Protein 3WCA (pdb70)

Solvent-accessible surface area: 59032 Å² total; per-residue (Å²): 126,126,15,46,161,18,0,41,84,0,0,105,44,14,20,179,80,40,11,75,4,0,91,63,1,80,126,118,3,59,21,0,0,0,0,2,38,0,0,16,54,0,0,40,2,0,11,46,24,86,104,26,72,68,106,47,3,73,123,29,0,47,73,0,28,105,19,1,132,55,68,108,39,57,14,78,47,4,16,116,51,101,37,98,44,0,0,70,109,0,29,27,0,0,114,4,1,64,150,25,42,151,53,16,26,78,22,0,18,30,3,0,66,121,4,0,66,2,2,15,50,19,38,91,94,155,20,64,55,84,72,21,2,56,68,22,0,36,46,26,10,0,1,39,9,20,0,23,0,54,0,2,24,49,32,44,53,4,70,99,154,25,27,88,97,37,73,43,2,28,27,15,8,5,2,53,45,2,0,60,6,0,38,23,9,70,88,22,3,63,71,145,75,68,54,62,42,3,0,98,61,10,19,96,131,45,23,142,75,8,66,18,3,84,70,137,133,73,55,72,93,1,23,64,0,0,3,25,0,0,8,20,0,1,63,6,1,28,61,3,0,71,14,1,28,61,19,150,24,95,24,0,9,4,6,8,0,0,30,3,0,41,9,1,0,15,0,0,33,0,0,22,13,53,37,0,10,106,64,94,17,124,30,19,93,5,3,37,46,27,0,42,121,100,0,72,79,41,73,15,0,1,98,24,2,36,73,11,0,88,51,0,26,73,64,22,74,81,148,28,91,12,74,120,131,0,77,74,10,8,59,61,0,23,96,13,0,72,35,35,98,81,117,6,53,68,16,0,49,66,0,3,114,39,19,8,221,80,45,14,85,3,0,88,22,0,14,32,56,6,51,13,0,2,0,0,4,46,0,0,16,53,0,0,60,7,4,37,76,33,137,99,18,79,56,120,64,1,68,69,30,0,34,56,6,23,57,20,1,113,54,55,113,50,61,32,77,53,17,19,124,49,99,29,87,41,0,0,67,101,0,38,13,0,0,70,6,1,62,146,12,32,117,49,14,19,84,20,0,19,31,4,0,67,117,6,0,69,1,13,15,49,28,41,93,96,132,18,65,57,66,72,24,1,60,62,39,0,35,41,32,10,0,0,39,11,22,0,22,0,52,0,3,32,47,34,50,42,4,63,105,152,29,23,100,102,34,76,38,2,29,27,13,6,5,1,47,39,3,2,67,5,0,34,32,2,74,102,12,2,52,77,144,98,72,101,42,35,5,0,100,69,3,25,96,115,32,23,132,56,10,78,16,3,99,69,131,140,73,43,83,101,0,26,64,0,0,5,10,1,0,0,13,0,1,64,7,1,30,62,1,0,82,15,0,28,61,18,144,7,35,0,0,8,3,2,9,0,0,17,3,0,41,6,0,1,12,0,0,52,0,0,37,29,77,56,0,7,72,75,112,22,146,11,95,222,37,13,36,60,124,0,40,113,120,0,51,81,40,74,25,0,0,116,24,1,48,81,32,0,96,137,0,25,78,63,17,83,68,159,37,83,14,56,97,102,0,72,119,23,8,66,68,0,25,149,18,0,97,78,53,103,138,130,13,50,153,11,0,25,60,0,0,94,45,25,8,228,80,57,9,82,1,4,56,112,8,75,121,98,0,51,23,0,3,1,0,3,40,0,0,16,75,0,0,49,12,5,35,58,20,125,101,20,84,61,94,59,2,56,142,46,2,30,102,5,28,82,26,2,119,57,52,106,62,55,27,61,61,9,8,119,65,103,38,102,36,0,0,68,105,0,34,33,0,2,92,1,0,69,136,22,43,131,54,11,17,75,20,0,22,28,2,0,65,82,5,0,59,2,15,13,45,28,34,97,103,127,24,48,54,87,73,24,0,53,60,40,0,33,42,34,12,0,1,42,11,14,0,28,0,52,0,3,29,43,27,47,48,5,64,111,170,26,22,48,70,24,80,43,2,29,35,15,6,5,2,38,40,2,1,67,6,0,36,29,8,70,86,24,2,66,78,141,93,39,87,48,47,3,0,54,66,8,15,92,138,50,18,126,64,8,46,18,2,82,69,142,158,72,61,77,97,0,27,57,0,0,5,23,0,0,5,18,0,0,60,5,1,29,64,1,0,73,14,1,29,64,19,147,25,100,29,0,10,18,8,7,0,2,14,3,0,40,8,0,0,10,0,3,64,0,0,41,29,94,52,0,9,98,58,92,22,133,19,93,217,41,12,33,59,118,0,53,126,116,0,66,82,42,79,24,0,0,112,21,2,40,54,22,0,89,131,0,25,85,85,21,74,75,154,35,80,17,70,108,116,0,73,97,12,2,55,53,0,20,127,14,0,91,81,55,108,120,155,15,43,152,22,2,38,88,0,1,113,47,21,11,197,71,41,7,81,6,0,106,61,4,77,122,99,1,51,35,0,0,1,5,3,47,0,0,16,55,0,0,54,7,3,33,51,18,112,65,47,91,78,113,58,0,70,106,38,1,27,89,5,30,106,38,2,141,48,78,118,44,60,31,74,62,5,6,104,8,65,45,78,59,0,0,71,105,0,38,33,2,1,97,5,2,65,156,18,35,145,51,13,28,65,20,0,27,29,3,0,62,115,7,0,63,2,6,14,64,15,31,92,114,109,12,66,57,85,70,20,3,53,61,29,0,39,46,25,9,0,1,41,8,20,0,25,1,53,0,4,22,50,21,63,70,8,91,112,175,34,18,103,100,31,77,41,3,27,27,16,5,6,1,57,46,2,4,70,7,0,33,29,9,69,84,28,3,55,58,124,67,63,80,37,48,4,0,91,63,9,15,109,151,36,28,87,65,5,75,31,6,87,75,122,104,29,61,80,76,1,24,75,0,0,4,22,2,0,2,16,0,3,58,6,2,27,64,3,0,79,13,1,13,40,12,174,23,101,24,0,10,4,5,7,0,0,26,4,0,37,8,2,1,16,0,3,60,0,0,38,24,88,46,0,8,96,59,95,20,129,22,96,219,43,27,34,59,120,0,48,130,100,0,67,82,37,69,22,0,0,105,17,2,51,62,11,3,88,125,0,28,88,93,28,72,80,165,37,77,21,68,110,116,1,91,101,11,8,59,51,1,25,127,16,0,94,83,45,110

B-factor: mean 53.93, std 21.8, range [16.5, 126.61]

Sequence (1364 aa):
DEDLRFCYDILQAVSRSFAVVIMELDEEMRDAVCIFYLVLRALDTVEDDMSIPVEFKLRELPKFHEHLHDTTWCMSGVGVGRERELLERYTHVTRAYSRLGKAYQDVISGICERMANGMCDFLTRKVETKADYDLYCHYVAGLVGHGLTLLYVSSGLEDVRLADDLTNANHMGLFLQKTNIIRDFYEDICEVPPRVFWPREIWEKYTDDLHAFKDELHEAKAVECLNAMVADALVHVPHVVEYLASLRDPSVFAFSAIPQVMAMATLSLVFNNKDVFHTKVKTTRGATARIFHYSTELQATLQMLKTYTLRLAARMNAQDACYDRIEHLVNDAIRAMESHQDEDLRFCYDILQAVSRSFAVVIMELDEEMRDAVCIFYLVLRALDTVEDDMSIPVEFKLRELPKFHEHLHDTTWCMSGVGVGRERELLERYTHVTRAYSRLGKAYQDVISGICERMANGMCDFLTRKVETKADYDLYCHYVAGLVGHGLTLLYVSSGLEDVRLADDLTNANHMGLFLQKTNIIRDFYEDICEVPPRVFWPREIWEKYTDDLHAFKDELHEAKAVECLNAMVADALVHVPHVVEYLASLRDPSVFAFSAIPQVMAMATLSLVFNNKDVFHTKVKTTRGATARIFHYSTELQATLQMLKTYTLRLAARMNAQDACYDRIEHLVNDAIRAMESHQDEDLRFCYDILQAVSRSFAVVIMELDEEMRDAVCIFYLVLRALDTVEDDMSIPVEFKLRELPKFHEHLHDTTWCMSGVGVGRERELLERYTHVTRAYSRLGKAYQDVISGICERMANGMCDFLTRKVETKADYDLYCHYVAGLVGHGLTLLYVSSGLEDVRLADDLTNANHMGLFLQKTNIIRDFYEDICEVPPRVFWPREIWEKYTDDLHAFKDELHEAKAVECLNAMVADALVHVPHVVEYLASLRDPSVFAFSAIPQVMAMATLSLVFNNKDVFHTKVKTTRGATARIFHYSTELQATLQMLKTYTLRLAARMNAQDACYDRIEHLVNDAIRAMESHQDEDLRFCYDILQAVSRSFAVVIMELDEEMRDAVCIFYLVLRALDTVEDDMSIPVEFKLRELPKFHEHLHDTTWCMSGVGVGRERELLERYTHVTRAYSRLGKAYQDVISGICERMANGMCDFLTRKVETKADYDLYCHYVAGLVGHGLTLLYVSSGLEDVRLADDLTNANHMGLFLQKTNIIRDFYEDICEVPPRVFWPREIWEKYTDDLHAFKDELHEAKAVECLNAMVADALVHVPHVVEYLASLRDPSVFAFSAIPQVMAMATLSLVFNNKDVFHTKVKTTRGATARIFHYSTELQATLQMLKTYTLRLAARMNAQDACYDRIEHLVNDAIRAMESHQ

Nearest PDB structures (foldseek):
  3wcc-assembly1_C  TM=9.990E-01  e=2.526E-45  Trypanosoma cruzi strain CL Brener
  3wcb-assembly1_A  TM=9.954E-01  e=3.844E-43  Trypanosoma cruzi strain CL Brener
  3wej-assembly1_A  TM=9.765E-01  e=3.242E-25  Homo sapiens
  3wek-assembly1_A  TM=9.719E-01  e=4.855E-25  Homo sapiens
  3q30-assembly1_A  TM=9.780E-01  e=1.630E-24  Homo sapiens

InterPro domains:
  IPR002060 Squalene/phytoene synthase [PF00494] (39-312)
  IPR002060 Squalene/phytoene synthase [SFLDG01018] (27-320)
  IPR006449 Squalene synthase-like [TIGR01559] (30-358)
  IPR008949 Isoprenoid synthase domain superfamily [G3DSA:1.10.600.10] (28-368)
  IPR008949 Isoprenoid synthase domain superfamily [SSF48576] (30-358)
  IPR019845 Squalene/phytoene synthase, conserved site [PS01044] (163-178)
  IPR019845 Squalene/phytoene synthase, conserved site [PS01045] (199-226)
  IPR033904 Trans-isoprenyl diphosphate synthases, head-to-head [cd00683] (32-317)
  IPR044844 Trans-isoprenyl diphosphate synthases, eukaryotic-type [PTHR11626] (3-373)

Organism: Trypanosoma cruzi (strain CL Brener) (NCBI:txid353153)

CATH classification: 1.10.600.10

Structure (mmCIF, N/CA/C/O backbone):
data_3WCA
#
_entry.id   3WCA
#
_cell.length_a   79.129
_cell.length_b   132.869
_cell.length_c   141.915
_cell.angle_alpha   90.00
_cell.angle_beta   90.00
_cell.angle_gamma   90.00
#
_symmetry.space_group_name_H-M   'P 21 21 21'
#
loop_
_entity.id
_entity.type
_entity.pdbx_description
1 polymer 'Farnesyltransferase, putative'
2 non-polymer 'S-[(2E,6E)-3,7,11-TRIMETHYLDODECA-2,6,10-TRIENYL] TRIHYDROGEN THIODIPHOSPHATE'
3 non-polymer 'MAGNESIUM ION'
4 water water
#
loop_
_atom_site.group_PDB
_atom_site.id
_atom_site.type_symbol
_atom_site.label_atom_id
_atom_site.label_alt_id
_atom_site.label_comp_id
_atom_site.label_asym_id
_atom_site.label_entity_id
_atom_site.label_seq_id
_atom_site.pdbx_PDB_ins_code
_atom_site.Cartn_x
_atom_site.Cartn_y
_atom_site.Cartn_z
_atom_site.occupancy
_atom_site.B_iso_or_equiv
_atom_site.auth_seq_id
_atom_site.auth_comp_id
_atom_site.auth_asym_id
_atom_site.auth_atom_id
_atom_site.pdbx_PDB_model_num
ATOM 1 N N . ASP A 1 25 ? 77.579 -22.237 39.903 1.00 79.77 28 ASP A N 1
ATOM 2 C CA . ASP A 1 25 ? 77.459 -20.751 39.941 1.00 79.31 28 ASP A CA 1
ATOM 3 C C . ASP A 1 25 ? 77.391 -20.237 41.376 1.00 78.27 28 ASP A C 1
ATOM 4 O O . ASP A 1 25 ? 76.944 -19.114 41.621 1.00 78.42 28 ASP A O 1
ATOM 9 N N . GLU A 1 26 ? 77.831 -21.064 42.322 1.00 76.04 29 GLU A N 1
ATOM 10 C CA . GLU A 1 26 ? 77.827 -20.689 43.733 1.00 73.16 29 GLU A CA 1
ATOM 11 C C . GLU A 1 26 ? 78.705 -19.464 43.968 1.00 70.01 29 GLU A C 1
ATOM 12 O O . GLU A 1 26 ? 78.450 -18.673 44.879 1.00 69.74 29 GLU A O 1
ATOM 18 N N . ASP A 1 27 ? 79.738 -19.313 43.143 1.00 65.40 30 ASP A N 1
ATOM 19 C CA . ASP A 1 27 ? 80.646 -18.181 43.270 1.00 62.06 30 ASP A CA 1
ATOM 20 C C . ASP A 1 27 ? 79.902 -16.880 42.989 1.00 59.11 30 ASP A C 1
ATOM 21 O O . ASP A 1 27 ? 80.004 -15.925 43.758 1.00 58.45 30 ASP A O 1
ATOM 26 N N . LEU A 1 28 ? 79.157 -16.843 41.888 1.00 56.17 31 LEU A N 1
ATOM 27 C CA . LEU A 1 28 ? 78.389 -15.654 41.548 1.00 53.24 31 LEU A CA 1
ATOM 28 C C . LEU A 1 28 ? 77.372 -15.362 42.641 1.00 51.57 31 LEU A C 1
ATOM 29 O O . LEU A 1 28 ? 77.186 -14.212 43.030 1.00 52.07 31 LEU A O 1
ATOM 34 N N . ARG A 1 29 ? 76.722 -16.403 43.149 1.00 50.54 32 ARG A N 1
ATOM 35 C CA . ARG A 1 29 ? 75.727 -16.212 44.198 1.00 49.98 32 ARG A CA 1
ATOM 36 C C . ARG A 1 29 ? 76.325 -15.561 45.439 1.00 48.86 32 ARG A C 1
ATOM 37 O O . ARG A 1 29 ? 75.707 -14.684 46.045 1.00 48.97 32 ARG A O 1
ATOM 45 N N . PHE A 1 30 ? 77.526 -15.988 45.819 1.00 46.32 33 PHE A N 1
ATOM 46 C CA . PHE A 1 30 ? 78.185 -15.412 46.977 1.00 43.01 33 PHE A CA 1
ATOM 47 C C . PHE A 1 30 ? 78.431 -13.941 46.674 1.00 42.64 33 PHE A C 1
ATOM 48 O O . PHE A 1 30 ? 78.177 -13.065 47.505 1.00 43.78 33 PHE A O 1
ATOM 56 N N . CYS A 1 31 ? 78.944 -13.679 45.477 1.00 41.39 34 CYS A N 1
ATOM 57 C CA . CYS A 1 31 ? 79.227 -12.316 45.049 1.00 40.69 34 CYS A CA 1
ATOM 58 C C . CYS A 1 31 ? 78.014 -11.412 45.244 1.00 39.70 34 CYS A C 1
ATOM 59 O O . CYS A 1 31 ? 78.108 -10.356 45.868 1.00 39.50 34 CYS A O 1
ATOM 62 N N . TYR A 1 32 ? 76.875 -11.833 44.707 1.00 39.74 35 TYR A N 1
ATOM 63 C CA . TYR A 1 32 ? 75.654 -11.054 44.827 1.00 39.94 35 TYR A CA 1
ATOM 64 C C . TYR A 1 32 ? 75.186 -10.999 46.271 1.00 41.83 35 TYR A C 1
ATOM 65 O O . TYR A 1 32 ? 74.548 -10.033 46.684 1.00 42.77 35 TYR A O 1
ATOM 74 N N . ASP A 1 33 ? 75.510 -12.033 47.041 1.00 44.01 36 ASP A N 1
ATOM 75 C CA . ASP A 1 33 ? 75.131 -12.077 48.448 1.00 46.35 36 ASP A CA 1
ATOM 76 C C . ASP A 1 33 ? 75.998 -11.141 49.273 1.00 45.91 36 ASP A C 1
ATOM 77 O O . ASP A 1 33 ? 75.510 -10.460 50.174 1.00 46.92 36 ASP A O 1
ATOM 82 N N . ILE A 1 34 ? 77.290 -11.101 48.973 1.00 43.89 37 ILE A N 1
ATOM 83 C CA . ILE A 1 34 ? 78.167 -10.233 49.732 1.00 41.61 37 ILE A CA 1
ATOM 84 C C . ILE A 1 34 ? 77.865 -8.799 49.315 1.00 41.10 37 ILE A C 1
ATOM 85 O O . ILE A 1 34 ? 77.893 -7.887 50.131 1.00 40.53 37 ILE A O 1
ATOM 90 N N . LEU A 1 35 ? 77.544 -8.613 48.039 1.00 40.32 38 LEU A N 1
ATOM 91 C CA . LEU A 1 35 ? 77.212 -7.296 47.514 1.00 41.18 38 LEU A CA 1
ATOM 92 C C . LEU A 1 35 ? 76.046 -6.700 48.296 1.00 43.69 38 LEU A C 1
ATOM 93 O O . LEU A 1 35 ? 76.067 -5.536 48.687 1.00 44.47 38 LEU A O 1
ATOM 98 N N . GLN A 1 36 ? 75.023 -7.514 48.514 1.00 44.40 39 GLN A N 1
ATOM 99 C CA . GLN A 1 36 ? 73.838 -7.083 49.239 1.00 47.70 39 GLN A CA 1
ATOM 100 C C . GLN A 1 36 ? 74.122 -6.695 50.688 1.00 47.48 39 GLN A C 1
ATOM 101 O O . GLN A 1 36 ? 73.472 -5.807 51.239 1.00 46.68 39 GLN A O 1
ATOM 107 N N . ALA A 1 37 ? 75.096 -7.361 51.299 1.00 47.02 40 ALA A N 1
ATOM 108 C CA . ALA A 1 37 ? 75.450 -7.091 52.683 1.00 47.73 40 ALA A CA 1
ATOM 109 C C . ALA A 1 37 ? 76.406 -5.912 52.787 1.00 48.14 40 ALA A C 1
ATOM 110 O O . ALA A 1 37 ? 76.276 -5.065 53.667 1.00 47.76 40 ALA A O 1
ATOM 112 N N . VAL A 1 38 ? 77.360 -5.867 51.869 1.00 49.50 41 VAL A N 1
ATOM 113 C CA . VAL A 1 38 ? 78.373 -4.820 51.839 1.00 51.66 41 VAL A CA 1
ATOM 114 C C . VAL A 1 38 ? 77.890 -3.476 51.282 1.00 53.60 41 VAL A C 1
ATOM 115 O O . VAL A 1 38 ? 78.534 -2.446 51.498 1.00 52.75 41 VAL A O 1
ATOM 119 N N . SER A 1 39 ? 76.753 -3.484 50.587 1.00 54.34 42 SER A N 1
ATOM 120 C CA . SER A 1 39 ? 76.210 -2.263 50.002 1.00 55.28 42 SER A CA 1
ATOM 121 C C . SER A 1 39 ? 74.787 -2.414 49.500 1.00 56.47 42 SER A C 1
ATOM 122 O O . SER A 1 39 ? 74.563 -2.706 48.329 1.00 56.65 42 SER A O 1
ATOM 125 N N . ARG A 1 40 ? 73.823 -2.189 50.378 1.00 57.15 43 ARG A N 1
ATOM 126 C CA . ARG A 1 40 ? 72.426 -2.321 50.004 1.00 58.89 43 ARG A CA 1
ATOM 127 C C . ARG A 1 40 ? 72.006 -1.351 48.892 1.00 57.19 43 ARG A C 1
ATOM 128 O O . ARG A 1 40 ? 71.147 -1.678 48.071 1.00 57.84 43 ARG A O 1
ATOM 136 N N . SER A 1 41 ? 72.617 -0.170 48.864 1.00 53.40 44 SER A N 1
ATOM 137 C CA . SER A 1 41 ? 72.293 0.838 47.860 1.00 50.41 44 SER A CA 1
ATOM 138 C C . SER A 1 41 ? 72.563 0.352 46.435 1.00 47.95 44 SER A C 1
ATOM 139 O O . SER A 1 41 ? 71.646 0.220 45.623 1.00 47.48 44 SER A O 1
ATOM 142 N N . PHE A 1 42 ? 73.832 0.092 46.145 1.00 43.37 45 PHE A N 1
ATOM 143 C CA . PHE A 1 42 ? 74.262 -0.375 44.837 1.00 41.31 45 PHE A CA 1
ATOM 144 C C . PHE A 1 42 ? 73.597 -1.694 44.451 1.00 38.88 45 PHE A C 1
ATOM 145 O O . PHE A 1 42 ? 73.235 -1.897 43.297 1.00 36.34 45 PHE A O 1
ATOM 153 N N . ALA A 1 43 ? 73.452 -2.583 45.429 1.00 35.38 46 ALA A N 1
ATOM 154 C CA . ALA A 1 43 ? 72.866 -3.903 45.215 1.00 36.89 46 ALA A CA 1
ATOM 155 C C . ALA A 1 43 ? 71.427 -3.873 44.710 1.00 37.62 46 ALA A C 1
ATOM 156 O O . ALA A 1 43 ? 70.916 -4.881 44.240 1.00 39.96 46 ALA A O 1
ATOM 158 N N . VAL A 1 44 ? 70.766 -2.728 44.816 1.00 38.96 47 VAL A N 1
ATOM 159 C CA . VAL A 1 44 ? 69.406 -2.629 44.329 1.00 37.99 47 VAL A CA 1
ATOM 160 C C . VAL A 1 44 ? 69.481 -2.125 42.903 1.00 37.00 47 VAL A C 1
ATOM 161 O O . VAL A 1 44 ? 68.889 -2.697 41.989 1.00 37.68 47 VAL A O 1
ATOM 165 N N . VAL A 1 45 ? 70.227 -1.047 42.722 1.00 33.86 48 VAL A N 1
ATOM 166 C CA . VAL A 1 45 ? 70.364 -0.434 41.416 1.00 32.95 48 VAL A CA 1
ATOM 167 C C . VAL A 1 45 ? 70.981 -1.369 40.390 1.00 31.56 48 VAL A C 1
ATOM 168 O O . VAL A 1 45 ? 70.585 -1.366 39.228 1.00 30.00 48 VAL A O 1
ATOM 172 N N . ILE A 1 46 ? 71.954 -2.167 40.819 1.00 28.62 49 ILE A N 1
ATOM 173 C CA . ILE A 1 46 ? 72.617 -3.077 39.913 1.00 29.56 49 ILE A CA 1
ATOM 174 C C . ILE A 1 46 ? 71.633 -4.069 39.279 1.00 30.63 49 ILE A C 1
ATOM 175 O O . ILE A 1 46 ? 71.886 -4.591 38.199 1.00 32.09 49 ILE A O 1
ATOM 180 N N . MET A 1 47 ? 70.503 -4.307 39.934 1.00 30.64 50 MET A N 1
ATOM 181 C CA . MET A 1 47 ? 69.521 -5.249 39.410 1.00 33.09 50 MET A CA 1
ATOM 182 C C . MET A 1 47 ? 68.840 -4.765 38.135 1.00 32.01 50 MET A C 1
ATOM 183 O O . MET A 1 47 ? 68.165 -5.537 37.460 1.00 34.42 50 MET A O 1
ATOM 188 N N . GLU A 1 48 ? 69.014 -3.486 37.819 1.00 32.20 51 GLU A N 1
ATOM 189 C CA . GLU A 1 48 ? 68.457 -2.881 36.607 1.00 30.51 51 GLU A CA 1
ATOM 190 C C . GLU A 1 48 ? 69.180 -3.433 35.373 1.00 31.67 51 GLU A C 1
ATOM 191 O O . GLU A 1 48 ? 68.637 -3.440 34.265 1.00 34.11 51 GLU A O 1
ATOM 197 N N . LEU A 1 49 ? 70.413 -3.883 35.572 1.00 30.46 52 LEU A N 1
ATOM 198 C CA . LEU A 1 49 ? 71.235 -4.411 34.490 1.00 32.14 52 LEU A CA 1
ATOM 199 C C . LEU A 1 49 ? 70.897 -5.841 34.114 1.00 33.30 52 LEU A C 1
ATOM 200 O O . LEU A 1 49 ? 70.485 -6.645 34.963 1.00 31.07 52 LEU A O 1
ATOM 205 N N . ASP A 1 50 ? 71.065 -6.149 32.829 1.00 36.98 53 ASP A N 1
ATOM 206 C CA . ASP A 1 50 ? 70.806 -7.495 32.329 1.00 43.04 53 ASP A CA 1
ATOM 207 C C . ASP A 1 50 ? 71.884 -8.411 32.906 1.00 44.86 53 ASP A C 1
ATOM 208 O O . ASP A 1 50 ? 73.015 -7.984 33.144 1.00 43.28 53 ASP A O 1
ATOM 213 N N . GLU A 1 51 ? 71.521 -9.668 33.120 1.00 46.83 54 GLU A N 1
ATOM 214 C CA . GLU A 1 51 ? 72.414 -10.663 33.694 1.00 50.30 54 GLU A CA 1
ATOM 215 C C . GLU A 1 51 ? 73.902 -10.618 33.301 1.00 50.15 54 GLU A C 1
ATOM 216 O O . GLU A 1 51 ? 74.765 -10.579 34.177 1.00 51.70 54 GLU A O 1
ATOM 222 N N . GLU A 1 52 ? 74.219 -10.611 32.012 1.00 50.27 55 GLU A N 1
ATOM 223 C CA . GLU A 1 52 ? 75.628 -10.605 31.604 1.00 51.12 55 GLU A CA 1
ATOM 224 C C . GLU A 1 52 ? 76.422 -9.379 32.059 1.00 48.22 55 GLU A C 1
ATOM 225 O O . GLU A 1 52 ? 77.541 -9.491 32.570 1.00 47.28 55 GLU A O 1
ATOM 231 N N . MET A 1 53 ? 75.845 -8.208 31.843 1.00 45.18 56 MET A N 1
ATOM 232 C CA . MET A 1 53 ? 76.466 -6.950 32.228 1.00 43.11 56 MET A CA 1
ATOM 233 C C . MET A 1 53 ? 76.492 -6.893 33.748 1.00 40.88 56 MET A C 1
ATOM 234 O O . MET A 1 53 ? 77.461 -6.441 34.354 1.00 40.98 56 MET A O 1
ATOM 239 N N . ARG A 1 54 ? 75.417 -7.381 34.353 1.00 37.40 57 ARG A N 1
ATOM 240 C CA . ARG A 1 54 ? 75.260 -7.361 35.792 1.00 35.37 57 ARG A CA 1
ATOM 241 C C . ARG A 1 54 ? 76.328 -8.144 36.529 1.00 35.62 57 ARG A C 1
ATOM 242 O O . ARG A 1 54 ? 76.807 -7.709 37.582 1.00 33.13 57 ARG A O 1
ATOM 250 N N . ASP A 1 55 ? 76.693 -9.303 35.986 1.00 36.65 58 ASP A N 1
ATOM 251 C CA . ASP A 1 55 ? 77.719 -10.131 36.609 1.00 36.45 58 ASP A CA 1
ATOM 252 C C . ASP A 1 55 ? 79.043 -9.389 36.568 1.00 36.21 58 ASP A C 1
ATOM 253 O O . ASP A 1 55 ? 79.760 -9.339 37.558 1.00 36.25 58 ASP A O 1
ATOM 258 N N . ALA A 1 56 ? 79.361 -8.816 35.411 1.00 36.64 59 ALA A N 1
ATOM 259 C CA . ALA A 1 56 ? 80.610 -8.088 35.245 1.00 35.87 59 ALA A CA 1
ATOM 260 C C . ALA A 1 56 ? 80.674 -6.885 36.194 1.00 35.69 59 ALA A C 1
ATOM 261 O O . ALA A 1 56 ? 81.691 -6.653 36.855 1.00 35.35 59 ALA A O 1
ATOM 263 N N . VAL A 1 57 ? 79.588 -6.120 36.255 1.00 32.87 60 VAL A N 1
ATOM 264 C CA . VAL A 1 57 ? 79.537 -4.954 37.127 1.00 29.16 60 VAL A CA 1
ATOM 265 C C . VAL A 1 57 ? 79.560 -5.368 38.601 1.00 29.19 60 VAL A C 1
ATOM 266 O O . VAL A 1 57 ? 80.200 -4.710 39.425 1.00 28.43 60 VAL A O 1
ATOM 270 N N . CYS A 1 58 ? 78.887 -6.463 38.940 1.00 28.57 61 CYS A N 1
ATOM 271 C CA . CYS A 1 58 ? 78.891 -6.917 40.327 1.00 30.19 61 CYS A CA 1
ATOM 272 C C . CYS A 1 58 ? 80.290 -7.316 40.807 1.00 31.14 61 CYS A C 1
ATOM 273 O O . CYS A 1 58 ? 80.682 -7.017 41.939 1.00 31.10 61 CYS A O 1
ATOM 276 N N . ILE A 1 59 ? 81.031 -8.007 39.946 1.00 32.10 62 ILE A N 1
ATOM 277 C CA . ILE A 1 59 ? 82.384 -8.441 40.279 1.00 33.64 62 ILE A CA 1
ATOM 278 C C . ILE A 1 59 ? 83.321 -7.237 40.333 1.00 32.58 62 ILE A C 1
ATOM 279 O O . ILE A 1 59 ? 84.219 -7.171 41.174 1.00 33.99 62 ILE A O 1
ATOM 284 N N . PHE A 1 60 ? 83.107 -6.308 39.406 1.00 30.99 63 PHE A N 1
ATOM 285 C CA . PHE A 1 60 ? 83.874 -5.076 39.316 1.00 31.50 63 PHE A CA 1
ATOM 286 C C . PHE A 1 60 ? 83.759 -4.315 40.636 1.00 34.78 63 PHE A C 1
ATOM 287 O O . PHE A 1 60 ? 84.758 -3.855 41.203 1.00 36.44 63 PHE A O 1
ATOM 295 N N . TYR A 1 61 ? 82.524 -4.195 41.116 1.00 34.07 64 TYR A N 1
ATOM 296 C CA . TYR A 1 61 ? 82.235 -3.505 42.361 1.00 33.72 64 TYR A CA 1
ATOM 297 C C . TYR A 1 61 ? 82.875 -4.177 43.567 1.00 31.98 64 TYR A C 1
ATOM 298 O O . TYR A 1 61 ? 83.372 -3.500 44.461 1.00 31.90 64 TYR A O 1
ATOM 307 N N . LEU A 1 62 ? 82.860 -5.501 43.613 1.00 30.60 65 LEU A N 1
ATOM 308 C CA . LEU A 1 62 ? 83.438 -6.186 44.761 1.00 31.68 65 LEU A CA 1
ATOM 309 C C . LEU A 1 62 ? 84.961 -6.061 44.794 1.00 32.90 65 LEU A C 1
ATOM 310 O O . LEU A 1 62 ? 85.563 -5.947 45.863 1.00 34.33 65 LEU A O 1
ATOM 315 N N . VAL A 1 63 ? 85.587 -6.071 43.624 1.00 32.88 66 VAL A N 1
ATOM 316 C CA . VAL A 1 63 ? 87.031 -5.915 43.563 1.00 33.39 66 VAL A CA 1
ATOM 317 C C . VAL A 1 63 ? 87.400 -4.563 44.190 1.00 34.30 66 VAL A C 1
ATOM 318 O O . VAL A 1 63 ? 88.240 -4.500 45.088 1.00 33.14 66 VAL A O 1
ATOM 322 N N . LEU A 1 64 ? 86.748 -3.495 43.730 1.00 33.01 67 LEU A N 1
ATOM 323 C CA . LEU A 1 64 ? 87.016 -2.151 44.233 1.00 33.49 67 LEU A CA 1
ATOM 324 C C . LEU A 1 64 ? 86.633 -2.039 45.700 1.00 35.22 67 LEU A C 1
ATOM 325 O O . LEU A 1 64 ? 87.264 -1.308 46.474 1.00 34.02 67 LEU A O 1
ATOM 330 N N . ARG A 1 65 ? 85.594 -2.771 46.078 1.00 35.82 68 ARG A N 1
ATOM 331 C CA . ARG A 1 65 ? 85.124 -2.757 47.448 1.00 36.47 68 ARG A CA 1
ATOM 332 C C . ARG A 1 65 ? 86.190 -3.373 48.344 1.00 36.77 68 ARG A C 1
ATOM 333 O O . ARG A 1 65 ? 86.362 -2.969 49.496 1.00 37.67 68 ARG A O 1
ATOM 341 N N . ALA A 1 66 ? 86.888 -4.372 47.821 1.00 33.95 69 ALA A N 1
ATOM 342 C CA . ALA A 1 66 ? 87.963 -5.005 48.572 1.00 35.63 69 ALA A CA 1
ATOM 343 C C . ALA A 1 66 ? 89.056 -3.947 48.788 1.00 35.40 69 ALA A C 1
ATOM 344 O O . ALA A 1 66 ? 89.526 -3.762 49.912 1.00 36.57 69 ALA A O 1
ATOM 346 N N . LEU A 1 67 ? 89.447 -3.247 47.719 1.00 34.92 70 LEU A N 1
ATOM 347 C CA . LEU A 1 67 ? 90.470 -2.201 47.833 1.00 36.23 70 LEU A CA 1
ATOM 348 C C . LEU A 1 67 ? 90.081 -1.205 48.910 1.00 38.77 70 LEU A C 1
ATOM 349 O O . LEU A 1 67 ? 90.894 -0.840 49.774 1.00 37.89 70 LEU A O 1
ATOM 354 N N . ASP A 1 68 ? 88.837 -0.744 48.830 1.00 39.07 71 ASP A N 1
ATOM 355 C CA . ASP A 1 68 ? 88.333 0.232 49.775 1.00 40.77 71 ASP A CA 1
ATOM 356 C C . ASP A 1 68 ? 88.474 -0.263 51.205 1.00 39.58 71 ASP A C 1
ATOM 357 O O . ASP A 1 68 ? 88.812 0.502 52.106 1.00 38.92 71 ASP A O 1
ATOM 362 N N . THR A 1 69 ? 88.211 -1.548 51.406 1.00 38.44 72 THR A N 1
ATOM 363 C CA . THR A 1 69 ? 88.298 -2.146 52.727 1.00 40.14 72 THR A CA 1
ATOM 364 C C . THR A 1 69 ? 89.726 -2.073 53.284 1.00 40.56 72 THR A C 1
ATOM 365 O O . THR A 1 69 ? 89.922 -1.882 54.486 1.00 36.88 72 THR A O 1
ATOM 369 N N . VAL A 1 70 ? 90.724 -2.219 52.416 1.00 41.02 73 VAL A N 1
ATOM 370 C CA . VAL A 1 70 ? 92.109 -2.130 52.870 1.00 41.83 73 VAL A CA 1
ATOM 371 C C . VAL A 1 70 ? 92.449 -0.661 53.171 1.00 42.74 73 VAL A C 1
ATOM 372 O O . VAL A 1 70 ? 93.020 -0.342 54.215 1.00 43.41 73 VAL A O 1
ATOM 376 N N . GLU A 1 71 ? 92.077 0.231 52.262 1.00 43.27 74 GLU A N 1
ATOM 377 C CA . GLU A 1 71 ? 92.348 1.649 52.436 1.00 46.83 74 GLU A CA 1
ATOM 378 C C . GLU A 1 71 ? 91.715 2.236 53.697 1.00 49.79 74 GLU A C 1
ATOM 379 O O . GLU A 1 71 ? 92.319 3.086 54.361 1.00 51.15 74 GLU A O 1
ATOM 385 N N . ASP A 1 72 ? 90.508 1.782 54.031 1.00 50.00 75 ASP A N 1
ATOM 386 C CA . ASP A 1 72 ? 89.794 2.309 55.192 1.00 51.18 75 ASP A CA 1
ATOM 387 C C . ASP A 1 72 ? 90.076 1.688 56.553 1.00 49.59 75 ASP A C 1
ATOM 388 O O . ASP A 1 72 ? 89.681 2.250 57.573 1.00 49.23 75 ASP A O 1
ATOM 393 N N . ASP A 1 73 ? 90.742 0.541 56.595 1.00 49.70 76 ASP A N 1
ATOM 394 C CA . ASP A 1 73 ? 91.028 -0.063 57.887 1.00 50.00 76 ASP A CA 1
ATOM 395 C C . ASP A 1 73 ? 92.142 0.744 58.544 1.00 51.87 76 ASP A C 1
ATOM 396 O O . ASP A 1 73 ? 93.300 0.642 58.151 1.00 52.75 76 ASP A O 1
ATOM 401 N N . MET A 1 74 ? 91.790 1.545 59.545 1.00 53.17 77 MET A N 1
ATOM 402 C CA . MET A 1 74 ? 92.772 2.378 60.227 1.00 55.21 77 MET A CA 1
ATOM 403 C C . MET A 1 74 ? 93.525 1.673 61.352 1.00 56.80 77 MET A C 1
ATOM 404 O O . MET A 1 74 ? 94.419 2.258 61.965 1.00 58.52 77 MET A O 1
ATOM 409 N N . SER A 1 75 ? 93.174 0.422 61.631 1.00 57.35 78 SER A N 1
ATOM 410 C CA . SER A 1 75 ? 93.861 -0.308 62.687 1.00 57.57 78 SER A CA 1
ATOM 411 C C . SER A 1 75 ? 95.096 -1.025 62.140 1.00 57.39 78 SER A C 1
ATOM 412 O O . SER A 1 75 ? 95.923 -1.518 62.910 1.00 58.80 78 SER A O 1
ATOM 415 N N . ILE A 1 76 ? 95.224 -1.080 60.815 1.00 55.91 79 ILE A N 1
ATOM 416 C CA . ILE A 1 76 ? 96.378 -1.731 60.196 1.00 54.60 79 ILE A CA 1
ATOM 417 C C . ILE A 1 76 ? 97.346 -0.694 59.635 1.00 54.28 79 ILE A C 1
ATOM 418 O O . ILE A 1 76 ? 96.928 0.329 59.081 1.00 52.72 79 ILE A O 1
ATOM 423 N N . PRO A 1 77 ? 98.660 -0.960 59.761 1.00 53.15 80 PRO A N 1
ATOM 424 C CA . PRO A 1 77 ? 99.770 -0.113 59.312 1.00 51.36 80 PRO A CA 1
ATOM 425 C C . PRO A 1 77 ? 99.689 0.348 57.862 1.00 48.99 80 PRO A C 1
ATOM 426 O O . PRO A 1 77 ? 99.293 -0.414 56.981 1.00 48.29 80 PRO A O 1
ATOM 430 N N . VAL A 1 78 ? 100.092 1.594 57.625 1.00 45.82 81 VAL A N 1
ATOM 431 C CA . VAL A 1 78 ? 100.084 2.161 56.287 1.00 45.31 81 VAL A CA 1
ATOM 432 C C . VAL A 1 78 ? 101.066 1.449 55.356 1.00 44.84 81 VAL A C 1
ATOM 433 O O . VAL A 1 78 ? 100.753 1.216 54.185 1.00 45.84 81 VAL A O 1
ATOM 437 N N . GLU A 1 79 ? 102.249 1.096 55.857 1.00 43.55 82 GLU A N 1
ATOM 438 C CA . GLU A 1 79 ? 103.210 0.409 55.002 1.00 41.48 82 GLU A CA 1
ATOM 439 C C . GLU A 1 79 ? 102.583 -0.908 54.531 1.00 40.93 82 GLU A C 1
ATOM 440 O O . GLU A 1 79 ? 102.910 -1.421 53.462 1.00 39.72 82 GLU A O 1
ATOM 446 N N . PHE A 1 80 ? 101.661 -1.446 55.322 1.00 41.84 83 PHE A N 1
ATOM 447 C CA . PHE A 1 80 ? 100.981 -2.676 54.931 1.00 43.06 83 PHE A CA 1
ATOM 448 C C . PHE A 1 80 ? 100.099 -2.383 53.707 1.00 42.88 83 PHE A C 1
ATOM 449 O O . PHE A 1 80 ? 99.991 -3.200 52.798 1.00 42.19 83 PHE A O 1
ATOM 457 N N . LYS A 1 81 ? 99.473 -1.208 53.694 1.00 42.63 84 LYS A N 1
ATOM 458 C CA . LYS A 1 81 ? 98.595 -0.822 52.596 1.00 42.91 84 LYS A CA 1
ATOM 459 C C . LYS A 1 81 ? 99.372 -0.427 51.345 1.00 44.40 84 LYS A C 1
ATOM 460 O O . LYS A 1 81 ? 98.972 -0.764 50.230 1.00 45.39 84 LYS A O 1
ATOM 466 N N . LEU A 1 82 ? 100.479 0.286 51.524 1.00 44.23 85 LEU A N 1
ATOM 467 C CA . LEU A 1 82 ? 101.297 0.702 50.390 1.00 45.39 85 LEU A CA 1
ATOM 468 C C . LEU A 1 82 ? 101.951 -0.520 49.753 1.00 45.95 85 LEU A C 1
ATOM 469 O O . LEU A 1 82 ? 102.352 -0.504 48.588 1.00 47.73 85 LEU A O 1
ATOM 474 N N . ARG A 1 83 ? 102.045 -1.586 50.532 1.00 46.53 86 ARG A N 1
ATOM 475 C CA . ARG A 1 83 ? 102.648 -2.827 50.074 1.00 47.81 86 ARG A CA 1
ATOM 476 C C . ARG A 1 83 ? 101.643 -3.694 49.303 1.00 47.00 86 ARG A C 1
ATOM 477 O O . ARG A 1 83 ? 101.886 -4.084 48.163 1.00 46.69 86 ARG A O 1
ATOM 485 N N . GLU A 1 84 ? 100.508 -3.974 49.935 1.00 45.67 87 GLU A N 1
ATOM 486 C CA . GLU A 1 84 ? 99.476 -4.828 49.351 1.00 44.76 87 GLU A CA 1
ATOM 487 C C . GLU A 1 84 ? 98.636 -4.249 48.201 1.00 43.00 87 GLU A C 1
ATOM 488 O O . GLU A 1 84 ? 98.386 -4.933 47.207 1.00 42.04 87 GLU A O 1
ATOM 494 N N . LEU A 1 85 ? 98.204 -2.998 48.333 1.00 42.52 88 LEU A N 1
ATOM 495 C CA . LEU A 1 85 ? 97.365 -2.366 47.317 1.00 39.31 88 LEU A CA 1
ATOM 496 C C . LEU A 1 85 ? 97.830 -2.412 45.858 1.00 40.30 88 LEU A C 1
ATOM 497 O O . LEU A 1 85 ? 97.120 -2.941 45.001 1.00 40.87 88 LEU A O 1
ATOM 502 N N . PRO A 1 86 ? 99.025 -1.872 45.553 1.00 40.02 89 PRO A N 1
ATOM 503 C CA . PRO A 1 86 ? 99.554 -1.856 44.181 1.00 38.96 89 PRO A CA 1
ATOM 504 C C . PRO A 1 86 ? 99.505 -3.167 43.412 1.00 38.89 89 PRO A C 1
ATOM 505 O O . PRO A 1 86 ? 99.447 -3.166 42.183 1.00 41.17 89 PRO A O 1
ATOM 509 N N . LYS A 1 87 ? 99.538 -4.286 44.116 1.00 39.22 90 LYS A N 1
ATOM 510 C CA . LYS A 1 87 ? 99.484 -5.565 43.427 1.00 42.16 90 LYS A CA 1
ATOM 511 C C . LYS A 1 87 ? 98.152 -6.268 43.651 1.00 42.12 90 LYS A C 1
ATOM 512 O O . LYS A 1 87 ? 98.027 -7.474 43.446 1.00 40.96 90 LYS A O 1
ATOM 518 N N . PHE A 1 88 ? 97.145 -5.503 44.053 1.00 42.92 91 PHE A N 1
ATOM 519 C CA . PHE A 1 88 ? 95.844 -6.085 44.293 1.00 41.52 91 PHE A CA 1
ATOM 520 C C . PHE A 1 88 ? 95.284 -6.640 43.003 1.00 41.30 91 PHE A C 1
ATOM 521 O O . PHE A 1 88 ? 94.720 -7.725 42.990 1.00 42.60 91 PHE A O 1
ATOM 529 N N . HIS A 1 89 ? 95.449 -5.896 41.917 1.00 43.49 92 HIS A N 1
ATOM 530 C CA . HIS A 1 89 ? 94.946 -6.330 40.619 1.00 46.89 92 HIS A CA 1
ATOM 531 C C . HIS A 1 89 ? 95.573 -7.646 40.155 1.00 48.69 92 HIS A C 1
ATOM 532 O O . HIS A 1 89 ? 94.952 -8.402 39.409 1.00 51.02 92 HIS A O 1
ATOM 539 N N . GLU A 1 90 ? 96.798 -7.925 40.593 1.00 49.51 93 GLU A N 1
ATOM 540 C CA . GLU A 1 90 ? 97.464 -9.162 40.195 1.00 51.43 93 GLU A CA 1
ATOM 541 C C . GLU A 1 90 ? 96.763 -10.390 40.762 1.00 51.04 93 GLU A C 1
ATOM 542 O O . GLU A 1 90 ? 96.770 -11.451 40.142 1.00 52.65 93 GLU A O 1
ATOM 548 N N . HIS A 1 91 ? 96.140 -10.242 41.927 1.00 50.14 94 HIS A N 1
ATOM 549 C CA . HIS A 1 91 ? 95.444 -11.355 42.561 1.00 50.14 94 HIS A CA 1
ATOM 550 C C . HIS A 1 91 ? 94.194 -11.811 41.805 1.00 49.29 94 HIS A C 1
ATOM 551 O O . HIS A 1 91 ? 93.670 -12.897 42.056 1.00 48.32 94 HIS A O 1
ATOM 558 N N . LEU A 1 92 ? 93.714 -10.982 40.887 1.00 48.71 95 LEU A N 1
ATOM 559 C CA . LEU A 1 92 ? 92.531 -11.322 40.101 1.00 50.33 95 LEU A CA 1
ATOM 560 C C . LEU A 1 92 ? 92.694 -12.648 39.356 1.00 51.90 95 LEU A C 1
ATOM 561 O O . LEU A 1 92 ? 91.709 -13.324 39.051 1.00 50.81 95 LEU A O 1
ATOM 566 N N . HIS A 1 93 ? 93.939 -13.016 39.071 1.00 53.53 96 HIS A N 1
ATOM 567 C CA . HIS A 1 93 ? 94.233 -14.249 38.352 1.00 56.42 96 HIS A CA 1
ATOM 568 C C . HIS A 1 93 ? 94.762 -15.351 39.270 1.00 58.25 96 HIS A C 1
ATOM 569 O O . HIS A 1 93 ? 95.292 -16.354 38.800 1.00 60.17 96 HIS A O 1
ATOM 576 N N . ASP A 1 94 ? 94.616 -15.166 40.577 1.00 59.28 97 ASP A N 1
ATOM 577 C CA . ASP A 1 94 ? 95.092 -16.150 41.545 1.00 59.54 97 ASP A CA 1
ATOM 578 C C . ASP A 1 94 ? 93.928 -16.622 42.413 1.00 59.67 97 ASP A C 1
ATOM 579 O O . ASP A 1 94 ? 93.709 -16.110 43.510 1.00 60.24 97 ASP A O 1
ATOM 584 N N . THR A 1 95 ? 93.199 -17.614 41.916 1.00 60.39 98 THR A N 1
ATOM 585 C CA . THR A 1 95 ? 92.030 -18.155 42.605 1.00 60.87 98 THR A CA 1
ATOM 586 C C . THR A 1 95 ? 92.251 -18.703 44.013 1.00 60.76 98 THR A C 1
ATOM 587 O O . THR A 1 95 ? 91.318 -19.222 44.628 1.00 60.12 98 THR A O 1
ATOM 591 N N . THR A 1 96 ? 93.467 -18.595 44.533 1.00 61.03 99 THR A N 1
ATOM 592 C CA . THR A 1 96 ? 93.734 -19.100 45.873 1.00 60.89 99 THR A CA 1
ATOM 593 C C . THR A 1 96 ? 94.072 -17.973 46.839 1.00 60.12 99 THR A C 1
ATOM 594 O O . THR A 1 96 ? 94.197 -18.187 48.045 1.00 59.85 99 THR A O 1
ATOM 598 N N . TRP A 1 97 ? 94.196 -16.764 46.309 1.00 60.08 100 TRP A N 1
ATOM 599 C CA . TRP A 1 97 ? 94.528 -15.617 47.139 1.00 60.30 100 TRP A CA 1
ATOM 600 C C . TRP A 1 97 ? 93.362 -15.127 48.005 1.00 60.84 100 TRP A C 1
ATOM 601 O O . TRP A 1 97 ? 92.198 -15.217 47.610 1.00 61.88 100 TRP A O 1
ATOM 612 N N . CYS A 1 98 ? 93.695 -14.614 49.189 1.00 61.04 101 CYS A N 1
ATOM 613 C CA . CYS A 1 98 ? 92.717 -14.066 50.128 1.00 61.18 101 CYS A CA 1
ATOM 614 C C . CYS A 1 98 ? 93.450 -13.367 51.279 1.00 61.07 101 CYS A C 1
ATOM 615 O O . CYS A 1 98 ? 94.642 -13.596 51.493 1.00 61.17 101 CYS A O 1
ATOM 618 N N . MET A 1 99 ? 92.738 -12.509 52.007 1.00 60.32 102 MET A N 1
ATOM 619 C CA . MET A 1 99 ? 93.320 -11.753 53.118 1.00 59.78 102 MET A CA 1
ATOM 620 C C . MET A 1 99 ? 92.538 -12.020 54.406 1.00 60.61 102 MET A C 1
ATOM 621 O O . MET A 1 99 ? 91.309 -11.903 54.429 1.00 60.12 102 MET A O 1
ATOM 626 N N . SER A 1 100 ? 93.251 -12.340 55.485 1.00 59.98 103 SER A N 1
ATOM 627 C CA . SER A 1 100 ? 92.605 -12.688 56.748 1.00 60.61 103 SER A CA 1
ATOM 628 C C . SER A 1 100 ? 92.356 -11.668 57.855 1.00 60.60 103 SER A C 1
ATOM 629 O O . SER A 1 100 ? 91.327 -11.748 58.525 1.00 62.41 103 SER A O 1
ATOM 632 N N . GLY A 1 101 ? 93.262 -10.721 58.075 1.00 59.72 104 GLY A N 1
ATOM 633 C CA . GLY A 1 101 ? 93.033 -9.780 59.166 1.00 59.51 104 GLY A CA 1
ATOM 634 C C . GLY A 1 101 ? 92.729 -8.335 58.814 1.00 58.97 104 GLY A C 1
ATOM 635 O O . GLY A 1 101 ? 93.311 -7.411 59.385 1.00 59.74 104 GLY A O 1
ATOM 636 N N . VAL A 1 102 ? 91.796 -8.123 57.897 1.00 57.34 105 VAL A N 1
ATOM 637 C CA . VAL A 1 102 ? 91.476 -6.767 57.493 1.00 55.02 105 VAL A CA 1
ATOM 638 C C . VAL A 1 102 ? 89.980 -6.526 57.332 1.00 53.65 105 VAL A C 1
ATOM 639 O O . VAL A 1 102 ? 89.256 -7.372 56.812 1.00 52.08 105 VAL A O 1
ATOM 643 N N . GLY A 1 103 ? 89.530 -5.366 57.799 1.00 53.57 106 GLY A N 1
ATOM 644 C CA . GLY A 1 103 ? 88.131 -5.000 57.685 1.00 54.08 106 GLY A CA 1
ATOM 645 C C . GLY A 1 103 ? 87.211 -5.412 58.820 1.00 53.30 106 GLY A C 1
ATOM 646 O O . GLY A 1 103 ? 87.574 -6.206 59.688 1.00 53.43 106 GLY A O 1
ATOM 647 N N . VAL A 1 104 ? 86.004 -4.859 58.796 1.00 52.85 107 VAL A N 1
ATOM 648 C CA . VAL A 1 104 ? 84.986 -5.149 59.797 1.00 54.27 107 VAL A CA 1
ATOM 649 C C . VAL A 1 104 ? 83.752 -5.770 59.135 1.00 54.30 107 VAL A C 1
ATOM 650 O O . VAL A 1 104 ? 83.456 -5.493 57.974 1.00 53.96 107 VAL A O 1
ATOM 654 N N . GLY A 1 105 ? 83.045 -6.619 59.876 1.00 54.34 108 GLY A N 1
ATOM 655 C CA . GLY A 1 105 ? 81.844 -7.243 59.352 1.00 52.91 108 GLY A CA 1
ATOM 656 C C . GLY A 1 105 ? 82.006 -7.990 58.044 1.00 53.15 108 GLY A C 1
ATOM 657 O O . GLY A 1 105 ? 83.021 -8.639 57.814 1.00 53.83 108 GLY A O 1
ATOM 658 N N . ARG A 1 106 ? 80.997 -7.893 57.183 1.00 52.92 109 ARG A N 1
ATOM 659 C CA . ARG A 1 106 ? 81.004 -8.578 55.893 1.00 53.10 109 ARG A CA 1
ATOM 660 C C . ARG A 1 106 ? 82.198 -8.243 54.997 1.00 52.39 109 ARG A C 1
ATOM 661 O O . ARG A 1 106 ? 82.656 -9.089 54.231 1.00 53.06 109 ARG A O 1
ATOM 669 N N . GLU A 1 107 ? 82.692 -7.013 55.077 1.00 51.67 110 GLU A N 1
ATOM 670 C CA . GLU A 1 107 ? 83.842 -6.613 54.277 1.00 52.74 110 GLU A CA 1
ATOM 671 C C . GLU A 1 107 ? 84.981 -7.577 54.584 1.00 53.48 110 GLU A C 1
ATOM 672 O O . GLU A 1 107 ? 85.667 -8.065 53.687 1.00 53.42 110 GLU A O 1
ATOM 678 N N . ARG A 1 108 ? 85.163 -7.851 55.870 1.00 53.71 111 ARG A N 1
ATOM 679 C CA . ARG A 1 108 ? 86.196 -8.761 56.340 1.00 53.29 111 ARG A CA 1
ATOM 680 C C . ARG A 1 108 ? 85.998 -10.098 55.621 1.00 52.26 111 ARG A C 1
ATOM 681 O O . ARG A 1 108 ? 86.944 -10.689 55.094 1.00 52.37 111 ARG A O 1
ATOM 689 N N . GLU A 1 109 ? 84.751 -10.553 55.587 1.00 49.99 112 GLU A N 1
ATOM 690 C CA . GLU A 1 109 ? 84.397 -11.812 54.939 1.00 48.61 112 GLU A CA 1
ATOM 691 C C . GLU A 1 109 ? 84.692 -11.778 53.437 1.00 46.69 112 GLU A C 1
ATOM 692 O O . GLU A 1 109 ? 85.084 -12.788 52.852 1.00 43.91 112 GLU A O 1
ATOM 698 N N . LEU A 1 110 ? 84.493 -10.616 52.818 1.00 44.63 113 LEU A N 1
ATOM 699 C CA . LEU A 1 110 ? 84.743 -10.462 51.386 1.00 43.89 113 LEU A CA 1
ATOM 700 C C . LEU A 1 110 ? 86.196 -10.807 51.073 1.00 43.48 113 LEU A C 1
ATOM 701 O O . LEU A 1 110 ? 86.491 -11.527 50.117 1.00 42.52 113 LEU A O 1
ATOM 706 N N . LEU A 1 111 ? 87.103 -10.296 51.891 1.00 43.45 114 LEU A N 1
ATOM 707 C CA . LEU A 1 111 ? 88.511 -10.563 51.681 1.00 45.33 114 LEU A CA 1
ATOM 708 C C . LEU A 1 111 ? 88.919 -11.991 52.045 1.00 45.20 114 LEU A C 1
ATOM 709 O O . LEU A 1 111 ? 89.690 -12.604 51.319 1.00 44.75 114 LEU A O 1
ATOM 714 N N . GLU A 1 112 ? 88.396 -12.524 53.150 1.00 46.69 115 GLU A N 1
ATOM 715 C CA . GLU A 1 112 ? 88.744 -13.884 53.572 1.00 48.97 115 GLU A CA 1
ATOM 716 C C . GLU A 1 112 ? 88.266 -14.938 52.584 1.00 51.01 115 GLU A C 1
ATOM 717 O O . GLU A 1 112 ? 88.960 -15.923 52.332 1.00 53.84 115 GLU A O 1
ATOM 723 N N . ARG A 1 113 ? 87.079 -14.734 52.025 1.00 50.63 116 ARG A N 1
ATOM 724 C CA . ARG A 1 113 ? 86.533 -15.670 51.053 1.00 49.36 116 ARG A CA 1
ATOM 725 C C . ARG A 1 113 ? 86.596 -15.028 49.674 1.00 48.39 116 ARG A C 1
ATOM 726 O O . ARG A 1 113 ? 85.733 -15.256 48.828 1.00 48.88 116 ARG A O 1
ATOM 734 N N . TYR A 1 114 ? 87.640 -14.236 49.457 1.00 46.97 117 TYR A N 1
ATOM 735 C CA . TYR A 1 114 ? 87.842 -13.532 48.195 1.00 45.66 117 TYR A CA 1
ATOM 736 C C . TYR A 1 114 ? 87.978 -14.479 47.003 1.00 46.17 117 TYR A C 1
ATOM 737 O O . TYR A 1 114 ? 87.996 -14.045 45.850 1.00 45.57 117 TYR A O 1
ATOM 746 N N . THR A 1 115 ? 88.067 -15.774 47.280 1.00 46.46 118 THR A N 1
ATOM 747 C CA . THR A 1 115 ? 88.200 -16.758 46.215 1.00 48.31 118 THR A CA 1
ATOM 748 C C . THR A 1 115 ? 87.002 -16.748 45.270 1.00 46.49 118 THR A C 1
ATOM 749 O O . THR A 1 115 ? 87.156 -16.869 44.053 1.00 46.82 118 THR A O 1
ATOM 753 N N . HIS A 1 116 ? 85.805 -16.607 45.828 1.00 45.60 119 HIS A N 1
ATOM 754 C CA . HIS A 1 116 ? 84.601 -16.612 45.003 1.00 44.37 119 HIS A CA 1
ATOM 755 C C . HIS A 1 116 ? 84.603 -15.526 43.948 1.00 42.78 119 HIS A C 1
ATOM 756 O O . HIS A 1 116 ? 84.097 -15.723 42.850 1.00 44.48 119 HIS A O 1
ATOM 763 N N . VAL A 1 117 ? 85.179 -14.380 44.288 1.00 42.61 120 VAL A N 1
ATOM 764 C CA . VAL A 1 117 ? 85.240 -13.254 43.368 1.00 42.49 120 VAL A CA 1
ATOM 765 C C . VAL A 1 117 ? 86.210 -13.520 42.223 1.00 42.29 120 VAL A C 1
ATOM 766 O O . VAL A 1 117 ? 85.898 -13.263 41.063 1.00 41.56 120 VAL A O 1
ATOM 770 N N . THR A 1 118 ? 87.396 -14.023 42.548 1.00 43.76 121 THR A N 1
ATOM 771 C CA . THR A 1 118 ? 88.383 -14.300 41.509 1.00 44.20 121 THR A CA 1
ATOM 772 C C . THR A 1 118 ? 87.910 -15.423 40.596 1.00 44.57 121 THR A C 1
ATOM 773 O O . THR A 1 118 ? 88.164 -15.393 39.391 1.00 45.69 121 THR A O 1
ATOM 777 N N . ARG A 1 119 ? 87.218 -16.411 41.155 1.00 46.00 122 ARG A N 1
ATOM 778 C CA . ARG A 1 119 ? 86.713 -17.507 40.325 1.00 48.54 122 ARG A CA 1
ATOM 779 C C . ARG A 1 119 ? 85.713 -16.935 39.334 1.00 47.08 122 ARG A C 1
ATOM 780 O O . ARG A 1 119 ? 85.832 -17.135 38.129 1.00 47.81 122 ARG A O 1
ATOM 788 N N . ALA A 1 120 ? 84.718 -16.230 39.863 1.00 45.91 123 ALA A N 1
ATOM 789 C CA . ALA A 1 120 ? 83.692 -15.610 39.037 1.00 44.10 123 ALA A CA 1
ATOM 790 C C . ALA A 1 120 ? 84.373 -14.735 37.995 1.00 43.74 123 ALA A C 1
ATOM 791 O O . ALA A 1 120 ? 83.950 -14.668 36.840 1.00 41.02 123 ALA A O 1
ATOM 793 N N . TYR A 1 121 ? 85.439 -14.068 38.418 1.00 43.05 124 TYR A N 1
ATOM 794 C CA . TYR A 1 121 ? 86.198 -13.191 37.538 1.00 44.67 124 TYR A CA 1
ATOM 795 C C . TYR A 1 121 ? 86.767 -13.965 36.350 1.00 46.28 124 TYR A C 1
ATOM 796 O O . TYR A 1 121 ? 86.670 -13.518 35.206 1.00 44.10 124 TYR A O 1
ATOM 805 N N . SER A 1 122 ? 87.355 -15.127 36.630 1.00 47.45 125 SER A N 1
ATOM 806 C CA . SER A 1 122 ? 87.963 -15.950 35.587 1.00 51.10 125 SER A CA 1
ATOM 807 C C . SER A 1 122 ? 86.967 -16.445 34.545 1.00 51.97 125 SER A C 1
ATOM 808 O O . SER A 1 122 ? 87.363 -16.860 33.456 1.00 52.04 125 SER A O 1
ATOM 811 N N . ARG A 1 123 ? 85.679 -16.406 34.873 1.00 52.77 126 ARG A N 1
ATOM 812 C CA . ARG A 1 123 ? 84.658 -16.849 33.933 1.00 52.76 126 ARG A CA 1
ATOM 813 C C . ARG A 1 123 ? 84.037 -15.694 33.154 1.00 53.24 126 ARG A C 1
ATOM 814 O O . ARG A 1 123 ? 83.031 -15.870 32.468 1.00 53.26 126 ARG A O 1
ATOM 822 N N . LEU A 1 124 ? 84.638 -14.511 33.254 1.00 53.52 127 LEU A N 1
ATOM 823 C CA . LEU A 1 124 ? 84.131 -13.346 32.532 1.00 53.13 127 LEU A CA 1
ATOM 824 C C . LEU A 1 124 ? 84.818 -13.215 31.186 1.00 52.74 127 LEU A C 1
ATOM 825 O O . LEU A 1 124 ? 85.889 -13.769 30.966 1.00 54.09 127 LEU A O 1
ATOM 830 N N . GLY A 1 125 ? 84.198 -12.470 30.284 1.00 53.07 128 GLY A N 1
ATOM 831 C CA . GLY A 1 125 ? 84.799 -12.275 28.983 1.00 53.96 128 GLY A CA 1
ATOM 832 C C . GLY A 1 125 ? 86.172 -11.647 29.155 1.00 53.89 128 GLY A C 1
ATOM 833 O O . GLY A 1 125 ? 86.456 -11.021 30.174 1.00 51.22 128 GLY A O 1
ATOM 834 N N . LYS A 1 126 ? 87.022 -11.821 28.152 1.00 53.67 129 LYS A N 1
ATOM 835 C CA . LYS A 1 126 ? 88.372 -11.277 28.177 1.00 53.33 129 LYS A CA 1
ATOM 836 C C . LYS A 1 126 ? 88.351 -9.761 28.340 1.00 50.92 129 LYS A C 1
ATOM 837 O O . LYS A 1 126 ? 89.077 -9.212 29.169 1.00 50.81 129 LYS A O 1
ATOM 843 N N . ALA A 1 127 ? 87.516 -9.093 27.547 1.00 48.57 130 ALA A N 1
ATOM 844 C CA . ALA A 1 127 ? 87.406 -7.638 27.590 1.00 46.36 130 ALA A CA 1
ATOM 845 C C . ALA A 1 127 ? 86.907 -7.084 28.939 1.00 45.55 130 ALA A C 1
ATOM 846 O O . ALA A 1 127 ? 87.335 -6.009 29.356 1.00 44.72 130 ALA A O 1
ATOM 848 N N . TYR A 1 128 ? 86.012 -7.804 29.617 1.00 44.51 131 TYR A N 1
ATOM 849 C CA . TYR A 1 128 ? 85.510 -7.345 30.913 1.00 43.34 131 TYR A CA 1
ATOM 850 C C . TYR A 1 128 ? 86.602 -7.459 31.968 1.00 43.40 131 TYR A C 1
ATOM 851 O O . TYR A 1 128 ? 86.727 -6.591 32.835 1.00 43.39 131 TYR A O 1
ATOM 860 N N . GLN A 1 129 ? 87.375 -8.543 31.900 1.00 43.03 132 GLN A N 1
ATOM 861 C CA . GLN A 1 129 ? 88.457 -8.780 32.847 1.00 43.36 132 GLN A CA 1
ATOM 862 C C . GLN A 1 129 ? 89.489 -7.670 32.785 1.00 41.43 132 GLN A C 1
ATOM 863 O O . GLN A 1 129 ? 89.955 -7.207 33.814 1.00 43.41 132 GLN A O 1
ATOM 869 N N . ASP A 1 130 ? 89.834 -7.242 31.574 1.00 41.52 133 ASP A N 1
ATOM 870 C CA . ASP A 1 130 ? 90.848 -6.203 31.380 1.00 41.76 133 ASP A CA 1
ATOM 871 C C . ASP A 1 130 ? 90.438 -4.820 31.885 1.00 39.87 133 ASP A C 1
ATOM 872 O O . ASP A 1 130 ? 91.266 -4.076 32.425 1.00 37.85 133 ASP A O 1
ATOM 877 N N . VAL A 1 131 ? 89.172 -4.468 31.694 1.00 37.47 134 VAL A N 1
ATOM 878 C CA . VAL A 1 131 ? 88.683 -3.178 32.154 1.00 35.34 134 VAL A CA 1
ATOM 879 C C . VAL A 1 131 ? 88.805 -3.157 33.677 1.00 36.61 134 VAL A C 1
ATOM 880 O O . VAL A 1 131 ? 89.369 -2.225 34.264 1.00 37.21 134 VAL A O 1
ATOM 884 N N . ILE A 1 132 ? 88.304 -4.220 34.297 1.00 36.11 135 ILE A N 1
ATOM 885 C CA . ILE A 1 132 ? 88.311 -4.380 35.744 1.00 35.60 135 ILE A CA 1
ATOM 886 C C . ILE A 1 132 ? 89.722 -4.385 36.327 1.00 38.13 135 ILE A C 1
ATOM 887 O O . ILE A 1 132 ? 90.006 -3.698 37.312 1.00 36.50 135 ILE A O 1
ATOM 892 N N . SER A 1 133 ? 90.609 -5.160 35.716 1.00 38.68 136 SER A N 1
ATOM 893 C CA . SER A 1 133 ? 91.983 -5.243 36.194 1.00 38.28 136 SER A CA 1
ATOM 894 C C . SER A 1 133 ? 92.653 -3.887 36.032 1.00 35.92 136 SER A C 1
ATOM 895 O O . SER A 1 133 ? 93.417 -3.447 36.898 1.00 36.44 136 SER A O 1
ATOM 898 N N . GLY A 1 134 ? 92.339 -3.220 34.925 1.00 34.33 137 GLY A N 1
ATOM 899 C CA . GLY A 1 134 ? 92.928 -1.922 34.638 1.00 34.57 137 GLY A CA 1
ATOM 900 C C . GLY A 1 134 ? 92.503 -0.816 35.585 1.00 35.85 137 GLY A C 1
ATOM 901 O O . GLY A 1 134 ? 93.324 0.019 35.989 1.00 34.55 137 GLY A O 1
ATOM 902 N N . ILE A 1 135 ? 91.215 -0.792 35.927 1.00 34.26 138 ILE A N 1
ATOM 903 C CA . ILE A 1 135 ? 90.693 0.224 36.831 1.00 32.04 138 ILE A CA 1
ATOM 904 C C . ILE A 1 135 ? 91.154 -0.079 38.248 1.00 31.30 138 ILE A C 1
ATOM 905 O O . ILE A 1 135 ? 91.493 0.826 38.999 1.00 33.44 138 ILE A O 1
ATOM 910 N N . CYS A 1 136 ? 91.168 -1.359 38.604 1.00 32.38 139 CYS A N 1
ATOM 911 C CA . CYS A 1 136 ? 91.594 -1.794 39.939 1.00 33.99 139 CYS A CA 1
ATOM 912 C C . CYS A 1 136 ? 92.990 -1.282 40.301 1.00 34.45 139 CYS A C 1
ATOM 913 O O . CYS A 1 136 ? 93.211 -0.754 41.390 1.00 35.12 139 CYS A O 1
ATOM 916 N N . GLU A 1 137 ? 93.923 -1.452 39.371 1.00 36.62 140 GLU A N 1
ATOM 917 C CA . GLU A 1 137 ? 95.300 -1.013 39.554 1.00 37.78 140 GLU A CA 1
ATOM 918 C C . GLU A 1 137 ? 95.403 0.512 39.691 1.00 37.14 140 GLU A C 1
ATOM 919 O O . GLU A 1 137 ? 96.036 1.019 40.619 1.00 36.74 140 GLU A O 1
ATOM 925 N N . ARG A 1 138 ? 94.794 1.242 38.763 1.00 34.56 141 ARG A N 1
ATOM 926 C CA . ARG A 1 138 ? 94.840 2.692 38.820 1.00 32.72 141 ARG A CA 1
ATOM 927 C C . ARG A 1 138 ? 94.195 3.264 40.094 1.00 33.87 141 ARG A C 1
ATOM 928 O O . ARG A 1 138 ? 94.700 4.231 40.661 1.00 32.95 141 ARG A O 1
ATOM 936 N N . MET A 1 139 ? 93.093 2.674 40.557 1.00 32.05 142 MET A N 1
ATOM 937 C CA . MET A 1 139 ? 92.454 3.173 41.779 1.00 32.05 142 MET A CA 1
ATOM 938 C C . MET A 1 139 ? 93.333 2.884 42.988 1.00 30.16 142 MET A C 1
ATOM 939 O O . MET A 1 139 ? 93.474 3.713 43.889 1.00 28.96 142 MET A O 1
ATOM 944 N N . ALA A 1 140 ? 93.904 1.687 43.016 1.00 32.01 143 ALA A N 1
ATOM 945 C CA . ALA A 1 140 ? 94.770 1.290 44.118 1.00 34.07 143 ALA A CA 1
ATOM 946 C C . ALA A 1 140 ? 95.955 2.251 44.267 1.00 34.96 143 ALA A C 1
ATOM 947 O O . ALA A 1 140 ? 96.244 2.730 45.362 1.00 35.56 143 ALA A O 1
ATOM 949 N N . ASN A 1 141 ? 96.633 2.550 43.166 1.00 34.68 144 ASN A N 1
ATOM 950 C CA . ASN A 1 141 ? 97.784 3.448 43.242 1.00 36.18 144 ASN A CA 1
ATOM 951 C C . ASN A 1 141 ? 97.354 4.856 43.651 1.00 36.83 144 ASN A C 1
ATOM 952 O O . ASN A 1 141 ? 98.074 5.547 44.369 1.00 33.12 144 ASN A O 1
ATOM 957 N N . GLY A 1 142 ? 96.164 5.261 43.213 1.00 36.77 145 GLY A N 1
ATOM 958 C CA . GLY A 1 142 ? 95.656 6.569 43.576 1.00 36.93 145 GLY A CA 1
ATOM 959 C C . GLY A 1 142 ? 95.398 6.603 45.073 1.00 38.39 145 GLY A C 1
ATOM 960 O O . GLY A 1 142 ? 95.715 7.575 45.756 1.00 38.09 145 GLY A O 1
ATOM 961 N N . MET A 1 143 ? 94.820 5.531 45.598 1.00 39.39 146 MET A N 1
ATOM 962 C CA . MET A 1 143 ? 94.550 5.471 47.024 1.00 40.31 146 MET A CA 1
ATOM 963 C C . MET A 1 143 ? 95.875 5.561 47.779 1.00 42.85 146 MET A C 1
ATOM 964 O O . MET A 1 143 ? 95.962 6.236 48.808 1.00 45.33 146 MET A O 1
ATOM 969 N N . CYS A 1 144 ? 96.898 4.871 47.276 1.00 41.72 147 CYS A N 1
ATOM 970 C CA . CYS A 1 144 ? 98.208 4.888 47.918 1.00 43.21 147 CYS A CA 1
ATOM 971 C C . CYS A 1 144 ? 98.725 6.312 48.018 1.00 43.38 147 CYS A C 1
ATOM 972 O O . CYS A 1 144 ? 99.254 6.712 49.053 1.00 43.85 147 CYS A O 1
ATOM 975 N N . ASP A 1 145 ? 98.556 7.075 46.945 1.00 43.82 148 ASP A N 1
ATOM 976 C CA . ASP A 1 145 ? 99.003 8.461 46.924 1.00 44.52 148 ASP A CA 1
ATOM 977 C C . ASP A 1 145 ? 98.372 9.270 48.051 1.00 45.51 148 ASP A C 1
ATOM 978 O O . ASP A 1 145 ? 99.063 10.027 48.736 1.00 46.10 148 ASP A O 1
ATOM 983 N N . PHE A 1 146 ? 97.065 9.109 48.255 1.00 43.66 149 PHE A N 1
ATOM 984 C CA . PHE A 1 146 ? 96.371 9.858 49.301 1.00 43.00 149 PHE A CA 1
ATOM 985 C C . PHE A 1 146 ? 96.369 9.198 50.670 1.00 43.12 149 PHE A C 1
ATOM 986 O O . PHE A 1 146 ? 95.753 9.705 51.600 1.00 41.80 149 PHE A O 1
ATOM 994 N N . LEU A 1 147 ? 97.039 8.060 50.798 1.00 45.39 150 LEU A N 1
ATOM 995 C CA . LEU A 1 147 ? 97.121 7.411 52.099 1.00 48.12 150 LEU A CA 1
ATOM 996 C C . LEU A 1 147 ? 98.296 8.064 52.822 1.00 51.17 150 LEU A C 1
ATOM 997 O O . LEU A 1 147 ? 98.380 8.043 54.049 1.00 50.75 150 LEU A O 1
ATOM 1002 N N . THR A 1 148 ? 99.187 8.666 52.036 1.00 53.91 151 THR A N 1
ATOM 1003 C CA . THR A 1 148 ? 100.369 9.325 52.569 1.00 58.01 151 THR A CA 1
ATOM 1004 C C . THR A 1 148 ? 100.281 10.860 52.557 1.00 58.69 151 THR A C 1
ATOM 1005 O O . THR A 1 148 ? 101.297 11.549 52.680 1.00 59.68 151 THR A O 1
ATOM 1009 N N . ARG A 1 149 ? 99.071 11.396 52.407 1.00 58.20 152 ARG A N 1
ATOM 1010 C CA . ARG A 1 149 ? 98.884 12.847 52.418 1.00 58.25 152 ARG A CA 1
ATOM 1011 C C . ARG A 1 149 ? 97.422 13.269 52.528 1.00 58.86 152 ARG A C 1
ATOM 1012 O O . ARG A 1 149 ? 96.511 12.466 52.320 1.00 59.57 152 ARG A O 1
ATOM 1020 N N . LYS A 1 150 ? 97.216 14.540 52.857 1.00 57.32 153 LYS A N 1
ATOM 1021 C CA . LYS A 1 150 ? 95.881 15.101 53.014 1.00 56.05 153 LYS A CA 1
ATOM 1022 C C . LYS A 1 150 ? 95.315 15.686 51.728 1.00 54.33 153 LYS A C 1
ATOM 1023 O O . LYS A 1 150 ? 95.995 15.770 50.703 1.00 55.27 153 LYS A O 1
ATOM 1029 N N . VAL A 1 151 ? 94.053 16.093 51.799 1.00 51.55 154 VAL A N 1
ATOM 1030 C CA . VAL A 1 151 ? 93.387 16.718 50.669 1.00 48.06 154 VAL A CA 1
ATOM 1031 C C . VAL A 1 151 ? 93.402 18.197 51.011 1.00 45.62 154 VAL A C 1
ATOM 1032 O O . VAL A 1 151 ? 92.529 18.696 51.721 1.00 44.61 154 VAL A O 1
ATOM 1036 N N . GLU A 1 152 ? 94.410 18.900 50.518 1.00 43.41 155 GLU A N 1
ATOM 1037 C CA . GLU A 1 152 ? 94.528 20.317 50.817 1.00 41.60 155 GLU A CA 1
ATOM 1038 C C . GLU A 1 152 ? 93.823 21.219 49.809 1.00 38.09 155 GLU A C 1
ATOM 1039 O O . GLU A 1 152 ? 93.067 22.116 50.185 1.00 37.21 155 GLU A O 1
ATOM 1045 N N . THR A 1 153 ? 94.069 20.972 48.529 1.00 35.29 156 THR A N 1
ATOM 1046 C CA . THR A 1 153 ? 93.501 21.790 47.465 1.00 34.71 156 THR A CA 1
ATOM 1047 C C . THR A 1 153 ? 92.253 21.215 46.798 1.00 34.51 156 THR A C 1
ATOM 1048 O O . THR A 1 153 ? 91.906 20.052 46.999 1.00 34.66 156 THR A O 1
ATOM 1052 N N . LYS A 1 154 ? 91.605 22.050 45.991 1.00 33.12 157 LYS A N 1
ATOM 1053 C CA . LYS A 1 154 ? 90.420 21.662 45.249 1.00 35.83 157 LYS A CA 1
ATOM 1054 C C . LYS A 1 154 ? 90.883 20.664 44.204 1.00 37.00 157 LYS A C 1
ATOM 1055 O O . LYS A 1 154 ? 90.148 19.749 43.833 1.00 36.93 157 LYS A O 1
ATOM 1061 N N . ALA A 1 155 ? 92.112 20.857 43.735 1.00 37.23 158 ALA A N 1
ATOM 1062 C CA . ALA A 1 155 ? 92.726 19.969 42.755 1.00 36.57 158 ALA A CA 1
ATOM 1063 C C . ALA A 1 155 ? 92.882 18.607 43.417 1.00 36.50 158 ALA A C 1
ATOM 1064 O O . ALA A 1 155 ? 92.610 17.577 42.802 1.00 36.44 158 ALA A O 1
ATOM 1066 N N . ASP A 1 156 ? 93.337 18.613 44.669 1.00 36.10 159 ASP A N 1
ATOM 1067 C CA . ASP A 1 156 ? 93.499 17.381 45.436 1.00 37.98 159 ASP A CA 1
ATOM 1068 C C . ASP A 1 156 ? 92.122 16.712 45.568 1.00 37.80 159 ASP A C 1
ATOM 1069 O O . ASP A 1 156 ? 91.981 15.518 45.327 1.00 37.89 159 ASP A O 1
ATOM 1074 N N . TYR A 1 157 ? 91.123 17.497 45.970 1.00 34.87 160 TYR A N 1
ATOM 1075 C CA . TYR A 1 157 ? 89.750 17.016 46.155 1.00 33.52 160 TYR A CA 1
ATOM 1076 C C . TYR A 1 157 ? 89.284 16.311 44.877 1.00 33.44 160 TYR A C 1
ATOM 1077 O O . TYR A 1 157 ? 88.894 15.149 44.911 1.00 31.80 160 TYR A O 1
ATOM 1086 N N . ASP A 1 158 ? 89.351 17.021 43.753 1.00 33.82 161 ASP A N 1
ATOM 1087 C CA . ASP A 1 158 ? 88.969 16.475 42.456 1.00 33.74 161 ASP A CA 1
ATOM 1088 C C . ASP A 1 158 ? 89.742 15.225 42.058 1.00 34.48 161 ASP A C 1
ATOM 1089 O O . ASP A 1 158 ? 89.156 14.259 41.565 1.00 35.74 161 ASP A O 1
ATOM 1094 N N . LEU A 1 159 ? 91.056 15.230 42.262 1.00 34.50 162 LEU A N 1
ATOM 1095 C CA . LEU A 1 159 ? 91.854 14.072 41.881 1.00 33.74 162 LEU A CA 1
ATOM 1096 C C . LEU A 1 159 ? 91.523 12.859 42.739 1.00 32.72 162 LEU A C 1
ATOM 1097 O O . LEU A 1 159 ? 91.427 11.742 42.227 1.00 34.15 162 LEU A O 1
ATOM 1102 N N . TYR A 1 160 ? 91.344 13.068 44.039 1.00 30.51 163 TYR A N 1
ATOM 1103 C CA . TYR A 1 160 ? 91.007 11.953 44.919 1.00 30.58 163 TYR A CA 1
ATOM 1104 C C . TYR A 1 160 ? 89.640 11.365 44.525 1.00 29.98 163 TYR A C 1
ATOM 1105 O O . TYR A 1 160 ? 89.452 10.147 44.562 1.00 30.15 163 TYR A O 1
ATOM 1114 N N . CYS A 1 161 ? 88.696 12.233 44.164 1.00 26.92 164 CYS A N 1
ATOM 1115 C CA . CYS A 1 161 ? 87.375 11.785 43.751 1.00 28.01 164 CYS A CA 1
ATOM 1116 C C . CYS A 1 161 ? 87.515 10.975 42.472 1.00 27.96 164 CYS A C 1
ATOM 1117 O O . CYS A 1 161 ? 86.802 9.989 42.268 1.00 24.88 164 CYS A O 1
ATOM 1120 N N . HIS A 1 162 ? 88.443 11.397 41.617 1.00 29.18 165 HIS A N 1
ATOM 1121 C CA . HIS A 1 162 ? 88.699 10.705 40.359 1.00 28.65 165 HIS A CA 1
ATOM 1122 C C . HIS A 1 162 ? 89.132 9.266 40.629 1.00 29.97 165 HIS A C 1
ATOM 1123 O O . HIS A 1 162 ? 88.586 8.327 40.049 1.00 32.46 165 HIS A O 1
ATOM 1130 N N . TYR A 1 163 ? 90.097 9.099 41.526 1.00 28.72 166 TYR A N 1
ATOM 1131 C CA . TYR A 1 163 ? 90.616 7.779 41.863 1.00 31.32 166 TYR A CA 1
ATOM 1132 C C . TYR A 1 163 ? 89.621 6.823 42.506 1.00 31.19 166 TYR A C 1
ATOM 1133 O O . TYR A 1 163 ? 89.679 5.618 42.257 1.00 33.24 166 TYR A O 1
ATOM 1142 N N . VAL A 1 164 ? 88.722 7.332 43.346 1.00 27.84 167 VAL A N 1
ATOM 1143 C CA . VAL A 1 164 ? 87.810 6.429 44.019 1.00 25.86 167 VAL A CA 1
ATOM 1144 C C . VAL A 1 164 ? 86.393 6.370 43.480 1.00 25.54 167 VAL A C 1
ATOM 1145 O O . VAL A 1 164 ? 85.620 5.523 43.921 1.00 24.95 167 VAL A O 1
ATOM 1149 N N . ALA A 1 165 ? 86.067 7.245 42.532 1.00 23.73 168 ALA A N 1
ATOM 1150 C CA . ALA A 1 165 ? 84.728 7.299 41.960 1.00 25.83 168 ALA A CA 1
ATOM 1151 C C . ALA A 1 165 ? 84.729 7.625 40.466 1.00 25.98 168 ALA A C 1
ATOM 1152 O O . ALA A 1 165 ? 84.016 6.997 39.685 1.00 26.76 168 ALA A O 1
ATOM 1154 N N . GLY A 1 166 ? 85.514 8.618 40.075 1.00 24.96 169 GLY A N 1
ATOM 1155 C CA . GLY A 1 166 ? 85.577 8.982 38.673 1.00 27.63 169 GLY A CA 1
ATOM 1156 C C . GLY A 1 166 ? 86.005 7.801 37.808 1.00 27.49 169 GLY A C 1
ATOM 1157 O O . GLY A 1 166 ? 85.524 7.638 36.680 1.00 26.52 169 GLY A O 1
ATOM 1158 N N . LEU A 1 167 ? 86.902 6.972 38.340 1.00 25.93 170 LEU A N 1
ATOM 1159 C CA . LEU A 1 167 ? 87.386 5.808 37.608 1.00 28.26 170 LEU A CA 1
ATOM 1160 C C . LEU A 1 167 ? 86.311 4.721 37.499 1.00 30.23 170 LEU A C 1
ATOM 1161 O O . LEU A 1 167 ? 86.315 3.924 36.556 1.00 29.22 170 LEU A O 1
ATOM 1166 N N . VAL A 1 168 ? 85.409 4.674 38.476 1.00 29.87 171 VAL A N 1
ATOM 1167 C CA . VAL A 1 168 ? 84.328 3.697 38.428 1.00 29.24 171 VAL A CA 1
ATOM 1168 C C . VAL A 1 168 ? 83.525 4.127 37.209 1.00 28.32 171 VAL A C 1
ATOM 1169 O O . VAL A 1 168 ? 83.052 3.302 36.436 1.00 28.32 171 VAL A O 1
ATOM 1173 N N . GLY A 1 169 ? 83.408 5.439 37.030 1.00 28.44 172 GLY A N 1
ATOM 1174 C CA . GLY A 1 169 ? 82.684 5.974 35.892 1.00 27.50 172 GLY A CA 1
ATOM 1175 C C . GLY A 1 169 ? 83.349 5.557 34.589 1.00 31.37 172 GLY A C 1
ATOM 1176 O O . GLY A 1 169 ? 82.664 5.220 33.614 1.00 30.38 172 GLY A O 1
ATOM 1177 N N . HIS A 1 170 ? 84.683 5.599 34.563 1.00 30.31 173 HIS A N 1
ATOM 1178 C CA . HIS A 1 170 ? 85.436 5.196 33.376 1.00 30.85 173 HIS A CA 1
ATOM 1179 C C . HIS A 1 170 ? 85.172 3.711 33.138 1.00 30.93 173 HIS A C 1
ATOM 1180 O O . HIS A 1 170 ? 84.734 3.315 32.061 1.00 29.89 173 HIS A O 1
ATOM 1187 N N . GLY A 1 171 ? 85.443 2.910 34.165 1.00 31.00 174 GLY A N 1
ATOM 1188 C CA . GLY A 1 171 ? 85.244 1.472 34.097 1.00 32.55 174 GLY A CA 1
ATOM 1189 C C . GLY A 1 171 ? 83.875 1.072 33.577 1.00 32.83 174 GLY A C 1
ATOM 1190 O O . GLY A 1 171 ? 83.781 0.306 32.617 1.00 32.02 174 GLY A O 1
ATOM 1191 N N . LEU A 1 172 ? 82.817 1.583 34.208 1.00 31.65 175 LEU A N 1
ATOM 1192 C CA . LEU A 1 172 ? 81.456 1.275 33.780 1.00 31.76 175 LEU A CA 1
ATOM 1193 C C . LEU A 1 172 ? 81.278 1.639 32.314 1.00 30.57 175 LEU A C 1
ATOM 1194 O O . LEU A 1 172 ? 80.768 0.847 31.539 1.00 30.52 175 LEU A O 1
ATOM 1199 N N . THR A 1 173 ? 81.694 2.844 31.941 1.00 32.41 176 THR A N 1
ATOM 1200 C CA . THR A 1 173 ? 81.570 3.289 30.562 1.00 32.86 176 THR A CA 1
ATOM 1201 C C . THR A 1 173 ? 82.275 2.301 29.615 1.00 35.63 176 THR A C 1
ATOM 1202 O O . THR A 1 173 ? 81.769 2.007 28.530 1.00 36.99 176 THR A O 1
ATOM 1206 N N . LEU A 1 174 ? 83.428 1.773 30.029 1.00 34.95 177 LEU A N 1
ATOM 1207 C CA . LEU A 1 174 ? 84.152 0.815 29.195 1.00 35.96 177 LEU A CA 1
ATOM 1208 C C . LEU A 1 174 ? 83.456 -0.550 29.203 1.00 35.02 177 LEU A C 1
ATOM 1209 O O . LEU A 1 174 ? 83.566 -1.310 28.245 1.00 36.08 177 LEU A O 1
ATOM 1214 N N . LEU A 1 175 ? 82.753 -0.872 30.283 1.00 32.88 178 LEU A N 1
ATOM 1215 C CA . LEU A 1 175 ? 82.030 -2.132 30.322 1.00 34.77 178 LEU A CA 1
ATOM 1216 C C . LEU A 1 175 ? 80.793 -2.022 29.427 1.00 35.42 178 LEU A C 1
ATOM 1217 O O . LEU A 1 175 ? 80.392 -3.003 28.817 1.00 36.21 178 LEU A O 1
ATOM 1222 N N . TYR A 1 176 ? 80.193 -0.834 29.350 1.00 36.21 179 TYR A N 1
ATOM 1223 C CA . TYR A 1 176 ? 79.006 -0.636 28.512 1.00 37.58 179 TYR A CA 1
ATOM 1224 C C . TYR A 1 176 ? 79.354 -0.823 27.035 1.00 39.10 179 TYR A C 1
ATOM 1225 O O . TYR A 1 176 ? 78.609 -1.455 26.280 1.00 38.27 179 TYR A O 1
ATOM 1234 N N . VAL A 1 177 ? 80.472 -0.240 26.620 1.00 41.42 180 VAL A N 1
ATOM 1235 C CA . VAL A 1 177 ? 80.913 -0.341 25.233 1.00 42.83 180 VAL A CA 1
ATOM 1236 C C . VAL A 1 177 ? 81.301 -1.779 24.899 1.00 44.33 180 VAL A C 1
ATOM 1237 O O . VAL A 1 177 ? 80.839 -2.355 23.917 1.00 43.83 180 VAL A O 1
ATOM 1241 N N . SER A 1 178 ? 82.148 -2.354 25.738 1.00 44.72 181 SER A N 1
ATOM 1242 C CA . SER A 1 178 ? 82.609 -3.714 25.546 1.00 45.85 181 SER A CA 1
ATOM 1243 C C . SER A 1 178 ? 81.454 -4.705 25.408 1.00 45.86 181 SER A C 1
ATOM 1244 O O . SER A 1 178 ? 81.574 -5.716 24.715 1.00 45.90 181 SER A O 1
ATOM 1247 N N . SER A 1 179 ? 80.338 -4.412 26.068 1.00 43.81 182 SER A N 1
ATOM 1248 C CA . SER A 1 179 ? 79.172 -5.284 26.040 1.00 42.04 182 SER A CA 1
ATOM 1249 C C . SER A 1 179 ? 78.397 -5.184 24.735 1.00 42.83 182 SER A C 1
ATOM 1250 O O . SER A 1 179 ? 77.661 -6.104 24.372 1.00 44.56 182 SER A O 1
ATOM 1253 N N . GLY A 1 180 ? 78.540 -4.055 24.051 1.00 40.54 183 GLY A N 1
ATOM 1254 C CA . GLY A 1 180 ? 77.817 -3.847 22.813 1.00 41.85 183 GLY A CA 1
ATOM 1255 C C . GLY A 1 180 ? 76.536 -3.056 23.039 1.00 43.92 183 GLY A C 1
ATOM 1256 O O . GLY A 1 180 ? 75.996 -2.456 22.100 1.00 42.62 183 GLY A O 1
ATOM 1257 N N . LEU A 1 181 ? 76.055 -3.042 24.287 1.00 44.23 184 LEU A N 1
ATOM 1258 C CA . LEU A 1 181 ? 74.827 -2.330 24.646 1.00 42.92 184 LEU A CA 1
ATOM 1259 C C . LEU A 1 181 ? 74.858 -0.850 24.281 1.00 41.61 184 LEU A C 1
ATOM 1260 O O . LEU A 1 181 ? 73.831 -0.286 23.916 1.00 42.98 184 LEU A O 1
ATOM 1265 N N . GLU A 1 182 ? 76.020 -0.213 24.393 1.00 40.95 185 GLU A N 1
ATOM 1266 C CA . GLU A 1 182 ? 76.132 1.202 24.031 1.00 42.48 185 GLU A CA 1
ATOM 1267 C C . GLU A 1 182 ? 77.116 1.318 22.868 1.00 44.85 185 GLU A C 1
ATOM 1268 O O . GLU A 1 182 ? 77.917 0.415 22.629 1.00 44.88 185 GLU A O 1
ATOM 1274 N N . ASP A 1 183 ? 77.065 2.436 22.153 1.00 47.06 186 ASP A N 1
ATOM 1275 C CA . ASP A 1 183 ? 77.946 2.644 21.010 1.00 49.59 186 ASP A CA 1
ATOM 1276 C C . ASP A 1 183 ? 79.400 2.925 21.404 1.00 50.26 186 ASP A C 1
ATOM 1277 O O . ASP A 1 183 ? 79.666 3.607 22.393 1.00 49.29 186 ASP A O 1
ATOM 1282 N N . VAL A 1 184 ? 80.334 2.404 20.610 1.00 50.15 187 VAL A N 1
ATOM 1283 C CA . VAL A 1 184 ? 81.767 2.576 20.860 1.00 49.57 187 VAL A CA 1
ATOM 1284 C C . VAL A 1 184 ? 82.176 4.037 21.026 1.00 48.13 187 VAL A C 1
ATOM 1285 O O . VAL A 1 184 ? 83.215 4.343 21.609 1.00 48.66 187 VAL A O 1
ATOM 1289 N N . ARG A 1 185 ? 81.361 4.943 20.510 1.00 48.09 188 ARG A N 1
ATOM 1290 C CA . ARG A 1 185 ? 81.669 6.365 20.607 1.00 48.66 188 ARG A CA 1
ATOM 1291 C C . ARG A 1 185 ? 81.652 6.844 22.067 1.00 46.80 188 ARG A C 1
ATOM 1292 O O . ARG A 1 185 ? 82.300 7.829 22.418 1.00 45.26 188 ARG A O 1
ATOM 1300 N N . LEU A 1 186 ? 80.919 6.129 22.913 1.00 44.37 189 LEU A N 1
ATOM 1301 C CA . LEU A 1 186 ? 80.786 6.500 24.314 1.00 42.78 189 LEU A CA 1
ATOM 1302 C C . LEU A 1 186 ? 82.139 6.641 25.003 1.00 43.11 189 LEU A C 1
ATOM 1303 O O . LEU A 1 186 ? 82.353 7.575 25.774 1.00 43.24 189 LEU A O 1
ATOM 1308 N N . ALA A 1 187 ? 83.055 5.727 24.707 1.00 43.25 190 ALA A N 1
ATOM 1309 C CA . ALA A 1 187 ? 84.384 5.746 25.314 1.00 43.48 190 ALA A CA 1
ATOM 1310 C C . ALA A 1 187 ? 85.380 6.706 24.666 1.00 43.72 190 ALA A C 1
ATOM 1311 O O . ALA A 1 187 ? 86.555 6.714 25.037 1.00 44.43 190 ALA A O 1
ATOM 1313 N N . ASP A 1 188 ? 84.932 7.514 23.708 1.00 44.00 191 ASP A N 1
ATOM 1314 C CA . ASP A 1 188 ? 85.839 8.455 23.057 1.00 45.04 191 ASP A CA 1
ATOM 1315 C C . ASP A 1 188 ? 86.465 9.400 24.068 1.00 45.38 191 ASP A C 1
ATOM 1316 O O . ASP A 1 188 ? 87.689 9.444 24.209 1.00 46.38 191 ASP A O 1
ATOM 1321 N N . ASP A 1 189 ? 85.621 10.157 24.763 1.00 43.99 192 ASP A N 1
ATOM 1322 C CA . ASP A 1 189 ? 86.074 11.095 25.783 1.00 42.15 192 ASP A CA 1
ATOM 1323 C C . ASP A 1 189 ? 85.394 10.730 27.099 1.00 41.09 192 ASP A C 1
ATOM 1324 O O . ASP A 1 189 ? 84.174 10.885 27.242 1.00 38.17 192 ASP A O 1
ATOM 1329 N N . LEU A 1 190 ? 86.195 10.265 28.055 1.00 39.66 193 LEU A N 1
ATOM 1330 C CA . LEU A 1 190 ? 85.705 9.844 29.361 1.00 39.49 193 LEU A CA 1
ATOM 1331 C C . LEU A 1 190 ? 85.540 10.943 30.410 1.00 40.06 193 LEU A C 1
ATOM 1332 O O . LEU A 1 190 ? 85.311 10.656 31.587 1.00 39.94 193 LEU A O 1
ATOM 1337 N N . THR A 1 191 ? 85.646 12.196 29.986 1.00 40.26 194 THR A N 1
ATOM 1338 C CA . THR A 1 191 ? 85.506 13.323 30.901 1.00 39.12 194 THR A CA 1
ATOM 1339 C C . THR A 1 191 ? 84.148 13.298 31.601 1.00 37.82 194 THR A C 1
ATOM 1340 O O . THR A 1 191 ? 84.071 13.337 32.828 1.00 37.59 194 THR A O 1
ATOM 1344 N N . ASN A 1 192 ? 83.078 13.220 30.820 1.00 35.19 195 ASN A N 1
ATOM 1345 C CA . ASN A 1 192 ? 81.745 13.192 31.396 1.00 35.65 195 ASN A CA 1
ATOM 1346 C C . ASN A 1 192 ? 81.503 11.973 32.269 1.00 32.68 195 ASN A C 1
ATOM 1347 O O . ASN A 1 192 ? 80.710 12.032 33.197 1.00 33.96 195 ASN A O 1
ATOM 1352 N N . ALA A 1 193 ? 82.193 10.876 31.993 1.00 31.04 196 ALA A N 1
ATOM 1353 C CA . ALA A 1 193 ? 82.024 9.680 32.814 1.00 31.39 196 ALA A CA 1
ATOM 1354 C C . ALA A 1 193 ? 82.634 9.982 34.181 1.00 30.84 196 ALA A C 1
ATOM 1355 O O . ALA A 1 193 ? 82.117 9.556 35.213 1.00 32.81 196 ALA A O 1
ATOM 1357 N N . ASN A 1 194 ? 83.734 10.727 34.169 1.00 27.78 197 ASN A N 1
ATOM 1358 C CA . ASN A 1 194 ? 84.425 11.108 35.390 1.00 28.38 197 ASN A CA 1
ATOM 1359 C C . ASN A 1 194 ? 83.551 12.083 36.180 1.00 26.39 197 ASN A C 1
ATOM 1360 O O . ASN A 1 194 ? 83.499 12.025 37.408 1.00 28.43 197 ASN A O 1
ATOM 1365 N N . HIS A 1 195 ? 82.897 12.997 35.471 1.00 25.20 198 HIS A N 1
ATOM 1366 C CA . HIS A 1 195 ? 82.002 13.947 36.108 1.00 25.95 198 HIS A CA 1
ATOM 1367 C C . HIS A 1 195 ? 80.895 13.166 36.839 1.00 26.58 198 HIS A C 1
ATOM 1368 O O . HIS A 1 195 ? 80.543 13.486 37.970 1.00 26.12 198 HIS A O 1
ATOM 1375 N N . MET A 1 196 ? 80.356 12.141 36.181 1.00 24.74 199 MET A N 1
ATOM 1376 C CA . MET A 1 196 ? 79.295 11.315 36.757 1.00 24.44 199 MET A CA 1
ATOM 1377 C C . MET A 1 196 ? 79.756 10.748 38.096 1.00 24.77 199 MET A C 1
ATOM 1378 O O . MET A 1 196 ? 79.027 10.805 39.078 1.00 24.14 199 MET A O 1
ATOM 1383 N N . GLY A 1 197 ? 80.976 10.215 38.131 1.00 23.01 200 GLY A N 1
ATOM 1384 C CA . GLY A 1 197 ? 81.496 9.668 39.366 1.00 22.91 200 GLY A CA 1
ATOM 1385 C C . GLY A 1 197 ? 81.712 10.743 40.425 1.00 25.10 200 GLY A C 1
ATOM 1386 O O . GLY A 1 197 ? 81.424 10.526 41.604 1.00 23.04 200 GLY A O 1
ATOM 1387 N N . LEU A 1 198 ? 82.203 11.910 40.008 1.00 23.96 201 LEU A N 1
ATOM 1388 C CA . LEU A 1 198 ? 82.459 12.983 40.956 1.00 25.87 201 LEU A CA 1
ATOM 1389 C C . LEU A 1 198 ? 81.200 13.530 41.587 1.00 24.81 201 LEU A C 1
ATOM 1390 O O . LEU A 1 198 ? 81.194 13.831 42.776 1.00 28.80 201 LEU A O 1
ATOM 1395 N N . PHE A 1 199 ? 80.129 13.650 40.810 1.00 24.79 202 PHE A N 1
ATOM 1396 C CA . PHE A 1 199 ? 78.888 14.161 41.361 1.00 23.81 202 PHE A CA 1
ATOM 1397 C C . PHE A 1 199 ? 78.399 13.271 42.488 1.00 24.76 202 PHE A C 1
ATOM 1398 O O . PHE A 1 199 ? 77.944 13.766 43.518 1.00 25.61 202 PHE A O 1
ATOM 1406 N N . LEU A 1 200 ? 78.491 11.958 42.299 1.00 23.22 203 LEU A N 1
ATOM 1407 C CA . LEU A 1 200 ? 78.047 11.036 43.332 1.00 25.85 203 LEU A CA 1
ATOM 1408 C C . LEU A 1 200 ? 78.958 11.076 44.554 1.00 25.21 203 LEU A C 1
ATOM 1409 O O . LEU A 1 200 ? 78.485 11.181 45.683 1.00 23.66 203 LEU A O 1
ATOM 1414 N N . GLN A 1 201 ? 80.266 10.993 44.325 1.00 25.56 204 GLN A N 1
ATOM 1415 C CA . GLN A 1 201 ? 81.201 10.972 45.427 1.00 25.66 204 GLN A CA 1
ATOM 1416 C C . GLN A 1 201 ? 81.112 12.259 46.240 1.00 24.81 204 GLN A C 1
ATOM 1417 O O . GLN A 1 201 ? 81.066 12.211 47.455 1.00 26.55 204 GLN A O 1
ATOM 1423 N N . LYS A 1 202 ? 81.060 13.399 45.567 1.00 24.74 205 LYS A N 1
ATOM 1424 C CA . LYS A 1 202 ? 81.005 14.674 46.269 1.00 27.62 205 LYS A CA 1
ATOM 1425 C C . LYS A 1 202 ? 79.729 14.859 47.088 1.00 27.77 205 LYS A C 1
ATOM 1426 O O . LYS A 1 202 ? 79.781 15.384 48.202 1.00 28.11 205 LYS A O 1
ATOM 1432 N N . THR A 1 203 ? 78.588 14.428 46.554 1.00 27.23 206 THR A N 1
ATOM 1433 C CA . THR A 1 203 ? 77.342 14.564 47.296 1.00 24.76 206 THR A CA 1
ATOM 1434 C C . THR A 1 203 ? 77.436 13.710 48.553 1.00 25.09 206 THR A C 1
ATOM 1435 O O . THR A 1 203 ? 76.973 14.113 49.614 1.00 25.36 206 THR A O 1
ATOM 1439 N N . ASN A 1 204 ? 78.068 12.545 48.457 1.00 24.69 207 ASN A N 1
ATOM 1440 C CA . ASN A 1 204 ? 78.183 11.720 49.645 1.00 26.05 207 ASN A CA 1
ATOM 1441 C C . ASN A 1 204 ? 79.159 12.343 50.634 1.00 25.30 207 ASN A C 1
ATOM 1442 O O . ASN A 1 204 ? 78.897 12.358 51.824 1.00 25.60 207 ASN A O 1
ATOM 1447 N N . ILE A 1 205 ? 80.285 12.856 50.145 1.00 23.52 208 ILE A N 1
ATOM 1448 C CA . ILE A 1 205 ? 81.271 13.477 51.031 1.00 24.94 208 ILE A CA 1
ATOM 1449 C C . ILE A 1 205 ? 80.636 14.652 51.787 1.00 25.61 208 ILE A C 1
ATOM 1450 O O . ILE A 1 205 ? 80.900 14.864 52.983 1.00 24.83 208 ILE A O 1
ATOM 1455 N N . ILE A 1 206 ? 79.785 15.402 51.091 1.00 24.38 209 ILE A N 1
ATOM 1456 C CA . ILE A 1 206 ? 79.098 16.528 51.696 1.00 24.22 209 ILE A CA 1
ATOM 1457 C C . ILE A 1 206 ? 78.099 16.044 52.750 1.00 27.32 209 ILE A C 1
ATOM 1458 O O . ILE A 1 206 ? 78.085 16.552 53.878 1.00 23.56 209 ILE A O 1
ATOM 1463 N N . ARG A 1 207 ? 77.273 15.066 52.380 1.00 27.75 210 ARG A N 1
ATOM 1464 C CA . ARG A 1 207 ? 76.257 14.522 53.284 1.00 29.28 210 ARG A CA 1
ATOM 1465 C C . ARG A 1 207 ? 76.841 13.852 54.520 1.00 29.53 210 ARG A C 1
ATOM 1466 O O . ARG A 1 207 ? 76.275 13.968 55.609 1.00 31.34 210 ARG A O 1
ATOM 1474 N N . ASP A 1 208 ? 77.960 13.150 54.352 1.00 27.69 211 ASP A N 1
ATOM 1475 C CA . ASP A 1 208 ? 78.574 12.417 55.459 1.00 29.40 211 ASP A CA 1
ATOM 1476 C C . ASP A 1 208 ? 79.608 13.164 56.298 1.00 29.28 211 ASP A C 1
ATOM 1477 O O . ASP A 1 208 ? 80.337 12.545 57.068 1.00 27.01 211 ASP A O 1
ATOM 1482 N N . PHE A 1 209 ? 79.671 14.486 56.164 1.00 31.36 212 PHE A N 1
ATOM 1483 C CA . PHE A 1 209 ? 80.636 15.267 56.935 1.00 31.35 212 PHE A CA 1
ATOM 1484 C C . PHE A 1 209 ? 80.698 14.930 58.425 1.00 32.56 212 PHE A C 1
ATOM 1485 O O . PHE A 1 209 ? 81.758 14.583 58.939 1.00 30.74 212 PHE A O 1
ATOM 1493 N N . TYR A 1 210 ? 79.571 15.052 59.123 1.00 34.80 213 TYR A N 1
ATOM 1494 C CA . TYR A 1 210 ? 79.545 14.795 60.561 1.00 38.20 213 TYR A CA 1
ATOM 1495 C C . TYR A 1 210 ? 79.983 13.387 60.927 1.00 39.94 213 TYR A C 1
ATOM 1496 O O . TYR A 1 210 ? 80.830 13.193 61.798 1.00 40.03 213 TYR A O 1
ATOM 1505 N N . GLU A 1 211 ? 79.379 12.408 60.271 1.00 40.66 214 GLU A N 1
ATOM 1506 C CA . GLU A 1 211 ? 79.700 11.010 60.507 1.00 42.79 214 GLU A CA 1
ATOM 1507 C C . GLU A 1 211 ? 81.187 10.760 60.278 1.00 41.11 214 GLU A C 1
ATOM 1508 O O . GLU A 1 211 ? 81.823 10.027 61.027 1.00 43.43 214 GLU A O 1
ATOM 1514 N N . ASP A 1 212 ? 81.742 11.375 59.243 1.00 40.11 215 ASP A N 1
ATOM 1515 C CA . ASP A 1 212 ? 83.155 11.185 58.945 1.00 40.77 215 ASP A CA 1
ATOM 1516 C C . ASP A 1 212 ? 84.094 11.840 59.954 1.00 42.35 215 ASP A C 1
ATOM 1517 O O . ASP A 1 212 ? 85.087 11.231 60.375 1.00 41.76 215 ASP A O 1
ATOM 1522 N N . ILE A 1 213 ? 83.779 13.074 60.349 1.00 41.80 216 ILE A N 1
ATOM 1523 C CA . ILE A 1 213 ? 84.627 13.810 61.283 1.00 41.72 216 ILE A CA 1
ATOM 1524 C C . ILE A 1 213 ? 84.521 13.273 62.712 1.00 43.82 216 ILE A C 1
ATOM 1525 O O . ILE A 1 213 ? 85.389 13.538 63.547 1.00 43.03 216 ILE A O 1
ATOM 1530 N N . CYS A 1 214 ? 83.459 12.513 62.973 1.00 45.62 217 CYS A N 1
ATOM 1531 C CA . CYS A 1 214 ? 83.214 11.933 64.290 1.00 49.87 217 CYS A CA 1
ATOM 1532 C C . CYS A 1 214 ? 83.853 10.566 64.488 1.00 53.33 217 CYS A C 1
ATOM 1533 O O . CYS A 1 214 ? 83.629 9.925 65.514 1.00 54.62 217 CYS A O 1
ATOM 1536 N N . GLU A 1 215 ? 84.637 10.105 63.522 1.00 55.73 218 GLU A N 1
ATOM 1537 C CA . GLU A 1 215 ? 85.268 8.803 63.670 1.00 57.20 218 GLU A CA 1
ATOM 1538 C C . GLU A 1 215 ? 86.665 8.894 64.255 1.00 58.20 218 GLU A C 1
ATOM 1539 O O . GLU A 1 215 ? 87.240 9.983 64.358 1.00 57.97 218 GLU A O 1
ATOM 1545 N N . VAL A 1 216 ? 87.198 7.743 64.654 1.00 59.79 219 VAL A N 1
ATOM 1546 C CA . VAL A 1 216 ? 88.522 7.669 65.263 1.00 60.73 219 VAL A CA 1
ATOM 1547 C C . VAL A 1 216 ? 89.471 6.807 64.441 1.00 60.58 219 VAL A C 1
ATOM 1548 O O . VAL A 1 216 ? 89.311 5.589 64.378 1.00 61.24 219 VAL A O 1
ATOM 1552 N N . PRO A 1 217 ? 90.456 7.431 63.777 1.00 60.57 220 PRO A N 1
ATOM 1553 C CA . PRO A 1 217 ? 90.718 8.874 63.772 1.00 60.61 220 PRO A CA 1
ATOM 1554 C C . PRO A 1 217 ? 89.647 9.579 62.940 1.00 60.65 220 PRO A C 1
ATOM 1555 O O . PRO A 1 217 ? 88.847 8.928 62.270 1.00 61.29 220 PRO A O 1
ATOM 1559 N N . PRO A 1 218 ? 89.615 10.918 62.979 1.00 60.75 221 PRO A N 1
ATOM 1560 C CA . PRO A 1 218 ? 88.613 11.651 62.199 1.00 59.38 221 PRO A CA 1
ATOM 1561 C C . PRO A 1 218 ? 88.925 11.600 60.706 1.00 57.38 221 PRO A C 1
ATOM 1562 O O . PRO A 1 218 ? 90.069 11.804 60.304 1.00 57.04 221 PRO A O 1
ATOM 1566 N N . ARG A 1 219 ? 87.913 11.316 59.891 1.00 55.30 222 ARG A N 1
ATOM 1567 C CA . ARG A 1 219 ? 88.093 11.284 58.441 1.00 53.21 222 ARG A CA 1
ATOM 1568 C C . ARG A 1 219 ? 87.655 12.622 57.876 1.00 49.68 222 ARG A C 1
ATOM 1569 O O . ARG A 1 219 ? 86.557 13.091 58.172 1.00 47.64 222 ARG A O 1
ATOM 1577 N N . VAL A 1 220 ? 88.515 13.227 57.062 1.00 47.04 223 VAL A N 1
ATOM 1578 C CA . VAL A 1 220 ? 88.220 14.521 56.459 1.00 45.44 223 VAL A CA 1
ATOM 1579 C C . VAL A 1 220 ? 88.482 14.521 54.963 1.00 43.23 223 VAL A C 1
ATOM 1580 O O . VAL A 1 220 ? 89.558 14.116 54.508 1.00 44.48 223 VAL A O 1
ATOM 1584 N N . PHE A 1 221 ? 87.498 14.995 54.204 1.00 39.92 224 PHE A N 1
ATOM 1585 C CA . PHE A 1 221 ? 87.603 15.046 52.755 1.00 36.78 224 PHE A CA 1
ATOM 1586 C C . PHE A 1 221 ? 87.419 16.452 52.210 1.00 34.99 224 PHE A C 1
ATOM 1587 O O . PHE A 1 221 ? 87.977 16.792 51.174 1.00 35.94 224 PHE A O 1
ATOM 1595 N N . TRP A 1 222 ? 86.631 17.271 52.895 1.00 34.11 225 TRP A N 1
ATOM 1596 C CA . TRP A 1 222 ? 86.426 18.637 52.435 1.00 33.76 225 TRP A CA 1
ATOM 1597 C C . TRP A 1 222 ? 87.828 19.251 52.285 1.00 34.83 225 TRP A C 1
ATOM 1598 O O . TRP A 1 222 ? 88.660 19.150 53.192 1.00 33.78 225 TRP A O 1
ATOM 1609 N N . PRO A 1 223 ? 88.112 19.879 51.132 1.00 34.22 226 PRO A N 1
ATOM 1610 C CA . PRO A 1 223 ? 89.423 20.492 50.885 1.00 34.70 226 PRO A CA 1
ATOM 1611 C C . PRO A 1 223 ? 89.700 21.769 51.679 1.00 35.26 226 PRO A C 1
ATOM 1612 O O . PRO A 1 223 ? 88.854 22.665 51.760 1.00 34.33 226 PRO A O 1
ATOM 1616 N N . ARG A 1 224 ? 90.891 21.845 52.263 1.00 36.47 227 ARG A N 1
ATOM 1617 C CA . ARG A 1 224 ? 91.282 23.022 53.030 1.00 39.05 227 ARG A CA 1
ATOM 1618 C C . ARG A 1 224 ? 91.078 24.277 52.179 1.00 38.11 227 ARG A C 1
ATOM 1619 O O . ARG A 1 224 ? 90.572 25.288 52.656 1.00 38.86 227 ARG A O 1
ATOM 1627 N N . GLU A 1 225 ? 91.462 24.204 50.910 1.00 37.80 228 GLU A N 1
ATOM 1628 C CA . GLU A 1 225 ? 91.314 25.347 50.027 1.00 37.27 228 GLU A CA 1
ATOM 1629 C C . GLU A 1 225 ? 89.916 25.944 50.127 1.00 37.34 228 GLU A C 1
ATOM 1630 O O . GLU A 1 225 ? 89.742 27.147 49.958 1.00 37.89 228 GLU A O 1
ATOM 1636 N N . ILE A 1 226 ? 88.918 25.115 50.410 1.00 35.97 229 ILE A N 1
ATOM 1637 C CA . ILE A 1 226 ? 87.558 25.623 50.520 1.00 34.22 229 ILE A CA 1
ATOM 1638 C C . ILE A 1 226 ? 87.164 25.981 51.955 1.00 34.88 229 ILE A C 1
ATOM 1639 O O . ILE A 1 226 ? 86.619 27.064 52.199 1.00 36.17 229 ILE A O 1
ATOM 1644 N N . TRP A 1 227 ? 87.443 25.108 52.916 1.00 32.93 230 TRP A N 1
ATOM 1645 C CA . TRP A 1 227 ? 87.043 25.429 54.275 1.00 36.26 230 TRP A CA 1
ATOM 1646 C C . TRP A 1 227 ? 87.865 26.479 55.031 1.00 38.67 230 TRP A C 1
ATOM 1647 O O . TRP A 1 227 ? 87.355 27.092 55.975 1.00 34.95 230 TRP A O 1
ATOM 1658 N N . GLU A 1 228 ? 89.110 26.715 54.623 1.00 40.76 231 GLU A N 1
ATOM 1659 C CA . GLU A 1 228 ? 89.933 27.695 55.338 1.00 44.75 231 GLU A CA 1
ATOM 1660 C C . GLU A 1 228 ? 89.444 29.136 55.178 1.00 44.27 231 GLU A C 1
ATOM 1661 O O . GLU A 1 228 ? 89.970 30.058 55.807 1.00 46.28 231 GLU A O 1
ATOM 1667 N N . LYS A 1 229 ? 88.419 29.312 54.352 1.00 44.49 232 LYS A N 1
ATOM 1668 C CA . LYS A 1 229 ? 87.825 30.618 54.102 1.00 43.35 232 LYS A CA 1
ATOM 1669 C C . LYS A 1 229 ? 86.731 30.906 55.128 1.00 44.42 232 LYS A C 1
ATOM 1670 O O . LYS A 1 229 ? 86.201 32.022 55.188 1.00 41.74 232 LYS A O 1
ATOM 1676 N N . TYR A 1 230 ? 86.393 29.897 55.930 1.00 42.25 233 TYR A N 1
ATOM 1677 C CA . TYR A 1 230 ? 85.337 30.037 56.927 1.00 41.88 233 TYR A CA 1
ATOM 1678 C C . TYR A 1 230 ? 85.789 29.628 58.323 1.00 40.55 233 TYR A C 1
ATOM 1679 O O . TYR A 1 230 ? 85.142 29.954 59.310 1.00 42.83 233 TYR A O 1
ATOM 1688 N N . THR A 1 231 ? 86.898 28.913 58.414 1.00 40.53 234 THR A N 1
ATOM 1689 C CA . THR A 1 231 ? 87.369 28.481 59.717 1.00 40.07 234 THR A CA 1
ATOM 1690 C C . THR A 1 231 ? 88.821 28.046 59.653 1.00 42.53 234 THR A C 1
ATOM 1691 O O . THR A 1 231 ? 89.364 27.845 58.568 1.00 40.74 234 THR A O 1
ATOM 1695 N N . ASP A 1 232 ? 89.438 27.919 60.825 1.00 45.05 235 ASP A N 1
ATOM 1696 C CA . ASP A 1 232 ? 90.825 27.487 60.941 1.00 48.97 235 ASP A CA 1
ATOM 1697 C C . ASP A 1 232 ? 90.806 26.053 61.450 1.00 48.28 235 ASP A C 1
ATOM 1698 O O . ASP A 1 232 ? 91.786 25.325 61.332 1.00 49.06 235 ASP A O 1
ATOM 1703 N N . ASP A 1 233 ? 89.675 25.662 62.027 1.00 48.69 236 ASP A N 1
ATOM 1704 C CA . ASP A 1 233 ? 89.494 24.312 62.548 1.00 48.68 236 ASP A CA 1
ATOM 1705 C C . ASP A 1 233 ? 88.169 23.741 62.058 1.00 47.33 236 ASP A C 1
ATOM 1706 O O . ASP A 1 233 ? 87.099 24.168 62.482 1.00 48.06 236 ASP A O 1
ATOM 1711 N N . LEU A 1 234 ? 88.261 22.771 61.160 1.00 46.08 237 LEU A N 1
ATOM 1712 C CA . LEU A 1 234 ? 87.102 22.114 60.576 1.00 43.77 237 LEU A CA 1
ATOM 1713 C C . LEU A 1 234 ? 86.176 21.589 61.669 1.00 44.94 237 LEU A C 1
ATOM 1714 O O . LEU A 1 234 ? 84.947 21.693 61.562 1.00 45.33 237 LEU A O 1
ATOM 1719 N N . HIS A 1 235 ? 86.768 21.033 62.723 1.00 43.21 238 HIS A N 1
ATOM 1720 C CA . HIS A 1 235 ? 86.001 20.502 63.843 1.00 43.04 238 HIS A CA 1
ATOM 1721 C C . HIS A 1 235 ? 85.099 21.549 64.509 1.00 43.44 238 HIS A C 1
ATOM 1722 O O . HIS A 1 235 ? 84.235 21.208 65.319 1.00 43.07 238 HIS A O 1
ATOM 1729 N N . ALA A 1 236 ? 85.294 22.821 64.173 1.00 43.25 239 ALA A N 1
ATOM 1730 C CA . ALA A 1 236 ? 84.485 23.886 64.764 1.00 41.64 239 ALA A CA 1
ATOM 1731 C C . ALA A 1 236 ? 83.043 23.845 64.266 1.00 39.75 239 ALA A C 1
ATOM 1732 O O . ALA A 1 236 ? 82.131 24.319 64.943 1.00 37.78 239 ALA A O 1
ATOM 1734 N N . PHE A 1 237 ? 82.845 23.278 63.081 1.00 39.02 240 PHE A N 1
ATOM 1735 C CA . PHE A 1 237 ? 81.513 23.179 62.485 1.00 39.23 240 PHE A CA 1
ATOM 1736 C C . PHE A 1 237 ? 80.573 22.285 63.283 1.00 41.07 240 PHE A C 1
ATOM 1737 O O . PHE A 1 237 ? 79.372 22.236 63.017 1.00 42.38 240 PHE A O 1
ATOM 1745 N N . LYS A 1 238 ? 81.109 21.583 64.271 1.00 41.82 241 LYS A N 1
ATOM 1746 C CA . LYS A 1 238 ? 80.272 20.707 65.075 1.00 45.22 241 LYS A CA 1
ATOM 1747 C C . LYS A 1 238 ? 79.533 21.479 66.171 1.00 44.96 241 LYS A C 1
ATOM 1748 O O . LYS A 1 238 ? 78.561 20.980 66.751 1.00 42.59 241 LYS A O 1
ATOM 1754 N N . ASP A 1 239 ? 79.991 22.707 66.419 1.00 46.31 242 ASP A N 1
ATOM 1755 C CA . ASP A 1 239 ? 79.450 23.586 67.467 1.00 46.05 242 ASP A CA 1
ATOM 1756 C C . ASP A 1 239 ? 78.408 24.565 66.933 1.00 43.77 242 ASP A C 1
ATOM 1757 O O . ASP A 1 239 ? 78.637 25.223 65.923 1.00 43.42 242 ASP A O 1
ATOM 1762 N N . GLU A 1 240 ? 77.264 24.669 67.604 1.00 41.79 243 GLU A N 1
ATOM 1763 C CA . GLU A 1 240 ? 76.240 25.620 67.170 1.00 40.73 243 GLU A CA 1
ATOM 1764 C C . GLU A 1 240 ? 76.843 27.031 67.107 1.00 39.19 243 GLU A C 1
ATOM 1765 O O . GLU A 1 240 ? 76.398 27.880 66.336 1.00 39.86 243 GLU A O 1
ATOM 1771 N N . LEU A 1 241 ? 77.863 27.266 67.924 1.00 36.88 244 LEU A N 1
ATOM 1772 C CA . LEU A 1 241 ? 78.548 28.556 67.984 1.00 38.37 244 LEU A CA 1
ATOM 1773 C C . LEU A 1 241 ? 78.959 29.069 66.602 1.00 36.00 244 LEU A C 1
ATOM 1774 O O . LEU A 1 241 ? 78.780 30.241 66.292 1.00 35.07 244 LEU A O 1
ATOM 1779 N N . HIS A 1 242 ? 79.491 28.179 65.771 1.00 35.74 245 HIS A N 1
ATOM 1780 C CA . HIS A 1 242 ? 79.949 28.551 64.432 1.00 35.47 245 HIS A CA 1
ATOM 1781 C C . HIS A 1 242 ? 79.013 28.086 63.333 1.00 34.19 245 HIS A C 1
ATOM 1782 O O . HIS A 1 242 ? 79.422 27.907 62.189 1.00 32.99 245 HIS A O 1
ATOM 1789 N N . GLU A 1 243 ? 77.753 27.908 63.695 1.00 33.96 246 GLU A N 1
ATOM 1790 C CA . GLU A 1 243 ? 76.725 27.457 62.782 1.00 37.50 246 GLU A CA 1
ATOM 1791 C C . GLU A 1 243 ? 76.671 28.239 61.473 1.00 38.50 246 GLU A C 1
ATOM 1792 O O . GLU A 1 243 ? 76.445 27.655 60.412 1.00 38.41 246 GLU A O 1
ATOM 1798 N N . ALA A 1 244 ? 76.878 29.553 61.540 1.00 38.91 247 ALA A N 1
ATOM 1799 C CA . ALA A 1 244 ? 76.818 30.383 60.334 1.00 38.12 247 ALA A CA 1
ATOM 1800 C C . ALA A 1 244 ? 77.935 30.072 59.355 1.00 36.65 247 ALA A C 1
ATOM 1801 O O . ALA A 1 244 ? 77.696 29.959 58.158 1.00 37.14 247 ALA A O 1
ATOM 1803 N N . LYS A 1 245 ? 79.157 29.946 59.861 1.00 37.28 248 LYS A N 1
ATOM 1804 C CA . LYS A 1 245 ? 80.298 29.643 59.007 1.00 35.68 248 LYS A CA 1
ATOM 1805 C C . LYS A 1 245 ? 80.222 28.219 58.476 1.00 33.18 248 LYS A C 1
ATOM 1806 O O . LYS A 1 245 ? 80.633 27.953 57.356 1.00 31.95 248 LYS A O 1
ATOM 1812 N N . ALA A 1 246 ? 79.701 27.299 59.277 1.00 31.30 249 ALA A N 1
ATOM 1813 C CA . ALA A 1 246 ? 79.602 25.912 58.823 1.00 32.64 249 ALA A CA 1
ATOM 1814 C C . ALA A 1 246 ? 78.670 25.866 57.605 1.00 31.16 249 ALA A C 1
ATOM 1815 O O . ALA A 1 246 ? 79.011 25.289 56.568 1.00 30.37 249 ALA A O 1
ATOM 1817 N N . VAL A 1 247 ? 77.513 26.510 57.732 1.00 30.06 250 VAL A N 1
ATOM 1818 C CA . VAL A 1 247 ? 76.538 26.546 56.652 1.00 32.29 250 VAL A CA 1
ATOM 1819 C C . VAL A 1 247 ? 77.068 27.222 55.392 1.00 33.84 250 VAL A C 1
ATOM 1820 O O . VAL A 1 247 ? 76.800 26.747 54.292 1.00 34.08 250 VAL A O 1
ATOM 1824 N N . GLU A 1 248 ? 77.823 28.312 55.540 1.00 34.05 251 GLU A N 1
ATOM 1825 C CA . GLU A 1 248 ? 78.377 29.004 54.377 1.00 33.84 251 GLU A CA 1
ATOM 1826 C C . GLU A 1 248 ? 79.395 28.116 53.668 1.00 32.92 251 GLU A C 1
ATOM 1827 O O . GLU A 1 248 ? 79.519 28.145 52.444 1.00 32.54 251 GLU A O 1
ATOM 1833 N N . CYS A 1 249 ? 80.139 27.341 54.443 1.00 31.04 252 CYS A N 1
ATOM 1834 C CA . CYS A 1 249 ? 81.132 26.451 53.864 1.00 31.26 252 CYS A CA 1
ATOM 1835 C C . CYS A 1 249 ? 80.389 25.267 53.218 1.00 29.48 252 CYS A C 1
ATOM 1836 O O . CYS A 1 249 ? 80.736 24.832 52.125 1.00 31.07 252 CYS A O 1
ATOM 1839 N N . LEU A 1 250 ? 79.369 24.756 53.906 1.00 29.41 253 LEU A N 1
ATOM 1840 C CA . LEU A 1 250 ? 78.547 23.671 53.378 1.00 27.85 253 LEU A CA 1
ATOM 1841 C C . LEU A 1 250 ? 78.000 24.124 52.030 1.00 30.94 253 LEU A C 1
ATOM 1842 O O . LEU A 1 250 ? 78.021 23.367 51.052 1.00 31.89 253 LEU A O 1
ATOM 1847 N N . ASN A 1 251 ? 77.530 25.369 51.966 1.00 29.60 254 ASN A N 1
ATOM 1848 C CA . ASN A 1 251 ? 76.983 25.880 50.712 1.00 31.44 254 ASN A CA 1
ATOM 1849 C C . ASN A 1 251 ? 78.028 26.006 49.614 1.00 28.94 254 ASN A C 1
ATOM 1850 O O . ASN A 1 251 ? 77.717 25.842 48.437 1.00 29.13 254 ASN A O 1
ATOM 1855 N N . ALA A 1 252 ? 79.266 26.289 49.999 1.00 28.88 255 ALA A N 1
ATOM 1856 C CA . ALA A 1 252 ? 80.349 26.411 49.024 1.00 28.60 255 ALA A CA 1
ATOM 1857 C C . ALA A 1 252 ? 80.687 25.021 48.503 1.00 27.53 255 ALA A C 1
ATOM 1858 O O . ALA A 1 252 ? 81.127 24.863 47.367 1.00 27.60 255 ALA A O 1
ATOM 1860 N N . MET A 1 253 ? 80.485 24.008 49.333 1.00 27.12 256 MET A N 1
ATOM 1861 C CA . MET A 1 253 ? 80.772 22.652 48.890 1.00 27.87 256 MET A CA 1
ATOM 1862 C C . MET A 1 253 ? 79.732 22.265 47.843 1.00 27.65 256 MET A C 1
ATOM 1863 O O . MET A 1 253 ? 80.067 21.714 46.792 1.00 26.17 256 MET A O 1
ATOM 1868 N N . VAL A 1 254 ? 78.473 22.582 48.133 1.00 28.94 257 VAL A N 1
ATOM 1869 C CA . VAL A 1 254 ? 77.375 22.292 47.223 1.00 26.67 257 VAL A CA 1
ATOM 1870 C C . VAL A 1 254 ? 77.662 22.955 45.870 1.00 28.21 257 VAL A C 1
ATOM 1871 O O . VAL A 1 254 ? 77.577 22.308 44.820 1.00 25.06 257 VAL A O 1
ATOM 1875 N N . ALA A 1 255 ? 78.016 24.241 45.902 1.00 28.10 258 ALA A N 1
ATOM 1876 C CA . ALA A 1 255 ? 78.331 24.979 44.678 1.00 28.02 258 ALA A CA 1
ATOM 1877 C C . ALA A 1 255 ? 79.401 24.237 43.894 1.00 26.63 258 ALA A C 1
ATOM 1878 O O . ALA A 1 255 ? 79.358 24.158 42.671 1.00 26.43 258 ALA A O 1
ATOM 1880 N N . ASP A 1 256 ? 80.369 23.684 44.605 1.00 27.63 259 ASP A N 1
ATOM 1881 C CA . ASP A 1 256 ? 81.430 22.961 43.931 1.00 29.41 259 ASP A CA 1
ATOM 1882 C C . ASP A 1 256 ? 80.897 21.696 43.237 1.00 28.29 259 ASP A C 1
ATOM 1883 O O . ASP A 1 256 ? 81.312 21.362 42.126 1.00 27.90 259 ASP A O 1
ATOM 1888 N N . ALA A 1 257 ? 79.960 21.003 43.875 1.00 28.05 260 ALA A N 1
ATOM 1889 C CA . ALA A 1 257 ? 79.407 19.781 43.280 1.00 26.25 260 ALA A CA 1
ATOM 1890 C C . ALA A 1 257 ? 78.507 20.071 42.086 1.00 25.27 260 ALA A C 1
ATOM 1891 O O . ALA A 1 257 ? 78.441 19.287 41.151 1.00 27.34 260 ALA A O 1
ATOM 1893 N N . LEU A 1 258 ? 77.819 21.205 42.118 1.00 26.95 261 LEU A N 1
ATOM 1894 C CA . LEU A 1 258 ? 76.911 21.571 41.045 1.00 28.42 261 LEU A CA 1
ATOM 1895 C C . LEU A 1 258 ? 77.603 21.733 39.704 1.00 28.98 261 LEU A C 1
ATOM 1896 O O . LEU A 1 258 ? 76.957 21.659 38.661 1.00 28.41 261 LEU A O 1
ATOM 1901 N N . VAL A 1 259 ? 78.910 21.966 39.740 1.00 29.67 262 VAL A N 1
ATOM 1902 C CA . VAL A 1 259 ? 79.714 22.125 38.525 1.00 31.72 262 VAL A CA 1
ATOM 1903 C C . VAL A 1 259 ? 79.549 20.906 37.613 1.00 32.57 262 VAL A C 1
ATOM 1904 O O . VAL A 1 259 ? 79.556 21.024 36.390 1.00 33.64 262 VAL A O 1
ATOM 1908 N N . HIS A 1 260 ? 79.374 19.738 38.219 1.00 30.99 263 HIS A N 1
ATOM 1909 C CA . HIS A 1 260 ? 79.265 18.495 37.469 1.00 31.32 263 HIS A CA 1
ATOM 1910 C C . HIS A 1 260 ? 77.939 18.152 36.815 1.00 30.73 263 HIS A C 1
ATOM 1911 O O . HIS A 1 260 ? 77.904 17.323 35.913 1.00 30.86 263 HIS A O 1
ATOM 1918 N N . VAL A 1 261 ? 76.864 18.800 37.247 1.00 32.12 264 VAL A N 1
ATOM 1919 C CA . VAL A 1 261 ? 75.529 18.491 36.748 1.00 31.77 264 VAL A CA 1
ATOM 1920 C C . VAL A 1 261 ? 75.297 18.633 35.249 1.00 33.13 264 VAL A C 1
ATOM 1921 O O . VAL A 1 261 ? 74.693 17.754 34.632 1.00 34.29 264 VAL A O 1
ATOM 1925 N N . PRO A 1 262 ? 75.779 19.720 34.631 1.00 32.69 265 PRO A N 1
ATOM 1926 C CA . PRO A 1 262 ? 75.543 19.826 33.188 1.00 32.64 265 PRO A CA 1
ATOM 1927 C C . PRO A 1 262 ? 76.132 18.636 32.433 1.00 32.89 265 PRO A C 1
ATOM 1928 O O . PRO A 1 262 ? 75.577 18.195 31.429 1.00 31.87 265 PRO A O 1
ATOM 1932 N N . HIS A 1 263 ? 77.253 18.123 32.944 1.00 34.47 266 HIS A N 1
ATOM 1933 C CA . HIS A 1 263 ? 77.980 17.001 32.350 1.00 33.24 266 HIS A CA 1
ATOM 1934 C C . HIS A 1 263 ? 77.294 15.670 32.622 1.00 33.98 266 HIS A C 1
ATOM 1935 O O . HIS A 1 263 ? 77.394 14.731 31.838 1.00 34.81 266 HIS A O 1
ATOM 1942 N N . VAL A 1 264 ? 76.615 15.586 33.758 1.00 35.10 267 VAL A N 1
ATOM 1943 C CA . VAL A 1 264 ? 75.872 14.392 34.100 1.00 31.20 267 VAL A CA 1
ATOM 1944 C C . VAL A 1 264 ? 74.694 14.332 33.118 1.00 32.50 267 VAL A C 1
ATOM 1945 O O . VAL A 1 264 ? 74.338 13.265 32.626 1.00 29.35 267 VAL A O 1
ATOM 1949 N N . VAL A 1 265 ? 74.104 15.487 32.824 1.00 32.34 268 VAL A N 1
ATOM 1950 C CA . VAL A 1 265 ? 72.984 15.538 31.895 1.00 34.91 268 VAL A CA 1
ATOM 1951 C C . VAL A 1 265 ? 73.427 15.058 30.508 1.00 36.63 268 VAL A C 1
ATOM 1952 O O . VAL A 1 265 ? 72.736 14.269 29.870 1.00 37.34 268 VAL A O 1
ATOM 1956 N N . GLU A 1 266 ? 74.595 15.507 30.057 1.00 39.31 269 GLU A N 1
ATOM 1957 C CA . GLU A 1 266 ? 75.107 15.103 28.753 1.00 41.11 269 GLU A CA 1
ATOM 1958 C C . GLU A 1 266 ? 75.375 13.604 28.688 1.00 39.79 269 GLU A C 1
ATOM 1959 O O . GLU A 1 266 ? 74.991 12.939 27.727 1.00 40.74 269 GLU A O 1
ATOM 1965 N N . TYR A 1 267 ? 76.053 13.073 29.698 1.00 36.37 270 TYR A N 1
ATOM 1966 C CA . TYR A 1 267 ? 76.338 11.646 29.722 1.00 33.40 270 TYR A CA 1
ATOM 1967 C C . TYR A 1 267 ? 75.040 10.828 29.723 1.00 33.18 270 TYR A C 1
ATOM 1968 O O . TYR A 1 267 ? 74.894 9.891 28.942 1.00 33.57 270 TYR A O 1
ATOM 1977 N N . LEU A 1 268 ? 74.094 11.167 30.593 1.00 31.28 271 LEU A N 1
ATOM 1978 C CA . LEU A 1 268 ? 72.842 10.405 30.629 1.00 32.49 271 LEU A CA 1
ATOM 1979 C C . LEU A 1 268 ? 72.096 10.474 29.288 1.00 32.46 271 LEU A C 1
ATOM 1980 O O . LEU A 1 268 ? 71.497 9.496 28.850 1.00 29.49 271 LEU A O 1
ATOM 1985 N N . ALA A 1 269 ? 72.150 11.629 28.637 1.00 33.19 272 ALA A N 1
ATOM 1986 C CA . ALA A 1 269 ? 71.473 11.810 27.364 1.00 35.72 272 ALA A CA 1
ATOM 1987 C C . ALA A 1 269 ? 72.176 11.115 26.204 1.00 36.03 272 ALA A C 1
ATOM 1988 O O . ALA A 1 269 ? 71.619 11.012 25.116 1.00 39.39 272 ALA A O 1
ATOM 1990 N N . SER A 1 270 ? 73.386 10.620 26.424 1.00 36.13 273 SER A N 1
ATOM 1991 C CA . SER A 1 270 ? 74.105 9.943 25.350 1.00 36.48 273 SER A CA 1
ATOM 1992 C C . SER A 1 270 ? 73.868 8.443 25.388 1.00 36.70 273 SER A C 1
ATOM 1993 O O . SER A 1 270 ? 74.296 7.728 24.485 1.00 37.88 273 SER A O 1
ATOM 1996 N N . LEU A 1 271 ? 73.193 7.968 26.435 1.00 36.93 274 LEU A N 1
ATOM 1997 C CA . LEU A 1 271 ? 72.902 6.540 26.592 1.00 34.91 274 LEU A CA 1
ATOM 1998 C C . LEU A 1 271 ? 71.696 6.111 25.745 1.00 35.93 274 LEU A C 1
ATOM 1999 O O . LEU A 1 271 ? 70.698 6.827 25.675 1.00 36.00 274 LEU A O 1
ATOM 2004 N N . ARG A 1 272 ? 71.780 4.937 25.117 1.00 37.31 275 ARG A N 1
ATOM 2005 C CA . ARG A 1 272 ? 70.686 4.462 24.268 1.00 39.03 275 ARG A CA 1
ATOM 2006 C C . ARG A 1 272 ? 69.980 3.229 24.819 1.00 37.40 275 ARG A C 1
ATOM 2007 O O . ARG A 1 272 ? 68.808 3.007 24.535 1.00 41.43 275 ARG A O 1
ATOM 2015 N N . ASP A 1 273 ? 70.692 2.430 25.604 1.00 35.02 276 ASP A N 1
ATOM 2016 C CA . ASP A 1 273 ? 70.111 1.219 26.160 1.00 32.77 276 ASP A CA 1
ATOM 2017 C C . ASP A 1 273 ? 69.356 1.500 27.455 1.00 31.96 276 ASP A C 1
ATOM 2018 O O . ASP A 1 273 ? 69.887 2.133 28.365 1.00 33.59 276 ASP A O 1
ATOM 2023 N N . PRO A 1 274 ? 68.102 1.034 27.548 1.00 30.58 277 PRO A N 1
ATOM 2024 C CA . PRO A 1 274 ? 67.265 1.242 28.736 1.00 29.62 277 PRO A CA 1
ATOM 2025 C C . PRO A 1 274 ? 67.770 0.665 30.052 1.00 28.82 277 PRO A C 1
ATOM 2026 O O . PRO A 1 274 ? 67.553 1.262 31.096 1.00 28.11 277 PRO A O 1
ATOM 2030 N N . SER A 1 275 ? 68.424 -0.491 30.019 1.00 29.40 278 SER A N 1
ATOM 2031 C CA . SER A 1 275 ? 68.958 -1.067 31.251 1.00 29.97 278 SER A CA 1
ATOM 2032 C C . SER A 1 275 ? 70.130 -0.218 31.728 1.00 27.95 278 SER A C 1
ATOM 2033 O O . SER A 1 275 ? 70.207 0.141 32.901 1.00 27.01 278 SER A O 1
ATOM 2036 N N . VAL A 1 276 ? 71.039 0.086 30.803 1.00 27.40 279 VAL A N 1
ATOM 2037 C CA . VAL A 1 276 ? 72.215 0.884 31.104 1.00 27.25 279 VAL A CA 1
ATOM 2038 C C . VAL A 1 276 ? 71.754 2.251 31.579 1.00 28.71 279 VAL A C 1
ATOM 2039 O O . VAL A 1 276 ? 72.281 2.789 32.547 1.00 28.29 279 VAL A O 1
ATOM 2043 N N . PHE A 1 277 ? 70.756 2.807 30.909 1.00 28.82 280 PHE A N 1
ATOM 2044 C CA . PHE A 1 277 ? 70.261 4.108 31.308 1.00 29.49 280 PHE A CA 1
ATOM 2045 C C . PHE A 1 277 ? 69.698 4.141 32.734 1.00 31.39 280 PHE A C 1
ATOM 2046 O O . PHE A 1 277 ? 70.072 5.009 33.525 1.00 30.25 280 PHE A O 1
ATOM 2054 N N . ALA A 1 278 ? 68.809 3.212 33.073 1.00 29.82 281 ALA A N 1
ATOM 2055 C CA . ALA A 1 278 ? 68.233 3.224 34.419 1.00 29.71 281 ALA A CA 1
ATOM 2056 C C . ALA A 1 278 ? 69.303 3.014 35.494 1.00 27.63 281 ALA A C 1
ATOM 2057 O O . ALA A 1 278 ? 69.293 3.686 36.527 1.00 28.41 281 ALA A O 1
ATOM 2059 N N . PHE A 1 279 ? 70.222 2.081 35.250 1.00 25.95 282 PHE A N 1
ATOM 2060 C CA . PHE A 1 279 ? 71.303 1.793 36.191 1.00 23.26 282 PHE A CA 1
ATOM 2061 C C . PHE A 1 279 ? 72.180 3.033 36.414 1.00 25.55 282 PHE A C 1
ATOM 2062 O O . PHE A 1 279 ? 72.635 3.283 37.530 1.00 23.71 282 PHE A O 1
ATOM 2070 N N . SER A 1 280 ? 72.402 3.798 35.345 1.00 24.88 283 SER A N 1
ATOM 2071 C CA . SER A 1 280 ? 73.229 5.010 35.383 1.00 25.80 283 SER A CA 1
ATOM 2072 C C . SER A 1 280 ? 72.532 6.260 35.930 1.00 26.02 283 SER A C 1
ATOM 2073 O O . SER A 1 280 ? 73.145 7.081 36.621 1.00 25.81 283 SER A O 1
ATOM 2076 N N . ALA A 1 281 ? 71.244 6.380 35.633 1.00 24.79 284 ALA A N 1
ATOM 2077 C CA . ALA A 1 281 ? 70.445 7.533 36.031 1.00 25.16 284 ALA A CA 1
ATOM 2078 C C . ALA A 1 281 ? 70.004 7.594 37.482 1.00 25.29 284 ALA A C 1
ATOM 2079 O O . ALA A 1 281 ? 70.078 8.647 38.108 1.00 28.34 284 ALA A O 1
ATOM 2081 N N . ILE A 1 282 ? 69.533 6.471 38.005 1.00 22.31 285 ILE A N 1
ATOM 2082 C CA . ILE A 1 282 ? 69.025 6.425 39.365 1.00 22.87 285 ILE A CA 1
ATOM 2083 C C . ILE A 1 282 ? 69.948 7.000 40.428 1.00 23.33 285 ILE A C 1
ATOM 2084 O O . ILE A 1 282 ? 69.520 7.815 41.231 1.00 23.93 285 ILE A O 1
ATOM 2089 N N . PRO A 1 283 ? 71.222 6.589 40.449 1.00 23.24 286 PRO A N 1
ATOM 2090 C CA . PRO A 1 283 ? 72.114 7.144 41.467 1.00 22.42 286 PRO A CA 1
ATOM 2091 C C . PRO A 1 283 ? 72.299 8.657 41.287 1.00 23.68 286 PRO A C 1
ATOM 2092 O O . PRO A 1 283 ? 72.409 9.395 42.269 1.00 26.13 286 PRO A O 1
ATOM 2096 N N . GLN A 1 284 ? 72.325 9.120 40.041 1.00 22.13 287 GLN A N 1
ATOM 2097 C CA . GLN A 1 284 ? 72.484 10.542 39.788 1.00 23.42 287 GLN A CA 1
ATOM 2098 C C . GLN A 1 284 ? 71.264 11.313 40.297 1.00 22.84 287 GLN A C 1
ATOM 2099 O O . GLN A 1 284 ? 71.407 12.342 40.952 1.00 22.83 287 GLN A O 1
ATOM 2105 N N . VAL A 1 285 ? 70.064 10.828 39.998 1.00 21.72 288 VAL A N 1
ATOM 2106 C CA . VAL A 1 285 ? 68.868 11.522 40.466 1.00 22.75 288 VAL A CA 1
ATOM 2107 C C . VAL A 1 285 ? 68.821 11.527 42.007 1.00 24.55 288 VAL A C 1
ATOM 2108 O O . VAL A 1 285 ? 68.419 12.514 42.620 1.00 26.93 288 VAL A O 1
ATOM 2112 N N . MET A 1 286 ? 69.245 10.431 42.626 1.00 25.16 289 MET A N 1
ATOM 2113 C CA . MET A 1 286 ? 69.278 10.329 44.086 1.00 28.20 289 MET A CA 1
ATOM 2114 C C . MET A 1 286 ? 70.277 11.331 44.680 1.00 28.24 289 MET A C 1
ATOM 2115 O O . MET A 1 286 ? 70.042 11.907 45.737 1.00 28.95 289 MET A O 1
ATOM 2120 N N . ALA A 1 287 ? 71.404 11.502 44.000 1.00 26.70 290 ALA A N 1
ATOM 2121 C CA . ALA A 1 287 ? 72.434 12.423 44.453 1.00 27.76 290 ALA A CA 1
ATOM 2122 C C . ALA A 1 287 ? 71.908 13.851 44.413 1.00 26.48 290 ALA A C 1
ATOM 2123 O O . ALA A 1 287 ? 72.131 14.624 45.345 1.00 27.95 290 ALA A O 1
ATOM 2125 N N . MET A 1 288 ? 71.201 14.201 43.342 1.00 26.07 291 MET A N 1
ATOM 2126 C CA . MET A 1 288 ? 70.656 15.545 43.233 1.00 26.21 291 MET A CA 1
ATOM 2127 C C . MET A 1 288 ? 69.580 15.784 44.294 1.00 27.18 291 MET A C 1
ATOM 2128 O O . MET A 1 288 ? 69.447 16.903 44.794 1.00 26.84 291 MET A O 1
ATOM 2133 N N . ALA A 1 289 ? 68.826 14.739 44.651 1.00 23.46 292 ALA A N 1
ATOM 2134 C CA . ALA A 1 289 ? 67.794 14.883 45.680 1.00 24.19 292 ALA A CA 1
ATOM 2135 C C . ALA A 1 289 ? 68.484 15.114 47.027 1.00 25.00 292 ALA A C 1
ATOM 2136 O O . ALA A 1 289 ? 68.070 15.981 47.808 1.00 25.26 292 ALA A O 1
ATOM 2138 N N . THR A 1 290 ? 69.533 14.344 47.299 1.00 22.52 293 THR A N 1
ATOM 2139 C CA . THR A 1 290 ? 70.275 14.505 48.542 1.00 23.46 293 THR A CA 1
ATOM 2140 C C . THR A 1 290 ? 70.899 15.909 48.592 1.00 26.38 293 THR A C 1
ATOM 2141 O O . THR A 1 290 ? 70.805 16.612 49.600 1.00 28.23 293 THR A O 1
ATOM 2145 N N . LEU A 1 291 ? 71.525 16.304 47.488 1.00 23.75 294 LEU A N 1
ATOM 2146 C CA . LEU A 1 291 ? 72.168 17.596 47.386 1.00 26.04 294 LEU A CA 1
ATOM 2147 C C . LEU A 1 291 ? 71.183 18.743 47.630 1.00 27.45 294 LEU A C 1
ATOM 2148 O O . LEU A 1 291 ? 71.532 19.738 48.268 1.00 24.24 294 LEU A O 1
ATOM 2153 N N . SER A 1 292 ? 69.961 18.610 47.123 1.00 29.16 295 SER A N 1
ATOM 2154 C CA . SER A 1 292 ? 68.960 19.659 47.318 1.00 30.70 295 SER A CA 1
ATOM 2155 C C . SER A 1 292 ? 68.548 19.722 48.785 1.00 30.26 295 SER A C 1
ATOM 2156 O O . SER A 1 292 ? 68.165 20.774 49.285 1.00 33.53 295 SER A O 1
ATOM 2159 N N . LEU A 1 293 ? 68.639 18.590 49.473 1.00 31.16 296 LEU A N 1
ATOM 2160 C CA . LEU A 1 293 ? 68.279 18.510 50.882 1.00 29.81 296 LEU A CA 1
ATOM 2161 C C . LEU A 1 293 ? 69.386 19.001 51.815 1.00 30.63 296 LEU A C 1
ATOM 2162 O O . LEU A 1 293 ? 69.098 19.609 52.843 1.00 31.80 296 LEU A O 1
ATOM 2167 N N . VAL A 1 294 ? 70.647 18.739 51.477 1.00 27.99 297 VAL A N 1
ATOM 2168 C CA . VAL A 1 294 ? 71.729 19.169 52.348 1.00 28.01 297 VAL A CA 1
ATOM 2169 C C . VAL A 1 294 ? 72.070 20.634 52.178 1.00 27.97 297 VAL A C 1
ATOM 2170 O O . VAL A 1 294 ? 72.643 21.243 53.074 1.00 30.76 297 VAL A O 1
ATOM 2174 N N . PHE A 1 295 ? 71.732 21.196 51.029 1.00 28.65 298 PHE A N 1
ATOM 2175 C CA . PHE A 1 295 ? 72.040 22.586 50.774 1.00 28.69 298 PHE A CA 1
ATOM 2176 C C . PHE A 1 295 ? 71.418 23.528 51.807 1.00 29.51 298 PHE A C 1
ATOM 2177 O O . PHE A 1 295 ? 70.236 23.437 52.098 1.00 25.69 298 PHE A O 1
ATOM 2185 N N . ASN A 1 296 ? 72.234 24.431 52.346 1.00 31.62 299 ASN A N 1
ATOM 2186 C CA . ASN A 1 296 ? 71.776 25.420 53.311 1.00 30.93 299 ASN A CA 1
ATOM 2187 C C . ASN A 1 296 ? 71.052 24.762 54.482 1.00 30.93 299 ASN A C 1
ATOM 2188 O O . ASN A 1 296 ? 70.174 25.367 55.083 1.00 29.98 299 ASN A O 1
ATOM 2193 N N . ASN A 1 297 ? 71.438 23.530 54.811 1.00 30.57 300 ASN A N 1
ATOM 2194 C CA . ASN A 1 297 ? 70.804 22.782 55.900 1.00 30.96 300 ASN A CA 1
ATOM 2195 C C . ASN A 1 297 ? 71.782 22.564 57.038 1.00 31.35 300 ASN A C 1
ATOM 2196 O O . ASN A 1 297 ? 72.691 21.749 56.922 1.00 30.75 300 ASN A O 1
ATOM 2201 N N . LYS A 1 298 ? 71.591 23.263 58.152 1.00 30.83 301 LYS A N 1
ATOM 2202 C CA . LYS A 1 298 ? 72.527 23.117 59.257 1.00 33.18 301 LYS A CA 1
ATOM 2203 C C . LYS A 1 298 ? 72.458 21.774 59.989 1.00 31.28 301 LYS A C 1
ATOM 2204 O O . LYS A 1 298 ? 73.323 21.459 60.807 1.00 31.71 301 LYS A O 1
ATOM 2210 N N . ASP A 1 299 ? 71.448 20.973 59.675 1.00 31.42 302 ASP A N 1
ATOM 2211 C CA . ASP A 1 299 ? 71.296 19.662 60.298 1.00 31.54 302 ASP A CA 1
ATOM 2212 C C . ASP A 1 299 ? 72.425 18.754 59.847 1.00 31.56 302 ASP A C 1
ATOM 2213 O O . ASP A 1 299 ? 72.754 17.775 60.507 1.00 33.26 302 ASP A O 1
ATOM 2218 N N . VAL A 1 300 ? 73.009 19.086 58.706 1.00 30.44 303 VAL A N 1
ATOM 2219 C CA . VAL A 1 300 ? 74.115 18.320 58.149 1.00 30.55 303 VAL A CA 1
ATOM 2220 C C . VAL A 1 300 ? 75.270 18.189 59.147 1.00 32.21 303 VAL A C 1
ATOM 2221 O O . VAL A 1 300 ? 76.041 17.229 59.100 1.00 31.88 303 VAL A O 1
ATOM 2225 N N . PHE A 1 301 ? 75.378 19.138 60.071 1.00 33.14 304 PHE A N 1
ATOM 2226 C CA . PHE A 1 301 ? 76.482 19.105 61.013 1.00 33.93 304 PHE A CA 1
ATOM 2227 C C . PHE A 1 301 ? 76.265 18.346 62.311 1.00 34.89 304 PHE A C 1
ATOM 2228 O O . PHE A 1 301 ? 77.095 18.417 63.215 1.00 36.29 304 PHE A O 1
ATOM 2236 N N . HIS A 1 302 ? 75.169 17.600 62.396 1.00 35.70 305 HIS A N 1
ATOM 2237 C CA . HIS A 1 302 ? 74.908 16.795 63.581 1.00 39.69 305 HIS A CA 1
ATOM 2238 C C . HIS A 1 302 ? 74.124 15.505 63.281 1.00 39.29 305 HIS A C 1
ATOM 2239 O O . HIS A 1 302 ? 73.769 14.764 64.193 1.00 40.62 305 HIS A O 1
ATOM 2246 N N . THR A 1 303 ? 73.869 15.230 62.005 1.00 38.70 306 THR A N 1
ATOM 2247 C CA . THR A 1 303 ? 73.157 14.014 61.630 1.00 37.19 306 THR A CA 1
ATOM 2248 C C . THR A 1 303 ? 73.186 13.779 60.126 1.00 38.53 306 THR A C 1
ATOM 2249 O O . THR A 1 303 ? 73.579 14.664 59.363 1.00 38.91 306 THR A O 1
ATOM 2253 N N . LYS A 1 304 ? 72.757 12.591 59.697 1.00 38.77 307 LYS A N 1
ATOM 2254 C CA . LYS A 1 304 ? 72.724 12.282 58.273 1.00 38.73 307 LYS A CA 1
ATOM 2255 C C . LYS A 1 304 ? 71.392 12.683 57.672 1.00 39.16 307 LYS A C 1
ATOM 2256 O O . LYS A 1 304 ? 70.345 12.200 58.091 1.00 41.60 307 LYS A O 1
ATOM 2262 N N . VAL A 1 305 ? 71.435 13.561 56.682 1.00 38.60 308 VAL A N 1
ATOM 2263 C CA . VAL A 1 305 ? 70.226 14.010 56.013 1.00 37.29 308 VAL A CA 1
ATOM 2264 C C . VAL A 1 305 ? 69.932 13.030 54.868 1.00 40.10 308 VAL A C 1
ATOM 2265 O O . VAL A 1 305 ? 70.790 12.771 54.018 1.00 37.13 308 VAL A O 1
ATOM 2269 N N . LYS A 1 306 ? 68.722 12.472 54.873 1.00 41.77 309 LYS A N 1
ATOM 2270 C CA . LYS A 1 306 ? 68.301 11.492 53.873 1.00 42.03 309 LYS A CA 1
ATOM 2271 C C . LYS A 1 306 ? 66.930 11.766 53.277 1.00 40.63 309 LYS A C 1
ATOM 2272 O O . LYS A 1 306 ? 66.070 12.355 53.923 1.00 38.13 309 LYS A O 1
ATOM 2278 N N . THR A 1 307 ? 66.730 11.319 52.041 1.00 38.46 310 THR A N 1
ATOM 2279 C CA . THR A 1 307 ? 65.450 11.490 51.374 1.00 36.98 310 THR A CA 1
ATOM 2280 C C . THR A 1 307 ? 64.489 10.487 51.997 1.00 34.83 310 THR A C 1
ATOM 2281 O O . THR A 1 307 ? 64.894 9.582 52.719 1.00 34.78 310 THR A O 1
ATOM 2285 N N . THR A 1 308 ? 63.209 10.649 51.732 1.00 34.39 311 THR A N 1
ATOM 2286 C CA . THR A 1 308 ? 62.246 9.707 52.275 1.00 33.74 311 THR A CA 1
ATOM 2287 C C . THR A 1 308 ? 62.314 8.426 51.456 1.00 32.09 311 THR A C 1
ATOM 2288 O O . THR A 1 308 ? 62.859 8.404 50.349 1.00 32.70 311 THR A O 1
ATOM 2292 N N . ARG A 1 309 ? 61.778 7.352 52.013 1.00 32.92 312 ARG A N 1
ATOM 2293 C CA . ARG A 1 309 ? 61.772 6.075 51.330 1.00 31.59 312 ARG A CA 1
ATOM 2294 C C . ARG A 1 309 ? 60.784 6.153 50.175 1.00 29.31 312 ARG A C 1
ATOM 2295 O O . ARG A 1 309 ? 60.920 5.440 49.195 1.00 29.69 312 ARG A O 1
ATOM 2303 N N . GLY A 1 310 ? 59.803 7.043 50.292 1.00 29.02 313 GLY A N 1
ATOM 2304 C CA . GLY A 1 310 ? 58.819 7.217 49.233 1.00 27.36 313 GLY A CA 1
ATOM 2305 C C . GLY A 1 310 ? 59.405 7.947 48.035 1.00 26.95 313 GLY A C 1
ATOM 2306 O O . GLY A 1 310 ? 59.135 7.597 46.877 1.00 26.04 313 GLY A O 1
ATOM 2307 N N . ALA A 1 311 ? 60.200 8.975 48.303 1.00 23.19 314 ALA A N 1
ATOM 2308 C CA . ALA A 1 311 ? 60.857 9.713 47.224 1.00 26.05 314 ALA A CA 1
ATOM 2309 C C . ALA A 1 311 ? 61.808 8.751 46.498 1.00 22.60 314 ALA A C 1
ATOM 2310 O O . ALA A 1 311 ? 61.942 8.784 45.279 1.00 25.60 314 ALA A O 1
ATOM 2312 N N . THR A 1 312 ? 62.468 7.894 47.258 1.00 22.89 315 THR A N 1
ATOM 2313 C CA . THR A 1 312 ? 63.395 6.933 46.665 1.00 27.00 315 THR A CA 1
ATOM 2314 C C . THR A 1 312 ? 62.653 6.001 45.712 1.00 27.60 315 THR A C 1
ATOM 2315 O O . THR A 1 312 ? 63.076 5.796 44.558 1.00 29.29 315 THR A O 1
ATOM 2319 N N . ALA A 1 313 ? 61.535 5.449 46.181 1.00 27.95 316 ALA A N 1
ATOM 2320 C CA . ALA A 1 313 ? 60.739 4.546 45.352 1.00 27.26 316 ALA A CA 1
ATOM 2321 C C . ALA A 1 313 ? 60.312 5.262 44.082 1.00 28.29 316 ALA A C 1
ATOM 2322 O O . ALA A 1 313 ? 60.371 4.693 42.992 1.00 30.58 316 ALA A O 1
ATOM 2324 N N . ARG A 1 314 ? 59.911 6.522 44.214 1.00 27.74 317 ARG A N 1
ATOM 2325 C CA . ARG A 1 314 ? 59.469 7.290 43.061 1.00 26.36 317 ARG A CA 1
ATOM 2326 C C . ARG A 1 314 ? 60.608 7.474 42.072 1.00 27.79 317 ARG A C 1
ATOM 2327 O O . ARG A 1 314 ? 60.410 7.364 40.859 1.00 25.21 317 ARG A O 1
ATOM 2335 N N . ILE A 1 315 ? 61.798 7.770 42.587 1.00 26.87 318 ILE A N 1
ATOM 2336 C CA . ILE A 1 315 ? 62.960 7.965 41.722 1.00 25.46 318 ILE A CA 1
ATOM 2337 C C . ILE A 1 315 ? 63.277 6.657 40.979 1.00 27.03 318 ILE A C 1
ATOM 2338 O O . ILE A 1 315 ? 63.520 6.657 39.776 1.00 27.99 318 ILE A O 1
ATOM 2343 N N . PHE A 1 316 ? 63.265 5.546 41.698 1.00 28.14 319 PHE A N 1
ATOM 2344 C CA . PHE A 1 316 ? 63.521 4.267 41.068 1.00 33.13 319 PHE A CA 1
ATOM 2345 C C . PHE A 1 316 ? 62.479 3.956 39.994 1.00 35.13 319 PHE A C 1
ATOM 2346 O O . PHE A 1 316 ? 62.796 3.375 38.946 1.00 34.72 319 PHE A O 1
ATOM 2354 N N . HIS A 1 317 ? 61.245 4.369 40.241 1.00 35.17 320 HIS A N 1
ATOM 2355 C CA . HIS A 1 317 ? 60.174 4.095 39.307 1.00 37.22 320 HIS A CA 1
ATOM 2356 C C . HIS A 1 317 ? 60.217 4.831 37.983 1.00 37.29 320 HIS A C 1
ATOM 2357 O O . HIS A 1 317 ? 60.010 4.221 36.934 1.00 38.44 320 HIS A O 1
ATOM 2364 N N . TYR A 1 318 ? 60.475 6.132 38.024 1.00 35.77 321 TYR A N 1
ATOM 2365 C CA . TYR A 1 318 ? 60.477 6.939 36.811 1.00 38.42 321 TYR A CA 1
ATOM 2366 C C . TYR A 1 318 ? 61.776 7.142 36.048 1.00 38.27 321 TYR A C 1
ATOM 2367 O O . TYR A 1 318 ? 61.735 7.542 34.887 1.00 39.42 321 TYR A O 1
ATOM 2376 N N . SER A 1 319 ? 62.920 6.883 36.672 1.00 37.43 322 SER A N 1
ATOM 2377 C CA . SER A 1 319 ? 64.200 7.071 35.989 1.00 36.91 322 SER A CA 1
ATOM 2378 C C . SER A 1 319 ? 64.517 5.939 35.014 1.00 38.16 322 SER A C 1
ATOM 2379 O O . SER A 1 319 ? 65.602 5.359 35.072 1.00 38.10 322 SER A O 1
ATOM 2382 N N . THR A 1 320 ? 63.581 5.637 34.115 1.00 37.35 323 THR A N 1
ATOM 2383 C CA . THR A 1 320 ? 63.768 4.573 33.131 1.00 37.86 323 THR A CA 1
ATOM 2384 C C . THR A 1 320 ? 64.070 5.138 31.756 1.00 37.53 323 THR A C 1
ATOM 2385 O O . THR A 1 320 ? 64.594 4.436 30.894 1.00 38.32 323 THR A O 1
ATOM 2389 N N . GLU A 1 321 ? 63.723 6.401 31.550 1.00 38.34 324 GLU A N 1
ATOM 2390 C CA . GLU A 1 321 ? 63.972 7.061 30.276 1.00 39.99 324 GLU A CA 1
ATOM 2391 C C . GLU A 1 321 ? 64.353 8.521 30.530 1.00 39.06 324 GLU A C 1
ATOM 2392 O O . GLU A 1 321 ? 64.007 9.088 31.560 1.00 36.72 324 GLU A O 1
ATOM 2398 N N . LEU A 1 322 ? 65.063 9.108 29.571 1.00 38.26 325 LEU A N 1
ATOM 2399 C CA . LEU A 1 322 ? 65.560 10.469 29.639 1.00 39.56 325 LEU A CA 1
ATOM 2400 C C . LEU A 1 322 ? 64.612 11.576 30.086 1.00 40.39 325 LEU A C 1
ATOM 2401 O O . LEU A 1 322 ? 64.886 12.270 31.069 1.00 40.67 325 LEU A O 1
ATOM 2406 N N . GLN A 1 323 ? 63.514 11.758 29.362 1.00 40.37 326 GLN A N 1
ATOM 2407 C CA . GLN A 1 323 ? 62.569 12.821 29.684 1.00 40.69 326 GLN A CA 1
ATOM 2408 C C . GLN A 1 323 ? 62.140 12.890 31.139 1.00 38.91 326 GLN A C 1
ATOM 2409 O O . GLN A 1 323 ? 62.243 13.942 31.762 1.00 40.54 326 GLN A O 1
ATOM 2415 N N . ALA A 1 324 ? 61.662 11.781 31.685 1.00 36.39 327 ALA A N 1
ATOM 2416 C CA . ALA A 1 324 ? 61.228 11.763 33.076 1.00 35.88 327 ALA A CA 1
ATOM 2417 C C . ALA A 1 324 ? 62.398 12.070 34.027 1.00 35.25 327 ALA A C 1
ATOM 2418 O O . ALA A 1 324 ? 62.238 12.759 35.036 1.00 36.07 327 ALA A O 1
ATOM 2420 N N . THR A 1 325 ? 63.572 11.558 33.689 1.00 34.35 328 THR A N 1
ATOM 2421 C CA . THR A 1 325 ? 64.764 11.764 34.492 1.00 33.61 328 THR A CA 1
ATOM 2422 C C . THR A 1 325 ? 65.156 13.225 34.501 1.00 34.52 328 THR A C 1
ATOM 2423 O O . THR A 1 325 ? 65.531 13.766 35.537 1.00 35.95 328 THR A O 1
ATOM 2427 N N . LEU A 1 326 ? 65.073 13.861 33.339 1.00 35.88 329 LEU A N 1
ATOM 2428 C CA . LEU A 1 326 ? 65.401 15.271 33.225 1.00 37.72 329 LEU A CA 1
ATOM 2429 C C . LEU A 1 326 ? 64.440 16.093 34.059 1.00 39.06 329 LEU A C 1
ATOM 2430 O O . LEU A 1 326 ? 64.861 17.027 34.751 1.00 38.66 329 LEU A O 1
ATOM 2435 N N . GLN A 1 327 ? 63.151 15.764 34.002 1.00 37.63 330 GLN A N 1
ATOM 2436 C CA . GLN A 1 327 ? 62.213 16.534 34.793 1.00 39.09 330 GLN A CA 1
ATOM 2437 C C . GLN A 1 327 ? 62.412 16.342 36.299 1.00 38.08 330 GLN A C 1
ATOM 2438 O O . GLN A 1 327 ? 62.284 17.304 37.061 1.00 39.09 330 GLN A O 1
ATOM 2444 N N . MET A 1 328 ? 62.745 15.132 36.748 1.00 36.00 331 MET A N 1
ATOM 2445 C CA . MET A 1 328 ? 62.982 14.948 38.180 1.00 34.44 331 MET A CA 1
ATOM 2446 C C . MET A 1 328 ? 64.236 15.717 38.619 1.00 32.06 331 MET A C 1
ATOM 2447 O O . MET A 1 328 ? 64.276 16.260 39.717 1.00 29.79 331 MET A O 1
ATOM 2452 N N . LEU A 1 329 ? 65.252 15.767 37.761 1.00 30.32 332 LEU A N 1
ATOM 2453 C CA . LEU A 1 329 ? 66.479 16.497 38.083 1.00 33.19 332 LEU A CA 1
ATOM 2454 C C . LEU A 1 329 ? 66.176 17.995 38.098 1.00 34.64 332 LEU A C 1
ATOM 2455 O O . LEU A 1 329 ? 66.702 18.742 38.926 1.00 31.68 332 LEU A O 1
ATOM 2460 N N . LYS A 1 330 ? 65.329 18.431 37.172 1.00 35.22 333 LYS A N 1
ATOM 2461 C CA . LYS A 1 330 ? 64.955 19.835 37.117 1.00 35.94 333 LYS A CA 1
ATOM 2462 C C . LYS A 1 330 ? 64.208 20.167 38.408 1.00 35.06 333 LYS A C 1
ATOM 2463 O O . LYS A 1 330 ? 64.494 21.168 39.075 1.00 34.05 333 LYS A O 1
ATOM 2469 N N . THR A 1 331 ? 63.256 19.309 38.761 1.00 33.57 334 THR A N 1
ATOM 2470 C CA . THR A 1 331 ? 62.474 19.494 39.978 1.00 34.04 334 THR A CA 1
ATOM 2471 C C . THR A 1 331 ? 63.350 19.641 41.220 1.00 32.90 334 THR A C 1
ATOM 2472 O O . THR A 1 331 ? 63.146 20.551 42.022 1.00 33.74 334 THR A O 1
ATOM 2476 N N . TYR A 1 332 ? 64.304 18.732 41.392 1.00 29.88 335 TYR A N 1
ATOM 2477 C CA . TYR A 1 332 ? 65.187 18.797 42.544 1.00 29.55 335 TYR A CA 1
ATOM 2478 C C . TYR A 1 332 ? 66.127 19.991 42.455 1.00 30.48 335 TYR A C 1
ATOM 2479 O O . TYR A 1 332 ? 66.415 20.636 43.456 1.00 30.79 335 TYR A O 1
ATOM 2488 N N . THR A 1 333 ? 66.603 20.290 41.255 1.00 30.93 336 THR A N 1
ATOM 2489 C CA . THR A 1 333 ? 67.488 21.427 41.072 1.00 32.42 336 THR A CA 1
ATOM 2490 C C . THR A 1 333 ? 66.740 22.691 41.479 1.00 33.90 336 THR A C 1
ATOM 2491 O O . THR A 1 333 ? 67.311 23.582 42.108 1.00 35.03 336 THR A O 1
ATOM 2495 N N . LEU A 1 334 ? 65.465 22.770 41.111 1.00 34.89 337 LEU A N 1
ATOM 2496 C CA . LEU A 1 334 ? 64.656 23.937 41.451 1.00 37.68 337 LEU A CA 1
ATOM 2497 C C . LEU A 1 334 ? 64.370 24.006 42.951 1.00 38.29 337 LEU A C 1
ATOM 2498 O O . LEU A 1 334 ? 64.167 25.092 43.494 1.00 40.50 337 LEU A O 1
ATOM 2503 N N . ARG A 1 335 ? 64.342 22.853 43.619 1.00 38.26 338 ARG A N 1
ATOM 2504 C CA . ARG A 1 335 ? 64.100 22.827 45.060 1.00 39.18 338 ARG A CA 1
ATOM 2505 C C . ARG A 1 335 ? 65.334 23.341 45.791 1.00 38.12 338 ARG A C 1
ATOM 2506 O O . ARG A 1 335 ? 65.225 23.985 46.838 1.00 36.95 338 ARG A O 1
ATOM 2514 N N . LEU A 1 336 ? 66.503 23.029 45.244 1.00 34.59 339 LEU A N 1
ATOM 2515 C CA . LEU A 1 336 ? 67.755 23.448 45.837 1.00 35.34 339 LEU A CA 1
ATOM 2516 C C . LEU A 1 336 ? 67.792 24.977 45.812 1.00 37.40 339 LEU A C 1
ATOM 2517 O O . LEU A 1 336 ? 67.973 25.618 46.845 1.00 39.56 339 LEU A O 1
ATOM 2522 N N . ALA A 1 337 ? 67.585 25.550 44.631 1.00 41.37 340 ALA A N 1
ATOM 2523 C CA . ALA A 1 337 ? 67.598 26.997 44.447 1.00 45.21 340 ALA A CA 1
ATOM 2524 C C . ALA A 1 337 ? 66.577 27.709 45.324 1.00 48.59 340 ALA A C 1
ATOM 2525 O O . ALA A 1 337 ? 66.859 28.771 45.874 1.00 50.31 340 ALA A O 1
ATOM 2527 N N . ALA A 1 338 ? 65.391 27.126 45.452 1.00 52.01 341 ALA A N 1
ATOM 2528 C CA . ALA A 1 338 ? 64.336 27.732 46.253 1.00 55.59 341 ALA A CA 1
ATOM 2529 C C . ALA A 1 338 ? 64.713 27.859 47.725 1.00 58.30 341 ALA A C 1
ATOM 2530 O O . ALA A 1 338 ? 64.194 28.725 48.432 1.00 59.27 341 ALA A O 1
ATOM 2532 N N . ARG A 1 339 ? 65.628 27.011 48.180 1.00 61.46 342 ARG A N 1
ATOM 2533 C CA . ARG A 1 339 ? 66.046 27.019 49.575 1.00 65.89 342 ARG A CA 1
ATOM 2534 C C . ARG A 1 339 ? 67.051 28.091 49.996 1.00 68.90 342 ARG A C 1
ATOM 2535 O O . ARG A 1 339 ? 67.569 28.031 51.111 1.00 69.73 342 ARG A O 1
ATOM 2543 N N . MET A 1 340 ? 67.334 29.070 49.139 1.00 72.49 343 MET A N 1
ATOM 2544 C CA . MET A 1 340 ? 68.289 30.114 49.520 1.00 76.21 343 MET A CA 1
ATOM 2545 C C . MET A 1 340 ? 67.722 31.531 49.448 1.00 77.93 343 MET A C 1
ATOM 2546 O O . MET A 1 340 ? 66.610 31.745 48.962 1.00 77.33 343 MET A O 1
ATOM 2551 N N . ASN A 1 341 ? 68.506 32.489 49.941 1.00 80.73 344 ASN A N 1
ATOM 2552 C CA . ASN A 1 341 ? 68.130 33.906 49.957 1.00 83.34 344 ASN A CA 1
ATOM 2553 C C . ASN A 1 341 ? 69.213 34.799 49.349 1.00 84.04 344 ASN A C 1
ATOM 2554 O O . ASN A 1 341 ? 70.356 34.375 49.169 1.00 84.54 344 ASN A O 1
ATOM 2559 N N . ALA A 1 342 ? 68.846 36.041 49.046 1.00 85.03 345 ALA A N 1
ATOM 2560 C CA . ALA A 1 342 ? 69.782 37.001 48.474 1.00 85.94 345 ALA A CA 1
ATOM 2561 C C . ALA A 1 342 ? 70.804 37.408 49.535 1.00 87.07 345 ALA A C 1
ATOM 2562 O O . ALA A 1 342 ? 71.834 38.012 49.226 1.00 86.29 345 ALA A O 1
ATOM 2564 N N . GLN A 1 343 ? 70.503 37.064 50.787 1.00 88.65 346 GLN A N 1
ATOM 2565 C CA . GLN A 1 343 ? 71.366 37.367 51.931 1.00 89.30 346 GLN A CA 1
ATOM 2566 C C . GLN A 1 343 ? 72.612 36.490 51.936 1.00 88.94 346 GLN A C 1
ATOM 2567 O O . GLN A 1 343 ? 73.718 36.967 52.188 1.00 89.38 346 GLN A O 1
ATOM 2573 N N . ASP A 1 344 ? 72.415 35.204 51.662 1.00 88.42 347 ASP A N 1
ATOM 2574 C CA . ASP A 1 344 ? 73.499 34.229 51.645 1.00 87.61 347 ASP A CA 1
ATOM 2575 C C . ASP A 1 344 ? 74.664 34.634 50.741 1.00 86.83 347 ASP A C 1
ATOM 2576 O O . ASP A 1 344 ? 74.465 35.163 49.644 1.00 86.00 347 ASP A O 1
ATOM 2581 N N . ALA A 1 345 ? 75.881 34.381 51.216 1.00 86.14 348 ALA A N 1
ATOM 2582 C CA . ALA A 1 345 ? 77.094 34.716 50.473 1.00 85.81 348 ALA A CA 1
ATOM 2583 C C . ALA A 1 345 ? 77.326 33.762 49.306 1.00 85.27 348 ALA A C 1
ATOM 2584 O O . ALA A 1 345 ? 78.430 33.691 48.762 1.00 85.05 348 ALA A O 1
ATOM 2586 N N . CYS A 1 346 ? 76.279 33.034 48.926 1.00 84.66 349 CYS A N 1
ATOM 2587 C CA . CYS A 1 346 ? 76.364 32.081 47.825 1.00 83.68 349 CYS A CA 1
ATOM 2588 C C . CYS A 1 346 ? 75.343 32.386 46.728 1.00 83.40 349 CYS A C 1
ATOM 2589 O O . CYS A 1 346 ? 75.593 32.120 45.552 1.00 83.07 349 CYS A O 1
ATOM 2592 N N . TYR A 1 347 ? 74.200 32.946 47.125 1.00 82.85 350 TYR A N 1
ATOM 2593 C CA . TYR A 1 347 ? 73.119 33.280 46.198 1.00 82.47 350 TYR A CA 1
ATOM 2594 C C . TYR A 1 347 ? 73.605 33.603 44.790 1.00 80.50 350 TYR A C 1
ATOM 2595 O O . TYR A 1 347 ? 72.981 33.213 43.803 1.00 80.95 350 TYR A O 1
ATOM 2604 N N . ASP A 1 348 ? 74.718 34.321 44.707 1.00 78.31 351 ASP A N 1
ATOM 2605 C CA . ASP A 1 348 ? 75.304 34.697 43.427 1.00 75.91 351 ASP A CA 1
ATOM 2606 C C . ASP A 1 348 ? 75.909 33.488 42.723 1.00 72.76 351 ASP A C 1
ATOM 2607 O O . ASP A 1 348 ? 75.561 33.177 41.583 1.00 71.14 351 ASP A O 1
ATOM 2612 N N . ARG A 1 349 ? 76.820 32.814 43.419 1.00 69.99 352 ARG A N 1
ATOM 2613 C CA . ARG A 1 349 ? 77.503 31.650 42.876 1.00 67.00 352 ARG A CA 1
ATOM 2614 C C . ARG A 1 349 ? 76.563 30.475 42.616 1.00 63.90 352 ARG A C 1
ATOM 2615 O O . ARG A 1 349 ? 76.752 29.720 41.664 1.00 64.57 352 ARG A O 1
ATOM 2623 N N . ILE A 1 350 ? 75.546 30.315 43.451 1.00 59.25 353 ILE A N 1
ATOM 2624 C CA . ILE A 1 350 ? 74.625 29.204 43.263 1.00 55.13 353 ILE A CA 1
ATOM 2625 C C . ILE A 1 350 ? 73.678 29.440 42.100 1.00 53.74 353 ILE A C 1
ATOM 2626 O O . ILE A 1 350 ? 73.375 28.518 41.345 1.00 52.89 353 ILE A O 1
ATOM 2631 N N . GLU A 1 351 ? 73.230 30.681 41.943 1.00 51.38 354 GLU A N 1
ATOM 2632 C CA . GLU A 1 351 ? 72.290 31.010 40.885 1.00 50.66 354 GLU A CA 1
ATOM 2633 C C . GLU A 1 351 ? 72.739 30.670 39.468 1.00 48.08 354 GLU A C 1
ATOM 2634 O O . GLU A 1 351 ? 71.982 30.055 38.721 1.00 45.42 354 GLU A O 1
ATOM 2640 N N . HIS A 1 352 ? 73.949 31.062 39.081 1.00 46.89 355 HIS A N 1
ATOM 2641 C CA . HIS A 1 352 ? 74.398 30.754 37.726 1.00 46.10 355 HIS A CA 1
ATOM 2642 C C . HIS A 1 352 ? 74.654 29.262 37.577 1.00 44.26 355 HIS A C 1
ATOM 2643 O O . HIS A 1 352 ? 74.553 28.720 36.481 1.00 48.23 355 HIS A O 1
ATOM 2650 N N . LEU A 1 353 ? 74.987 28.596 38.674 1.00 40.03 356 LEU A N 1
ATOM 2651 C CA . LEU A 1 353 ? 75.225 27.161 38.620 1.00 37.69 356 LEU A CA 1
ATOM 2652 C C . LEU A 1 353 ? 73.904 26.429 38.418 1.00 37.53 356 LEU A C 1
ATOM 2653 O O . LEU A 1 353 ? 73.850 25.421 37.716 1.00 35.88 356 LEU A O 1
ATOM 2658 N N . VAL A 1 354 ? 72.842 26.944 39.035 1.00 37.39 357 VAL A N 1
ATOM 2659 C CA . VAL A 1 354 ? 71.524 26.347 38.893 1.00 39.32 357 VAL A CA 1
ATOM 2660 C C . VAL A 1 354 ? 71.057 26.567 37.461 1.00 40.72 357 VAL A C 1
ATOM 2661 O O . VAL A 1 354 ? 70.541 25.647 36.819 1.00 40.60 357 VAL A O 1
ATOM 2665 N N . ASN A 1 355 ? 71.261 27.783 36.953 1.00 42.10 358 ASN A N 1
ATOM 2666 C CA . ASN A 1 355 ? 70.856 28.112 35.588 1.00 42.81 358 ASN A CA 1
ATOM 2667 C C . ASN A 1 355 ? 71.596 27.271 34.560 1.00 41.76 358 ASN A C 1
ATOM 2668 O O . ASN A 1 355 ? 71.012 26.882 33.552 1.00 41.66 358 ASN A O 1
ATOM 2673 N N . ASP A 1 356 ? 72.878 26.998 34.801 1.00 41.16 359 ASP A N 1
ATOM 2674 C CA . ASP A 1 356 ? 73.642 26.156 33.883 1.00 41.81 359 ASP A CA 1
ATOM 2675 C C . ASP A 1 356 ? 73.051 24.751 33.859 1.00 42.33 359 ASP A C 1
ATOM 2676 O O . ASP A 1 356 ? 72.922 24.146 32.798 1.00 41.25 359 ASP A O 1
ATOM 2681 N N . ALA A 1 357 ? 72.706 24.240 35.041 1.00 39.99 360 ALA A N 1
ATOM 2682 C CA . ALA A 1 357 ? 72.135 22.906 35.172 1.00 42.03 360 ALA A CA 1
ATOM 2683 C C . ALA A 1 357 ? 70.774 22.813 34.484 1.00 40.87 360 ALA A C 1
ATOM 2684 O O . ALA A 1 357 ? 70.548 21.941 33.656 1.00 40.07 360 ALA A O 1
ATOM 2686 N N . ILE A 1 358 ? 69.871 23.717 34.840 1.00 43.49 361 ILE A N 1
ATOM 2687 C CA . ILE A 1 358 ? 68.536 23.738 34.260 1.00 45.02 361 ILE A CA 1
ATOM 2688 C C . ILE A 1 358 ? 68.615 23.975 32.760 1.00 46.29 361 ILE A C 1
ATOM 2689 O O . ILE A 1 358 ? 67.847 23.413 31.984 1.00 47.63 361 ILE A O 1
ATOM 2694 N N . ARG A 1 359 ? 69.560 24.805 32.355 1.00 47.88 362 ARG A N 1
ATOM 2695 C CA . ARG A 1 359 ? 69.727 25.107 30.948 1.00 49.68 362 ARG A CA 1
ATOM 2696 C C . ARG A 1 359 ? 70.126 23.836 30.218 1.00 48.36 362 ARG A C 1
ATOM 2697 O O . ARG A 1 359 ? 69.588 23.520 29.159 1.00 49.61 362 ARG A O 1
ATOM 2705 N N . ALA A 1 360 ? 71.062 23.099 30.805 1.00 46.93 363 ALA A N 1
ATOM 2706 C CA . ALA A 1 360 ? 71.546 21.859 30.223 1.00 44.05 363 ALA A CA 1
ATOM 2707 C C . ALA A 1 360 ? 70.414 20.845 30.108 1.00 43.62 363 ALA A C 1
ATOM 2708 O O . ALA A 1 360 ? 70.382 20.039 29.185 1.00 41.55 363 ALA A O 1
ATOM 2710 N N . MET A 1 361 ? 69.488 20.890 31.058 1.00 44.93 364 MET A N 1
ATOM 2711 C CA . MET A 1 361 ? 68.342 19.986 31.066 1.00 45.44 364 MET A CA 1
ATOM 2712 C C . MET A 1 361 ? 67.358 20.353 29.956 1.00 48.02 364 MET A C 1
ATOM 2713 O O . MET A 1 361 ? 66.991 19.504 29.138 1.00 47.29 364 MET A O 1
ATOM 2718 N N . GLU A 1 362 ? 66.930 21.615 29.933 1.00 49.79 365 GLU A N 1
ATOM 2719 C CA . GLU A 1 362 ? 65.989 22.084 28.921 1.00 52.67 365 GLU A CA 1
ATOM 2720 C C . GLU A 1 362 ? 66.615 21.887 27.545 1.00 53.64 365 GLU A C 1
ATOM 2721 O O . GLU A 1 362 ? 65.920 21.780 26.538 1.00 54.14 365 GLU A O 1
ATOM 2727 N N . SER A 1 363 ? 67.941 21.817 27.520 1.00 55.24 366 SER A N 1
ATOM 2728 C CA . SER A 1 363 ? 68.685 21.621 26.283 1.00 55.81 366 SER A CA 1
ATOM 2729 C C . SER A 1 363 ? 68.374 20.262 25.653 1.00 56.57 366 SER A C 1
ATOM 2730 O O . SER A 1 363 ? 68.745 20.002 24.510 1.00 58.61 366 SER A O 1
ATOM 2733 N N . HIS A 1 364 ? 67.695 19.393 26.396 1.00 56.60 367 HIS A N 1
ATOM 2734 C CA . HIS A 1 364 ? 67.348 18.064 25.892 1.00 55.40 367 HIS A CA 1
ATOM 2735 C C . HIS A 1 364 ? 65.849 17.782 25.986 1.00 55.87 367 HIS A C 1
ATOM 2736 O O . HIS A 1 364 ? 65.415 16.653 25.756 1.00 56.03 367 HIS A O 1
ATOM 2743 N N . GLN A 1 365 ? 65.062 18.807 26.314 1.00 57.58 368 GLN A N 1
ATOM 2744 C CA . GLN A 1 365 ? 63.608 18.658 26.435 1.00 59.96 368 GLN A CA 1
ATOM 2745 C C . GLN A 1 365 ? 62.826 19.166 25.219 1.00 60.14 368 GLN A C 1
ATOM 2746 O O . GLN A 1 365 ? 63.405 19.618 24.227 1.00 60.94 368 GLN A O 1
ATOM 2752 N N . ASP B 1 25 ? 64.204 29.632 56.322 1.00 54.63 28 ASP B N 1
ATOM 2753 C CA . ASP B 1 25 ? 64.548 28.377 56.975 1.00 54.78 28 ASP B CA 1
ATOM 2754 C C . ASP B 1 25 ? 64.033 28.414 58.409 1.00 53.68 28 ASP B C 1
ATOM 2755 O O . ASP B 1 25 ? 63.519 27.423 58.933 1.00 54.40 28 ASP B O 1
ATOM 2760 N N . GLU B 1 26 ? 64.185 29.576 59.028 1.00 52.26 29 GLU B N 1
ATOM 2761 C CA . GLU B 1 26 ? 63.753 29.817 60.395 1.00 50.76 29 GLU B CA 1
ATOM 2762 C C . GLU B 1 26 ? 62.253 29.546 60.548 1.00 48.77 29 GLU B C 1
ATOM 2763 O O . GLU B 1 26 ? 61.829 28.801 61.437 1.00 46.10 29 GLU B O 1
ATOM 2769 N N . ASP B 1 27 ? 61.455 30.147 59.672 1.00 47.47 30 ASP B N 1
ATOM 2770 C CA . ASP B 1 27 ? 60.003 29.974 59.715 1.00 47.35 30 ASP B CA 1
ATOM 2771 C C . ASP B 1 27 ? 59.578 28.505 59.633 1.00 47.05 30 ASP B C 1
ATOM 2772 O O . ASP B 1 27 ? 58.860 28.000 60.499 1.00 47.69 30 ASP B O 1
ATOM 2777 N N . LEU B 1 28 ? 60.038 27.814 58.598 1.00 45.88 31 LEU B N 1
ATOM 2778 C CA . LEU B 1 28 ? 59.685 26.415 58.406 1.00 45.20 31 LEU B CA 1
ATOM 2779 C C . LEU B 1 28 ? 60.136 25.537 59.573 1.00 44.76 31 LEU B C 1
ATOM 2780 O O . LEU B 1 28 ? 59.407 24.644 60.004 1.00 45.25 31 LEU B O 1
ATOM 2785 N N . ARG B 1 29 ? 61.329 25.795 60.099 1.00 44.80 32 ARG B N 1
ATOM 2786 C CA . ARG B 1 29 ? 61.835 25.017 61.224 1.00 44.02 32 ARG B CA 1
ATOM 2787 C C . ARG B 1 29 ? 60.960 25.176 62.455 1.00 43.41 32 ARG B C 1
ATOM 2788 O O . ARG B 1 29 ? 60.806 24.239 63.246 1.00 44.12 32 ARG B O 1
ATOM 2796 N N . PHE B 1 30 ? 60.390 26.364 62.634 1.00 42.64 33 PHE B N 1
ATOM 2797 C CA . PHE B 1 30 ? 59.505 26.577 63.774 1.00 39.46 33 PHE B CA 1
ATOM 2798 C C . PHE B 1 30 ? 58.281 25.689 63.580 1.00 35.86 33 PHE B C 1
ATOM 2799 O O . PHE B 1 30 ? 57.807 25.040 64.510 1.00 36.16 33 PHE B O 1
ATOM 2807 N N . CYS B 1 31 ? 57.775 25.670 62.356 1.00 34.96 34 CYS B N 1
ATOM 2808 C CA . CYS B 1 31 ? 56.604 24.870 62.037 1.00 35.68 34 CYS B CA 1
ATOM 2809 C C . CYS B 1 31 ? 56.793 23.396 62.403 1.00 35.06 34 CYS B C 1
ATOM 2810 O O . CYS B 1 31 ? 55.981 22.831 63.133 1.00 37.16 34 CYS B O 1
ATOM 2813 N N . TYR B 1 32 ? 57.869 22.781 61.921 1.00 34.38 35 TYR B N 1
ATOM 2814 C CA . TYR B 1 32 ? 58.135 21.378 62.229 1.00 34.61 35 TYR B CA 1
ATOM 2815 C C . TYR B 1 32 ? 58.365 21.133 63.718 1.00 36.05 35 TYR B C 1
ATOM 2816 O O . TYR B 1 32 ? 57.993 20.095 64.255 1.00 38.86 35 TYR B O 1
ATOM 2825 N N . ASP B 1 33 ? 58.963 22.101 64.393 1.00 39.46 36 ASP B N 1
ATOM 2826 C CA . ASP B 1 33 ? 59.222 21.995 65.826 1.00 39.92 36 ASP B CA 1
ATOM 2827 C C . ASP B 1 33 ? 57.899 21.994 66.604 1.00 38.89 36 ASP B C 1
ATOM 2828 O O . ASP B 1 33 ? 57.682 21.176 67.505 1.00 34.02 36 ASP B O 1
ATOM 2833 N N . ILE B 1 34 ? 57.012 22.919 66.248 1.00 37.13 37 ILE B N 1
ATOM 2834 C CA . ILE B 1 34 ? 55.713 23.009 66.905 1.00 37.70 37 ILE B CA 1
ATOM 2835 C C . ILE B 1 34 ? 54.912 21.756 66.585 1.00 36.88 37 ILE B C 1
ATOM 2836 O O . ILE B 1 34 ? 54.289 21.161 67.468 1.00 37.37 37 ILE B O 1
ATOM 2841 N N . LEU B 1 35 ? 54.928 21.362 65.316 1.00 35.05 38 LEU B N 1
ATOM 2842 C CA . LEU B 1 35 ? 54.206 20.170 64.887 1.00 36.33 38 LEU B CA 1
ATOM 2843 C C . LEU B 1 35 ? 54.610 18.973 65.748 1.00 36.86 38 LEU B C 1
ATOM 2844 O O . LEU B 1 35 ? 53.757 18.294 66.329 1.00 36.66 38 LEU B O 1
ATOM 2849 N N . GLN B 1 36 ? 55.913 18.719 65.824 1.00 38.37 39 GLN B N 1
ATOM 2850 C CA . GLN B 1 36 ? 56.427 17.600 66.611 1.00 41.22 39 GLN B CA 1
ATOM 2851 C C . GLN B 1 36 ? 56.045 17.747 68.075 1.00 40.43 39 GLN B C 1
ATOM 2852 O O . GLN B 1 36 ? 55.775 16.759 68.757 1.00 41.55 39 GLN B O 1
ATOM 2858 N N . ALA B 1 37 ? 55.994 18.988 68.544 1.00 40.60 40 ALA B N 1
ATOM 2859 C CA . ALA B 1 37 ? 55.658 19.274 69.931 1.00 42.97 40 ALA B CA 1
ATOM 2860 C C . ALA B 1 37 ? 54.188 19.078 70.281 1.00 45.09 40 ALA B C 1
ATOM 2861 O O . ALA B 1 37 ? 53.863 18.471 71.302 1.00 46.35 40 ALA B O 1
ATOM 2863 N N . VAL B 1 38 ? 53.297 19.590 69.438 1.00 45.78 41 VAL B N 1
ATOM 2864 C CA . VAL B 1 38 ? 51.868 19.492 69.715 1.00 45.71 41 VAL B CA 1
ATOM 2865 C C . VAL B 1 38 ? 51.173 18.259 69.159 1.00 45.80 41 VAL B C 1
ATOM 2866 O O . VAL B 1 38 ? 50.104 17.884 69.633 1.00 43.94 41 VAL B O 1
ATOM 2870 N N . SER B 1 39 ? 51.768 17.634 68.152 1.00 47.23 42 SER B N 1
ATOM 2871 C CA . SER B 1 39 ? 51.166 16.454 67.552 1.00 50.18 42 SER B CA 1
ATOM 2872 C C . SER B 1 39 ? 51.934 15.197 67.925 1.00 53.07 42 SER B C 1
ATOM 2873 O O . SER B 1 39 ? 53.165 15.185 67.951 1.00 54.38 42 SER B O 1
ATOM 2876 N N . ARG B 1 40 ? 51.209 14.132 68.211 1.00 54.65 43 ARG B N 1
ATOM 2877 C CA . ARG B 1 40 ? 51.863 12.899 68.589 1.00 58.84 43 ARG B CA 1
ATOM 2878 C C . ARG B 1 40 ? 51.955 11.912 67.427 1.00 59.07 43 ARG B C 1
ATOM 2879 O O . ARG B 1 40 ? 53.051 11.607 66.951 1.00 59.70 43 ARG B O 1
ATOM 2887 N N . SER B 1 41 ? 50.811 11.432 66.954 1.00 57.52 44 SER B N 1
ATOM 2888 C CA . SER B 1 41 ? 50.798 10.473 65.856 1.00 56.83 44 SER B CA 1
ATOM 2889 C C . SER B 1 41 ? 51.207 11.081 64.521 1.00 55.19 44 SER B C 1
ATOM 2890 O O . SER B 1 41 ? 52.125 10.593 63.853 1.00 56.23 44 SER B O 1
ATOM 2893 N N . PHE B 1 42 ? 50.537 12.163 64.146 1.00 51.83 45 PHE B N 1
ATOM 2894 C CA . PHE B 1 42 ? 50.795 12.810 62.872 1.00 48.47 45 PHE B CA 1
ATOM 2895 C C . PHE B 1 42 ? 52.182 13.347 62.560 1.00 45.18 45 PHE B C 1
ATOM 2896 O O . PHE B 1 42 ? 52.597 13.324 61.402 1.00 42.72 45 PHE B O 1
ATOM 2904 N N . ALA B 1 43 ? 52.897 13.840 63.562 1.00 42.10 46 ALA B N 1
ATOM 2905 C CA . ALA B 1 43 ? 54.231 14.373 63.311 1.00 41.29 46 ALA B CA 1
ATOM 2906 C C . ALA B 1 43 ? 55.115 13.292 62.685 1.00 41.69 46 ALA B C 1
ATOM 2907 O O . ALA B 1 43 ? 55.987 13.585 61.864 1.00 43.11 46 ALA B O 1
ATOM 2909 N N . VAL B 1 44 ? 54.894 12.038 63.065 1.00 37.98 47 VAL B N 1
ATOM 2910 C CA . VAL B 1 44 ? 55.685 10.964 62.483 1.00 35.80 47 VAL B CA 1
ATOM 2911 C C . VAL B 1 44 ? 55.186 10.649 61.071 1.00 33.63 47 VAL B C 1
ATOM 2912 O O . VAL B 1 44 ? 55.962 10.648 60.113 1.00 30.69 47 VAL B O 1
ATOM 2916 N N . VAL B 1 45 ? 53.886 10.413 60.937 1.00 29.27 48 VAL B N 1
ATOM 2917 C CA . VAL B 1 45 ? 53.320 10.080 59.636 1.00 31.17 48 VAL B CA 1
ATOM 2918 C C . VAL B 1 45 ? 53.687 11.076 58.547 1.00 28.61 48 VAL B C 1
ATOM 2919 O O . VAL B 1 45 ? 54.003 10.693 57.425 1.00 30.89 48 VAL B O 1
ATOM 2923 N N . ILE B 1 46 ? 53.628 12.358 58.882 1.00 25.13 49 ILE B N 1
ATOM 2924 C CA . ILE B 1 46 ? 53.919 13.428 57.934 1.00 25.53 49 ILE B CA 1
ATOM 2925 C C . ILE B 1 46 ? 55.325 13.358 57.318 1.00 26.50 49 ILE B C 1
ATOM 2926 O O . ILE B 1 46 ? 55.551 13.864 56.211 1.00 25.19 49 ILE B O 1
ATOM 2931 N N . MET B 1 47 ? 56.270 12.755 58.035 1.00 27.18 50 MET B N 1
ATOM 2932 C CA . MET B 1 47 ? 57.629 12.650 57.525 1.00 30.27 50 MET B CA 1
ATOM 2933 C C . MET B 1 47 ? 57.703 11.672 56.353 1.00 32.46 50 MET B C 1
ATOM 2934 O O . MET B 1 47 ? 58.767 11.470 55.764 1.00 32.42 50 MET B O 1
ATOM 2939 N N . GLU B 1 48 ? 56.573 11.066 56.006 1.00 32.01 51 GLU B N 1
ATOM 2940 C CA . GLU B 1 48 ? 56.554 10.151 54.870 1.00 33.83 51 GLU B CA 1
ATOM 2941 C C . GLU B 1 48 ? 56.548 10.970 53.588 1.00 33.06 51 GLU B C 1
ATOM 2942 O O . GLU B 1 48 ? 57.056 10.539 52.556 1.00 34.53 51 GLU B O 1
ATOM 2948 N N . LEU B 1 49 ? 55.964 12.161 53.666 1.00 33.58 52 LEU B N 1
ATOM 2949 C CA . LEU B 1 49 ? 55.871 13.052 52.520 1.00 34.06 52 LEU B CA 1
ATOM 2950 C C . LEU B 1 49 ? 57.212 13.741 52.359 1.00 36.74 52 LEU B C 1
ATOM 2951 O O . LEU B 1 49 ? 58.026 13.723 53.274 1.00 35.92 52 LEU B O 1
ATOM 2956 N N . ASP B 1 50 ? 57.453 14.349 51.203 1.00 39.41 53 ASP B N 1
ATOM 2957 C CA . ASP B 1 50 ? 58.722 15.033 50.996 1.00 43.10 53 ASP B CA 1
ATOM 2958 C C . ASP B 1 50 ? 58.543 16.362 50.305 1.00 44.45 53 ASP B C 1
ATOM 2959 O O . ASP B 1 50 ? 57.468 16.670 49.798 1.00 46.70 53 ASP B O 1
ATOM 2964 N N . GLU B 1 51 ? 59.609 17.153 50.312 1.00 47.18 54 GLU B N 1
ATOM 2965 C CA . GLU B 1 51 ? 59.629 18.457 49.659 1.00 48.39 54 GLU B CA 1
ATOM 2966 C C . GLU B 1 51 ? 58.482 19.409 49.982 1.00 48.05 54 GLU B C 1
ATOM 2967 O O . GLU B 1 51 ? 58.060 19.535 51.132 1.00 46.26 54 GLU B O 1
ATOM 2973 N N . GLU B 1 52 ? 57.990 20.088 48.949 1.00 48.39 55 GLU B N 1
ATOM 2974 C CA . GLU B 1 52 ? 56.925 21.060 49.122 1.00 50.36 55 GLU B CA 1
ATOM 2975 C C . GLU B 1 52 ? 55.622 20.452 49.617 1.00 47.98 55 GLU B C 1
ATOM 2976 O O . GLU B 1 52 ? 54.853 21.117 50.305 1.00 48.96 55 GLU B O 1
ATOM 2982 N N . MET B 1 53 ? 55.381 19.192 49.275 1.00 46.64 56 MET B N 1
ATOM 2983 C CA . MET B 1 53 ? 54.164 18.501 49.700 1.00 45.24 56 MET B CA 1
ATOM 2984 C C . MET B 1 53 ? 54.088 18.437 51.224 1.00 42.72 56 MET B C 1
ATOM 2985 O O . MET B 1 53 ? 53.055 18.736 51.818 1.00 41.03 56 MET B O 1
ATOM 2990 N N . ARG B 1 54 ? 55.198 18.052 51.847 1.00 40.71 57 ARG B N 1
ATOM 2991 C CA . ARG B 1 54 ? 55.262 17.925 53.295 1.00 38.97 57 ARG B CA 1
ATOM 2992 C C . ARG B 1 54 ? 55.132 19.261 54.016 1.00 37.74 57 ARG B C 1
ATOM 2993 O O . ARG B 1 54 ? 54.528 19.327 55.089 1.00 37.20 57 ARG B O 1
ATOM 3001 N N . ASP B 1 55 ? 55.705 20.313 53.431 1.00 34.97 58 ASP B N 1
ATOM 3002 C CA . ASP B 1 55 ? 55.640 21.648 54.019 1.00 34.91 58 ASP B CA 1
ATOM 3003 C C . ASP B 1 55 ? 54.198 22.153 54.020 1.00 36.00 58 ASP B C 1
ATOM 3004 O O . ASP B 1 55 ? 53.721 22.685 55.021 1.00 35.43 58 ASP B O 1
ATOM 3009 N N . ALA B 1 56 ? 53.515 21.974 52.890 1.00 35.14 59 ALA B N 1
ATOM 3010 C CA . ALA B 1 56 ? 52.131 22.414 52.738 1.00 33.59 59 ALA B CA 1
ATOM 3011 C C . ALA B 1 56 ? 51.244 21.711 53.746 1.00 31.01 59 ALA B C 1
ATOM 3012 O O . ALA B 1 56 ? 50.405 22.344 54.383 1.00 32.98 59 ALA B O 1
ATOM 3014 N N . VAL B 1 57 ? 51.432 20.401 53.882 1.00 28.17 60 VAL B N 1
ATOM 3015 C CA . VAL B 1 57 ? 50.663 19.609 54.834 1.00 25.43 60 VAL B CA 1
ATOM 3016 C C . VAL B 1 57 ? 51.027 20.002 56.271 1.00 26.24 60 VAL B C 1
ATOM 3017 O O . VAL B 1 57 ? 50.163 20.031 57.146 1.00 26.57 60 VAL B O 1
ATOM 3021 N N . CYS B 1 58 ? 52.298 20.312 56.520 1.00 27.43 61 CYS B N 1
ATOM 3022 C CA . CYS B 1 58 ? 52.705 20.714 57.867 1.00 27.69 61 CYS B CA 1
ATOM 3023 C C . CYS B 1 58 ? 52.028 22.034 58.237 1.00 27.71 61 CYS B C 1
ATOM 3024 O O . CYS B 1 58 ? 51.525 22.195 59.341 1.00 25.58 61 CYS B O 1
ATOM 3027 N N . ILE B 1 59 ? 52.023 22.977 57.303 1.00 30.07 62 ILE B N 1
ATOM 3028 C CA . ILE B 1 59 ? 51.398 24.278 57.533 1.00 31.57 62 ILE B CA 1
ATOM 3029 C C . ILE B 1 59 ? 49.875 24.134 57.650 1.00 30.62 62 ILE B C 1
ATOM 3030 O O . ILE B 1 59 ? 49.234 24.782 58.483 1.00 31.28 62 ILE B O 1
ATOM 3035 N N . PHE B 1 60 ? 49.312 23.270 56.812 1.00 29.75 63 PHE B N 1
ATOM 3036 C CA . PHE B 1 60 ? 47.880 23.006 56.796 1.00 27.93 63 PHE B CA 1
ATOM 3037 C C . PHE B 1 60 ? 47.451 22.484 58.171 1.00 27.87 63 PHE B C 1
ATOM 3038 O O . PHE B 1 60 ? 46.424 22.891 58.714 1.00 28.22 63 PHE B O 1
ATOM 3046 N N . TYR B 1 61 ? 48.259 21.594 58.739 1.00 26.39 64 TYR B N 1
ATOM 3047 C CA . TYR B 1 61 ? 47.967 21.017 60.044 1.00 25.65 64 TYR B CA 1
ATOM 3048 C C . TYR B 1 61 ? 47.968 22.058 61.155 1.00 24.66 64 TYR B C 1
ATOM 3049 O O . TYR B 1 61 ? 47.066 22.100 61.985 1.00 25.44 64 TYR B O 1
ATOM 3058 N N . LEU B 1 62 ? 49.013 22.872 61.179 1.00 24.51 65 LEU B N 1
ATOM 3059 C CA . LEU B 1 62 ? 49.168 23.892 62.198 1.00 22.70 65 LEU B CA 1
ATOM 3060 C C . LEU B 1 62 ? 48.051 24.943 62.109 1.00 24.75 65 LEU B C 1
ATOM 3061 O O . LEU B 1 62 ? 47.515 25.364 63.138 1.00 24.79 65 LEU B O 1
ATOM 3066 N N . VAL B 1 63 ? 47.706 25.362 60.891 1.00 22.59 66 VAL B N 1
ATOM 3067 C CA . VAL B 1 63 ? 46.631 26.332 60.697 1.00 23.05 66 VAL B CA 1
ATOM 3068 C C . VAL B 1 63 ? 45.352 25.788 61.339 1.00 25.10 66 VAL B C 1
ATOM 3069 O O . VAL B 1 63 ? 44.680 26.494 62.092 1.00 24.56 66 VAL B O 1
ATOM 3073 N N . LEU B 1 64 ? 45.030 24.524 61.067 1.00 24.27 67 LEU B N 1
ATOM 3074 C CA . LEU B 1 64 ? 43.827 23.916 61.644 1.00 25.98 67 LEU B CA 1
ATOM 3075 C C . LEU B 1 64 ? 43.963 23.674 63.155 1.00 26.60 67 LEU B C 1
ATOM 3076 O O . LEU B 1 64 ? 42.996 23.772 63.895 1.00 25.72 67 LEU B O 1
ATOM 3081 N N . ARG B 1 65 ? 45.166 23.339 63.603 1.00 27.01 68 ARG B N 1
ATOM 3082 C CA . ARG B 1 65 ? 45.413 23.112 65.020 1.00 30.20 68 ARG B CA 1
ATOM 3083 C C . ARG B 1 65 ? 45.227 24.443 65.775 1.00 28.63 68 ARG B C 1
ATOM 3084 O O . ARG B 1 65 ? 44.715 24.482 66.890 1.00 25.58 68 ARG B O 1
ATOM 3092 N N . ALA B 1 66 ? 45.659 25.528 65.152 1.00 29.67 69 ALA B N 1
ATOM 3093 C CA . ALA B 1 66 ? 45.522 26.855 65.747 1.00 30.53 69 ALA B CA 1
ATOM 3094 C C . ALA B 1 66 ? 44.035 27.187 65.854 1.00 30.38 69 ALA B C 1
ATOM 3095 O O . ALA B 1 66 ? 43.544 27.565 66.916 1.00 31.52 69 ALA B O 1
ATOM 3097 N N . LEU B 1 67 ? 43.325 27.042 64.742 1.00 30.41 70 LEU B N 1
ATOM 3098 C CA . LEU B 1 67 ? 41.891 27.292 64.707 1.00 30.11 70 LEU B CA 1
ATOM 3099 C C . LEU B 1 67 ? 41.222 26.506 65.833 1.00 33.03 70 LEU B C 1
ATOM 3100 O O . LEU B 1 67 ? 40.443 27.050 66.620 1.00 30.83 70 LEU B O 1
ATOM 3105 N N . ASP B 1 68 ? 41.530 25.213 65.889 1.00 32.05 71 ASP B N 1
ATOM 3106 C CA . ASP B 1 68 ? 40.969 24.333 66.899 1.00 32.38 71 ASP B CA 1
ATOM 3107 C C . ASP B 1 68 ? 41.271 24.779 68.339 1.00 32.97 71 ASP B C 1
ATOM 3108 O O . ASP B 1 68 ? 40.448 24.596 69.236 1.00 30.13 71 ASP B O 1
ATOM 3113 N N . THR B 1 69 ? 42.453 25.346 68.558 1.00 32.43 72 THR B N 1
ATOM 3114 C CA . THR B 1 69 ? 42.838 25.795 69.889 1.00 35.21 72 THR B CA 1
ATOM 3115 C C . THR B 1 69 ? 41.887 26.903 70.357 1.00 37.27 72 THR B C 1
ATOM 3116 O O . THR B 1 69 ? 41.335 26.837 71.455 1.00 37.62 72 THR B O 1
ATOM 3120 N N . VAL B 1 70 ? 41.685 27.907 69.509 1.00 36.51 73 VAL B N 1
ATOM 3121 C CA . VAL B 1 70 ? 40.788 29.005 69.828 1.00 34.41 73 VAL B CA 1
ATOM 3122 C C . VAL B 1 70 ? 39.379 28.459 70.078 1.00 35.61 73 VAL B C 1
ATOM 3123 O O . VAL B 1 70 ? 38.713 28.836 71.049 1.00 33.97 73 VAL B O 1
ATOM 3127 N N . GLU B 1 71 ? 38.943 27.566 69.190 1.00 34.42 74 GLU B N 1
ATOM 3128 C CA . GLU B 1 71 ? 37.619 26.944 69.251 1.00 34.91 74 GLU B CA 1
ATOM 3129 C C . GLU B 1 71 ? 37.383 26.183 70.548 1.00 35.28 74 GLU B C 1
ATOM 3130 O O . GLU B 1 71 ? 36.288 26.227 71.112 1.00 33.49 74 GLU B O 1
ATOM 3136 N N . ASP B 1 72 ? 38.420 25.495 71.015 1.00 37.49 75 ASP B N 1
ATOM 3137 C CA . ASP B 1 72 ? 38.336 24.683 72.225 1.00 39.08 75 ASP B CA 1
ATOM 3138 C C . ASP B 1 72 ? 38.405 25.428 73.569 1.00 38.60 75 ASP B C 1
ATOM 3139 O O . ASP B 1 72 ? 37.952 24.907 74.585 1.00 38.43 75 ASP B O 1
ATOM 3144 N N . ASP B 1 73 ? 38.968 26.631 73.583 1.00 38.15 76 ASP B N 1
ATOM 3145 C CA . ASP B 1 73 ? 39.089 27.395 74.825 1.00 39.23 76 ASP B CA 1
ATOM 3146 C C . ASP B 1 73 ? 37.719 27.838 75.338 1.00 40.02 76 ASP B C 1
ATOM 3147 O O . ASP B 1 73 ? 37.077 28.706 74.738 1.00 39.33 76 ASP B O 1
ATOM 3152 N N . MET B 1 74 ? 37.277 27.261 76.449 1.00 40.42 77 MET B N 1
ATOM 3153 C CA . MET B 1 74 ? 35.968 27.616 76.986 1.00 44.15 77 MET B CA 1
ATOM 3154 C C . MET B 1 74 ? 35.924 28.936 77.757 1.00 43.21 77 MET B C 1
ATOM 3155 O O . MET B 1 74 ? 34.853 29.387 78.153 1.00 44.17 77 MET B O 1
ATOM 3160 N N . SER B 1 75 ? 37.075 29.561 77.964 1.00 41.54 78 SER B N 1
ATOM 3161 C CA . SER B 1 75 ? 37.090 30.839 78.659 1.00 43.43 78 SER B CA 1
ATOM 3162 C C . SER B 1 75 ? 36.912 31.968 77.633 1.00 42.63 78 SER B C 1
ATOM 3163 O O . SER B 1 75 ? 36.810 33.137 77.996 1.00 41.33 78 SER B O 1
ATOM 3166 N N . ILE B 1 76 ? 36.870 31.606 76.350 1.00 42.40 79 ILE B N 1
ATOM 3167 C CA . ILE B 1 76 ? 36.698 32.586 75.279 1.00 41.89 79 ILE B CA 1
ATOM 3168 C C . ILE B 1 76 ? 35.221 32.726 74.948 1.00 42.56 79 ILE B C 1
ATOM 3169 O O . ILE B 1 76 ? 34.547 31.743 74.652 1.00 43.49 79 ILE B O 1
ATOM 3174 N N . PRO B 1 77 ? 34.699 33.960 74.999 1.00 42.71 80 PRO B N 1
ATOM 3175 C CA . PRO B 1 77 ? 33.288 34.237 74.707 1.00 42.81 80 PRO B CA 1
ATOM 3176 C C . PRO B 1 77 ? 32.843 33.646 73.380 1.00 41.86 80 PRO B C 1
ATOM 3177 O O . PRO B 1 77 ? 33.523 33.804 72.368 1.00 43.66 80 PRO B O 1
ATOM 3181 N N . VAL B 1 78 ? 31.701 32.967 73.397 1.00 40.66 81 VAL B N 1
ATOM 3182 C CA . VAL B 1 78 ? 31.147 32.342 72.205 1.00 41.60 81 VAL B CA 1
ATOM 3183 C C . VAL B 1 78 ? 30.906 33.361 71.107 1.00 40.92 81 VAL B C 1
ATOM 3184 O O . VAL B 1 78 ? 31.193 33.101 69.940 1.00 41.93 81 VAL B O 1
ATOM 3188 N N . GLU B 1 79 ? 30.372 34.520 71.479 1.00 42.52 82 GLU B N 1
ATOM 3189 C CA . GLU B 1 79 ? 30.102 35.576 70.506 1.00 42.71 82 GLU B CA 1
ATOM 3190 C C . GLU B 1 79 ? 31.392 35.989 69.820 1.00 40.70 82 GLU B C 1
ATOM 3191 O O . GLU B 1 79 ? 31.383 36.380 68.658 1.00 40.67 82 GLU B O 1
ATOM 3197 N N . PHE B 1 80 ? 32.502 35.905 70.544 1.00 38.32 83 PHE B N 1
ATOM 3198 C CA . PHE B 1 80 ? 33.796 36.245 69.971 1.00 38.85 83 PHE B CA 1
ATOM 3199 C C . PHE B 1 80 ? 34.148 35.178 68.926 1.00 37.20 83 PHE B C 1
ATOM 3200 O O . PHE B 1 80 ? 34.539 35.495 67.795 1.00 36.13 83 PHE B O 1
ATOM 3208 N N . LYS B 1 81 ? 33.997 33.914 69.303 1.00 33.33 84 LYS B N 1
ATOM 3209 C CA . LYS B 1 81 ? 34.298 32.815 68.388 1.00 33.45 84 LYS B CA 1
ATOM 3210 C C . LYS B 1 81 ? 33.424 32.871 67.142 1.00 34.71 84 LYS B C 1
ATOM 3211 O O . LYS B 1 81 ? 33.901 32.653 66.021 1.00 35.10 84 LYS B O 1
ATOM 3217 N N . LEU B 1 82 ? 32.140 33.159 67.335 1.00 35.90 85 LEU B N 1
ATOM 3218 C CA . LEU B 1 82 ? 31.206 33.216 66.218 1.00 36.57 85 LEU B CA 1
ATOM 3219 C C . LEU B 1 82 ? 31.549 34.254 65.169 1.00 39.89 85 LEU B C 1
ATOM 3220 O O . LEU B 1 82 ? 31.218 34.084 63.993 1.00 41.35 85 LEU B O 1
ATOM 3225 N N . ARG B 1 83 ? 32.211 35.331 65.575 1.00 39.37 86 ARG B N 1
ATOM 3226 C CA . ARG B 1 83 ? 32.583 36.354 64.609 1.00 41.04 86 ARG B CA 1
ATOM 3227 C C . ARG B 1 83 ? 34.053 36.242 64.205 1.00 40.43 86 ARG B C 1
ATOM 3228 O O . ARG B 1 83 ? 34.449 36.667 63.117 1.00 41.38 86 ARG B O 1
ATOM 3236 N N . GLU B 1 84 ? 34.862 35.661 65.080 1.00 39.55 87 GLU B N 1
ATOM 3237 C CA . GLU B 1 84 ? 36.279 35.512 64.801 1.00 39.63 87 GLU B CA 1
ATOM 3238 C C . GLU B 1 84 ? 36.666 34.279 63.993 1.00 37.10 87 GLU B C 1
ATOM 3239 O O . GLU B 1 84 ? 37.432 34.384 63.034 1.00 35.55 87 GLU B O 1
ATOM 3245 N N . LEU B 1 85 ? 36.131 33.117 64.351 1.00 34.98 88 LEU B N 1
ATOM 3246 C CA . LEU B 1 85 ? 36.482 31.885 63.632 1.00 35.73 88 LEU B CA 1
ATOM 3247 C C . LEU B 1 85 ? 36.253 31.924 62.117 1.00 36.21 88 LEU B C 1
ATOM 3248 O O . LEU B 1 85 ? 37.126 31.500 61.347 1.00 36.29 88 LEU B O 1
ATOM 3253 N N . PRO B 1 86 ? 35.096 32.455 61.665 1.00 37.47 89 PRO B N 1
ATOM 3254 C CA . PRO B 1 86 ? 34.762 32.542 60.234 1.00 37.84 89 PRO B CA 1
ATOM 3255 C C . PRO B 1 86 ? 35.775 33.306 59.375 1.00 39.88 89 PRO B C 1
ATOM 325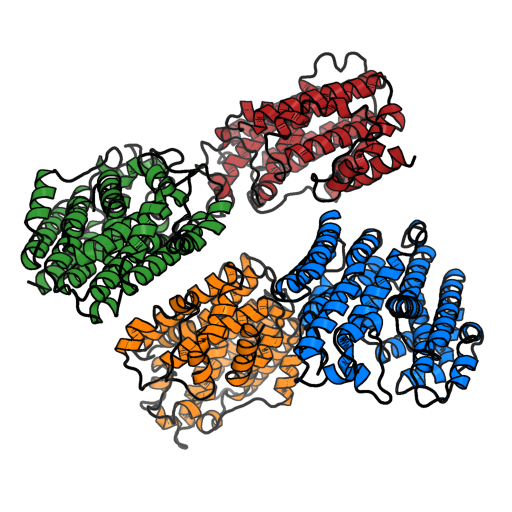6 O O . PRO B 1 86 ? 35.810 33.141 58.150 1.00 38.38 89 PRO B O 1
ATOM 3260 N N . LYS B 1 87 ? 36.593 34.143 60.007 1.00 39.90 90 LYS B N 1
ATOM 3261 C CA . LYS B 1 87 ? 37.606 34.894 59.269 1.00 43.12 90 LYS B CA 1
ATOM 3262 C C . LYS B 1 87 ? 39.048 34.552 59.691 1.00 41.02 90 LYS B C 1
ATOM 3263 O O . LYS B 1 87 ? 39.994 35.248 59.328 1.00 38.33 90 LYS B O 1
ATOM 3269 N N . PHE B 1 88 ? 39.204 33.468 60.446 1.00 40.60 91 PHE B N 1
ATOM 3270 C CA . PHE B 1 88 ? 40.522 33.017 60.902 1.00 38.71 91 PHE B CA 1
ATOM 3271 C C . PHE B 1 88 ? 41.438 32.794 59.688 1.00 36.94 91 PHE B C 1
ATOM 3272 O O . PHE B 1 88 ? 42.624 33.123 59.722 1.00 34.37 91 PHE B O 1
ATOM 3280 N N . HIS B 1 89 ? 40.882 32.251 58.609 1.00 36.97 92 HIS B N 1
ATOM 3281 C CA . HIS B 1 89 ? 41.664 31.997 57.400 1.00 39.25 92 HIS B CA 1
ATOM 3282 C C . HIS B 1 89 ? 42.248 33.284 56.810 1.00 40.48 92 HIS B C 1
ATOM 3283 O O . HIS B 1 89 ? 43.258 33.256 56.105 1.00 40.67 92 HIS B O 1
ATOM 3290 N N . GLU B 1 90 ? 41.597 34.408 57.082 1.00 41.99 93 GLU B N 1
ATOM 3291 C CA . GLU B 1 90 ? 42.056 35.694 56.575 1.00 43.41 93 GLU B CA 1
ATOM 3292 C C . GLU B 1 90 ? 43.378 36.108 57.201 1.00 44.20 93 GLU B C 1
ATOM 3293 O O . GLU B 1 90 ? 44.090 36.947 56.651 1.00 43.75 93 GLU B O 1
ATOM 3299 N N . HIS B 1 91 ? 43.718 35.522 58.346 1.00 43.55 94 HIS B N 1
ATOM 3300 C CA . HIS B 1 91 ? 44.970 35.879 58.996 1.00 44.66 94 HIS B CA 1
ATOM 3301 C C . HIS B 1 91 ? 46.142 35.260 58.256 1.00 44.03 94 HIS B C 1
ATOM 3302 O O . HIS B 1 91 ? 47.284 35.664 58.442 1.00 43.19 94 HIS B O 1
ATOM 3309 N N . LEU B 1 92 ? 45.849 34.281 57.408 1.00 43.92 95 LEU B N 1
ATOM 3310 C CA . LEU B 1 92 ? 46.891 33.612 56.644 1.00 45.20 95 LEU B CA 1
ATOM 3311 C C . LEU B 1 92 ? 47.647 34.579 55.752 1.00 47.57 95 LEU B C 1
ATOM 3312 O O . LEU B 1 92 ? 48.793 34.320 55.382 1.00 49.63 95 LEU B O 1
ATOM 3317 N N . HIS B 1 93 ? 47.005 35.698 55.425 1.00 48.21 96 HIS B N 1
ATOM 3318 C CA . HIS B 1 93 ? 47.598 36.705 54.554 1.00 49.30 96 HIS B CA 1
ATOM 3319 C C . HIS B 1 93 ? 48.011 37.975 55.298 1.00 50.33 96 HIS B C 1
ATOM 3320 O O . HIS B 1 93 ? 48.123 39.049 54.704 1.00 51.26 96 HIS B O 1
ATOM 3327 N N . ASP B 1 94 ? 48.236 37.835 56.599 1.00 48.76 97 ASP B N 1
ATOM 3328 C CA . ASP B 1 94 ? 48.654 38.941 57.447 1.00 48.29 97 ASP B CA 1
ATOM 3329 C C . ASP B 1 94 ? 49.788 38.420 58.332 1.00 49.69 97 ASP B C 1
ATOM 3330 O O . ASP B 1 94 ? 49.565 37.987 59.466 1.00 47.12 97 ASP B O 1
ATOM 3335 N N . THR B 1 95 ? 51.008 38.470 57.799 1.00 50.13 98 THR B N 1
ATOM 3336 C CA . THR B 1 95 ? 52.186 37.984 58.507 1.00 50.27 98 THR B CA 1
ATOM 3337 C C . THR B 1 95 ? 52.511 38.673 59.830 1.00 50.65 98 THR B C 1
ATOM 3338 O O . THR B 1 95 ? 53.571 38.432 60.403 1.00 51.97 98 THR B O 1
ATOM 3342 N N . THR B 1 96 ? 51.615 39.521 60.325 1.00 49.51 99 THR B N 1
ATOM 3343 C CA . THR B 1 96 ? 51.867 40.199 61.594 1.00 48.03 99 THR B CA 1
ATOM 3344 C C . THR B 1 96 ? 50.878 39.737 62.656 1.00 45.65 99 THR B C 1
ATOM 3345 O O . THR B 1 96 ? 51.051 40.004 63.843 1.00 47.58 99 THR B O 1
ATOM 3349 N N . TRP B 1 97 ? 49.843 39.032 62.224 1.00 43.45 100 TRP B N 1
ATOM 3350 C CA . TRP B 1 97 ? 48.822 38.552 63.143 1.00 42.54 100 TRP B CA 1
ATOM 3351 C C . TRP B 1 97 ? 49.261 37.409 64.060 1.00 43.44 100 TRP B C 1
ATOM 3352 O O . TRP B 1 97 ? 49.977 36.487 63.652 1.00 42.60 100 TRP B O 1
ATOM 3363 N N . CYS B 1 98 ? 48.816 37.484 65.308 1.00 43.60 101 CYS B N 1
ATOM 3364 C CA . CYS B 1 98 ? 49.087 36.454 66.296 1.00 45.58 101 CYS B CA 1
ATOM 3365 C C . CYS B 1 98 ? 48.064 36.636 67.408 1.00 45.35 101 CYS B C 1
ATOM 3366 O O . CYS B 1 98 ? 47.260 37.560 67.364 1.00 45.67 101 CYS B O 1
ATOM 3369 N N . MET B 1 99 ? 48.084 35.739 68.384 1.00 44.65 102 MET B N 1
ATOM 3370 C CA . MET B 1 99 ? 47.160 35.777 69.510 1.00 43.53 102 MET B CA 1
ATOM 3371 C C . MET B 1 99 ? 48.036 35.417 70.701 1.00 44.70 102 MET B C 1
ATOM 3372 O O . MET B 1 99 ? 48.758 34.430 70.648 1.00 43.24 102 MET B O 1
ATOM 3377 N N . SER B 1 100 ? 47.961 36.202 71.773 1.00 47.02 103 SER B N 1
ATOM 3378 C CA . SER B 1 100 ? 48.838 36.003 72.923 1.00 49.35 103 SER B CA 1
ATOM 3379 C C . SER B 1 100 ? 48.422 35.339 74.235 1.00 50.79 103 SER B C 1
ATOM 3380 O O . SER B 1 100 ? 49.286 35.086 75.074 1.00 54.30 103 SER B O 1
ATOM 3383 N N . GLY B 1 101 ? 47.153 35.032 74.457 1.00 50.13 104 GLY B N 1
ATOM 3384 C CA . GLY B 1 101 ? 46.852 34.426 75.748 1.00 48.84 104 GLY B CA 1
ATOM 3385 C C . GLY B 1 101 ? 46.022 33.157 75.816 1.00 49.53 104 GLY B C 1
ATOM 3386 O O . GLY B 1 101 ? 45.273 32.975 76.773 1.00 47.12 104 GLY B O 1
ATOM 3387 N N . VAL B 1 102 ? 46.140 32.270 74.833 1.00 49.70 105 VAL B N 1
ATOM 3388 C CA . VAL B 1 102 ? 45.343 31.046 74.884 1.00 52.01 105 VAL B CA 1
ATOM 3389 C C . VAL B 1 102 ? 46.065 29.799 74.385 1.00 52.82 105 VAL B C 1
ATOM 3390 O O . VAL B 1 102 ? 47.020 29.879 73.611 1.00 53.00 105 VAL B O 1
ATOM 3394 N N . GLY B 1 103 ? 45.592 28.645 74.840 1.00 54.12 106 GLY B N 1
ATOM 3395 C CA . GLY B 1 103 ? 46.191 27.392 74.430 1.00 55.22 106 GLY B CA 1
ATOM 3396 C C . GLY B 1 103 ? 46.873 26.622 75.544 1.00 55.78 106 GLY B C 1
ATOM 3397 O O . GLY B 1 103 ? 47.334 27.193 76.536 1.00 54.00 106 GLY B O 1
ATOM 3398 N N . VAL B 1 104 ? 46.927 25.307 75.359 1.00 56.40 107 VAL B N 1
ATOM 3399 C CA . VAL B 1 104 ? 47.556 24.397 76.306 1.00 55.94 107 VAL B CA 1
ATOM 3400 C C . VAL B 1 104 ? 49.001 24.159 75.894 1.00 55.84 107 VAL B C 1
ATOM 3401 O O . VAL B 1 104 ? 49.280 23.650 74.802 1.00 56.29 107 VAL B O 1
ATOM 3405 N N . GLY B 1 105 ? 49.917 24.537 76.776 1.00 54.77 108 GLY B N 1
ATOM 3406 C CA . GLY B 1 105 ? 51.323 24.359 76.499 1.00 52.96 108 GLY B CA 1
ATOM 3407 C C . GLY B 1 105 ? 51.754 24.929 75.162 1.00 51.68 108 GLY B C 1
ATOM 3408 O O . GLY B 1 105 ? 51.379 26.047 74.788 1.00 49.32 108 GLY B O 1
ATOM 3409 N N . ARG B 1 106 ? 52.543 24.133 74.444 1.00 49.34 109 ARG B N 1
ATOM 3410 C CA . ARG B 1 106 ? 53.091 24.489 73.142 1.00 46.04 109 ARG B CA 1
ATOM 3411 C C . ARG B 1 106 ? 52.084 25.081 72.157 1.00 43.26 109 ARG B C 1
ATOM 3412 O O . ARG B 1 106 ? 52.468 25.662 71.144 1.00 40.61 109 ARG B O 1
ATOM 3420 N N . GLU B 1 107 ? 50.799 24.931 72.441 1.00 41.68 110 GLU B N 1
ATOM 3421 C CA . GLU B 1 107 ? 49.784 25.502 71.572 1.00 42.55 110 GLU B CA 1
ATOM 3422 C C . GLU B 1 107 ? 49.785 27.017 71.730 1.00 44.44 110 GLU B C 1
ATOM 3423 O O . GLU B 1 107 ? 49.419 27.743 70.805 1.00 43.23 110 GLU B O 1
ATOM 3429 N N . ARG B 1 108 ? 50.196 27.492 72.905 1.00 46.48 111 ARG B N 1
ATOM 3430 C CA . ARG B 1 108 ? 50.250 28.931 73.151 1.00 48.25 111 ARG B CA 1
ATOM 3431 C C . ARG B 1 108 ? 51.274 29.540 72.222 1.00 45.79 111 ARG B C 1
ATOM 3432 O O . ARG B 1 108 ? 51.011 30.542 71.552 1.00 45.57 111 ARG B O 1
ATOM 3440 N N . GLU B 1 109 ? 52.451 28.923 72.195 1.00 43.20 112 GLU B N 1
ATOM 3441 C CA . GLU B 1 109 ? 53.538 29.399 71.365 1.00 41.98 112 GLU B CA 1
ATOM 3442 C C . GLU B 1 109 ? 53.144 29.387 69.893 1.00 40.27 112 GLU B C 1
ATOM 3443 O O . GLU B 1 109 ? 53.547 30.269 69.129 1.00 41.29 112 GLU B O 1
ATOM 3449 N N . LEU B 1 110 ? 52.355 28.395 69.493 1.00 37.86 113 LEU B N 1
ATOM 3450 C CA . LEU B 1 110 ? 51.914 28.325 68.109 1.00 35.44 113 LEU B CA 1
ATOM 3451 C C . LEU B 1 110 ? 51.163 29.624 67.797 1.00 36.36 113 LEU B C 1
ATOM 3452 O O . LEU B 1 110 ? 51.511 30.357 66.867 1.00 36.74 113 LEU B O 1
ATOM 3457 N N . LEU B 1 111 ? 50.142 29.907 68.596 1.00 36.37 114 LEU B N 1
ATOM 3458 C CA . LEU B 1 111 ? 49.341 31.113 68.425 1.00 38.30 114 LEU B CA 1
ATOM 3459 C C . LEU B 1 111 ? 50.165 32.387 68.594 1.00 38.95 114 LEU B C 1
ATOM 3460 O O . LEU B 1 111 ? 50.088 33.289 67.766 1.00 39.73 114 LEU B O 1
ATOM 3465 N N . GLU B 1 112 ? 50.962 32.449 69.655 1.00 40.45 115 GLU B N 1
ATOM 3466 C CA . GLU B 1 112 ? 51.783 33.621 69.917 1.00 43.65 115 GLU B CA 1
ATOM 3467 C C . GLU B 1 112 ? 52.824 33.897 68.836 1.00 43.40 115 GLU B C 1
ATOM 3468 O O . GLU B 1 112 ? 53.091 35.056 68.513 1.00 42.58 115 GLU B O 1
ATOM 3474 N N . ARG B 1 113 ? 53.407 32.842 68.268 1.00 44.21 116 ARG B N 1
ATOM 3475 C CA . ARG B 1 113 ? 54.417 33.010 67.219 1.00 43.93 116 ARG B CA 1
ATOM 3476 C C . ARG B 1 113 ? 53.872 32.614 65.844 1.00 42.72 116 ARG B C 1
ATOM 3477 O O . ARG B 1 113 ? 54.610 32.175 64.958 1.00 41.29 116 ARG B O 1
ATOM 3485 N N . TYR B 1 114 ? 52.570 32.796 65.673 1.00 40.67 117 TYR B N 1
ATOM 3486 C CA . TYR B 1 114 ? 51.889 32.447 64.438 1.00 38.67 117 TYR B CA 1
ATOM 3487 C C . TYR B 1 114 ? 52.511 33.059 63.186 1.00 38.92 117 TYR B C 1
ATOM 3488 O O . TYR B 1 114 ? 52.360 32.525 62.086 1.00 37.35 117 TYR B O 1
ATOM 3497 N N . THR B 1 115 ? 53.203 34.183 63.352 1.00 39.24 118 THR B N 1
ATOM 3498 C CA . THR B 1 115 ? 53.830 34.864 62.229 1.00 38.98 118 THR B CA 1
ATOM 3499 C C . THR B 1 115 ? 54.728 33.921 61.412 1.00 40.02 118 THR B C 1
ATOM 3500 O O . THR B 1 115 ? 54.832 34.044 60.183 1.00 40.23 118 THR B O 1
ATOM 3504 N N . HIS B 1 116 ? 55.361 32.967 62.083 1.00 39.96 119 HIS B N 1
ATOM 3505 C CA . HIS B 1 116 ? 56.224 32.004 61.390 1.00 40.38 119 HIS B CA 1
ATOM 3506 C C . HIS B 1 116 ? 55.406 31.158 60.408 1.00 38.81 119 HIS B C 1
ATOM 3507 O O . HIS B 1 116 ? 55.803 30.954 59.261 1.00 41.19 119 HIS B O 1
ATOM 3514 N N . VAL B 1 117 ? 54.261 30.674 60.874 1.00 38.24 120 VAL B N 1
ATOM 3515 C CA . VAL B 1 117 ? 53.349 29.864 60.071 1.00 35.75 120 VAL B CA 1
ATOM 3516 C C . VAL B 1 117 ? 52.880 30.636 58.834 1.00 36.07 120 VAL B C 1
ATOM 3517 O O . VAL B 1 117 ? 52.943 30.137 57.702 1.00 34.69 120 VAL B O 1
ATOM 3521 N N . THR B 1 118 ? 52.410 31.858 59.051 1.00 36.28 121 THR B N 1
ATOM 3522 C CA . THR B 1 118 ? 51.937 32.689 57.951 1.00 36.93 121 THR B CA 1
ATOM 3523 C C . THR B 1 118 ? 53.044 33.078 56.969 1.00 38.78 121 THR B C 1
ATOM 3524 O O . THR B 1 118 ? 52.774 33.267 55.780 1.00 40.70 121 THR B O 1
ATOM 3528 N N . ARG B 1 119 ? 54.281 33.194 57.449 1.00 39.53 122 ARG B N 1
ATOM 3529 C CA . ARG B 1 119 ? 55.395 33.525 56.558 1.00 41.71 122 ARG B CA 1
ATOM 3530 C C . ARG B 1 119 ? 55.735 32.317 55.687 1.00 42.35 122 ARG B C 1
ATOM 3531 O O . ARG B 1 119 ? 55.989 32.457 54.491 1.00 40.98 122 ARG B O 1
ATOM 3539 N N . ALA B 1 120 ? 55.739 31.126 56.286 1.00 42.19 123 ALA B N 1
ATOM 3540 C CA . ALA B 1 120 ? 56.038 29.912 55.528 1.00 39.94 123 ALA B CA 1
ATOM 3541 C C . ALA B 1 120 ? 54.916 29.698 54.527 1.00 39.20 123 ALA B C 1
ATOM 3542 O O . ALA B 1 120 ? 55.142 29.214 53.414 1.00 39.06 123 ALA B O 1
ATOM 3544 N N . TYR B 1 121 ? 53.707 30.070 54.937 1.00 37.39 124 TYR B N 1
ATOM 3545 C CA . TYR B 1 121 ? 52.518 29.935 54.098 1.00 36.30 124 TYR B CA 1
ATOM 3546 C C . TYR B 1 121 ? 52.626 30.820 52.862 1.00 36.99 124 TYR B C 1
ATOM 3547 O O . TYR B 1 121 ? 52.304 30.391 51.755 1.00 34.49 124 TYR B O 1
ATOM 3556 N N . SER B 1 122 ? 53.082 32.053 53.060 1.00 39.20 125 SER B N 1
ATOM 3557 C CA . SER B 1 122 ? 53.209 32.998 51.961 1.00 44.07 125 SER B CA 1
ATOM 3558 C C . SER B 1 122 ? 54.182 32.506 50.901 1.00 46.43 125 SER B C 1
ATOM 3559 O O . SER B 1 122 ? 54.183 33.008 49.781 1.00 48.82 125 SER B O 1
ATOM 3562 N N . ARG B 1 123 ? 55.005 31.521 51.245 1.00 47.41 126 ARG B N 1
ATOM 3563 C CA . ARG B 1 123 ? 55.973 30.998 50.290 1.00 48.86 126 ARG B CA 1
ATOM 3564 C C . ARG B 1 123 ? 55.502 29.737 49.567 1.00 49.08 126 ARG B C 1
ATOM 3565 O O . ARG B 1 123 ? 56.134 29.285 48.614 1.00 50.42 126 ARG B O 1
ATOM 3573 N N . LEU B 1 124 ? 54.392 29.163 50.015 1.00 48.03 127 LEU B N 1
ATOM 3574 C CA . LEU B 1 124 ? 53.858 27.978 49.354 1.00 47.32 127 LEU B CA 1
ATOM 3575 C C . LEU B 1 124 ? 53.333 28.427 47.991 1.00 46.33 127 LEU B C 1
ATOM 3576 O O . LEU B 1 124 ? 53.087 29.611 47.779 1.00 46.51 127 LEU B O 1
ATOM 3581 N N . GLY B 1 125 ? 53.174 27.486 47.069 1.00 47.10 128 GLY B N 1
ATOM 3582 C CA . GLY B 1 125 ? 52.647 27.835 45.762 1.00 48.31 128 GLY B CA 1
ATOM 3583 C C . GLY B 1 125 ? 51.204 28.283 45.925 1.00 49.55 128 GLY B C 1
ATOM 3584 O O . GLY B 1 125 ? 50.545 27.916 46.902 1.00 49.45 128 GLY B O 1
ATOM 3585 N N . LYS B 1 126 ? 50.704 29.064 44.973 1.00 49.03 129 LYS B N 1
ATOM 3586 C CA . LYS B 1 126 ? 49.336 29.569 45.038 1.00 49.21 129 LYS B CA 1
ATOM 3587 C C . LYS B 1 126 ? 48.273 28.484 45.246 1.00 48.10 129 LYS B C 1
ATOM 3588 O O . LYS B 1 126 ? 47.339 28.665 46.032 1.00 47.74 129 LYS B O 1
ATOM 3594 N N . ALA B 1 127 ? 48.414 27.360 44.552 1.00 46.14 130 ALA B N 1
ATOM 3595 C CA . ALA B 1 127 ? 47.452 26.270 44.675 1.00 45.61 130 ALA B CA 1
ATOM 3596 C C . ALA B 1 127 ? 47.311 25.763 46.108 1.00 44.35 130 ALA B C 1
ATOM 3597 O O . ALA B 1 127 ? 46.194 25.620 46.608 1.00 44.85 130 ALA B O 1
ATOM 3599 N N . TYR B 1 128 ? 48.438 25.486 46.761 1.00 43.02 131 TYR B N 1
ATOM 3600 C CA . TYR B 1 128 ? 48.420 24.988 48.133 1.00 40.92 131 TYR B CA 1
ATOM 3601 C C . TYR B 1 128 ? 47.779 26.016 49.040 1.00 40.78 131 TYR B C 1
ATOM 3602 O O . TYR B 1 128 ? 46.982 25.672 49.921 1.00 40.39 131 TYR B O 1
ATOM 3611 N N . GLN B 1 129 ? 48.135 27.279 48.827 1.00 39.55 132 GLN B N 1
ATOM 3612 C CA . GLN B 1 129 ? 47.583 28.369 49.620 1.00 41.85 132 GLN B CA 1
ATOM 3613 C C . GLN B 1 129 ? 46.062 28.381 49.566 1.00 41.72 132 GLN B C 1
ATOM 3614 O O . GLN B 1 129 ? 45.397 28.455 50.603 1.00 40.09 132 GLN B O 1
ATOM 3620 N N . ASP B 1 130 ? 45.519 28.304 48.353 1.00 41.97 133 ASP B N 1
ATOM 3621 C CA . ASP B 1 130 ? 44.075 28.333 48.164 1.00 42.68 133 ASP B CA 1
ATOM 3622 C C . ASP B 1 130 ? 43.372 27.169 48.851 1.00 40.81 133 ASP B C 1
ATOM 3623 O O . ASP B 1 130 ? 42.347 27.364 49.500 1.00 41.85 133 ASP B O 1
ATOM 3628 N N . VAL B 1 131 ? 43.917 25.963 48.727 1.00 38.74 134 VAL B N 1
ATOM 3629 C CA . VAL B 1 131 ? 43.305 24.807 49.379 1.00 37.55 134 VAL B CA 1
ATOM 3630 C C . VAL B 1 131 ? 43.241 24.995 50.901 1.00 35.51 134 VAL B C 1
ATOM 3631 O O . VAL B 1 131 ? 42.203 24.786 51.517 1.00 35.25 134 VAL B O 1
ATOM 3635 N N . ILE B 1 132 ? 44.359 25.399 51.495 1.00 35.10 135 ILE B N 1
ATOM 3636 C CA . ILE B 1 132 ? 44.438 25.612 52.937 1.00 32.08 135 ILE B CA 1
ATOM 3637 C C . ILE B 1 132 ? 43.459 26.679 53.432 1.00 34.41 135 ILE B C 1
ATOM 3638 O O . ILE B 1 132 ? 42.761 26.485 54.420 1.00 34.75 135 ILE B O 1
ATOM 3643 N N . SER B 1 133 ? 43.426 27.816 52.751 1.00 34.37 136 SER B N 1
ATOM 3644 C CA . SER B 1 133 ? 42.532 28.895 53.138 1.00 34.86 136 SER B CA 1
ATOM 3645 C C . SER B 1 133 ? 41.084 28.416 53.037 1.00 33.65 136 SER B C 1
ATOM 3646 O O . SER B 1 133 ? 40.293 28.586 53.968 1.00 32.24 136 SER B O 1
ATOM 3649 N N . GLY B 1 134 ? 40.754 27.800 51.906 1.00 32.24 137 GLY B N 1
ATOM 3650 C CA . GLY B 1 134 ? 39.404 27.316 51.693 1.00 33.01 137 GLY B CA 1
ATOM 3651 C C . GLY B 1 134 ? 38.912 26.363 52.764 1.00 34.66 137 GLY B C 1
ATOM 3652 O O . GLY B 1 134 ? 37.824 26.540 53.314 1.00 34.97 137 GLY B O 1
ATOM 3653 N N . ILE B 1 135 ? 39.716 25.343 53.056 1.00 33.60 138 ILE B N 1
ATOM 3654 C CA . ILE B 1 135 ? 39.364 24.339 54.050 1.00 29.89 138 ILE B CA 1
ATOM 3655 C C . ILE B 1 135 ? 39.228 24.946 55.427 1.00 29.10 138 ILE B C 1
ATOM 3656 O O . ILE B 1 135 ? 38.282 24.655 56.157 1.00 29.26 138 ILE B O 1
ATOM 3661 N N . CYS B 1 136 ? 40.185 25.793 55.780 1.00 27.44 139 CYS B N 1
ATOM 3662 C CA . CYS B 1 136 ? 40.172 26.440 57.073 1.00 28.26 139 CYS B CA 1
ATOM 3663 C C . CYS B 1 136 ? 38.847 27.175 57.307 1.00 29.91 139 CYS B C 1
ATOM 3664 O O . CYS B 1 136 ? 38.259 27.084 58.388 1.00 29.50 139 CYS B O 1
ATOM 3667 N N . GLU B 1 137 ? 38.382 27.905 56.296 1.00 32.47 140 GLU B N 1
ATOM 3668 C CA . GLU B 1 137 ? 37.125 28.648 56.407 1.00 32.87 140 GLU B CA 1
ATOM 3669 C C . GLU B 1 137 ? 35.900 27.727 56.503 1.00 32.24 140 GLU B C 1
ATOM 3670 O O . GLU B 1 137 ? 34.991 27.967 57.300 1.00 32.14 140 GLU B O 1
ATOM 3676 N N . ARG B 1 138 ? 35.863 26.673 55.698 1.00 30.17 141 ARG B N 1
ATOM 3677 C CA . ARG B 1 138 ? 34.727 25.767 55.772 1.00 30.13 141 ARG B CA 1
ATOM 3678 C C . ARG B 1 138 ? 34.667 25.060 57.117 1.00 32.20 141 ARG B C 1
ATOM 3679 O O . ARG B 1 138 ? 33.586 24.892 57.680 1.00 33.26 141 ARG B O 1
ATOM 3687 N N . MET B 1 139 ? 35.826 24.657 57.644 1.00 33.62 142 MET B N 1
ATOM 3688 C CA . MET B 1 139 ? 35.868 23.980 58.943 1.00 32.42 142 MET B CA 1
ATOM 3689 C C . MET B 1 139 ? 35.484 24.975 60.032 1.00 31.29 142 MET B C 1
ATOM 3690 O O . MET B 1 139 ? 34.730 24.649 60.953 1.00 29.27 142 MET B O 1
ATOM 3695 N N . ALA B 1 140 ? 36.011 26.189 59.921 1.00 29.53 143 ALA B N 1
ATOM 3696 C CA . ALA B 1 140 ? 35.721 27.240 60.893 1.00 31.09 143 ALA B CA 1
ATOM 3697 C C . ALA B 1 140 ? 34.214 27.538 60.952 1.00 32.52 143 ALA B C 1
ATOM 3698 O O . ALA B 1 140 ? 33.649 27.733 62.033 1.00 31.34 143 ALA B O 1
ATOM 3700 N N . ASN B 1 141 ? 33.573 27.585 59.786 1.00 32.08 144 ASN B N 1
ATOM 3701 C CA . ASN B 1 141 ? 32.140 27.852 59.721 1.00 34.14 144 ASN B CA 1
ATOM 3702 C C . ASN B 1 141 ? 31.393 26.653 60.259 1.00 34.15 144 ASN B C 1
ATOM 3703 O O . ASN B 1 141 ? 30.347 26.794 60.893 1.00 33.03 144 ASN B O 1
ATOM 3708 N N . GLY B 1 142 ? 31.935 25.467 59.995 1.00 33.12 145 GLY B N 1
ATOM 3709 C CA . GLY B 1 142 ? 31.320 24.256 60.490 1.00 33.32 145 GLY B CA 1
ATOM 3710 C C . GLY B 1 142 ? 31.388 24.200 62.005 1.00 34.94 145 GLY B C 1
ATOM 3711 O O . GLY B 1 142 ? 30.440 23.751 62.658 1.00 35.07 145 GLY B O 1
ATOM 3712 N N . MET B 1 143 ? 32.506 24.647 62.574 1.00 34.93 146 MET B N 1
ATOM 3713 C CA . MET B 1 143 ? 32.653 24.653 64.025 1.00 36.83 146 MET B CA 1
ATOM 3714 C C . MET B 1 143 ? 31.644 25.626 64.646 1.00 38.00 146 MET B C 1
ATOM 3715 O O . MET B 1 143 ? 31.039 25.344 65.683 1.00 38.84 146 MET B O 1
ATOM 3720 N N . CYS B 1 144 ? 31.473 26.780 64.014 1.00 38.40 147 CYS B N 1
ATOM 3721 C CA . CYS B 1 144 ? 30.530 27.776 64.515 1.00 39.24 147 CYS B CA 1
ATOM 3722 C C . CYS B 1 144 ? 29.128 27.197 64.617 1.00 38.51 147 CYS B C 1
ATOM 3723 O O . CYS B 1 144 ? 28.423 27.446 65.588 1.00 37.43 147 CYS B O 1
ATOM 3726 N N . ASP B 1 145 ? 28.731 26.411 63.622 1.00 40.17 148 ASP B N 1
ATOM 3727 C CA . ASP B 1 145 ? 27.410 25.795 63.625 1.00 42.40 148 ASP B CA 1
ATOM 3728 C C . ASP B 1 145 ? 27.226 24.896 64.843 1.00 43.14 148 ASP B C 1
ATOM 3729 O O . ASP B 1 145 ? 26.129 24.806 65.396 1.00 43.84 148 ASP B O 1
ATOM 3734 N N . PHE B 1 146 ? 28.295 24.228 65.265 1.00 43.01 149 PHE B N 1
ATOM 3735 C CA . PHE B 1 146 ? 28.194 23.339 66.410 1.00 42.73 149 PHE B CA 1
ATOM 3736 C C . PHE B 1 146 ? 28.530 23.954 67.758 1.00 42.23 149 PHE B C 1
ATOM 3737 O O . PHE B 1 146 ? 28.502 23.270 68.780 1.00 40.81 149 PHE B O 1
ATOM 3745 N N . LEU B 1 147 ? 28.852 25.243 67.759 1.00 44.70 150 LEU B N 1
ATOM 3746 C CA . LEU B 1 147 ? 29.127 25.959 69.004 1.00 47.98 150 LEU B CA 1
ATOM 3747 C C . LEU B 1 147 ? 27.785 26.340 69.640 1.00 50.75 150 LEU B C 1
ATOM 3748 O O . LEU B 1 147 ? 27.704 26.588 70.848 1.00 53.49 150 LEU B O 1
ATOM 3753 N N . THR B 1 148 ? 26.735 26.370 68.820 1.00 52.22 151 THR B N 1
ATOM 3754 C CA . THR B 1 148 ? 25.404 26.738 69.287 1.00 54.95 151 THR B CA 1
ATOM 3755 C C . THR B 1 148 ? 24.389 25.590 69.321 1.00 56.25 151 THR B C 1
ATOM 3756 O O . THR B 1 148 ? 23.196 25.820 69.542 1.00 56.74 151 THR B O 1
ATOM 3760 N N . ARG B 1 149 ? 24.853 24.363 69.088 1.00 56.62 152 ARG B N 1
ATOM 3761 C CA . ARG B 1 149 ? 23.978 23.191 69.139 1.00 55.48 152 ARG B CA 1
ATOM 3762 C C . ARG B 1 149 ? 24.774 21.906 69.351 1.00 55.84 152 ARG B C 1
ATOM 3763 O O . ARG B 1 149 ? 25.960 21.842 69.035 1.00 55.84 152 ARG B O 1
ATOM 3771 N N . LYS B 1 150 ? 24.122 20.888 69.904 1.00 55.29 153 LYS B N 1
ATOM 3772 C CA . LYS B 1 150 ? 24.781 19.618 70.173 1.00 54.01 153 LYS B CA 1
ATOM 3773 C C . LYS B 1 150 ? 24.537 18.570 69.095 1.00 51.89 153 LYS B C 1
ATOM 3774 O O . LYS B 1 150 ? 23.700 18.750 68.214 1.00 52.52 153 LYS B O 1
ATOM 3780 N N . VAL B 1 151 ? 25.282 17.473 69.176 1.00 49.92 154 VAL B N 1
ATOM 3781 C CA . VAL B 1 151 ? 25.145 16.374 68.229 1.00 48.03 154 VAL B CA 1
ATOM 3782 C C . VAL B 1 151 ? 24.055 15.453 68.756 1.00 47.32 154 VAL B C 1
ATOM 3783 O O . VAL B 1 151 ? 24.248 14.765 69.755 1.00 47.51 154 VAL B O 1
ATOM 3787 N N . GLU B 1 152 ? 22.913 15.444 68.077 1.00 46.18 155 GLU B N 1
ATOM 3788 C CA . GLU B 1 152 ? 21.776 14.633 68.495 1.00 46.00 155 GLU B CA 1
ATOM 3789 C C . GLU B 1 152 ? 21.508 13.439 67.589 1.00 44.18 155 GLU B C 1
ATOM 3790 O O . GLU B 1 152 ? 21.368 12.305 68.047 1.00 45.14 155 GLU B O 1
ATOM 3796 N N . THR B 1 153 ? 21.435 13.706 66.297 1.00 42.44 156 THR B N 1
ATOM 3797 C CA . THR B 1 153 ? 21.156 12.671 65.329 1.00 43.13 156 THR B CA 1
ATOM 3798 C C . THR B 1 153 ? 22.420 12.090 64.721 1.00 43.05 156 THR B C 1
ATOM 3799 O O . THR B 1 153 ? 23.507 12.661 64.853 1.00 41.31 156 THR B O 1
ATOM 3803 N N . LYS B 1 154 ? 22.271 10.942 64.066 1.00 41.36 157 LYS B N 1
ATOM 3804 C CA . LYS B 1 154 ? 23.391 10.309 63.399 1.00 41.13 157 LYS B CA 1
ATOM 3805 C C . LYS B 1 154 ? 23.856 11.282 62.320 1.00 40.23 157 LYS B C 1
ATOM 3806 O O . LYS B 1 154 ? 25.049 11.460 62.102 1.00 41.96 157 LYS B O 1
ATOM 3812 N N . ALA B 1 155 ? 22.899 11.931 61.667 1.00 38.81 158 ALA B N 1
ATOM 3813 C CA . ALA B 1 155 ? 23.197 12.891 60.617 1.00 37.88 158 ALA B CA 1
ATOM 3814 C C . ALA B 1 155 ? 24.022 14.067 61.144 1.00 36.31 158 ALA B C 1
ATOM 3815 O O . ALA B 1 155 ? 24.840 14.625 60.414 1.00 38.18 158 ALA B O 1
ATOM 3817 N N . ASP B 1 156 ? 23.789 14.445 62.399 1.00 36.03 159 ASP B N 1
ATOM 3818 C CA . ASP B 1 156 ? 24.515 15.538 63.051 1.00 34.69 159 ASP B CA 1
ATOM 3819 C C . ASP B 1 156 ? 25.943 15.069 63.343 1.00 35.11 159 ASP B C 1
ATOM 3820 O O . ASP B 1 156 ? 26.897 15.850 63.327 1.00 32.45 159 ASP B O 1
ATOM 3825 N N . TYR B 1 157 ? 26.053 13.781 63.650 1.00 32.93 160 TYR B N 1
ATOM 3826 C CA . TYR B 1 157 ? 27.313 13.141 63.966 1.00 32.47 160 TYR B CA 1
ATOM 3827 C C . TYR B 1 157 ? 28.192 13.106 62.711 1.00 32.22 160 TYR B C 1
ATOM 3828 O O . TYR B 1 157 ? 29.363 13.482 62.755 1.00 34.17 160 TYR B O 1
ATOM 3837 N N . ASP B 1 158 ? 27.608 12.688 61.591 1.00 33.12 161 ASP B N 1
ATOM 3838 C CA . ASP B 1 158 ? 28.317 12.615 60.317 1.00 32.25 161 ASP B CA 1
ATOM 3839 C C . ASP B 1 158 ? 28.737 13.995 59.805 1.00 31.85 161 ASP B C 1
ATOM 3840 O O . ASP B 1 158 ? 29.801 14.136 59.191 1.00 33.45 161 ASP B O 1
ATOM 3845 N N . LEU B 1 159 ? 27.916 15.014 60.051 1.00 30.96 162 LEU B N 1
ATOM 3846 C CA . LEU B 1 159 ? 28.261 16.360 59.590 1.00 30.29 162 LEU B CA 1
ATOM 3847 C C . LEU B 1 159 ? 29.329 16.959 60.491 1.00 29.76 162 LEU B C 1
ATOM 3848 O O . LEU B 1 159 ? 30.232 17.662 60.020 1.00 25.99 162 LEU B O 1
ATOM 3853 N N . TYR B 1 160 ? 29.218 16.693 61.789 1.00 30.05 163 TYR B N 1
ATOM 3854 C CA . TYR B 1 160 ? 30.203 17.212 62.730 1.00 32.38 163 TYR B CA 1
ATOM 3855 C C . TYR B 1 160 ? 31.579 16.632 62.353 1.00 31.96 163 TYR B C 1
ATOM 3856 O O . TYR B 1 160 ? 32.564 17.365 62.272 1.00 30.68 163 TYR B O 1
ATOM 3865 N N . CYS B 1 161 ? 31.625 15.323 62.109 1.00 31.04 164 CYS B N 1
ATOM 3866 C CA . CYS B 1 161 ? 32.868 14.654 61.727 1.00 32.84 164 CYS B CA 1
ATOM 3867 C C . CYS B 1 161 ? 33.367 15.184 60.387 1.00 32.76 164 CYS B C 1
ATOM 3868 O O . CYS B 1 161 ? 34.574 15.298 60.159 1.00 35.48 164 CYS B O 1
ATOM 3871 N N . HIS B 1 162 ? 32.439 15.511 59.497 1.00 32.15 165 HIS B N 1
ATOM 3872 C CA . HIS B 1 162 ? 32.812 16.057 58.197 1.00 30.65 165 HIS B CA 1
ATOM 3873 C C . HIS B 1 162 ? 33.515 17.407 58.386 1.00 30.08 165 HIS B C 1
ATOM 3874 O O . HIS B 1 162 ? 34.476 17.720 57.688 1.00 33.60 165 HIS B O 1
ATOM 3881 N N . TYR B 1 163 ? 33.048 18.197 59.341 1.00 28.98 166 TYR B N 1
ATOM 3882 C CA . TYR B 1 163 ? 33.635 19.512 59.588 1.00 31.64 166 TYR B CA 1
ATOM 3883 C C . TYR B 1 163 ? 35.051 19.501 60.181 1.00 31.35 166 TYR B C 1
ATOM 3884 O O . TYR B 1 163 ? 35.884 20.349 59.837 1.00 29.91 166 TYR B O 1
ATOM 3893 N N . VAL B 1 164 ? 35.315 18.550 61.071 1.00 29.12 167 VAL B N 1
ATOM 3894 C CA . VAL B 1 164 ? 36.608 18.487 61.741 1.00 29.85 167 VAL B CA 1
ATOM 3895 C C . VAL B 1 164 ? 37.593 17.441 61.238 1.00 27.83 167 VAL B C 1
ATOM 3896 O O . VAL B 1 164 ? 38.750 17.471 61.634 1.00 26.21 167 VAL B O 1
ATOM 3900 N N . ALA B 1 165 ? 37.137 16.522 60.382 1.00 28.78 168 ALA B N 1
ATOM 3901 C CA . ALA B 1 165 ? 38.007 15.467 59.851 1.00 27.30 168 ALA B CA 1
ATOM 3902 C C . ALA B 1 165 ? 37.794 15.204 58.359 1.00 27.60 168 ALA B C 1
ATOM 3903 O O . ALA B 1 165 ? 38.762 15.100 57.596 1.00 29.72 168 ALA B O 1
ATOM 3905 N N . GLY B 1 166 ? 36.531 15.087 57.956 1.00 25.50 169 GLY B N 1
ATOM 3906 C CA . GLY B 1 166 ? 36.197 14.841 56.567 1.00 26.95 169 GLY B CA 1
ATOM 3907 C C . GLY B 1 166 ? 36.765 15.902 55.642 1.00 27.70 169 GLY B C 1
ATOM 3908 O O . GLY B 1 166 ? 37.272 15.586 54.561 1.00 27.70 169 GLY B O 1
ATOM 3909 N N . LEU B 1 167 ? 36.679 17.158 56.063 1.00 25.60 170 LEU B N 1
ATOM 3910 C CA . LEU B 1 167 ? 37.213 18.252 55.272 1.00 27.81 170 LEU B CA 1
ATOM 3911 C C . LEU B 1 167 ? 38.736 18.165 55.244 1.00 29.25 170 LEU B C 1
ATOM 3912 O O . LEU B 1 167 ? 39.371 18.681 54.326 1.00 30.97 170 LEU B O 1
ATOM 3917 N N . VAL B 1 168 ? 39.337 17.533 56.249 1.00 28.07 171 VAL B N 1
ATOM 3918 C CA . VAL B 1 168 ? 40.789 17.402 56.223 1.00 28.26 171 VAL B CA 1
ATOM 3919 C C . VAL B 1 168 ? 41.066 16.424 55.086 1.00 27.50 171 VAL B C 1
ATOM 3920 O O . VAL B 1 168 ? 42.074 16.530 54.384 1.00 29.87 171 VAL B O 1
ATOM 3924 N N . GLY B 1 169 ? 40.148 15.479 54.908 1.00 27.07 172 GLY B N 1
ATOM 3925 C CA . GLY B 1 169 ? 40.263 14.513 53.827 1.00 25.74 172 GLY B CA 1
ATOM 3926 C C . GLY B 1 169 ? 40.138 15.242 52.495 1.00 28.38 172 GLY B C 1
ATOM 3927 O O . GLY B 1 169 ? 40.908 14.985 51.564 1.00 28.63 172 GLY B O 1
ATOM 3928 N N . HIS B 1 170 ? 39.172 16.157 52.399 1.00 28.10 173 HIS B N 1
ATOM 3929 C CA . HIS B 1 170 ? 38.985 16.945 51.174 1.00 30.52 173 HIS B CA 1
ATOM 3930 C C . HIS B 1 170 ? 40.245 17.758 50.886 1.00 30.57 173 HIS B C 1
ATOM 3931 O O . HIS B 1 170 ? 40.730 17.772 49.764 1.00 34.19 173 HIS B O 1
ATOM 3938 N N . GLY B 1 171 ? 40.756 18.444 51.905 1.00 29.18 174 GLY B N 1
ATOM 3939 C CA . GLY B 1 171 ? 41.941 19.267 51.737 1.00 29.68 174 GLY B CA 1
ATOM 3940 C C . GLY B 1 171 ? 43.202 18.534 51.293 1.00 30.13 174 GLY B C 1
ATOM 3941 O O . GLY B 1 171 ? 43.909 18.983 50.390 1.00 32.55 174 GLY B O 1
ATOM 3942 N N . LEU B 1 172 ? 43.502 17.413 51.934 1.00 30.63 175 LEU B N 1
ATOM 3943 C CA . LEU B 1 172 ? 44.681 16.645 51.576 1.00 30.62 175 LEU B CA 1
ATOM 3944 C C . LEU B 1 172 ? 44.586 16.150 50.140 1.00 33.13 175 LEU B C 1
ATOM 3945 O O . LEU B 1 172 ? 45.574 16.172 49.400 1.00 34.41 175 LEU B O 1
ATOM 3950 N N . THR B 1 173 ? 43.395 15.705 49.746 1.00 34.00 176 THR B N 1
ATOM 3951 C CA . THR B 1 173 ? 43.199 15.194 48.396 1.00 34.12 176 THR B CA 1
ATOM 3952 C C . THR B 1 173 ? 43.540 16.285 47.401 1.00 34.43 176 THR B C 1
ATOM 3953 O O . THR B 1 173 ? 44.306 16.065 46.469 1.00 37.00 176 THR B O 1
ATOM 3957 N N . LEU B 1 174 ? 42.980 17.468 47.614 1.00 34.44 177 LEU B N 1
ATOM 3958 C CA . LEU B 1 174 ? 43.248 18.597 46.741 1.00 35.46 177 LEU B CA 1
ATOM 3959 C C . LEU B 1 174 ? 44.754 18.870 46.712 1.00 36.35 177 LEU B C 1
ATOM 3960 O O . LEU B 1 174 ? 45.316 19.179 45.658 1.00 36.87 177 LEU B O 1
ATOM 3965 N N . LEU B 1 175 ? 45.416 18.739 47.858 1.00 36.62 178 LEU B N 1
ATOM 3966 C CA . LEU B 1 175 ? 46.854 18.970 47.900 1.00 37.59 178 LEU B CA 1
ATOM 3967 C C . LEU B 1 175 ? 47.610 17.927 47.072 1.00 38.69 178 LEU B C 1
ATOM 3968 O O . LEU B 1 175 ? 48.599 18.253 46.417 1.00 36.95 178 LEU B O 1
ATOM 3973 N N . TYR B 1 176 ? 47.142 16.682 47.093 1.00 38.36 179 TYR B N 1
ATOM 3974 C CA . TYR B 1 176 ? 47.800 15.630 46.327 1.00 39.87 179 TYR B CA 1
ATOM 3975 C C . TYR B 1 176 ? 47.744 15.972 44.838 1.00 40.94 179 TYR B C 1
ATOM 3976 O O . TYR B 1 176 ? 48.669 15.666 44.077 1.00 40.23 179 TYR B O 1
ATOM 3985 N N . VAL B 1 177 ? 46.647 16.603 44.435 1.00 41.22 180 VAL B N 1
ATOM 3986 C CA . VAL B 1 177 ? 46.438 17.001 43.044 1.00 42.07 180 VAL B CA 1
ATOM 3987 C C . VAL B 1 177 ? 47.277 18.213 42.682 1.00 42.36 180 VAL B C 1
ATOM 3988 O O . VAL B 1 177 ? 47.939 18.225 41.650 1.00 43.93 180 VAL B O 1
ATOM 3992 N N . SER B 1 178 ? 47.242 19.232 43.531 1.00 42.85 181 SER B N 1
ATOM 3993 C CA . SER B 1 178 ? 47.996 20.452 43.287 1.00 44.80 181 SER B CA 1
ATOM 3994 C C . SER B 1 178 ? 49.498 20.196 43.196 1.00 44.90 181 SER B C 1
ATOM 3995 O O . SER B 1 178 ? 50.236 20.996 42.620 1.00 45.29 181 SER B O 1
ATOM 3998 N N . SER B 1 179 ? 49.942 19.084 43.771 1.00 44.82 182 SER B N 1
ATOM 3999 C CA . SER B 1 179 ? 51.356 18.722 43.768 1.00 43.84 182 SER B CA 1
ATOM 4000 C C . SER B 1 179 ? 51.719 18.008 42.477 1.00 44.74 182 SER B C 1
ATOM 4001 O O . SER B 1 179 ? 52.889 17.986 42.072 1.00 45.94 182 SER B O 1
ATOM 4004 N N . GLY B 1 180 ? 50.710 17.408 41.850 1.00 41.85 183 GLY B N 1
ATOM 4005 C CA . GLY B 1 180 ? 50.929 16.686 40.615 1.00 40.80 183 GLY B CA 1
ATOM 4006 C C . GLY B 1 180 ? 51.334 15.246 40.853 1.00 41.73 183 GLY B C 1
ATOM 4007 O O . GLY B 1 180 ? 51.477 14.481 39.903 1.00 43.38 183 GLY B O 1
ATOM 4008 N N . LEU B 1 181 ? 51.513 14.871 42.118 1.00 40.28 184 LEU B N 1
ATOM 4009 C CA . LEU B 1 181 ? 51.912 13.510 42.470 1.00 39.55 184 LEU B CA 1
ATOM 4010 C C . LEU B 1 181 ? 50.813 12.467 42.263 1.00 38.76 184 LEU B C 1
ATOM 4011 O O . LEU B 1 181 ? 51.092 11.271 42.215 1.00 35.23 184 LEU B O 1
ATOM 4016 N N . GLU B 1 182 ? 49.569 12.928 42.164 1.00 40.10 185 GLU B N 1
ATOM 4017 C CA . GLU B 1 182 ? 48.419 12.052 41.943 1.00 41.52 185 GLU B CA 1
ATOM 4018 C C . GLU B 1 182 ? 47.592 12.648 40.802 1.00 42.74 185 GLU B C 1
ATOM 4019 O O . GLU B 1 182 ? 47.693 13.838 40.517 1.00 42.01 185 GLU B O 1
ATOM 4025 N N . ASP B 1 183 ? 46.765 11.827 40.165 1.00 46.50 186 ASP B N 1
ATOM 4026 C CA . ASP B 1 183 ? 45.949 12.288 39.045 1.00 51.32 186 ASP B CA 1
ATOM 4027 C C . ASP B 1 183 ? 44.992 13.426 39.383 1.00 51.80 186 ASP B C 1
ATOM 4028 O O . ASP B 1 183 ? 44.445 13.492 40.482 1.00 52.59 186 ASP B O 1
ATOM 4033 N N . VAL B 1 184 ? 44.787 14.319 38.419 1.00 52.65 187 VAL B N 1
ATOM 4034 C CA . VAL B 1 184 ? 43.904 15.463 38.611 1.00 54.63 187 VAL B CA 1
ATOM 4035 C C . VAL B 1 184 ? 42.448 15.060 38.844 1.00 54.15 187 VAL B C 1
ATOM 4036 O O . VAL B 1 184 ? 41.664 15.834 39.389 1.00 55.64 187 VAL B O 1
ATOM 4040 N N . ARG B 1 185 ? 42.083 13.849 38.450 1.00 53.11 188 ARG B N 1
ATOM 4041 C CA . ARG B 1 185 ? 40.709 13.407 38.640 1.00 53.70 188 ARG B CA 1
ATOM 4042 C C . ARG B 1 185 ? 40.445 12.916 40.065 1.00 51.60 188 ARG B C 1
ATOM 4043 O O . ARG B 1 185 ? 39.292 12.827 40.496 1.00 49.78 188 ARG B O 1
ATOM 4051 N N . LEU B 1 186 ? 41.513 12.608 40.799 1.00 49.29 189 LEU B N 1
ATOM 4052 C CA . LEU B 1 186 ? 41.380 12.129 42.176 1.00 46.55 189 LEU B CA 1
ATOM 4053 C C . LEU B 1 186 ? 40.428 13.023 42.973 1.00 44.04 189 LEU B C 1
ATOM 4054 O O . LEU B 1 186 ? 39.801 12.572 43.922 1.00 43.84 189 LEU B O 1
ATOM 4059 N N . ALA B 1 187 ? 40.307 14.285 42.572 1.00 44.22 190 ALA B N 1
ATOM 4060 C CA . ALA B 1 187 ? 39.435 15.231 43.275 1.00 46.75 190 ALA B CA 1
ATOM 4061 C C . ALA B 1 187 ? 38.041 15.449 42.677 1.00 47.60 190 ALA B C 1
ATOM 4062 O O . ALA B 1 187 ? 37.316 16.331 43.129 1.00 49.82 190 ALA B O 1
ATOM 4064 N N . ASP B 1 188 ? 37.650 14.660 41.679 1.00 48.29 191 ASP B N 1
ATOM 4065 C CA . ASP B 1 188 ? 36.327 14.838 41.076 1.00 49.07 191 ASP B CA 1
ATOM 4066 C C . ASP B 1 188 ? 35.182 14.551 42.042 1.00 48.56 191 ASP B C 1
ATOM 4067 O O . ASP B 1 188 ? 34.189 15.280 42.078 1.00 49.90 191 ASP B O 1
ATOM 4072 N N . ASP B 1 189 ? 35.323 13.479 42.814 1.00 46.62 192 ASP B N 1
ATOM 4073 C CA . ASP B 1 189 ? 34.312 13.089 43.786 1.00 43.52 192 ASP B CA 1
ATOM 4074 C C . ASP B 1 189 ? 35.013 12.864 45.129 1.00 41.05 192 ASP B C 1
ATOM 4075 O O . ASP B 1 189 ? 35.668 11.843 45.333 1.00 38.91 192 ASP B O 1
ATOM 4080 N N . LEU B 1 190 ? 34.860 13.815 46.041 1.00 37.92 193 LEU B N 1
ATOM 4081 C CA . LEU B 1 190 ? 35.503 13.733 47.347 1.00 36.63 193 LEU B CA 1
ATOM 4082 C C . LEU B 1 190 ? 34.751 12.965 48.438 1.00 35.81 193 LEU B C 1
ATOM 4083 O O . LEU B 1 190 ? 35.032 13.133 49.628 1.00 34.96 193 LEU B O 1
ATOM 4088 N N . THR B 1 191 ? 33.807 12.120 48.035 1.00 35.84 194 THR B N 1
ATOM 4089 C CA . THR B 1 191 ? 33.031 11.332 48.983 1.00 34.74 194 THR B CA 1
ATOM 4090 C C . THR B 1 191 ? 33.928 10.376 49.771 1.00 33.82 194 THR B C 1
ATOM 4091 O O . THR B 1 191 ? 33.811 10.259 50.997 1.00 31.60 194 THR B O 1
ATOM 4095 N N . ASN B 1 192 ? 34.821 9.690 49.069 1.00 31.69 195 ASN B N 1
ATOM 4096 C CA . ASN B 1 192 ? 35.713 8.747 49.730 1.00 31.05 195 ASN B CA 1
ATOM 4097 C C . ASN B 1 192 ? 36.763 9.446 50.599 1.00 29.59 195 ASN B C 1
ATOM 4098 O O . ASN B 1 192 ? 37.252 8.871 51.560 1.00 30.97 195 ASN B O 1
ATOM 4103 N N . ALA B 1 193 ? 37.089 10.686 50.262 1.00 28.67 196 ALA B N 1
ATOM 4104 C CA . ALA B 1 193 ? 38.040 11.461 51.046 1.00 30.48 196 ALA B CA 1
ATOM 4105 C C . ALA B 1 193 ? 37.344 11.799 52.352 1.00 29.40 196 ALA B C 1
ATOM 4106 O O . ALA B 1 193 ? 37.977 11.883 53.403 1.00 29.22 196 ALA B O 1
ATOM 4108 N N . ASN B 1 194 ? 36.028 11.978 52.278 1.00 28.55 197 ASN B N 1
ATOM 4109 C CA . ASN B 1 194 ? 35.244 12.300 53.457 1.00 26.05 197 ASN B CA 1
ATOM 4110 C C . ASN B 1 194 ? 35.212 11.070 54.340 1.00 26.36 197 ASN B C 1
ATOM 4111 O O . ASN B 1 194 ? 35.380 11.166 55.561 1.00 26.69 197 ASN B O 1
ATOM 4116 N N . HIS B 1 195 ? 34.999 9.912 53.720 1.00 26.50 198 HIS B N 1
ATOM 4117 C CA . HIS B 1 195 ? 34.962 8.644 54.445 1.00 28.37 198 HIS B CA 1
ATOM 4118 C C . HIS B 1 195 ? 36.292 8.382 55.163 1.00 27.42 198 HIS B C 1
ATOM 4119 O O . HIS B 1 195 ? 36.315 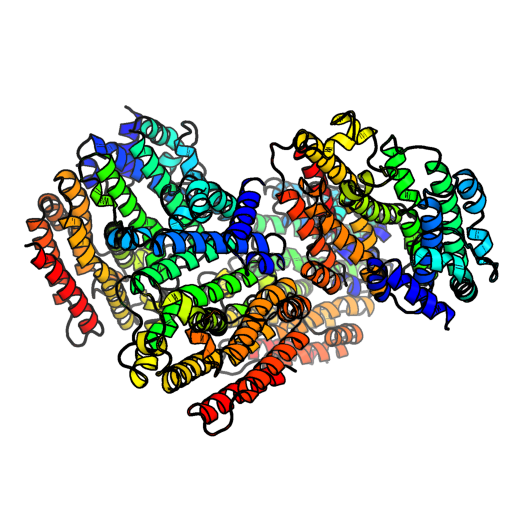7.808 56.249 1.00 26.68 198 HIS B O 1
ATOM 4126 N N . MET B 1 196 ? 37.395 8.780 54.534 1.00 26.92 199 MET B N 1
ATOM 4127 C CA . MET B 1 196 ? 38.723 8.586 55.123 1.00 27.29 199 MET B CA 1
ATOM 4128 C C . MET B 1 196 ? 38.800 9.374 56.432 1.00 25.35 199 MET B C 1
ATOM 4129 O O . MET B 1 196 ? 39.240 8.857 57.450 1.00 27.42 199 MET B O 1
ATOM 4134 N N . GLY B 1 197 ? 38.364 10.628 56.384 1.00 25.94 200 GLY B N 1
ATOM 4135 C CA . GLY B 1 197 ? 38.359 11.474 57.561 1.00 24.39 200 GLY B CA 1
ATOM 4136 C C . GLY B 1 197 ? 37.400 11.005 58.645 1.00 24.81 200 GLY B C 1
ATOM 4137 O O . GLY B 1 197 ? 37.737 11.077 59.822 1.00 26.02 200 GLY B O 1
ATOM 4138 N N . LEU B 1 198 ? 36.216 10.517 58.270 1.00 23.01 201 LEU B N 1
ATOM 4139 C CA . LEU B 1 198 ? 35.255 10.051 59.265 1.00 25.13 201 LEU B CA 1
ATOM 4140 C C . LEU B 1 198 ? 35.736 8.785 59.963 1.00 24.48 201 LEU B C 1
ATOM 4141 O O . LEU B 1 198 ? 35.496 8.608 61.153 1.00 24.50 201 LEU B O 1
ATOM 4146 N N . PHE B 1 199 ? 36.397 7.896 59.226 1.00 23.54 202 PHE B N 1
ATOM 4147 C CA . PHE B 1 199 ? 36.877 6.659 59.836 1.00 25.75 202 PHE B CA 1
ATOM 4148 C C . PHE B 1 199 ? 37.884 6.950 60.953 1.00 25.52 202 PHE B C 1
ATOM 4149 O O . PHE B 1 199 ? 37.813 6.366 62.039 1.00 26.39 202 PHE B O 1
ATOM 4157 N N . LEU B 1 200 ? 38.810 7.863 60.689 1.00 25.95 203 LEU B N 1
ATOM 4158 C CA . LEU B 1 200 ? 39.818 8.245 61.680 1.00 26.91 203 LEU B CA 1
ATOM 4159 C C . LEU B 1 200 ? 39.165 8.940 62.868 1.00 28.95 203 LEU B C 1
ATOM 4160 O O . LEU B 1 200 ? 39.392 8.568 64.021 1.00 28.00 203 LEU B O 1
ATOM 4165 N N . GLN B 1 201 ? 38.361 9.958 62.574 1.00 29.12 204 GLN B N 1
ATOM 4166 C CA . GLN B 1 201 ? 37.687 10.732 63.610 1.00 29.80 204 GLN B CA 1
ATOM 4167 C C . GLN B 1 201 ? 36.738 9.911 64.473 1.00 31.88 204 GLN B C 1
ATOM 4168 O O . GLN B 1 201 ? 36.747 10.046 65.694 1.00 31.23 204 GLN B O 1
ATOM 4174 N N . LYS B 1 202 ? 35.909 9.073 63.851 1.00 31.30 205 LYS B N 1
ATOM 4175 C CA . LYS B 1 202 ? 34.973 8.261 64.625 1.00 31.89 205 LYS B CA 1
ATOM 4176 C C . LYS B 1 202 ? 35.708 7.239 65.489 1.00 32.05 205 LYS B C 1
ATOM 4177 O O . LYS B 1 202 ? 35.304 6.966 66.626 1.00 29.97 205 LYS B O 1
ATOM 4183 N N . THR B 1 203 ? 36.783 6.664 64.959 1.00 32.24 206 THR B N 1
ATOM 4184 C CA . THR B 1 203 ? 37.544 5.699 65.745 1.00 35.25 206 THR B CA 1
ATOM 4185 C C . THR B 1 203 ? 38.108 6.393 66.990 1.00 35.33 206 THR B C 1
ATOM 4186 O O . THR B 1 203 ? 38.113 5.810 68.073 1.00 35.59 206 THR B O 1
ATOM 4190 N N . ASN B 1 204 ? 38.573 7.635 66.839 1.00 35.19 207 ASN B N 1
ATOM 4191 C CA . ASN B 1 204 ? 39.113 8.375 67.985 1.00 38.70 207 ASN B CA 1
ATOM 4192 C C . ASN B 1 204 ? 38.027 8.767 68.992 1.00 40.06 207 ASN B C 1
ATOM 4193 O O . ASN B 1 204 ? 38.288 8.842 70.195 1.00 41.70 207 ASN B O 1
ATOM 4198 N N . ILE B 1 205 ? 36.820 9.036 68.504 1.00 37.36 208 ILE B N 1
ATOM 4199 C CA . ILE B 1 205 ? 35.723 9.410 69.378 1.00 38.53 208 ILE B CA 1
ATOM 4200 C C . ILE B 1 205 ? 35.277 8.207 70.200 1.00 41.48 208 ILE B C 1
ATOM 4201 O O . ILE B 1 205 ? 34.861 8.343 71.353 1.00 43.95 208 ILE B O 1
ATOM 4206 N N . ILE B 1 206 ? 35.368 7.028 69.602 1.00 42.40 209 ILE B N 1
ATOM 4207 C CA . ILE B 1 206 ? 34.980 5.806 70.280 1.00 44.27 209 ILE B CA 1
ATOM 4208 C C . ILE B 1 206 ? 35.989 5.502 71.381 1.00 47.01 209 ILE B C 1
ATOM 4209 O O . ILE B 1 206 ? 35.642 5.425 72.556 1.00 46.51 209 ILE B O 1
ATOM 4214 N N . ARG B 1 207 ? 37.245 5.348 70.978 1.00 49.66 210 ARG B N 1
ATOM 4215 C CA . ARG B 1 207 ? 38.339 5.043 71.886 1.00 50.97 210 ARG B CA 1
ATOM 4216 C C . ARG B 1 207 ? 38.478 6.019 73.066 1.00 52.09 210 ARG B C 1
ATOM 4217 O O . ARG B 1 207 ? 38.710 5.589 74.194 1.00 53.56 210 ARG B O 1
ATOM 4225 N N . ASP B 1 208 ? 38.317 7.318 72.818 1.00 52.71 211 ASP B N 1
ATOM 4226 C CA . ASP B 1 208 ? 38.455 8.332 73.873 1.00 51.40 211 ASP B CA 1
ATOM 4227 C C . ASP B 1 208 ? 37.209 8.593 74.721 1.00 52.74 211 ASP B C 1
ATOM 4228 O O . ASP B 1 208 ? 37.140 9.598 75.426 1.00 50.72 211 ASP B O 1
ATOM 4233 N N . PHE B 1 209 ? 36.223 7.708 74.668 1.00 57.85 212 PHE B N 1
ATOM 4234 C CA . PHE B 1 209 ? 35.011 7.932 75.454 1.00 61.80 212 PHE B CA 1
ATOM 4235 C C . PHE B 1 209 ? 35.290 8.201 76.936 1.00 63.33 212 PHE B C 1
ATOM 4236 O O . PHE B 1 209 ? 34.813 9.189 77.495 1.00 61.31 212 PHE B O 1
ATOM 4244 N N . TYR B 1 210 ? 36.058 7.317 77.566 1.00 66.33 213 TYR B N 1
ATOM 4245 C CA . TYR B 1 210 ? 36.378 7.458 78.984 1.00 70.96 213 TYR B CA 1
ATOM 4246 C C . TYR B 1 210 ? 37.078 8.776 79.296 1.00 71.12 213 TYR B C 1
ATOM 4247 O O . TYR B 1 210 ? 36.694 9.487 80.222 1.00 71.16 213 TYR B O 1
ATOM 4256 N N . GLU B 1 211 ? 38.103 9.095 78.516 1.00 72.31 214 GLU B N 1
ATOM 4257 C CA . GLU B 1 211 ? 38.863 10.323 78.704 1.00 74.14 214 GLU B CA 1
ATOM 4258 C C . GLU B 1 211 ? 37.973 11.558 78.556 1.00 75.33 214 GLU B C 1
ATOM 4259 O O . GLU B 1 211 ? 38.022 12.469 79.381 1.00 76.01 214 GLU B O 1
ATOM 4265 N N . ASP B 1 212 ? 37.152 11.578 77.510 1.00 77.21 215 ASP B N 1
ATOM 4266 C CA . ASP B 1 212 ? 36.271 12.714 77.238 1.00 79.32 215 ASP B CA 1
ATOM 4267 C C . ASP B 1 212 ? 35.078 12.891 78.177 1.00 80.27 215 ASP B C 1
ATOM 4268 O O . ASP B 1 212 ? 34.674 14.019 78.457 1.00 79.57 215 ASP B O 1
ATOM 4273 N N . ILE B 1 213 ? 34.507 11.787 78.652 1.00 82.12 216 ILE B N 1
ATOM 4274 C CA . ILE B 1 213 ? 33.346 11.862 79.537 1.00 83.94 216 ILE B CA 1
ATOM 4275 C C . ILE B 1 213 ? 33.709 12.358 80.937 1.00 85.43 216 ILE B C 1
ATOM 4276 O O . ILE B 1 213 ? 32.932 13.078 81.564 1.00 84.91 216 ILE B O 1
ATOM 4281 N N . CYS B 1 214 ? 34.889 11.971 81.418 1.00 87.91 217 CYS B N 1
ATOM 4282 C CA . CYS B 1 214 ? 35.361 12.390 82.737 1.00 90.05 217 CYS B CA 1
ATOM 4283 C C . CYS B 1 214 ? 36.048 13.750 82.628 1.00 91.57 217 CYS B C 1
ATOM 4284 O O . CYS B 1 214 ? 37.221 13.894 82.976 1.00 92.33 217 CYS B O 1
ATOM 4287 N N . GLU B 1 215 ? 35.315 14.744 82.137 1.00 92.66 218 GLU B N 1
ATOM 4288 C CA . GLU B 1 215 ? 35.860 16.087 81.981 1.00 93.88 218 GLU B CA 1
ATOM 4289 C C . GLU B 1 215 ? 34.880 17.102 82.553 1.00 94.29 218 GLU B C 1
ATOM 4290 O O . GLU B 1 215 ? 33.803 16.734 83.018 1.00 94.58 218 GLU B O 1
ATOM 4296 N N . VAL B 1 216 ? 35.255 18.378 82.519 1.00 94.57 219 VAL B N 1
ATOM 4297 C CA . VAL B 1 216 ? 34.394 19.438 83.035 1.00 94.24 219 VAL B CA 1
ATOM 4298 C C . VAL B 1 216 ? 34.401 20.636 82.087 1.00 94.15 219 VAL B C 1
ATOM 4299 O O . VAL B 1 216 ? 35.397 21.354 81.987 1.00 93.77 219 VAL B O 1
ATOM 4303 N N . PRO B 1 217 ? 33.281 20.877 81.386 1.00 94.10 220 PRO B N 1
ATOM 4304 C CA . PRO B 1 217 ? 32.043 20.087 81.431 1.00 93.98 220 PRO B CA 1
ATOM 4305 C C . PRO B 1 217 ? 32.209 18.723 80.767 1.00 93.61 220 PRO B C 1
ATOM 4306 O O . PRO B 1 217 ? 32.809 18.624 79.693 1.00 93.93 220 PRO B O 1
ATOM 4310 N N . PRO B 1 218 ? 31.687 17.652 81.396 1.00 92.72 221 PRO B N 1
ATOM 4311 C CA . PRO B 1 218 ? 31.810 16.315 80.805 1.00 91.33 221 PRO B CA 1
ATOM 4312 C C . PRO B 1 218 ? 31.380 16.384 79.342 1.00 89.69 221 PRO B C 1
ATOM 4313 O O . PRO B 1 218 ? 30.191 16.473 79.036 1.00 89.99 221 PRO B O 1
ATOM 4317 N N . ARG B 1 219 ? 32.361 16.352 78.447 1.00 87.13 222 ARG B N 1
ATOM 4318 C CA . ARG B 1 219 ? 32.113 16.449 77.013 1.00 84.39 222 ARG B CA 1
ATOM 4319 C C . ARG B 1 219 ? 32.068 15.105 76.293 1.00 81.06 222 ARG B C 1
ATOM 4320 O O . ARG B 1 219 ? 32.845 14.197 76.592 1.00 81.68 222 ARG B O 1
ATOM 4328 N N . VAL B 1 220 ? 31.152 14.987 75.338 1.00 76.66 223 VAL B N 1
ATOM 4329 C CA . VAL B 1 220 ? 31.016 13.764 74.566 1.00 72.68 223 VAL B CA 1
ATOM 4330 C C . VAL B 1 220 ? 30.489 14.059 73.165 1.00 68.80 223 VAL B C 1
ATOM 4331 O O . VAL B 1 220 ? 29.816 15.066 72.938 1.00 67.75 223 VAL B O 1
ATOM 4335 N N . PHE B 1 221 ? 30.795 13.165 72.232 1.00 64.34 224 PHE B N 1
ATOM 4336 C CA . PHE B 1 221 ? 30.405 13.338 70.840 1.00 59.68 224 PHE B CA 1
ATOM 4337 C C . PHE B 1 221 ? 29.444 12.265 70.352 1.00 56.29 224 PHE B C 1
ATOM 4338 O O . PHE B 1 221 ? 28.821 12.416 69.305 1.00 55.70 224 PHE B O 1
ATOM 4346 N N . TRP B 1 222 ? 29.333 11.177 71.103 1.00 54.09 225 TRP B N 1
ATOM 4347 C CA . TRP B 1 222 ? 28.435 10.092 70.724 1.00 51.53 225 TRP B CA 1
ATOM 4348 C C . TRP B 1 222 ? 27.037 10.664 70.518 1.00 49.22 225 TRP B C 1
ATOM 4349 O O . TRP B 1 222 ? 26.505 11.338 71.392 1.00 50.39 225 TRP B O 1
ATOM 4360 N N . PRO B 1 223 ? 26.434 10.418 69.342 1.00 48.31 226 PRO B N 1
ATOM 4361 C CA . PRO B 1 223 ? 25.092 10.922 69.028 1.00 47.42 226 PRO B CA 1
ATOM 4362 C C . PRO B 1 223 ? 23.975 10.324 69.881 1.00 47.69 226 PRO B C 1
ATOM 4363 O O . PRO B 1 223 ? 23.904 9.110 70.071 1.00 46.31 226 PRO B O 1
ATOM 4367 N N . ARG B 1 224 ? 23.105 11.187 70.395 1.00 49.10 227 ARG B N 1
ATOM 4368 C CA . ARG B 1 224 ? 21.988 10.736 71.216 1.00 50.79 227 ARG B CA 1
ATOM 4369 C C . ARG B 1 224 ? 21.195 9.659 70.465 1.00 50.79 227 ARG B C 1
ATOM 4370 O O . ARG B 1 224 ? 20.770 8.662 71.055 1.00 50.74 227 ARG B O 1
ATOM 4378 N N . GLU B 1 225 ? 21.018 9.855 69.161 1.00 49.95 228 GLU B N 1
ATOM 4379 C CA . GLU B 1 225 ? 20.274 8.907 68.339 1.00 48.70 228 GLU B CA 1
ATOM 4380 C C . GLU B 1 225 ? 20.757 7.468 68.489 1.00 47.88 228 GLU B C 1
ATOM 4381 O O . GLU B 1 225 ? 20.004 6.531 68.241 1.00 47.60 228 GLU B O 1
ATOM 4387 N N . ILE B 1 226 ? 22.011 7.284 68.883 1.00 47.80 229 ILE B N 1
ATOM 4388 C CA . ILE B 1 226 ? 22.528 5.932 69.061 1.00 48.26 229 ILE B CA 1
ATOM 4389 C C . ILE B 1 226 ? 22.503 5.504 70.522 1.00 49.43 229 ILE B C 1
ATOM 4390 O O . ILE B 1 226 ? 22.027 4.416 70.837 1.00 49.04 229 ILE B O 1
ATOM 4395 N N . TRP B 1 227 ? 23.002 6.355 71.415 1.00 50.35 230 TRP B N 1
ATOM 4396 C CA . TRP B 1 227 ? 23.039 5.996 72.826 1.00 52.12 230 TRP B CA 1
ATOM 4397 C C . TRP B 1 227 ? 21.717 6.084 73.598 1.00 53.27 230 TRP B C 1
ATOM 4398 O O . TRP B 1 227 ? 21.574 5.447 74.645 1.00 50.28 230 TRP B O 1
ATOM 4409 N N . GLU B 1 228 ? 20.752 6.847 73.087 1.00 54.78 231 GLU B N 1
ATOM 4410 C CA . GLU B 1 228 ? 19.470 6.987 73.780 1.00 57.52 231 GLU B CA 1
ATOM 4411 C C . GLU B 1 228 ? 18.739 5.652 73.907 1.00 58.90 231 GLU B C 1
ATOM 4412 O O . GLU B 1 228 ? 18.056 5.405 74.902 1.00 60.21 231 GLU B O 1
ATOM 4418 N N . LYS B 1 229 ? 18.884 4.790 72.905 1.00 60.72 232 LYS B N 1
ATOM 4419 C CA . LYS B 1 229 ? 18.231 3.491 72.949 1.00 62.06 232 LYS B CA 1
ATOM 4420 C C . LYS B 1 229 ? 19.033 2.495 73.781 1.00 63.80 232 LYS B C 1
ATOM 4421 O O . LYS B 1 229 ? 18.837 1.281 73.682 1.00 64.00 232 LYS B O 1
ATOM 4427 N N . TYR B 1 230 ? 19.934 3.023 74.606 1.00 64.70 233 TYR B N 1
ATOM 4428 C CA . TYR B 1 230 ? 20.763 2.199 75.477 1.00 65.29 233 TYR B CA 1
ATOM 4429 C C . TYR B 1 230 ? 20.777 2.740 76.904 1.00 66.97 233 TYR B C 1
ATOM 4430 O O . TYR B 1 230 ? 21.051 1.998 77.847 1.00 66.97 233 TYR B O 1
ATOM 4439 N N . THR B 1 231 ? 20.478 4.029 77.058 1.00 68.23 234 THR B N 1
ATOM 4440 C CA . THR B 1 231 ? 20.441 4.663 78.374 1.00 70.91 234 THR B CA 1
ATOM 4441 C C . THR B 1 231 ? 19.913 6.087 78.269 1.00 72.72 234 THR B C 1
ATOM 4442 O O . THR B 1 231 ? 19.829 6.647 77.177 1.00 72.53 234 THR B O 1
ATOM 4446 N N . ASP B 1 232 ? 19.559 6.664 79.414 1.00 75.02 235 ASP B N 1
ATOM 4447 C CA . ASP B 1 232 ? 19.053 8.030 79.478 1.00 77.10 235 ASP B CA 1
ATOM 4448 C C . ASP B 1 232 ? 20.217 8.924 79.883 1.00 77.90 235 ASP B C 1
ATOM 4449 O O . ASP B 1 232 ? 20.184 10.141 79.697 1.00 78.09 235 ASP B O 1
ATOM 4454 N N . ASP B 1 233 ? 21.242 8.301 80.453 1.00 78.51 236 ASP B N 1
ATOM 4455 C CA . ASP B 1 233 ? 22.427 9.016 80.898 1.00 79.78 236 ASP B CA 1
ATOM 4456 C C . ASP B 1 233 ? 23.672 8.292 80.403 1.00 79.93 236 ASP B C 1
ATOM 4457 O O . ASP B 1 233 ? 23.859 7.104 80.665 1.00 79.31 236 ASP B O 1
ATOM 4462 N N . LEU B 1 234 ? 24.522 9.020 79.690 1.00 80.45 237 LEU B N 1
ATOM 4463 C CA . LEU B 1 234 ? 25.744 8.456 79.138 1.00 81.07 237 LEU B CA 1
ATOM 4464 C C . LEU B 1 234 ? 26.769 8.118 80.219 1.00 81.54 237 LEU B C 1
ATOM 4465 O O . LEU B 1 234 ? 27.677 7.316 79.993 1.00 80.96 237 LEU B O 1
ATOM 4470 N N . HIS B 1 235 ? 26.618 8.725 81.393 1.00 82.59 238 HIS B N 1
ATOM 4471 C CA . HIS B 1 235 ? 27.531 8.477 82.506 1.00 83.48 238 HIS B CA 1
ATOM 4472 C C . HIS B 1 235 ? 27.269 7.107 83.115 1.00 83.43 238 HIS B C 1
ATOM 4473 O O . HIS B 1 235 ? 28.098 6.579 83.850 1.00 83.84 238 HIS B O 1
ATOM 4480 N N . ALA B 1 236 ? 26.105 6.541 82.816 1.00 83.42 239 ALA B N 1
ATOM 4481 C CA . ALA B 1 236 ? 25.740 5.228 83.336 1.00 83.25 239 ALA B CA 1
ATOM 4482 C C . ALA B 1 236 ? 26.761 4.182 82.899 1.00 83.03 239 ALA B C 1
ATOM 4483 O O . ALA B 1 236 ? 27.109 3.285 83.666 1.00 82.35 239 ALA B O 1
ATOM 4485 N N . PHE B 1 237 ? 27.237 4.305 81.663 1.00 83.14 240 PHE B N 1
ATOM 4486 C CA . PHE B 1 237 ? 28.217 3.371 81.125 1.00 83.02 240 PHE B CA 1
ATOM 4487 C C . PHE B 1 237 ? 29.507 3.457 81.933 1.00 83.47 240 PHE B C 1
ATOM 4488 O O . PHE B 1 237 ? 30.304 2.517 81.964 1.00 83.23 240 PHE B O 1
ATOM 4496 N N . LYS B 1 238 ? 29.693 4.596 82.590 1.00 83.55 241 LYS B N 1
ATOM 4497 C CA . LYS B 1 238 ? 30.866 4.843 83.418 1.00 84.55 241 LYS B CA 1
ATOM 4498 C C . LYS B 1 238 ? 30.820 3.891 84.616 1.00 85.33 241 LYS B C 1
ATOM 4499 O O . LYS B 1 238 ? 31.855 3.526 85.175 1.00 85.66 241 LYS B O 1
ATOM 4505 N N . ASP B 1 239 ? 29.610 3.480 84.990 1.00 86.22 242 ASP B N 1
ATOM 4506 C CA . ASP B 1 239 ? 29.412 2.574 86.119 1.00 87.00 242 ASP B CA 1
ATOM 4507 C C . ASP B 1 239 ? 29.577 1.103 85.735 1.00 87.49 242 ASP B C 1
ATOM 4508 O O . ASP B 1 239 ? 29.117 0.658 84.682 1.00 87.74 242 ASP B O 1
ATOM 4513 N N . GLU B 1 240 ? 30.229 0.361 86.625 1.00 88.32 243 GLU B N 1
ATOM 4514 C CA . GLU B 1 240 ? 30.517 -1.061 86.457 1.00 88.60 243 GLU B CA 1
ATOM 4515 C C . GLU B 1 240 ? 29.314 -1.975 86.198 1.00 88.40 243 GLU B C 1
ATOM 4516 O O . GLU B 1 240 ? 29.433 -2.954 85.463 1.00 88.30 243 GLU B O 1
ATOM 4522 N N . LEU B 1 241 ? 28.164 -1.668 86.794 1.00 88.32 244 LEU B N 1
ATOM 4523 C CA . LEU B 1 241 ? 26.982 -2.512 86.617 1.00 88.26 244 LEU B CA 1
ATOM 4524 C C . LEU B 1 241 ? 26.159 -2.205 85.364 1.00 87.83 244 LEU B C 1
ATOM 4525 O O . LEU B 1 241 ? 25.040 -2.703 85.209 1.00 87.93 244 LEU B O 1
ATOM 4530 N N . HIS B 1 242 ? 26.711 -1.396 84.466 1.00 86.51 245 HIS B N 1
ATOM 4531 C CA . HIS B 1 242 ? 26.004 -1.053 83.238 1.00 84.70 245 HIS B CA 1
ATOM 4532 C C . HIS B 1 242 ? 26.776 -1.449 81.988 1.00 82.76 245 HIS B C 1
ATOM 4533 O O . HIS B 1 242 ? 26.408 -1.061 80.880 1.00 82.43 245 HIS B O 1
ATOM 4540 N N . GLU B 1 243 ? 27.839 -2.227 82.163 1.00 80.17 246 GLU B N 1
ATOM 4541 C CA . GLU B 1 243 ? 28.643 -2.659 81.031 1.00 78.26 246 GLU B CA 1
ATOM 4542 C C . GLU B 1 243 ? 27.759 -3.249 79.939 1.00 77.27 246 GLU B C 1
ATOM 4543 O O . GLU B 1 243 ? 27.854 -2.856 78.775 1.00 77.90 246 GLU B O 1
ATOM 4549 N N . ALA B 1 244 ? 26.902 -4.191 80.327 1.00 74.77 247 ALA B N 1
ATOM 4550 C CA . ALA B 1 244 ? 25.987 -4.867 79.408 1.00 72.25 247 ALA B CA 1
ATOM 4551 C C . ALA B 1 244 ? 25.523 -3.984 78.252 1.00 69.95 247 ALA B C 1
ATOM 4552 O O . ALA B 1 244 ? 25.779 -4.286 77.088 1.00 68.52 247 ALA B O 1
ATOM 4554 N N . LYS B 1 245 ? 24.831 -2.898 78.578 1.00 68.00 248 LYS B N 1
ATOM 4555 C CA . LYS B 1 245 ? 24.345 -1.980 77.560 1.00 66.62 248 LYS B CA 1
ATOM 4556 C C . LYS B 1 245 ? 25.448 -1.055 77.055 1.00 64.23 248 LYS B C 1
ATOM 4557 O O . LYS B 1 245 ? 25.462 -0.682 75.884 1.00 64.04 248 LYS B O 1
ATOM 4563 N N . ALA B 1 246 ? 26.367 -0.679 77.938 1.00 61.42 249 ALA B N 1
ATOM 4564 C CA . ALA B 1 246 ? 27.466 0.192 77.543 1.00 59.05 249 ALA B CA 1
ATOM 4565 C C . ALA B 1 246 ? 28.186 -0.471 76.378 1.00 57.48 249 ALA B C 1
ATOM 4566 O O . ALA B 1 246 ? 28.501 0.171 75.378 1.00 56.97 249 ALA B O 1
ATOM 4568 N N . VAL B 1 247 ? 28.421 -1.772 76.520 1.00 56.09 250 VAL B N 1
ATOM 4569 C CA . VAL B 1 247 ? 29.101 -2.569 75.509 1.00 55.39 250 VAL B CA 1
ATOM 4570 C C . VAL B 1 247 ? 28.277 -2.652 74.231 1.00 55.42 250 VAL B C 1
ATOM 4571 O O . VAL B 1 247 ? 28.797 -2.494 73.127 1.00 55.88 250 VAL B O 1
ATOM 4575 N N . GLU B 1 248 ? 26.987 -2.907 74.393 1.00 55.08 251 GLU B N 1
ATOM 4576 C CA . GLU B 1 248 ? 26.072 -3.003 73.264 1.00 54.83 251 GLU B CA 1
ATOM 4577 C C . GLU B 1 248 ? 26.083 -1.677 72.497 1.00 53.06 251 GLU B C 1
ATOM 4578 O O . GLU B 1 248 ? 26.005 -1.653 71.270 1.00 52.62 251 GLU B O 1
ATOM 4584 N N . CYS B 1 249 ? 26.177 -0.576 73.236 1.00 50.42 252 CYS B N 1
ATOM 4585 C CA . CYS B 1 249 ? 26.202 0.755 72.641 1.00 51.19 252 CYS B CA 1
ATOM 4586 C C . CYS B 1 249 ? 27.515 0.960 71.897 1.00 50.50 252 CYS B C 1
ATOM 4587 O O . CYS B 1 249 ? 27.544 1.506 70.793 1.00 48.50 252 CYS B O 1
ATOM 4590 N N . LEU B 1 250 ? 28.600 0.519 72.527 1.00 49.66 253 LEU B N 1
ATOM 4591 C CA . LEU B 1 250 ? 29.930 0.631 71.950 1.00 48.99 253 LEU B CA 1
ATOM 4592 C C . LEU B 1 250 ? 29.945 -0.113 70.626 1.00 47.07 253 LEU B C 1
ATOM 4593 O O . LEU B 1 250 ? 30.410 0.413 69.613 1.00 46.47 253 LEU B O 1
ATOM 4598 N N . ASN B 1 251 ? 29.426 -1.337 70.638 1.00 45.61 254 ASN B N 1
ATOM 4599 C CA . ASN B 1 251 ? 29.383 -2.147 69.428 1.00 46.83 254 ASN B CA 1
ATOM 4600 C C . ASN B 1 251 ? 28.568 -1.466 68.339 1.00 45.45 254 ASN B C 1
ATOM 4601 O O . ASN B 1 251 ? 28.831 -1.655 67.155 1.00 45.29 254 ASN B O 1
ATOM 4606 N N . ALA B 1 252 ? 27.577 -0.677 68.746 1.00 43.34 255 ALA B N 1
ATOM 4607 C CA . ALA B 1 252 ? 26.748 0.056 67.796 1.00 41.38 255 ALA B CA 1
ATOM 4608 C C . ALA B 1 252 ? 27.577 1.201 67.213 1.00 39.56 255 ALA B C 1
ATOM 4609 O O . ALA B 1 252 ? 27.380 1.598 66.066 1.00 39.02 255 ALA B O 1
ATOM 4611 N N . MET B 1 253 ? 28.491 1.742 68.017 1.00 39.14 256 MET B N 1
ATOM 4612 C CA . MET B 1 253 ? 29.349 2.837 67.569 1.00 38.09 256 MET B CA 1
ATOM 4613 C C . MET B 1 253 ? 30.389 2.285 66.598 1.00 36.29 256 MET B C 1
ATOM 4614 O O . MET B 1 253 ? 30.707 2.911 65.589 1.00 37.54 256 MET B O 1
ATOM 4619 N N . VAL B 1 254 ? 30.909 1.102 66.907 1.00 36.03 257 VAL B N 1
ATOM 4620 C CA . VAL B 1 254 ? 31.899 0.454 66.058 1.00 34.37 257 VAL B CA 1
ATOM 4621 C C . VAL B 1 254 ? 31.266 0.166 64.705 1.00 34.38 257 VAL B C 1
ATOM 4622 O O . VAL B 1 254 ? 31.806 0.540 63.668 1.00 35.39 257 VAL B O 1
ATOM 4626 N N . ALA B 1 255 ? 30.111 -0.496 64.718 1.00 34.97 258 ALA B N 1
ATOM 4627 C CA . ALA B 1 255 ? 29.404 -0.814 63.482 1.00 34.21 258 ALA B CA 1
ATOM 4628 C C . ALA B 1 255 ? 29.256 0.456 62.647 1.00 33.94 258 ALA B C 1
ATOM 4629 O O . ALA B 1 255 ? 29.542 0.456 61.450 1.00 33.33 258 ALA B O 1
ATOM 4631 N N . ASP B 1 256 ? 28.810 1.536 63.288 1.00 34.06 259 ASP B N 1
ATOM 4632 C CA . ASP B 1 256 ? 28.629 2.815 62.605 1.00 33.66 259 ASP B CA 1
ATOM 4633 C C . ASP B 1 256 ? 29.933 3.255 61.944 1.00 34.14 259 ASP B C 1
ATOM 4634 O O . ASP B 1 256 ? 29.933 3.817 60.845 1.00 32.34 259 ASP B O 1
ATOM 4639 N N . ALA B 1 257 ? 31.046 2.992 62.623 1.00 33.18 260 ALA B N 1
ATOM 4640 C CA . ALA B 1 257 ? 32.355 3.357 62.098 1.00 31.45 260 ALA B CA 1
ATOM 4641 C C . ALA B 1 257 ? 32.746 2.469 60.929 1.00 30.65 260 ALA B C 1
ATOM 4642 O O . ALA B 1 257 ? 33.299 2.948 59.945 1.00 30.21 260 ALA B O 1
ATOM 4644 N N . LEU B 1 258 ? 32.453 1.176 61.036 1.00 31.28 261 LEU B N 1
ATOM 4645 C CA . LEU B 1 258 ? 32.807 0.223 59.988 1.00 31.22 261 LEU B CA 1
ATOM 4646 C C . LEU B 1 258 ? 32.195 0.513 58.624 1.00 31.41 261 LEU B C 1
ATOM 4647 O O . LEU B 1 258 ? 32.678 0.019 57.600 1.00 31.07 261 LEU B O 1
ATOM 4652 N N . VAL B 1 259 ? 31.131 1.305 58.609 1.00 31.51 262 VAL B N 1
ATOM 4653 C CA . VAL B 1 259 ? 30.457 1.665 57.366 1.00 30.07 262 VAL B CA 1
ATOM 4654 C C . VAL B 1 259 ? 31.448 2.294 56.393 1.00 32.53 262 VAL B C 1
ATOM 4655 O O . VAL B 1 259 ? 31.343 2.127 55.180 1.00 33.49 262 VAL B O 1
ATOM 4659 N N . HIS B 1 260 ? 32.435 2.992 56.941 1.00 30.81 263 HIS B N 1
ATOM 4660 C CA . HIS B 1 260 ? 33.410 3.703 56.129 1.00 29.11 263 HIS B CA 1
ATOM 4661 C C . HIS B 1 260 ? 34.547 2.922 55.496 1.00 27.82 263 HIS B C 1
ATOM 4662 O O . HIS B 1 260 ? 35.173 3.407 54.566 1.00 28.62 263 HIS B O 1
ATOM 4669 N N . VAL B 1 261 ? 34.805 1.715 55.975 1.00 28.84 264 VAL B N 1
ATOM 4670 C CA . VAL B 1 261 ? 35.937 0.937 55.478 1.00 30.72 264 VAL B CA 1
ATOM 4671 C C . VAL B 1 261 ? 36.024 0.629 53.985 1.00 32.01 264 VAL B C 1
ATOM 4672 O O . VAL B 1 261 ? 37.090 0.772 53.386 1.00 30.66 264 VAL B O 1
ATOM 4676 N N . PRO B 1 262 ? 34.913 0.211 53.359 1.00 33.54 265 PRO B N 1
ATOM 4677 C CA . PRO B 1 262 ? 35.004 -0.080 51.925 1.00 33.90 265 PRO B CA 1
ATOM 4678 C C . PRO B 1 262 ? 35.427 1.140 51.094 1.00 35.59 265 PRO B C 1
ATOM 4679 O O . PRO B 1 262 ? 36.076 1.003 50.054 1.00 34.46 265 PRO B O 1
ATOM 4683 N N . HIS B 1 263 ? 35.047 2.329 51.553 1.00 35.12 266 HIS B N 1
ATOM 4684 C CA . HIS B 1 263 ? 35.371 3.568 50.845 1.00 35.43 266 HIS B CA 1
ATOM 4685 C C . HIS B 1 263 ? 36.821 3.936 51.125 1.00 33.99 266 HIS B C 1
ATOM 4686 O O . HIS B 1 263 ? 37.494 4.562 50.309 1.00 30.57 266 HIS B O 1
ATOM 4693 N N . VAL B 1 264 ? 37.285 3.554 52.307 1.00 33.99 267 VAL B N 1
ATOM 4694 C CA . VAL B 1 264 ? 38.659 3.804 52.696 1.00 32.47 267 VAL B CA 1
ATOM 4695 C C . VAL B 1 264 ? 39.526 2.940 51.789 1.00 31.27 267 VAL B C 1
ATOM 4696 O O . VAL B 1 264 ? 40.522 3.415 51.227 1.00 30.99 267 VAL B O 1
ATOM 4700 N N . VAL B 1 265 ? 39.138 1.675 51.638 1.00 30.64 268 VAL B N 1
ATOM 4701 C CA . VAL B 1 265 ? 39.885 0.753 50.777 1.00 33.08 268 VAL B CA 1
ATOM 4702 C C . VAL B 1 265 ? 39.929 1.305 49.359 1.00 33.96 268 VAL B C 1
ATOM 4703 O O . VAL B 1 265 ? 40.989 1.387 48.738 1.00 35.31 268 VAL B O 1
ATOM 4707 N N . GLU B 1 266 ? 38.772 1.721 48.864 1.00 34.79 269 GLU B N 1
ATOM 4708 C CA . GLU B 1 266 ? 38.665 2.273 47.526 1.00 36.04 269 GLU B CA 1
ATOM 4709 C C . GLU B 1 266 ? 39.544 3.522 47.354 1.00 34.78 269 GLU B C 1
ATOM 4710 O O . GLU B 1 266 ? 40.213 3.685 46.338 1.00 32.06 269 GLU B O 1
ATOM 4716 N N . TYR B 1 267 ? 39.540 4.414 48.339 1.00 35.19 270 TYR B N 1
ATOM 4717 C CA . TYR B 1 267 ? 40.364 5.617 48.250 1.00 33.51 270 TYR B CA 1
ATOM 4718 C C . TYR B 1 267 ? 41.854 5.264 48.166 1.00 33.89 270 TYR B C 1
ATOM 4719 O O . TYR B 1 267 ? 42.597 5.830 47.364 1.00 33.36 270 TYR B O 1
ATOM 4728 N N . LEU B 1 268 ? 42.285 4.323 48.997 1.00 32.92 271 LEU B N 1
ATOM 4729 C CA . LEU B 1 268 ? 43.683 3.924 49.026 1.00 34.98 271 LEU B CA 1
ATOM 4730 C C . LEU B 1 268 ? 44.122 3.222 47.722 1.00 37.71 271 LEU B C 1
ATOM 4731 O O . LEU B 1 268 ? 45.277 3.328 47.300 1.00 35.33 271 LEU B O 1
ATOM 4736 N N . ALA B 1 269 ? 43.190 2.527 47.077 1.00 38.35 272 ALA B N 1
ATOM 4737 C CA . ALA B 1 269 ? 43.493 1.816 45.836 1.00 38.07 272 ALA B CA 1
ATOM 4738 C C . ALA B 1 269 ? 43.650 2.764 44.667 1.00 36.62 272 ALA B C 1
ATOM 4739 O O . ALA B 1 269 ? 44.160 2.382 43.623 1.00 38.50 272 ALA B O 1
ATOM 4741 N N . SER B 1 270 ? 43.218 4.005 44.834 1.00 36.95 273 SER B N 1
ATOM 4742 C CA . SER B 1 270 ? 43.338 4.975 43.758 1.00 35.97 273 SER B CA 1
ATOM 4743 C C . SER B 1 270 ? 44.613 5.819 43.850 1.00 35.67 273 SER B C 1
ATOM 4744 O O . SER B 1 270 ? 44.871 6.650 42.977 1.00 35.44 273 SER B O 1
ATOM 4747 N N . LEU B 1 271 ? 45.403 5.628 44.901 1.00 33.68 274 LEU B N 1
ATOM 4748 C CA . LEU B 1 271 ? 46.628 6.419 45.052 1.00 35.38 274 LEU B CA 1
ATOM 4749 C C . LEU B 1 271 ? 47.817 5.780 44.330 1.00 35.84 274 LEU B C 1
ATOM 4750 O O . LEU B 1 271 ? 48.052 4.572 44.454 1.00 34.94 274 LEU B O 1
ATOM 4755 N N . ARG B 1 272 ? 48.571 6.591 43.589 1.00 38.06 275 ARG B N 1
ATOM 4756 C CA . ARG B 1 272 ? 49.726 6.079 42.849 1.00 41.71 275 ARG B CA 1
ATOM 4757 C C . ARG B 1 272 ? 51.101 6.421 43.430 1.00 42.15 275 ARG B C 1
ATOM 4758 O O . ARG B 1 272 ? 52.001 5.574 43.423 1.00 43.62 275 ARG B O 1
ATOM 4766 N N . ASP B 1 273 ? 51.269 7.645 43.932 1.00 41.17 276 ASP B N 1
ATOM 4767 C CA . ASP B 1 273 ? 52.544 8.067 44.517 1.00 37.17 276 ASP B CA 1
ATOM 4768 C C . ASP B 1 273 ? 52.834 7.334 45.824 1.00 35.72 276 ASP B C 1
ATOM 4769 O O . ASP B 1 273 ? 51.995 7.281 46.722 1.00 35.43 276 ASP B O 1
ATOM 4774 N N . PRO B 1 274 ? 54.037 6.750 45.948 1.00 32.85 277 PRO B N 1
ATOM 4775 C CA . PRO B 1 274 ? 54.382 6.024 47.174 1.00 31.20 277 PRO B CA 1
ATOM 4776 C C . PRO B 1 274 ? 54.397 6.856 48.471 1.00 31.53 277 PRO B C 1
ATOM 4777 O O . PRO B 1 274 ? 54.042 6.343 49.532 1.00 30.88 277 PRO B O 1
ATOM 4781 N N . SER B 1 275 ? 54.796 8.125 48.398 1.00 28.98 278 SER B N 1
ATOM 4782 C CA . SER B 1 275 ? 54.824 8.962 49.604 1.00 29.55 278 SER B CA 1
ATOM 4783 C C . SER B 1 275 ? 53.396 9.247 50.063 1.00 28.64 278 SER B C 1
ATOM 4784 O O . SER B 1 275 ? 53.017 8.982 51.216 1.00 28.85 278 SER B O 1
ATOM 4787 N N . VAL B 1 276 ? 52.609 9.782 49.140 1.00 26.76 279 VAL B N 1
ATOM 4788 C CA . VAL B 1 276 ? 51.217 10.092 49.404 1.00 27.66 279 VAL B CA 1
ATOM 4789 C C . VAL B 1 276 ? 50.501 8.852 49.925 1.00 27.14 279 VAL B C 1
ATOM 4790 O O . VAL B 1 276 ? 49.717 8.934 50.866 1.00 29.51 279 VAL B O 1
ATOM 4794 N N . PHE B 1 277 ? 50.781 7.695 49.332 1.00 28.35 280 PHE B N 1
ATOM 4795 C CA . PHE B 1 277 ? 50.108 6.465 49.762 1.00 28.65 280 PHE B CA 1
ATOM 4796 C C . PHE B 1 277 ? 50.437 6.064 51.190 1.00 27.61 280 PHE B C 1
ATOM 4797 O O . PHE B 1 277 ? 49.538 5.752 51.970 1.00 30.20 280 PHE B O 1
ATOM 4805 N N . ALA B 1 278 ? 51.721 6.048 51.530 1.00 27.17 281 ALA B N 1
ATOM 4806 C CA . ALA B 1 278 ? 52.127 5.672 52.883 1.00 25.53 281 ALA B CA 1
ATOM 4807 C C . ALA B 1 278 ? 51.538 6.647 53.896 1.00 21.49 281 ALA B C 1
ATOM 4808 O O . ALA B 1 278 ? 51.011 6.230 54.910 1.00 25.64 281 ALA B O 1
ATOM 4810 N N . PHE B 1 279 ? 51.625 7.943 53.613 1.00 22.09 282 PHE B N 1
ATOM 4811 C CA . PHE B 1 279 ? 51.090 8.964 54.513 1.00 22.60 282 PHE B CA 1
ATOM 4812 C C . PHE B 1 279 ? 49.582 8.786 54.718 1.00 26.11 282 PHE B C 1
ATOM 4813 O O . PHE B 1 279 ? 49.087 8.886 55.849 1.00 25.96 282 PHE B O 1
ATOM 4821 N N . SER B 1 280 ? 48.863 8.497 53.631 1.00 24.84 283 SER B N 1
ATOM 4822 C CA . SER B 1 280 ? 47.407 8.314 53.674 1.00 23.47 283 SER B CA 1
ATOM 4823 C C . SER B 1 280 ? 46.957 7.021 54.336 1.00 23.69 283 SER B C 1
ATOM 4824 O O . SER B 1 280 ? 45.958 6.988 55.044 1.00 25.47 283 SER B O 1
ATOM 4827 N N . ALA B 1 281 ? 47.694 5.946 54.094 1.00 25.13 284 ALA B N 1
ATOM 4828 C CA . ALA B 1 281 ? 47.318 4.634 54.607 1.00 23.91 284 ALA B CA 1
ATOM 4829 C C . ALA B 1 281 ? 47.632 4.308 56.061 1.00 24.94 284 ALA B C 1
ATOM 4830 O O . ALA B 1 281 ? 46.793 3.720 56.757 1.00 26.76 284 ALA B O 1
ATOM 4832 N N . ILE B 1 282 ? 48.827 4.669 56.525 1.00 24.91 285 ILE B N 1
ATOM 4833 C CA . ILE B 1 282 ? 49.222 4.353 57.904 1.00 26.57 285 ILE B CA 1
ATOM 4834 C C . ILE B 1 282 ? 48.174 4.724 58.951 1.00 25.68 285 ILE B C 1
ATOM 4835 O O . ILE B 1 282 ? 47.882 3.936 59.847 1.00 26.59 285 ILE B O 1
ATOM 4840 N N . PRO B 1 283 ? 47.575 5.920 58.847 1.00 25.05 286 PRO B N 1
ATOM 4841 C CA . PRO B 1 283 ? 46.567 6.274 59.851 1.00 25.91 286 PRO B CA 1
ATOM 4842 C C . PRO B 1 283 ? 45.315 5.394 59.759 1.00 25.62 286 PRO B C 1
ATOM 4843 O O . PRO B 1 283 ? 44.682 5.093 60.771 1.00 27.35 286 PRO B O 1
ATOM 4847 N N . GLN B 1 284 ? 44.961 4.992 58.543 1.00 25.43 287 GLN B N 1
ATOM 4848 C CA . GLN B 1 284 ? 43.774 4.156 58.326 1.00 26.49 287 GLN B CA 1
ATOM 4849 C C . GLN B 1 284 ? 43.971 2.767 58.934 1.00 26.55 287 GLN B C 1
ATOM 4850 O O . GLN B 1 284 ? 43.110 2.270 59.654 1.00 28.28 287 GLN B O 1
ATOM 4856 N N . VAL B 1 285 ? 45.113 2.147 58.659 1.00 27.25 288 VAL B N 1
ATOM 4857 C CA . VAL B 1 285 ? 45.403 0.841 59.239 1.00 28.10 288 VAL B CA 1
ATOM 4858 C C . VAL B 1 285 ? 45.454 0.989 60.769 1.00 27.95 288 VAL B C 1
ATOM 4859 O O . VAL B 1 285 ? 44.888 0.174 61.487 1.00 30.19 288 VAL B O 1
ATOM 4863 N N . MET B 1 286 ? 46.132 2.024 61.268 1.00 27.59 289 MET B N 1
ATOM 4864 C CA . MET B 1 286 ? 46.198 2.251 62.714 1.00 27.34 289 MET B CA 1
ATOM 4865 C C . MET B 1 286 ? 44.761 2.346 63.254 1.00 29.43 289 MET B C 1
ATOM 4866 O O . MET B 1 286 ? 44.449 1.791 64.313 1.00 26.38 289 MET B O 1
ATOM 4871 N N . ALA B 1 287 ? 43.892 3.054 62.529 1.00 26.23 290 ALA B N 1
ATOM 4872 C CA . ALA B 1 287 ? 42.496 3.188 62.957 1.00 29.69 290 ALA B CA 1
ATOM 4873 C C . ALA B 1 287 ? 41.798 1.830 63.000 1.00 28.65 290 ALA B C 1
ATOM 4874 O O . ALA B 1 287 ? 41.088 1.530 63.955 1.00 31.31 290 ALA B O 1
ATOM 4876 N N . MET B 1 288 ? 41.999 1.007 61.975 1.00 30.00 291 MET B N 1
ATOM 4877 C CA . MET B 1 288 ? 41.361 -0.304 61.958 1.00 34.35 291 MET B CA 1
ATOM 4878 C C . MET B 1 288 ? 41.864 -1.188 63.091 1.00 36.63 291 MET B C 1
ATOM 4879 O O . MET B 1 288 ? 41.101 -1.969 63.660 1.00 39.06 291 MET B O 1
ATOM 4884 N N . ALA B 1 289 ? 43.146 -1.062 63.424 1.00 37.78 292 ALA B N 1
ATOM 4885 C CA . ALA B 1 289 ? 43.739 -1.846 64.509 1.00 39.87 292 ALA B CA 1
ATOM 4886 C C . ALA B 1 289 ? 43.116 -1.418 65.834 1.00 39.00 292 ALA B C 1
ATOM 4887 O O . ALA B 1 289 ? 42.746 -2.248 66.661 1.00 39.75 292 ALA B O 1
ATOM 4889 N N . THR B 1 290 ? 43.007 -0.113 66.037 1.00 39.63 293 THR B N 1
ATOM 4890 C CA . THR B 1 290 ? 42.408 0.397 67.258 1.00 42.38 293 THR B CA 1
ATOM 4891 C C . THR B 1 290 ? 40.974 -0.121 67.329 1.00 44.20 293 THR B C 1
ATOM 4892 O O . THR B 1 290 ? 40.536 -0.655 68.351 1.00 45.39 293 THR B O 1
ATOM 4896 N N . LEU B 1 291 ? 40.255 0.026 66.221 1.00 45.70 294 LEU B N 1
ATOM 4897 C CA . LEU B 1 291 ? 38.866 -0.402 66.139 1.00 46.43 294 LEU B CA 1
ATOM 4898 C C . LEU B 1 291 ? 38.704 -1.885 66.472 1.00 47.42 294 LEU B C 1
ATOM 4899 O O . LEU B 1 291 ? 37.809 -2.259 67.228 1.00 46.13 294 LEU B O 1
ATOM 4904 N N . SER B 1 292 ? 39.579 -2.722 65.921 1.00 48.11 295 SER B N 1
ATOM 4905 C CA . SER B 1 292 ? 39.517 -4.163 66.173 1.00 50.08 295 SER B CA 1
ATOM 4906 C C . SER B 1 292 ? 39.811 -4.521 67.630 1.00 50.52 295 SER B C 1
ATOM 4907 O O . SER B 1 292 ? 39.620 -5.662 68.037 1.00 51.93 295 SER B O 1
ATOM 4910 N N . LEU B 1 293 ? 40.274 -3.550 68.412 1.00 50.96 296 LEU B N 1
ATOM 4911 C CA . LEU B 1 293 ? 40.589 -3.792 69.815 1.00 50.43 296 LEU B CA 1
ATOM 4912 C C . LEU B 1 293 ? 39.513 -3.245 70.738 1.00 50.47 296 LEU B C 1
ATOM 4913 O O . LEU B 1 293 ? 39.273 -3.794 71.811 1.00 49.79 296 LEU B O 1
ATOM 4918 N N . VAL B 1 294 ? 38.874 -2.155 70.329 1.00 49.21 297 VAL B N 1
ATOM 4919 C CA . VAL B 1 294 ? 37.837 -1.558 71.155 1.00 49.80 297 VAL B CA 1
ATOM 4920 C C . VAL B 1 294 ? 36.512 -2.302 71.025 1.00 50.38 297 VAL B C 1
ATOM 4921 O O . VAL B 1 294 ? 35.725 -2.340 71.968 1.00 50.07 297 VAL B O 1
ATOM 4925 N N . PHE B 1 295 ? 36.282 -2.899 69.859 1.00 51.34 298 PHE B N 1
ATOM 4926 C CA . PHE B 1 295 ? 35.050 -3.631 69.594 1.00 53.25 298 PHE B CA 1
ATOM 4927 C C . PHE B 1 295 ? 34.744 -4.752 70.582 1.00 55.34 298 PHE B C 1
ATOM 4928 O O . PHE B 1 295 ? 35.539 -5.681 70.756 1.00 54.76 298 PHE B O 1
ATOM 4936 N N . ASN B 1 296 ? 33.574 -4.656 71.211 1.00 56.79 299 ASN B N 1
ATOM 4937 C CA . ASN B 1 296 ? 33.104 -5.648 72.173 1.00 58.21 299 ASN B CA 1
ATOM 4938 C C . ASN B 1 296 ? 34.036 -5.797 73.379 1.00 60.14 299 ASN B C 1
ATOM 4939 O O . ASN B 1 296 ? 34.164 -6.880 73.951 1.00 60.77 299 ASN B O 1
ATOM 4944 N N . ASN B 1 297 ? 34.672 -4.693 73.762 1.00 60.88 300 ASN B N 1
ATOM 4945 C CA . ASN B 1 297 ? 35.594 -4.663 74.894 1.00 61.63 300 ASN B CA 1
ATOM 4946 C C . ASN B 1 297 ? 35.095 -3.644 75.904 1.00 62.19 300 ASN B C 1
ATOM 4947 O O . ASN B 1 297 ? 35.032 -2.451 75.609 1.00 61.77 300 ASN B O 1
ATOM 4952 N N . LYS B 1 298 ? 34.763 -4.110 77.103 1.00 63.49 301 LYS B N 1
ATOM 4953 C CA . LYS B 1 298 ? 34.251 -3.226 78.142 1.00 63.93 301 LYS B CA 1
ATOM 4954 C C . LYS B 1 298 ? 35.312 -2.334 78.779 1.00 63.36 301 LYS B C 1
ATOM 4955 O O . LYS B 1 298 ? 34.984 -1.302 79.364 1.00 62.67 301 LYS B O 1
ATOM 4961 N N . ASP B 1 299 ? 36.578 -2.723 78.663 1.00 63.76 302 ASP B N 1
ATOM 4962 C CA . ASP B 1 299 ? 37.666 -1.932 79.237 1.00 64.46 302 ASP B CA 1
ATOM 4963 C C . ASP B 1 299 ? 37.710 -0.536 78.613 1.00 63.29 302 ASP B C 1
ATOM 4964 O O . ASP B 1 299 ? 38.287 0.393 79.179 1.00 62.23 302 ASP B O 1
ATOM 4969 N N . VAL B 1 300 ? 37.081 -0.402 77.449 1.00 62.92 303 VAL B N 1
ATOM 4970 C CA . VAL B 1 300 ? 37.017 0.866 76.727 1.00 62.32 303 VAL B CA 1
ATOM 4971 C C . VAL B 1 300 ? 36.379 1.960 77.579 1.00 63.03 303 VAL B C 1
ATOM 4972 O O . VAL B 1 300 ? 36.665 3.147 77.405 1.00 62.29 303 VAL B O 1
ATOM 4976 N N . PHE B 1 301 ? 35.520 1.551 78.506 1.00 64.39 304 PHE B N 1
ATOM 4977 C CA . PHE B 1 301 ? 34.805 2.489 79.359 1.00 65.67 304 PHE B CA 1
ATOM 4978 C C . PHE B 1 301 ? 35.513 2.963 80.618 1.00 67.50 304 PHE B C 1
ATOM 4979 O O . PHE B 1 301 ? 35.028 3.874 81.287 1.00 67.28 304 PHE B O 1
ATOM 4987 N N . HIS B 1 302 ? 36.646 2.356 80.954 1.00 70.38 305 HIS B N 1
ATOM 4988 C CA . HIS B 1 302 ? 37.381 2.790 82.136 1.00 72.83 305 HIS B CA 1
ATOM 4989 C C . HIS B 1 302 ? 38.894 2.894 81.930 1.00 73.29 305 HIS B C 1
ATOM 4990 O O . HIS B 1 302 ? 39.659 2.908 82.895 1.00 73.97 305 HIS B O 1
ATOM 4997 N N . THR B 1 303 ? 39.312 2.999 80.666 1.00 73.23 306 THR B N 1
ATOM 4998 C CA . THR B 1 303 ? 40.728 3.127 80.299 1.00 72.04 306 THR B CA 1
ATOM 4999 C C . THR B 1 303 ? 40.862 3.478 78.812 1.00 70.45 306 THR B C 1
ATOM 5000 O O . THR B 1 303 ? 39.876 3.487 78.076 1.00 69.57 306 THR B O 1
ATOM 5004 N N . LYS B 1 304 ? 42.085 3.779 78.381 1.00 68.63 307 LYS B N 1
ATOM 5005 C CA . LYS B 1 304 ? 42.349 4.085 76.983 1.00 66.57 307 LYS B CA 1
ATOM 5006 C C . LYS B 1 304 ? 42.940 2.855 76.307 1.00 65.50 307 LYS B C 1
ATOM 5007 O O . LYS B 1 304 ? 44.040 2.423 76.641 1.00 65.12 307 LYS B O 1
ATOM 5013 N N . VAL B 1 305 ? 42.202 2.298 75.353 1.00 65.24 308 VAL B N 1
ATOM 5014 C CA . VAL B 1 305 ? 42.649 1.115 74.630 1.00 63.85 308 VAL B CA 1
ATOM 5015 C C . VAL B 1 305 ? 43.671 1.527 73.584 1.00 63.80 308 VAL B C 1
ATOM 5016 O O . VAL B 1 305 ? 43.477 2.520 72.882 1.00 64.32 308 VAL B O 1
ATOM 5020 N N . LYS B 1 306 ? 44.756 0.763 73.482 1.00 63.34 309 LYS B N 1
ATOM 5021 C CA . LYS B 1 306 ? 45.818 1.061 72.528 1.00 62.57 309 LYS B CA 1
ATOM 5022 C C . LYS B 1 306 ? 46.467 -0.191 71.943 1.00 60.98 309 LYS B C 1
ATOM 5023 O O . LYS B 1 306 ? 46.419 -1.269 72.535 1.00 61.01 309 LYS B O 1
ATOM 5029 N N . THR B 1 307 ? 47.066 -0.028 70.768 1.00 58.49 310 THR B N 1
ATOM 5030 C CA . THR B 1 307 ? 47.755 -1.107 70.069 1.00 56.58 310 THR B CA 1
ATOM 5031 C C . THR B 1 307 ? 49.141 -1.297 70.689 1.00 55.16 310 THR B C 1
ATOM 5032 O O . THR B 1 307 ? 49.638 -0.407 71.389 1.00 54.46 310 THR B O 1
ATOM 5036 N N . THR B 1 308 ? 49.759 -2.451 70.445 1.00 52.38 311 THR B N 1
ATOM 5037 C CA . THR B 1 308 ? 51.092 -2.723 70.980 1.00 51.91 311 THR B CA 1
ATOM 5038 C C . THR B 1 308 ? 52.131 -1.908 70.209 1.00 51.96 311 THR B C 1
ATOM 5039 O O . THR B 1 308 ? 51.867 -1.449 69.088 1.00 52.47 311 THR B O 1
ATOM 5043 N N . ARG B 1 309 ? 53.309 -1.721 70.801 1.00 49.75 312 ARG B N 1
ATOM 5044 C CA . ARG B 1 309 ? 54.352 -0.959 70.122 1.00 46.93 312 ARG B CA 1
ATOM 5045 C C . ARG B 1 309 ? 54.829 -1.745 68.905 1.00 43.11 312 ARG B C 1
ATOM 5046 O O . ARG B 1 309 ? 55.284 -1.169 67.919 1.00 44.79 312 ARG B O 1
ATOM 5054 N N . GLY B 1 310 ? 54.708 -3.065 68.977 1.00 40.41 313 GLY B N 1
ATOM 5055 C CA . GLY B 1 310 ? 55.121 -3.916 67.873 1.00 39.37 313 GLY B CA 1
ATOM 5056 C C . GLY B 1 310 ? 54.198 -3.780 66.670 1.00 38.74 313 GLY B C 1
ATOM 5057 O O . GLY B 1 310 ? 54.658 -3.650 65.535 1.00 39.04 313 GLY B O 1
ATOM 5058 N N . ALA B 1 311 ? 52.893 -3.811 66.921 1.00 36.79 314 ALA B N 1
ATOM 5059 C CA . ALA B 1 311 ? 51.904 -3.681 65.856 1.00 37.85 314 ALA B CA 1
ATOM 5060 C C . ALA B 1 311 ? 52.061 -2.322 65.175 1.00 37.32 314 ALA B C 1
ATOM 5061 O O . ALA B 1 311 ? 52.064 -2.223 63.950 1.00 35.29 314 ALA B O 1
ATOM 5063 N N . THR B 1 312 ? 52.199 -1.277 65.983 1.00 38.65 315 THR B N 1
ATOM 5064 C CA . THR B 1 312 ? 52.364 0.060 65.448 1.00 38.41 315 THR B CA 1
ATOM 5065 C C . THR B 1 312 ? 53.569 0.102 64.533 1.00 38.01 315 THR B C 1
ATOM 5066 O O . THR B 1 312 ? 53.495 0.628 63.427 1.00 38.31 315 THR B O 1
ATOM 5070 N N . ALA B 1 313 ? 54.681 -0.459 64.998 1.00 39.75 316 ALA B N 1
ATOM 5071 C CA . ALA B 1 313 ? 55.908 -0.475 64.204 1.00 38.12 316 ALA B CA 1
ATOM 5072 C C . ALA B 1 313 ? 55.683 -1.248 62.919 1.00 37.39 316 ALA B C 1
ATOM 5073 O O . ALA B 1 313 ? 56.184 -0.867 61.868 1.00 37.49 316 ALA B O 1
ATOM 5075 N N . ARG B 1 314 ? 54.922 -2.333 62.997 1.00 37.34 317 ARG B N 1
ATOM 5076 C CA . ARG B 1 314 ? 54.667 -3.135 61.801 1.00 38.95 317 ARG B CA 1
ATOM 5077 C C . ARG B 1 314 ? 53.847 -2.361 60.773 1.00 35.71 317 ARG B C 1
ATOM 5078 O O . ARG B 1 314 ? 54.142 -2.375 59.576 1.00 35.79 317 ARG B O 1
ATOM 5086 N N . ILE B 1 315 ? 52.824 -1.669 61.246 1.00 35.12 318 ILE B N 1
ATOM 5087 C CA . ILE B 1 315 ? 51.977 -0.896 60.352 1.00 34.81 318 ILE B CA 1
ATOM 5088 C C . ILE B 1 315 ? 52.781 0.201 59.651 1.00 34.96 318 ILE B C 1
ATOM 5089 O O . ILE B 1 315 ? 52.703 0.348 58.430 1.00 31.89 318 ILE B O 1
ATOM 5094 N N . PHE B 1 316 ? 53.564 0.972 60.402 1.00 34.06 319 PHE B N 1
ATOM 5095 C CA . PHE B 1 316 ? 54.350 2.020 59.755 1.00 36.65 319 PHE B CA 1
ATOM 5096 C C . PHE B 1 316 ? 55.308 1.454 58.720 1.00 37.96 319 PHE B C 1
ATOM 5097 O O . PHE B 1 316 ? 55.556 2.076 57.690 1.00 38.97 319 PHE B O 1
ATOM 5105 N N . HIS B 1 317 ? 55.841 0.267 58.973 1.00 40.15 320 HIS B N 1
ATOM 5106 C CA . HIS B 1 317 ? 56.792 -0.288 58.024 1.00 43.76 320 HIS B CA 1
ATOM 5107 C C . HIS B 1 317 ? 56.223 -0.962 56.783 1.00 42.69 320 HIS B C 1
ATOM 5108 O O . HIS B 1 317 ? 56.781 -0.830 55.696 1.00 43.92 320 HIS B O 1
ATOM 5115 N N . TYR B 1 318 ? 55.114 -1.673 56.920 1.00 43.65 321 TYR B N 1
ATOM 5116 C CA . TYR B 1 318 ? 54.561 -2.365 55.764 1.00 44.80 321 TYR B CA 1
ATOM 5117 C C . TYR B 1 318 ? 53.502 -1.632 54.938 1.00 42.74 321 TYR B C 1
ATOM 5118 O O . TYR B 1 318 ? 53.223 -2.020 53.802 1.00 40.92 321 TYR B O 1
ATOM 5127 N N . SER B 1 319 ? 52.934 -0.564 55.489 1.00 40.99 322 SER B N 1
ATOM 5128 C CA . SER B 1 319 ? 51.895 0.183 54.787 1.00 39.68 322 SER B CA 1
ATOM 5129 C C . SER B 1 319 ? 52.417 1.104 53.699 1.00 40.20 322 SER B C 1
ATOM 5130 O O . SER B 1 319 ? 51.906 2.214 53.527 1.00 39.88 322 SER B O 1
ATOM 5133 N N . THR B 1 320 ? 53.416 0.642 52.954 1.00 40.43 323 THR B N 1
ATOM 5134 C CA . THR B 1 320 ? 53.995 1.442 51.874 1.00 40.77 323 THR B CA 1
ATOM 5135 C C . THR B 1 320 ? 53.419 1.099 50.496 1.00 42.11 323 THR B C 1
ATOM 5136 O O . THR B 1 320 ? 53.649 1.824 49.526 1.00 40.93 323 THR B O 1
ATOM 5140 N N . GLU B 1 321 ? 52.685 -0.011 50.410 1.00 42.53 324 GLU B N 1
ATOM 5141 C CA . GLU B 1 321 ? 52.075 -0.428 49.147 1.00 42.82 324 GLU B CA 1
ATOM 5142 C C . GLU B 1 321 ? 50.712 -1.088 49.390 1.00 40.59 324 GLU B C 1
ATOM 5143 O O . GLU B 1 321 ? 50.490 -1.737 50.412 1.00 38.24 324 GLU B O 1
ATOM 5149 N N . LEU B 1 322 ? 49.805 -0.903 48.436 1.00 41.14 325 LEU B N 1
ATOM 5150 C CA . LEU B 1 322 ? 48.438 -1.411 48.516 1.00 40.18 325 LEU B CA 1
ATOM 5151 C C . LEU B 1 322 ? 48.260 -2.840 49.021 1.00 40.93 325 LEU B C 1
ATOM 5152 O O . LEU B 1 322 ? 47.677 -3.055 50.088 1.00 42.24 325 LEU B O 1
ATOM 5157 N N . GLN B 1 323 ? 48.752 -3.818 48.267 1.00 40.73 326 GLN B N 1
ATOM 5158 C CA . GLN B 1 323 ? 48.613 -5.221 48.661 1.00 39.75 326 GLN B CA 1
ATOM 5159 C C . GLN B 1 323 ? 48.923 -5.514 50.123 1.00 39.93 326 GLN B C 1
ATOM 5160 O O . GLN B 1 323 ? 48.111 -6.112 50.836 1.00 40.28 326 GLN B O 1
ATOM 5166 N N . ALA B 1 324 ? 50.105 -5.108 50.572 1.00 38.96 327 ALA B N 1
ATOM 5167 C CA . ALA B 1 324 ? 50.489 -5.332 51.956 1.00 37.27 327 ALA B CA 1
ATOM 5168 C C . ALA B 1 324 ? 49.506 -4.626 52.892 1.00 36.15 327 ALA B C 1
ATOM 5169 O O . 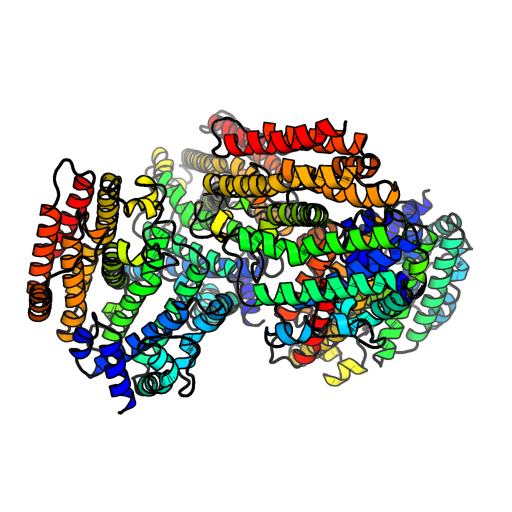ALA B 1 324 ? 49.168 -5.146 53.958 1.00 37.12 327 ALA B O 1
ATOM 5171 N N . THR B 1 325 ? 49.052 -3.442 52.489 1.00 35.39 328 THR B N 1
ATOM 5172 C CA . THR B 1 325 ? 48.115 -2.666 53.298 1.00 35.73 328 THR B CA 1
ATOM 5173 C C . THR B 1 325 ? 46.766 -3.381 53.406 1.00 36.22 328 THR B C 1
ATOM 5174 O O . THR B 1 325 ? 46.224 -3.558 54.505 1.00 35.02 328 THR B O 1
ATOM 5178 N N . LEU B 1 326 ? 46.228 -3.794 52.261 1.00 38.17 329 LEU B N 1
ATOM 5179 C CA . LEU B 1 326 ? 44.946 -4.489 52.231 1.00 40.72 329 LEU B CA 1
ATOM 5180 C C . LEU B 1 326 ? 45.020 -5.741 53.083 1.00 41.85 329 LEU B C 1
ATOM 5181 O O . LEU B 1 326 ? 44.058 -6.111 53.754 1.00 42.44 329 LEU B O 1
ATOM 5186 N N . GLN B 1 327 ? 46.183 -6.381 53.070 1.00 44.39 330 GLN B N 1
ATOM 5187 C CA . GLN B 1 327 ? 46.388 -7.599 53.832 1.00 46.86 330 GLN B CA 1
ATOM 5188 C C . GLN B 1 327 ? 46.295 -7.350 55.338 1.00 46.60 330 GLN B C 1
ATOM 5189 O O . GLN B 1 327 ? 45.755 -8.173 56.078 1.00 47.43 330 GLN B O 1
ATOM 5195 N N . MET B 1 328 ? 46.824 -6.221 55.798 1.00 44.26 331 MET B N 1
ATOM 5196 C CA . MET B 1 328 ? 46.778 -5.919 57.223 1.00 42.87 331 MET B CA 1
ATOM 5197 C C . MET B 1 328 ? 45.371 -5.522 57.635 1.00 41.06 331 MET B C 1
ATOM 5198 O O . MET B 1 328 ? 44.929 -5.842 58.736 1.00 39.16 331 MET B O 1
ATOM 5203 N N . LEU B 1 329 ? 44.668 -4.825 56.749 1.00 40.24 332 LEU B N 1
ATOM 5204 C CA . LEU B 1 329 ? 43.294 -4.429 57.031 1.00 40.76 332 LEU B CA 1
ATOM 5205 C C . LEU B 1 329 ? 42.420 -5.688 57.142 1.00 40.83 332 LEU B C 1
ATOM 5206 O O . LEU B 1 329 ? 41.634 -5.827 58.083 1.00 39.15 332 LEU B O 1
ATOM 5211 N N . LYS B 1 330 ? 42.567 -6.612 56.197 1.00 42.86 333 LYS B N 1
ATOM 5212 C CA . LYS B 1 330 ? 41.771 -7.834 56.245 1.00 45.70 333 LYS B CA 1
ATOM 5213 C C . LYS B 1 330 ? 41.987 -8.534 57.583 1.00 45.14 333 LYS B C 1
ATOM 5214 O O . LYS B 1 330 ? 41.025 -8.892 58.269 1.00 46.23 333 LYS B O 1
ATOM 5220 N N . THR B 1 331 ? 43.251 -8.702 57.957 1.00 44.61 334 THR B N 1
ATOM 5221 C CA . THR B 1 331 ? 43.610 -9.341 59.218 1.00 43.46 334 THR B CA 1
ATOM 5222 C C . THR B 1 331 ? 42.924 -8.656 60.394 1.00 44.63 334 THR B C 1
ATOM 5223 O O . THR B 1 331 ? 42.290 -9.305 61.226 1.00 45.10 334 THR B O 1
ATOM 5227 N N . TYR B 1 332 ? 43.060 -7.340 60.481 1.00 44.82 335 TYR B N 1
ATOM 5228 C CA . TYR B 1 332 ? 42.426 -6.630 61.576 1.00 46.90 335 TYR B CA 1
ATOM 5229 C C . TYR B 1 332 ? 40.905 -6.750 61.506 1.00 48.02 335 TYR B C 1
ATOM 5230 O O . TYR B 1 332 ? 40.239 -6.777 62.535 1.00 47.64 335 TYR B O 1
ATOM 5239 N N . THR B 1 333 ? 40.358 -6.841 60.298 1.00 50.25 336 THR B N 1
ATOM 5240 C CA . THR B 1 333 ? 38.911 -6.971 60.141 1.00 53.43 336 THR B CA 1
ATOM 5241 C C . THR B 1 333 ? 38.428 -8.331 60.654 1.00 55.43 336 THR B C 1
ATOM 5242 O O . THR B 1 333 ? 37.467 -8.402 61.422 1.00 55.91 336 THR B O 1
ATOM 5246 N N . LEU B 1 334 ? 39.091 -9.406 60.231 1.00 56.99 337 LEU B N 1
ATOM 5247 C CA . LEU B 1 334 ? 38.721 -10.752 60.677 1.00 59.01 337 LEU B CA 1
ATOM 5248 C C . LEU B 1 334 ? 38.839 -10.815 62.192 1.00 58.93 337 LEU B C 1
ATOM 5249 O O . LEU B 1 334 ? 37.985 -11.374 62.876 1.00 60.32 337 LEU B O 1
ATOM 5254 N N . ARG B 1 335 ? 39.917 -10.230 62.700 1.00 59.87 338 ARG B N 1
ATOM 5255 C CA . ARG B 1 335 ? 40.188 -10.180 64.129 1.00 58.67 338 ARG B CA 1
ATOM 5256 C C . ARG B 1 335 ? 39.011 -9.554 64.862 1.00 56.59 338 ARG B C 1
ATOM 5257 O O . ARG B 1 335 ? 38.587 -10.031 65.918 1.00 55.79 338 ARG B O 1
ATOM 5265 N N . LEU B 1 336 ? 38.492 -8.476 64.287 1.00 54.25 339 LEU B N 1
ATOM 5266 C CA . LEU B 1 336 ? 37.370 -7.750 64.862 1.00 51.53 339 LEU B CA 1
ATOM 5267 C C . LEU B 1 336 ? 36.133 -8.634 64.944 1.00 51.22 339 LEU B C 1
ATOM 5268 O O . LEU B 1 336 ? 35.537 -8.782 66.007 1.00 48.78 339 LEU B O 1
ATOM 5273 N N . ALA B 1 337 ? 35.757 -9.219 63.813 1.00 53.63 340 ALA B N 1
ATOM 5274 C CA . ALA B 1 337 ? 34.585 -10.083 63.743 1.00 57.51 340 ALA B CA 1
ATOM 5275 C C . ALA B 1 337 ? 34.754 -11.366 64.559 1.00 60.59 340 ALA B C 1
ATOM 5276 O O . ALA B 1 337 ? 33.772 -11.970 65.002 1.00 60.80 340 ALA B O 1
ATOM 5278 N N . ALA B 1 338 ? 36.001 -11.780 64.757 1.00 63.16 341 ALA B N 1
ATOM 5279 C CA . ALA B 1 338 ? 36.286 -12.993 65.511 1.00 65.79 341 ALA B CA 1
ATOM 5280 C C . ALA B 1 338 ? 36.053 -12.790 67.002 1.00 67.53 341 ALA B C 1
ATOM 5281 O O . ALA B 1 338 ? 36.032 -13.753 67.767 1.00 68.87 341 ALA B O 1
ATOM 5283 N N . ARG B 1 339 ? 35.865 -11.539 67.411 1.00 69.06 342 ARG B N 1
ATOM 5284 C CA . ARG B 1 339 ? 35.657 -11.220 68.820 1.00 70.63 342 ARG B CA 1
ATOM 5285 C C . ARG B 1 339 ? 34.206 -11.216 69.296 1.00 71.23 342 ARG B C 1
ATOM 5286 O O . ARG B 1 339 ? 33.915 -10.783 70.413 1.00 70.17 342 ARG B O 1
ATOM 5294 N N . MET B 1 340 ? 33.298 -11.688 68.446 1.00 72.92 343 MET B N 1
ATOM 5295 C CA . MET B 1 340 ? 31.883 -11.778 68.801 1.00 75.01 343 MET B CA 1
ATOM 5296 C C . MET B 1 340 ? 31.440 -13.220 68.573 1.00 75.60 343 MET B C 1
ATOM 5297 O O . MET B 1 340 ? 32.117 -13.971 67.870 1.00 75.97 343 MET B O 1
ATOM 5302 N N . ASN B 1 341 ? 30.310 -13.611 69.155 1.00 77.14 344 ASN B N 1
ATOM 5303 C CA . ASN B 1 341 ? 29.843 -14.990 69.022 1.00 78.64 344 ASN B CA 1
ATOM 5304 C C . ASN B 1 341 ? 28.649 -15.240 68.099 1.00 79.24 344 ASN B C 1
ATOM 5305 O O . ASN B 1 341 ? 28.790 -15.904 67.070 1.00 79.79 344 ASN B O 1
ATOM 5310 N N . ALA B 1 342 ? 27.481 -14.727 68.476 1.00 79.11 345 ALA B N 1
ATOM 5311 C CA . ALA B 1 342 ? 26.250 -14.897 67.697 1.00 79.11 345 ALA B CA 1
ATOM 5312 C C . ALA B 1 342 ? 25.086 -14.599 68.620 1.00 78.42 345 ALA B C 1
ATOM 5313 O O . ALA B 1 342 ? 23.936 -14.485 68.194 1.00 77.59 345 ALA B O 1
ATOM 5315 N N . GLN B 1 343 ? 25.409 -14.488 69.900 1.00 78.28 346 GLN B N 1
ATOM 5316 C CA . GLN B 1 343 ? 24.428 -14.191 70.922 1.00 78.22 346 GLN B CA 1
ATOM 5317 C C . GLN B 1 343 ? 24.537 -12.710 71.257 1.00 77.39 346 GLN B C 1
ATOM 5318 O O . GLN B 1 343 ? 23.834 -12.198 72.128 1.00 77.77 346 GLN B O 1
ATOM 5324 N N . ASP B 1 344 ? 25.431 -12.029 70.545 1.00 76.44 347 ASP B N 1
ATOM 5325 C CA . ASP B 1 344 ? 25.629 -10.594 70.720 1.00 75.20 347 ASP B CA 1
ATOM 5326 C C . ASP B 1 344 ? 24.576 -9.899 69.865 1.00 73.37 347 ASP B C 1
ATOM 5327 O O . ASP B 1 344 ? 24.240 -10.372 68.779 1.00 72.67 347 ASP B O 1
ATOM 5332 N N . ALA B 1 345 ? 24.061 -8.778 70.359 1.00 71.82 348 ALA B N 1
ATOM 5333 C CA . ALA B 1 345 ? 23.022 -8.025 69.659 1.00 71.48 348 ALA B CA 1
ATOM 5334 C C . ALA B 1 345 ? 23.444 -7.444 68.310 1.00 71.13 348 ALA B C 1
ATOM 5335 O O . ALA B 1 345 ? 22.605 -7.196 67.445 1.00 71.67 348 ALA B O 1
ATOM 5337 N N . CYS B 1 346 ? 24.740 -7.231 68.128 1.00 70.42 349 CYS B N 1
ATOM 5338 C CA . CYS B 1 346 ? 25.237 -6.656 66.887 1.00 70.19 349 CYS B CA 1
ATOM 5339 C C . CYS B 1 346 ? 25.808 -7.684 65.921 1.00 68.80 349 CYS B C 1
ATOM 5340 O O . CYS B 1 346 ? 26.235 -7.330 64.819 1.00 68.39 349 CYS B O 1
ATOM 5343 N N . TYR B 1 347 ? 25.806 -8.953 66.322 1.00 67.70 350 TYR B N 1
ATOM 5344 C CA . TYR B 1 347 ? 26.372 -10.015 65.491 1.00 65.62 350 TYR B CA 1
ATOM 5345 C C . TYR B 1 347 ? 26.069 -9.904 64.006 1.00 63.99 350 TYR B C 1
ATOM 5346 O O . TYR B 1 347 ? 26.977 -9.720 63.193 1.00 63.49 350 TYR B O 1
ATOM 5355 N N . ASP B 1 348 ? 24.793 -10.025 63.651 1.00 62.45 351 ASP B N 1
ATOM 5356 C CA . ASP B 1 348 ? 24.392 -9.959 62.250 1.00 60.11 351 ASP B CA 1
ATOM 5357 C C . ASP B 1 348 ? 24.824 -8.685 61.538 1.00 56.79 351 ASP B C 1
ATOM 5358 O O . ASP B 1 348 ? 25.363 -8.747 60.437 1.00 55.51 351 ASP B O 1
ATOM 5363 N N . ARG B 1 349 ? 24.592 -7.531 62.153 1.00 53.25 352 ARG B N 1
ATOM 5364 C CA . ARG B 1 349 ? 24.983 -6.278 61.517 1.00 51.33 352 ARG B CA 1
ATOM 5365 C C . ARG B 1 349 ? 26.496 -6.245 61.274 1.00 49.94 352 ARG B C 1
ATOM 5366 O O . ARG B 1 349 ? 26.947 -5.946 60.169 1.00 49.22 352 ARG B O 1
ATOM 5374 N N . ILE B 1 350 ? 27.274 -6.559 62.306 1.00 48.91 353 ILE B N 1
ATOM 5375 C CA . ILE B 1 350 ? 28.726 -6.558 62.186 1.00 47.76 353 ILE B CA 1
ATOM 5376 C C . ILE B 1 350 ? 29.198 -7.504 61.097 1.00 48.40 353 ILE B C 1
ATOM 5377 O O . ILE B 1 350 ? 30.024 -7.134 60.266 1.00 48.06 353 ILE B O 1
ATOM 5382 N N . GLU B 1 351 ? 28.668 -8.723 61.099 1.00 49.20 354 GLU B N 1
ATOM 5383 C CA . GLU B 1 351 ? 29.052 -9.715 60.106 1.00 50.17 354 GLU B CA 1
ATOM 5384 C C . GLU B 1 351 ? 28.842 -9.177 58.691 1.00 49.35 354 GLU B C 1
ATOM 5385 O O . GLU B 1 351 ? 29.649 -9.434 57.794 1.00 47.81 354 GLU B O 1
ATOM 5391 N N . HIS B 1 352 ? 27.763 -8.428 58.487 1.00 47.51 355 HIS B N 1
ATOM 5392 C CA . HIS B 1 352 ? 27.492 -7.864 57.173 1.00 46.67 355 HIS B CA 1
ATOM 5393 C C . HIS B 1 352 ? 28.514 -6.776 56.870 1.00 45.39 355 HIS B C 1
ATOM 5394 O O . HIS B 1 352 ? 28.987 -6.654 55.742 1.00 45.68 355 HIS B O 1
ATOM 5401 N N . LEU B 1 353 ? 28.844 -5.985 57.886 1.00 43.49 356 LEU B N 1
ATOM 5402 C CA . LEU B 1 353 ? 29.827 -4.913 57.750 1.00 43.13 356 LEU B CA 1
ATOM 5403 C C . LEU B 1 353 ? 31.212 -5.504 57.485 1.00 43.05 356 LEU B C 1
ATOM 5404 O O . LEU B 1 353 ? 31.935 -5.042 56.602 1.00 42.75 356 LEU B O 1
ATOM 5409 N N . VAL B 1 354 ? 31.572 -6.534 58.242 1.00 43.71 357 VAL B N 1
ATOM 5410 C CA . VAL B 1 354 ? 32.861 -7.199 58.058 1.00 45.68 357 VAL B CA 1
ATOM 5411 C C . VAL B 1 354 ? 32.952 -7.778 56.645 1.00 47.14 357 VAL B C 1
ATOM 5412 O O . VAL B 1 354 ? 33.989 -7.672 55.981 1.00 46.90 357 VAL B O 1
ATOM 5416 N N . ASN B 1 355 ? 31.858 -8.390 56.196 1.00 48.01 358 ASN B N 1
ATOM 5417 C CA . ASN B 1 355 ? 31.803 -8.982 54.864 1.00 49.04 358 ASN B CA 1
ATOM 5418 C C . ASN B 1 355 ? 31.951 -7.952 53.756 1.00 46.83 358 ASN B C 1
ATOM 5419 O O . ASN B 1 355 ? 32.636 -8.205 52.769 1.00 45.92 358 ASN B O 1
ATOM 5424 N N . ASP B 1 356 ? 31.298 -6.802 53.902 1.00 45.65 359 ASP B N 1
ATOM 5425 C CA . ASP B 1 356 ? 31.401 -5.762 52.882 1.00 46.36 359 ASP B CA 1
ATOM 5426 C C . ASP B 1 356 ? 32.834 -5.254 52.813 1.00 44.51 359 ASP B C 1
ATOM 5427 O O . ASP B 1 356 ? 33.355 -4.970 51.736 1.00 43.41 359 ASP B O 1
ATOM 5432 N N . ALA B 1 357 ? 33.461 -5.132 53.977 1.00 41.92 360 ALA B N 1
ATOM 5433 C CA . ALA B 1 357 ? 34.831 -4.652 54.060 1.00 42.14 360 ALA B CA 1
ATOM 5434 C C . ALA B 1 357 ? 35.779 -5.596 53.340 1.00 41.92 360 ALA B C 1
ATOM 5435 O O . ALA B 1 357 ? 36.549 -5.178 52.477 1.00 40.77 360 ALA B O 1
ATOM 5437 N N . ILE B 1 358 ? 35.724 -6.873 53.696 1.00 44.65 361 ILE B N 1
ATOM 5438 C CA . ILE B 1 358 ? 36.602 -7.854 53.074 1.00 47.11 361 ILE B CA 1
ATOM 5439 C C . ILE B 1 358 ? 36.366 -7.939 51.577 1.00 48.45 361 ILE B C 1
ATOM 5440 O O . ILE B 1 358 ? 37.311 -8.090 50.798 1.00 48.51 361 ILE B O 1
ATOM 5445 N N . ARG B 1 359 ? 35.102 -7.828 51.177 1.00 48.92 362 ARG B N 1
ATOM 5446 C CA . ARG B 1 359 ? 34.744 -7.881 49.767 1.00 49.31 362 ARG B CA 1
ATOM 5447 C C . ARG B 1 359 ? 35.458 -6.768 49.014 1.00 48.20 362 ARG B C 1
ATOM 5448 O O . ARG B 1 359 ? 36.026 -6.996 47.943 1.00 47.89 362 ARG B O 1
ATOM 5456 N N . ALA B 1 360 ? 35.422 -5.562 49.580 1.00 46.22 363 ALA B N 1
ATOM 5457 C CA . ALA B 1 360 ? 36.075 -4.401 48.978 1.00 44.78 363 ALA B CA 1
ATOM 5458 C C . ALA B 1 360 ? 37.578 -4.640 48.846 1.00 43.49 363 ALA B C 1
ATOM 5459 O O . ALA B 1 360 ? 38.175 -4.304 47.829 1.00 43.29 363 ALA B O 1
ATOM 5461 N N . MET B 1 361 ? 38.182 -5.223 49.877 1.00 42.96 364 MET B N 1
ATOM 5462 C CA . MET B 1 361 ? 39.617 -5.505 49.871 1.00 47.74 364 MET B CA 1
ATOM 5463 C C . MET B 1 361 ? 39.997 -6.507 48.763 1.00 49.72 364 MET B C 1
ATOM 5464 O O . MET B 1 361 ? 40.805 -6.195 47.885 1.00 50.71 364 MET B O 1
ATOM 5469 N N . GLU B 1 362 ? 39.410 -7.700 48.801 1.00 51.80 365 GLU B N 1
ATOM 5470 C CA . GLU B 1 362 ? 39.680 -8.720 47.786 1.00 53.29 365 GLU B CA 1
ATOM 5471 C C . GLU B 1 362 ? 39.403 -8.132 46.394 1.00 53.21 365 GLU B C 1
ATOM 5472 O O . GLU B 1 362 ? 40.005 -8.531 45.396 1.00 53.39 365 GLU B O 1
ATOM 5478 N N . SER B 1 363 ? 38.493 -7.167 46.344 1.00 52.06 366 SER B N 1
ATOM 5479 C CA . SER B 1 363 ? 38.125 -6.497 45.101 1.00 51.85 366 SER B CA 1
ATOM 5480 C C . SER B 1 363 ? 39.320 -5.815 44.420 1.00 52.18 366 SER B C 1
ATOM 5481 O O . SER B 1 363 ? 39.250 -5.427 43.251 1.00 50.52 366 SER B O 1
ATOM 5484 N N . HIS B 1 364 ? 40.416 -5.667 45.155 1.00 52.74 367 HIS B N 1
ATOM 5485 C CA . HIS B 1 364 ? 41.612 -5.016 44.621 1.00 51.74 367 HIS B CA 1
ATOM 5486 C C . HIS B 1 364 ? 42.820 -5.950 44.662 1.00 53.58 367 HIS B C 1
ATOM 5487 O O . HIS B 1 364 ? 43.930 -5.563 44.291 1.00 55.15 367 HIS B O 1
ATOM 5494 N N . GLN B 1 365 ? 42.594 -7.183 45.108 1.00 53.50 368 GLN B N 1
ATOM 5495 C CA . GLN B 1 365 ? 43.656 -8.172 45.197 1.00 55.53 368 GLN B CA 1
ATOM 5496 C C . GLN B 1 365 ? 43.686 -9.070 43.961 1.00 55.99 368 GLN B C 1
ATOM 5497 O O . GLN B 1 365 ? 44.569 -8.942 43.110 1.00 54.78 368 GLN B O 1
ATOM 5503 N N . ASP C 1 25 ? 48.448 70.488 49.249 1.00 78.29 28 ASP C N 1
ATOM 5504 C CA . ASP C 1 25 ? 47.153 71.155 49.172 1.00 78.83 28 ASP C CA 1
ATOM 5505 C C . ASP C 1 25 ? 46.623 71.121 47.739 1.00 78.94 28 ASP C C 1
ATOM 5506 O O . ASP C 1 25 ? 45.411 71.169 47.508 1.00 78.34 28 ASP C O 1
ATOM 5511 N N . GLU C 1 26 ? 47.542 71.041 46.781 1.00 78.61 29 GLU C N 1
ATOM 5512 C CA . GLU C 1 26 ? 47.183 70.988 45.367 1.00 78.32 29 GLU C CA 1
ATOM 5513 C C . GLU C 1 26 ? 46.865 69.541 45.028 1.00 76.79 29 GLU C C 1
ATOM 5514 O O . GLU C 1 26 ? 45.971 69.251 44.235 1.00 76.86 29 GLU C O 1
ATOM 5520 N N . ASP C 1 27 ? 47.625 68.639 45.637 1.00 75.40 30 ASP C N 1
ATOM 5521 C CA . ASP C 1 27 ? 47.465 67.207 45.431 1.00 73.91 30 ASP C CA 1
ATOM 5522 C C . ASP C 1 27 ? 46.046 66.791 45.783 1.00 71.65 30 ASP C C 1
ATOM 5523 O O . ASP C 1 27 ? 45.426 65.991 45.084 1.00 71.13 30 ASP C O 1
ATOM 5528 N N . LEU C 1 28 ? 45.541 67.349 46.875 1.00 69.53 31 LEU C N 1
ATOM 5529 C CA . LEU C 1 28 ? 44.206 67.031 47.345 1.00 66.94 31 LEU C CA 1
ATOM 5530 C C . LEU C 1 28 ? 43.135 67.459 46.344 1.00 65.67 31 LEU C C 1
ATOM 5531 O O . LEU C 1 28 ? 42.236 66.675 46.030 1.00 65.49 31 LEU C O 1
ATOM 5536 N N . ARG C 1 29 ? 43.225 68.686 45.830 1.00 64.12 32 ARG C N 1
ATOM 5537 C CA . ARG C 1 29 ? 42.226 69.140 44.864 1.00 61.18 32 ARG C CA 1
ATOM 5538 C C . ARG C 1 29 ? 42.321 68.347 43.565 1.00 58.16 32 ARG C C 1
ATOM 5539 O O . ARG C 1 29 ? 41.327 68.189 42.858 1.00 56.86 32 ARG C O 1
ATOM 5547 N N . PHE C 1 30 ? 43.514 67.851 43.248 1.00 55.44 33 PHE C N 1
ATOM 5548 C CA . PHE C 1 30 ? 43.686 67.040 42.049 1.00 53.10 33 PHE C CA 1
ATOM 5549 C C . PHE C 1 30 ? 42.882 65.771 42.270 1.00 52.00 33 PHE C C 1
ATOM 5550 O O . PHE C 1 30 ? 42.252 65.244 41.349 1.00 51.19 33 PHE C O 1
ATOM 5558 N N . CYS C 1 31 ? 42.937 65.271 43.502 1.00 50.82 34 CYS C N 1
ATOM 5559 C CA . CYS C 1 31 ? 42.212 64.062 43.874 1.00 50.41 34 CYS C CA 1
ATOM 5560 C C . CYS C 1 31 ? 40.703 64.267 43.699 1.00 49.22 34 CYS C C 1
ATOM 5561 O O . CYS C 1 31 ? 40.027 63.464 43.053 1.00 47.63 34 CYS C O 1
ATOM 5564 N N . TYR C 1 32 ? 40.184 65.350 44.269 1.00 48.79 35 TYR C N 1
ATOM 5565 C CA . TYR C 1 32 ? 38.763 65.643 44.174 1.00 51.14 35 TYR C CA 1
ATOM 5566 C C . TYR C 1 32 ? 38.344 65.947 42.742 1.00 51.37 35 TYR C C 1
ATOM 5567 O O . TYR C 1 32 ? 37.214 65.651 42.352 1.00 51.06 35 TYR C O 1
ATOM 5576 N N . ASP C 1 33 ? 39.254 66.527 41.957 1.00 53.53 36 ASP C N 1
ATOM 5577 C CA . ASP C 1 33 ? 38.963 66.839 40.554 1.00 52.37 36 ASP C CA 1
ATOM 5578 C C . ASP C 1 33 ? 38.831 65.556 39.749 1.00 50.69 36 ASP C C 1
ATOM 5579 O O . ASP C 1 33 ? 37.895 65.399 38.958 1.00 50.43 36 ASP C O 1
ATOM 5584 N N . ILE C 1 34 ? 39.782 64.647 39.943 1.00 47.75 37 ILE C N 1
ATOM 5585 C CA . ILE C 1 34 ? 39.766 63.382 39.226 1.00 49.59 37 ILE C CA 1
ATOM 5586 C C . ILE C 1 34 ? 38.582 62.539 39.712 1.00 48.44 37 ILE C C 1
ATOM 5587 O O . ILE C 1 34 ? 37.929 61.849 38.925 1.00 47.20 37 ILE C O 1
ATOM 5592 N N . LEU C 1 35 ? 38.307 62.615 41.013 1.00 49.25 38 LEU C N 1
ATOM 5593 C CA . LEU C 1 35 ? 37.206 61.874 41.623 1.00 47.87 38 LEU C CA 1
ATOM 5594 C C . LEU C 1 35 ? 35.879 62.243 40.968 1.00 48.23 38 LEU C C 1
ATOM 5595 O O . LEU C 1 35 ? 35.145 61.372 40.499 1.00 46.20 38 LEU C O 1
ATOM 5600 N N . GLN C 1 36 ? 35.586 63.540 40.941 1.00 49.34 39 GLN C N 1
ATOM 5601 C CA . GLN C 1 36 ? 34.348 64.047 40.359 1.00 52.58 39 GLN C CA 1
ATOM 5602 C C . GLN C 1 36 ? 34.265 63.757 38.867 1.00 54.09 39 GLN C C 1
ATOM 5603 O O . GLN C 1 36 ? 33.175 63.601 38.306 1.00 54.96 39 GLN C O 1
ATOM 5609 N N . ALA C 1 37 ? 35.425 63.674 38.230 1.00 55.62 40 ALA C N 1
ATOM 5610 C CA . ALA C 1 37 ? 35.492 63.396 36.806 1.00 56.34 40 ALA C CA 1
ATOM 5611 C C . ALA C 1 37 ? 35.247 61.915 36.527 1.00 57.42 40 ALA C C 1
ATOM 5612 O O . ALA C 1 37 ? 34.460 61.563 35.648 1.00 56.96 40 ALA C O 1
ATOM 5614 N N . VAL C 1 38 ? 35.907 61.051 37.294 1.00 57.86 41 VAL C N 1
ATOM 5615 C CA . VAL C 1 38 ? 35.788 59.605 37.103 1.00 59.28 41 VAL C CA 1
ATOM 5616 C C . VAL C 1 38 ? 34.580 58.924 37.744 1.00 59.76 41 VAL C C 1
ATOM 5617 O O . VAL C 1 38 ? 34.141 57.870 37.286 1.00 59.38 41 VAL C O 1
ATOM 5621 N N . SER C 1 39 ? 34.043 59.512 38.806 1.00 61.13 42 SER C N 1
ATOM 5622 C CA . SER C 1 39 ? 32.897 58.916 39.478 1.00 61.81 42 SER C CA 1
ATOM 5623 C C . SER C 1 39 ? 31.606 59.680 39.216 1.00 62.62 42 SER C C 1
ATOM 5624 O O . SER C 1 39 ? 31.604 60.911 39.127 1.00 63.60 42 SER C O 1
ATOM 5627 N N . ARG C 1 40 ? 30.507 58.947 39.085 1.00 62.45 43 ARG C N 1
ATOM 5628 C CA . ARG C 1 40 ? 29.216 59.576 38.861 1.00 63.83 43 ARG C CA 1
ATOM 5629 C C . ARG C 1 40 ? 28.147 58.934 39.738 1.00 62.39 43 ARG C C 1
ATOM 5630 O O . ARG C 1 40 ? 26.954 59.008 39.449 1.00 62.65 43 ARG C O 1
ATOM 5638 N N . SER C 1 41 ? 28.588 58.300 40.817 1.00 60.34 44 SER C N 1
ATOM 5639 C CA . SER C 1 41 ? 27.669 57.663 41.750 1.00 58.36 44 SER C CA 1
ATOM 5640 C C . SER C 1 41 ? 28.078 57.970 43.183 1.00 55.13 44 SER C C 1
ATOM 5641 O O . SER C 1 41 ? 27.234 58.032 44.074 1.00 56.73 44 SER C O 1
ATOM 5644 N N . PHE C 1 42 ? 29.372 58.166 43.403 1.00 49.89 45 PHE C N 1
ATOM 5645 C CA . PHE C 1 42 ? 29.865 58.440 44.742 1.00 47.31 45 PHE C CA 1
ATOM 5646 C C . PHE C 1 42 ? 30.494 59.816 44.880 1.00 45.86 45 PHE C C 1
ATOM 5647 O O . PHE C 1 42 ? 30.706 60.298 45.994 1.00 46.09 45 PHE C O 1
ATOM 5655 N N . ALA C 1 43 ? 30.769 60.458 43.747 1.00 43.44 46 ALA C N 1
ATOM 5656 C CA . ALA C 1 43 ? 31.365 61.789 43.759 1.00 40.63 46 ALA C CA 1
ATOM 5657 C C . ALA C 1 43 ? 30.554 62.712 44.660 1.00 36.98 46 ALA C C 1
ATOM 5658 O O . ALA C 1 43 ? 31.104 63.341 45.552 1.00 36.05 46 ALA C O 1
ATOM 5660 N N . VAL C 1 44 ? 29.244 62.786 44.438 1.00 34.14 47 VAL C N 1
ATOM 5661 C CA . VAL C 1 44 ? 28.405 63.653 45.254 1.00 34.80 47 VAL C CA 1
ATOM 5662 C C . VAL C 1 44 ? 28.365 63.282 46.744 1.00 33.64 47 VAL C C 1
ATOM 5663 O O . VAL C 1 44 ? 28.657 64.118 47.595 1.00 35.11 47 VAL C O 1
ATOM 5667 N N . VAL C 1 45 ? 28.024 62.035 47.068 1.00 32.89 48 VAL C N 1
ATOM 5668 C CA . VAL C 1 45 ? 27.950 61.652 48.474 1.00 31.39 48 VAL C CA 1
ATOM 5669 C C . VAL C 1 45 ? 29.287 61.738 49.191 1.00 33.34 48 VAL C C 1
ATOM 5670 O O . VAL C 1 45 ? 29.326 62.016 50.387 1.00 34.35 48 VAL C O 1
ATOM 5674 N N . ILE C 1 46 ? 30.382 61.514 48.465 1.00 32.96 49 ILE C N 1
ATOM 5675 C CA . ILE C 1 46 ? 31.710 61.601 49.058 1.00 30.40 49 ILE C CA 1
ATOM 5676 C C . ILE C 1 46 ? 32.051 63.069 49.334 1.00 30.09 49 ILE C C 1
ATOM 5677 O O . ILE C 1 46 ? 32.600 63.396 50.388 1.00 30.11 49 ILE C O 1
ATOM 5682 N N . MET C 1 47 ? 31.697 63.958 48.406 1.00 31.25 50 MET C N 1
ATOM 5683 C CA . MET C 1 47 ? 31.968 65.391 48.582 1.00 33.66 50 MET C CA 1
ATOM 5684 C C . MET C 1 47 ? 31.222 65.949 49.790 1.00 34.45 50 MET C C 1
ATOM 5685 O O . MET C 1 47 ? 31.684 66.894 50.427 1.00 36.37 50 MET C O 1
ATOM 5690 N N . GLU C 1 48 ? 30.058 65.370 50.088 1.00 34.98 51 GLU C N 1
ATOM 5691 C CA . GLU C 1 48 ? 29.221 65.818 51.200 1.00 35.92 51 GLU C CA 1
ATOM 5692 C C . GLU C 1 48 ? 29.677 65.388 52.586 1.00 35.87 51 GLU C C 1
ATOM 5693 O O . GLU C 1 48 ? 29.152 65.878 53.585 1.00 36.56 51 GLU C O 1
ATOM 5699 N N . LEU C 1 49 ? 30.632 64.466 52.646 1.00 35.12 52 LEU C N 1
ATOM 5700 C CA . LEU C 1 49 ? 31.149 63.974 53.920 1.00 36.98 52 LEU C CA 1
ATOM 5701 C C . LEU C 1 49 ? 31.857 65.041 54.745 1.00 39.09 52 LEU C C 1
ATOM 5702 O O . LEU C 1 49 ? 32.372 66.030 54.218 1.00 38.45 52 LEU C O 1
ATOM 5707 N N . ASP C 1 50 ? 31.859 64.830 56.055 1.00 42.63 53 ASP C N 1
ATOM 5708 C CA . ASP C 1 50 ? 32.547 65.719 56.984 1.00 44.55 53 ASP C CA 1
ATOM 5709 C C . ASP C 1 50 ? 34.018 65.658 56.539 1.00 45.72 53 ASP C C 1
ATOM 5710 O O . ASP C 1 50 ? 34.581 64.571 56.395 1.00 43.24 53 ASP C O 1
ATOM 5715 N N . GLU C 1 51 ? 34.614 66.829 56.313 1.00 49.12 54 GLU C N 1
ATOM 5716 C CA . GLU C 1 51 ? 35.991 66.960 55.828 1.00 52.55 54 GLU C CA 1
ATOM 5717 C C . GLU C 1 51 ? 37.013 65.926 56.301 1.00 53.20 54 GLU C C 1
ATOM 5718 O O . GLU C 1 51 ? 37.588 65.201 55.486 1.00 53.40 54 GLU C O 1
ATOM 5724 N N . GLU C 1 52 ? 37.246 65.873 57.609 1.00 52.73 55 GLU C N 1
ATOM 5725 C CA . GLU C 1 52 ? 38.222 64.955 58.195 1.00 52.82 55 GLU C CA 1
ATOM 5726 C C . GLU C 1 52 ? 38.304 63.604 57.480 1.00 51.58 55 GLU C C 1
ATOM 5727 O O . GLU C 1 52 ? 39.305 63.295 56.829 1.00 51.37 55 GLU C O 1
ATOM 5733 N N . MET C 1 53 ? 37.250 62.804 57.592 1.00 48.20 56 MET C N 1
ATOM 5734 C CA . MET C 1 53 ? 37.236 61.488 56.965 1.00 46.49 56 MET C CA 1
ATOM 5735 C C . MET C 1 53 ? 37.023 61.508 55.452 1.00 44.07 56 MET C C 1
ATOM 5736 O O . MET C 1 53 ? 37.289 60.517 54.770 1.00 42.23 56 MET C O 1
ATOM 5741 N N . ARG C 1 54 ? 36.543 62.629 54.923 1.00 43.22 57 ARG C N 1
ATOM 5742 C CA . ARG C 1 54 ? 36.307 62.726 53.488 1.00 42.72 57 ARG C CA 1
ATOM 5743 C C . ARG C 1 54 ? 37.577 62.523 52.647 1.00 42.50 57 ARG C C 1
ATOM 5744 O O . ARG C 1 54 ? 37.544 61.808 51.638 1.00 40.89 57 ARG C O 1
ATOM 5752 N N . ASP C 1 55 ? 38.689 63.139 53.055 1.00 41.14 58 ASP C N 1
ATOM 5753 C CA . ASP C 1 55 ? 39.944 62.989 52.307 1.00 42.57 58 ASP C CA 1
ATOM 5754 C C . ASP C 1 55 ? 40.295 61.507 52.240 1.00 41.39 58 ASP C C 1
ATOM 5755 O O . ASP C 1 55 ? 40.695 60.983 51.195 1.00 41.32 58 ASP C O 1
ATOM 5760 N N . ALA C 1 56 ? 40.130 60.835 53.374 1.00 40.89 59 ALA C N 1
ATOM 5761 C CA . ALA C 1 56 ? 40.422 59.412 53.481 1.00 39.00 59 ALA C CA 1
ATOM 5762 C C . ALA C 1 56 ? 39.582 58.603 52.498 1.00 37.42 59 ALA C C 1
ATOM 5763 O O . ALA C 1 56 ? 40.104 57.738 51.793 1.00 37.28 59 ALA C O 1
ATOM 5765 N N . VAL C 1 57 ? 38.280 58.889 52.455 1.00 36.74 60 VAL C N 1
ATOM 5766 C CA . VAL C 1 57 ? 37.366 58.187 51.552 1.00 34.29 60 VAL C CA 1
ATOM 5767 C C . VAL C 1 57 ? 37.708 58.510 50.095 1.00 32.55 60 VAL C C 1
ATOM 5768 O O . VAL C 1 57 ? 37.677 57.640 49.233 1.00 30.56 60 VAL C O 1
ATOM 5772 N N . CYS C 1 58 ? 38.014 59.772 49.823 1.00 34.90 61 CYS C N 1
ATOM 5773 C CA . CYS C 1 58 ? 38.353 60.190 48.463 1.00 35.58 61 CYS C CA 1
ATOM 5774 C C . CYS C 1 58 ? 39.583 59.420 47.980 1.00 35.77 61 CYS C C 1
ATOM 5775 O O . CYS C 1 58 ? 39.556 58.753 46.944 1.00 35.54 61 CYS C O 1
ATOM 5778 N N . ILE C 1 59 ? 40.662 59.507 48.749 1.00 36.54 62 ILE C N 1
ATOM 5779 C CA . ILE C 1 59 ? 41.896 58.820 48.394 1.00 38.16 62 ILE C CA 1
ATOM 5780 C C . ILE C 1 59 ? 41.624 57.321 48.260 1.00 39.30 62 ILE C C 1
ATOM 5781 O O . ILE C 1 59 ? 42.021 56.701 47.272 1.00 40.88 62 ILE C O 1
ATOM 5786 N N . PHE C 1 60 ? 40.921 56.753 49.240 1.00 38.99 63 PHE C N 1
ATOM 5787 C CA . PHE C 1 60 ? 40.574 55.338 49.230 1.00 37.07 63 PHE C CA 1
ATOM 5788 C C . PHE C 1 60 ? 39.860 54.970 47.929 1.00 37.98 63 PHE C C 1
ATOM 5789 O O . PHE C 1 60 ? 40.093 53.903 47.353 1.00 36.07 63 PHE C O 1
ATOM 5797 N N . TYR C 1 61 ? 38.989 55.856 47.457 1.00 38.26 64 TYR C N 1
ATOM 5798 C CA . TYR C 1 61 ? 38.270 55.597 46.210 1.00 39.14 64 TYR C CA 1
ATOM 5799 C C . TYR C 1 61 ? 39.254 55.579 45.039 1.00 39.11 64 TYR C C 1
ATOM 5800 O O . TYR C 1 61 ? 39.225 54.678 44.202 1.00 40.34 64 TYR C O 1
ATOM 5809 N N . LEU C 1 62 ? 40.126 56.579 44.986 1.00 40.38 65 LEU C N 1
ATOM 5810 C CA . LEU C 1 62 ? 41.107 56.677 43.905 1.00 42.87 65 LEU C CA 1
ATOM 5811 C C . LEU C 1 62 ? 42.064 55.477 43.870 1.00 44.40 65 LEU C C 1
ATOM 5812 O O . LEU C 1 62 ? 42.278 54.869 42.814 1.00 44.68 65 LEU C O 1
ATOM 5817 N N . VAL C 1 63 ? 42.625 55.123 45.021 1.00 44.23 66 VAL C N 1
ATOM 5818 C CA . VAL C 1 63 ? 43.519 53.977 45.084 1.00 43.44 66 VAL C CA 1
ATOM 5819 C C . VAL C 1 63 ? 42.849 52.774 44.415 1.00 44.66 66 VAL C C 1
ATOM 5820 O O . VAL C 1 63 ? 43.429 52.128 43.541 1.00 45.92 66 VAL C O 1
ATOM 5824 N N . LEU C 1 64 ? 41.619 52.481 44.822 1.00 45.21 67 LEU C N 1
ATOM 5825 C CA . LEU C 1 64 ? 40.882 51.359 44.254 1.00 44.85 67 LEU C CA 1
ATOM 5826 C C . LEU C 1 64 ? 40.542 51.585 42.787 1.00 46.38 67 LEU C C 1
ATOM 5827 O O . LEU C 1 64 ? 40.558 50.651 41.983 1.00 46.36 67 LEU C O 1
ATOM 5832 N N . ARG C 1 65 ? 40.220 52.827 42.444 1.00 47.89 68 ARG C N 1
ATOM 5833 C CA . ARG C 1 65 ? 39.881 53.171 41.067 1.00 49.45 68 ARG C CA 1
ATOM 5834 C C . ARG C 1 65 ? 41.072 52.878 40.156 1.00 47.81 68 ARG C C 1
ATOM 5835 O O . ARG C 1 65 ? 40.919 52.317 39.074 1.00 47.69 68 ARG C O 1
ATOM 5843 N N . ALA C 1 66 ? 42.256 53.272 40.606 1.00 47.92 69 ALA C N 1
ATOM 5844 C CA . ALA C 1 66 ? 43.487 53.035 39.857 1.00 48.99 69 ALA C CA 1
ATOM 5845 C C . ALA C 1 66 ? 43.672 51.529 39.663 1.00 49.58 69 ALA C C 1
ATOM 5846 O O . ALA C 1 66 ? 43.892 51.053 38.549 1.00 50.05 69 ALA C O 1
ATOM 5848 N N . LEU C 1 67 ? 43.568 50.788 40.762 1.00 50.72 70 LEU C N 1
ATOM 5849 C CA . LEU C 1 67 ? 43.709 49.336 40.751 1.00 51.85 70 LEU C CA 1
ATOM 5850 C C . LEU C 1 67 ? 42.803 48.672 39.712 1.00 53.97 70 LEU C C 1
ATOM 5851 O O . LEU C 1 67 ? 43.219 47.740 39.016 1.00 53.39 70 LEU C O 1
ATOM 5856 N N . ASP C 1 68 ? 41.567 49.152 39.609 1.00 55.17 71 ASP C N 1
ATOM 5857 C CA . ASP C 1 68 ? 40.613 48.600 38.654 1.00 57.24 71 ASP C CA 1
ATOM 5858 C C . ASP C 1 68 ? 40.996 48.934 37.216 1.00 59.12 71 ASP C C 1
ATOM 5859 O O . ASP C 1 68 ? 40.739 48.153 36.300 1.00 59.03 71 ASP C O 1
ATOM 5864 N N . THR C 1 69 ? 41.600 50.100 37.020 1.00 60.39 72 THR C N 1
ATOM 5865 C CA . THR C 1 69 ? 42.010 50.523 35.686 1.00 62.15 72 THR C CA 1
ATOM 5866 C C . THR C 1 69 ? 43.093 49.585 35.154 1.00 63.06 72 THR C C 1
ATOM 5867 O O . THR C 1 69 ? 42.953 49.007 34.078 1.00 61.56 72 THR C O 1
ATOM 5871 N N . VAL C 1 70 ? 44.167 49.435 35.925 1.00 65.49 73 VAL C N 1
ATOM 5872 C CA . VAL C 1 70 ? 45.281 48.567 35.556 1.00 67.19 73 VAL C CA 1
ATOM 5873 C C . VAL C 1 70 ? 44.806 47.138 35.304 1.00 68.92 73 VAL C C 1
ATOM 5874 O O . VAL C 1 70 ? 45.392 46.412 34.503 1.00 70.65 73 VAL C O 1
ATOM 5878 N N . GLU C 1 71 ? 43.740 46.742 35.988 1.00 70.97 74 GLU C N 1
ATOM 5879 C CA . GLU C 1 71 ? 43.187 45.398 35.853 1.00 73.18 74 GLU C CA 1
ATOM 5880 C C . GLU C 1 71 ? 42.151 45.316 34.737 1.00 75.40 74 GLU C C 1
ATOM 5881 O O . GLU C 1 71 ? 41.978 44.270 34.114 1.00 75.15 74 GLU C O 1
ATOM 5887 N N . ASP C 1 72 ? 41.474 46.429 34.482 1.00 78.86 75 ASP C N 1
ATOM 5888 C CA . ASP C 1 72 ? 40.438 46.480 33.457 1.00 82.97 75 ASP C CA 1
ATOM 5889 C C . ASP C 1 72 ? 41.015 46.682 32.057 1.00 85.43 75 ASP C C 1
ATOM 5890 O O . ASP C 1 72 ? 40.271 46.826 31.085 1.00 85.73 75 ASP C O 1
ATOM 5895 N N . ASP C 1 73 ? 42.340 46.689 31.958 1.00 88.06 76 ASP C N 1
ATOM 5896 C CA . ASP C 1 73 ? 43.005 46.876 30.672 1.00 90.71 76 ASP C CA 1
ATOM 5897 C C . ASP C 1 73 ? 43.218 45.555 29.933 1.00 91.93 76 ASP C C 1
ATOM 5898 O O . ASP C 1 73 ? 43.705 44.582 30.508 1.00 92.36 76 ASP C O 1
ATOM 5903 N N . MET C 1 74 ? 42.862 45.532 28.654 1.00 92.88 77 MET C N 1
ATOM 5904 C CA . MET C 1 74 ? 43.017 44.331 27.841 1.00 94.09 77 MET C CA 1
ATOM 5905 C C . MET C 1 74 ? 44.353 44.290 27.107 1.00 94.10 77 MET C C 1
ATOM 5906 O O . MET C 1 74 ? 44.934 43.219 26.917 1.00 94.18 77 MET C O 1
ATOM 5911 N N . SER C 1 75 ? 44.841 45.459 26.704 1.00 93.90 78 SER C N 1
ATOM 5912 C CA . SER C 1 75 ? 46.103 45.549 25.983 1.00 94.07 78 SER C CA 1
ATOM 5913 C C . SER C 1 75 ? 47.306 45.189 26.854 1.00 94.00 78 SER C C 1
ATOM 5914 O O . SER C 1 75 ? 48.444 45.192 26.379 1.00 94.02 78 SER C O 1
ATOM 5917 N N . ILE C 1 76 ? 47.058 44.883 28.124 1.00 93.70 79 ILE C N 1
ATOM 5918 C CA . ILE C 1 76 ? 48.138 44.510 29.033 1.00 93.44 79 ILE C CA 1
ATOM 5919 C C . ILE C 1 76 ? 48.185 43.007 29.258 1.00 93.34 79 ILE C C 1
ATOM 5920 O O . ILE C 1 76 ? 47.155 42.362 29.462 1.00 93.42 79 ILE C O 1
ATOM 5925 N N . PRO C 1 77 ? 49.393 42.428 29.222 1.00 93.05 80 PRO C N 1
ATOM 5926 C CA . PRO C 1 77 ? 49.544 40.987 29.430 1.00 92.99 80 PRO C CA 1
ATOM 5927 C C . PRO C 1 77 ? 49.050 40.573 30.814 1.00 92.37 80 PRO C C 1
ATOM 5928 O O . PRO C 1 77 ? 49.504 41.101 31.831 1.00 91.88 80 PRO C O 1
ATOM 5932 N N . VAL C 1 78 ? 48.106 39.639 30.843 1.00 91.91 81 VAL C N 1
ATOM 5933 C CA . VAL C 1 78 ? 47.556 39.155 32.100 1.00 91.83 81 VAL C CA 1
ATOM 5934 C C . VAL C 1 78 ? 48.689 38.821 33.054 1.00 91.74 81 VAL C C 1
ATOM 5935 O O . VAL C 1 78 ? 48.644 39.162 34.233 1.00 91.98 81 VAL C O 1
ATOM 5939 N N . GLU C 1 79 ? 49.708 38.154 32.525 1.00 91.54 82 GLU C N 1
ATOM 5940 C CA . GLU C 1 79 ? 50.867 37.759 33.313 1.00 91.04 82 GLU C CA 1
ATOM 5941 C C . GLU C 1 79 ? 51.488 38.939 34.057 1.00 89.73 82 GLU C C 1
ATOM 5942 O O . GLU C 1 79 ? 52.049 38.772 35.140 1.00 89.77 82 GLU C O 1
ATOM 5948 N N . PHE C 1 80 ? 51.390 40.131 33.475 1.00 88.22 83 PHE C N 1
ATOM 5949 C CA . PHE C 1 80 ? 51.938 41.325 34.111 1.00 87.04 83 PHE C CA 1
ATOM 5950 C C . PHE C 1 80 ? 51.097 41.674 35.336 1.00 85.24 83 PHE C C 1
ATOM 5951 O O . PHE C 1 80 ? 51.625 41.987 36.405 1.00 85.34 83 PHE C O 1
ATOM 5959 N N . LYS C 1 81 ? 49.781 41.616 35.163 1.00 82.45 84 LYS C N 1
ATOM 5960 C CA . LYS C 1 81 ? 48.840 41.923 36.234 1.00 79.69 84 LYS C CA 1
ATOM 5961 C C . LYS C 1 81 ? 49.037 41.002 37.432 1.00 78.89 84 LYS C C 1
ATOM 5962 O O . LYS C 1 81 ? 49.184 41.464 38.565 1.00 78.21 84 LYS C O 1
ATOM 5968 N N . LEU C 1 82 ? 49.043 39.698 37.165 1.00 77.85 85 LEU C N 1
ATOM 5969 C CA . LEU C 1 82 ? 49.197 38.687 38.205 1.00 76.21 85 LEU C CA 1
ATOM 5970 C C . LEU C 1 82 ? 50.432 38.848 39.078 1.00 75.65 85 LEU C C 1
ATOM 5971 O O . LEU C 1 82 ? 50.519 38.235 40.141 1.00 76.18 85 LEU C O 1
ATOM 5976 N N . ARG C 1 83 ? 51.383 39.670 38.645 1.00 74.51 86 ARG C N 1
ATOM 5977 C CA . ARG C 1 83 ? 52.596 39.871 39.431 1.00 74.22 86 ARG C CA 1
ATOM 5978 C C . ARG C 1 83 ? 52.724 41.295 39.975 1.00 72.88 86 ARG C C 1
ATOM 5979 O O . ARG C 1 83 ? 53.358 41.522 41.009 1.00 71.75 86 ARG C O 1
ATOM 5987 N N . GLU C 1 84 ? 52.116 42.253 39.285 1.00 71.62 87 GLU C N 1
ATOM 5988 C CA . GLU C 1 84 ? 52.179 43.642 39.726 1.00 70.68 87 GLU C CA 1
ATOM 5989 C C . GLU C 1 84 ? 50.975 44.065 40.568 1.00 68.98 87 GLU C C 1
ATOM 5990 O O . GLU C 1 84 ? 51.120 44.849 41.505 1.00 68.63 87 GLU C O 1
ATOM 5996 N N . LEU C 1 85 ? 49.790 43.552 40.241 1.00 66.65 88 LEU C N 1
ATOM 5997 C CA . LEU C 1 85 ? 48.600 43.910 41.006 1.00 64.43 88 LEU C CA 1
ATOM 5998 C C . LEU C 1 85 ? 48.821 43.614 42.491 1.00 63.54 88 LEU C C 1
ATOM 5999 O O . LEU C 1 85 ? 48.698 44.509 43.329 1.00 62.44 88 LEU C O 1
ATOM 6004 N N . PRO C 1 86 ? 49.171 42.357 42.834 1.00 62.87 89 PRO C N 1
ATOM 6005 C CA . PRO C 1 86 ? 49.406 41.981 44.232 1.00 60.97 89 PRO C CA 1
ATOM 6006 C C . PRO C 1 86 ? 50.397 42.899 44.940 1.00 61.36 89 PRO C C 1
ATOM 6007 O O . PRO C 1 86 ? 50.521 42.863 46.166 1.00 60.33 89 PRO C O 1
ATOM 6011 N N . LYS C 1 87 ? 51.094 43.725 44.162 1.00 61.58 90 LYS C N 1
ATOM 6012 C CA . LYS C 1 87 ? 52.078 44.657 44.706 1.00 62.56 90 LYS C CA 1
ATOM 6013 C C . LYS C 1 87 ? 51.608 46.106 44.661 1.00 62.02 90 LYS C C 1
ATOM 6014 O O . LYS C 1 87 ? 52.165 46.968 45.344 1.00 61.87 90 LYS C O 1
ATOM 6020 N N . PHE C 1 88 ? 50.586 46.372 43.856 1.00 61.79 91 PHE C N 1
ATOM 6021 C CA . PHE C 1 88 ? 50.060 47.723 43.698 1.00 61.97 91 PHE C CA 1
ATOM 6022 C C . PHE C 1 88 ? 49.989 48.540 44.992 1.00 61.27 91 PHE C C 1
ATOM 6023 O O . PHE C 1 88 ? 50.282 49.735 44.989 1.00 59.94 91 PHE C O 1
ATOM 6031 N N . HIS C 1 89 ? 49.614 47.899 46.097 1.00 60.62 92 HIS C N 1
ATOM 6032 C CA . HIS C 1 89 ? 49.502 48.594 47.380 1.00 61.10 92 HIS C CA 1
ATOM 6033 C C . HIS C 1 89 ? 50.843 49.028 47.973 1.00 61.50 92 HIS C C 1
ATOM 6034 O O . HIS C 1 89 ? 50.887 49.908 48.837 1.00 61.37 92 HIS C O 1
ATOM 6041 N N . GLU C 1 90 ? 51.928 48.400 47.529 1.00 61.80 93 GLU C N 1
ATOM 6042 C CA . GLU C 1 90 ? 53.260 48.735 48.037 1.00 63.07 93 GLU C CA 1
ATOM 6043 C C . GLU C 1 90 ? 53.695 50.118 47.559 1.00 62.29 93 GLU C C 1
ATOM 6044 O O . GLU C 1 90 ? 54.460 50.807 48.230 1.00 62.47 93 GLU C O 1
ATOM 6050 N N . HIS C 1 91 ? 53.190 50.522 46.401 1.00 61.37 94 HIS C N 1
ATOM 6051 C CA . HIS C 1 91 ? 53.539 51.811 45.828 1.00 60.93 94 HIS C CA 1
ATOM 6052 C C . HIS C 1 91 ? 52.968 52.982 46.613 1.00 61.78 94 HIS C C 1
ATOM 6053 O O . HIS C 1 91 ? 53.412 54.113 46.453 1.00 62.17 94 HIS C O 1
ATOM 6060 N N . LEU C 1 92 ? 51.987 52.717 47.468 1.00 63.03 95 LEU C N 1
ATOM 6061 C CA . LEU C 1 92 ? 51.373 53.781 48.255 1.00 63.70 95 LEU C CA 1
ATOM 6062 C C . LEU C 1 92 ? 52.379 54.591 49.063 1.00 64.77 95 LEU C C 1
ATOM 6063 O O . LEU C 1 92 ? 52.207 55.795 49.254 1.00 64.46 95 LEU C O 1
ATOM 6068 N N . HIS C 1 93 ? 53.431 53.935 49.539 1.00 66.65 96 HIS C N 1
ATOM 6069 C CA . HIS C 1 93 ? 54.439 54.623 50.332 1.00 68.12 96 HIS C CA 1
ATOM 6070 C C . HIS C 1 93 ? 55.569 55.202 49.494 1.00 68.62 96 HIS C C 1
ATOM 6071 O O . HIS C 1 93 ? 56.517 55.776 50.033 1.00 69.19 96 HIS C O 1
ATOM 6078 N N . ASP C 1 94 ? 55.456 55.057 48.176 1.00 68.86 97 ASP C N 1
ATOM 6079 C CA . ASP C 1 94 ? 56.453 55.582 47.247 1.00 69.05 97 ASP C CA 1
ATOM 6080 C C . ASP C 1 94 ? 55.884 56.749 46.429 1.00 69.21 97 ASP C C 1
ATOM 6081 O O . ASP C 1 94 ? 55.162 56.554 45.449 1.00 67.83 97 ASP C O 1
ATOM 6086 N N . THR C 1 95 ? 56.231 57.960 46.850 1.00 70.45 98 THR C N 1
ATOM 6087 C CA . THR C 1 95 ? 55.769 59.197 46.221 1.00 72.07 98 THR C CA 1
ATOM 6088 C C . THR C 1 95 ? 56.104 59.362 44.737 1.00 72.36 98 THR C C 1
ATOM 6089 O O . THR C 1 95 ? 55.473 60.158 44.037 1.00 72.23 98 THR C O 1
ATOM 6093 N N . THR C 1 96 ? 57.083 58.606 44.254 1.00 73.13 99 THR C N 1
ATOM 6094 C CA . THR C 1 96 ? 57.501 58.724 42.863 1.00 73.94 99 THR C CA 1
ATOM 6095 C C . THR C 1 96 ? 56.840 57.763 41.883 1.00 74.61 99 THR C C 1
ATOM 6096 O O . THR C 1 96 ? 56.757 58.062 40.691 1.00 75.14 99 THR C O 1
ATOM 6100 N N . TRP C 1 97 ? 56.366 56.619 42.370 1.00 75.17 100 TRP C N 1
ATOM 6101 C CA . TRP C 1 97 ? 55.739 55.635 41.488 1.00 76.06 100 TRP C CA 1
ATOM 6102 C C . TRP C 1 97 ? 54.556 56.206 40.703 1.00 76.06 100 TRP C C 1
ATOM 6103 O O . TRP C 1 97 ? 53.833 57.071 41.196 1.00 76.66 100 TRP C O 1
ATOM 6114 N N . CYS C 1 98 ? 54.372 55.712 39.482 1.00 76.08 101 CYS C N 1
ATOM 6115 C CA . CYS C 1 98 ? 53.280 56.142 38.613 1.00 77.03 101 CYS C CA 1
ATOM 6116 C C . CYS C 1 98 ? 53.351 55.430 37.265 1.00 77.92 101 CYS C C 1
ATOM 6117 O O . CYS C 1 98 ? 54.375 55.469 36.587 1.00 79.06 101 CYS C O 1
ATOM 6120 N N . MET C 1 99 ? 52.256 54.780 36.885 1.00 79.14 102 MET C N 1
ATOM 6121 C CA . MET C 1 99 ? 52.187 54.046 35.625 1.00 80.46 102 MET C CA 1
ATOM 6122 C C . MET C 1 99 ? 51.856 54.987 34.470 1.00 81.64 102 MET C C 1
ATOM 6123 O O . MET C 1 99 ? 51.661 56.181 34.681 1.00 81.38 102 MET C O 1
ATOM 6128 N N . SER C 1 100 ? 51.793 54.452 33.251 1.00 83.44 103 SER C N 1
ATOM 6129 C CA . SER C 1 100 ? 51.496 55.279 32.081 1.00 84.71 103 SER C CA 1
ATOM 6130 C C . SER C 1 100 ? 51.013 54.487 30.867 1.00 85.06 103 SER C C 1
ATOM 6131 O O . SER C 1 100 ? 50.284 55.013 30.021 1.00 84.16 103 SER C O 1
ATOM 6134 N N . GLY C 1 101 ? 51.422 53.225 30.786 1.00 85.73 104 GLY C N 1
ATOM 6135 C CA . GLY C 1 101 ? 51.048 52.387 29.660 1.00 86.61 104 GLY C CA 1
ATOM 6136 C C . GLY C 1 101 ? 49.574 52.060 29.476 1.00 87.33 104 GLY C C 1
ATOM 6137 O O . GLY C 1 101 ? 49.200 51.465 28.462 1.00 87.08 104 GLY C O 1
ATOM 6138 N N . VAL C 1 102 ? 48.731 52.438 30.433 1.00 87.57 105 VAL C N 1
ATOM 6139 C CA . VAL C 1 102 ? 47.305 52.142 30.328 1.00 87.09 105 VAL C CA 1
ATOM 6140 C C . VAL C 1 102 ? 46.400 53.175 30.988 1.00 86.48 105 VAL C C 1
ATOM 6141 O O . VAL C 1 102 ? 46.837 53.970 31.823 1.00 85.08 105 VAL C O 1
ATOM 6145 N N . GLY C 1 103 ? 45.130 53.144 30.597 1.00 86.35 106 GLY C N 1
ATOM 6146 C CA . GLY C 1 103 ? 44.153 54.065 31.135 1.00 86.74 106 GLY C CA 1
ATOM 6147 C C . GLY C 1 103 ? 43.672 55.042 30.081 1.00 86.82 106 GLY C C 1
ATOM 6148 O O . GLY C 1 103 ? 44.472 55.601 29.332 1.00 87.25 106 GLY C O 1
ATOM 6149 N N . VAL C 1 104 ? 42.359 55.229 30.010 1.00 86.34 107 VAL C N 1
ATOM 6150 C CA . VAL C 1 104 ? 41.764 56.161 29.064 1.00 85.04 107 VAL C CA 1
ATOM 6151 C C . VAL C 1 104 ? 41.161 57.285 29.898 1.00 84.20 107 VAL C C 1
ATOM 6152 O O . VAL C 1 104 ? 41.598 57.511 31.028 1.00 84.00 107 VAL C O 1
ATOM 6156 N N . GLY C 1 105 ? 40.160 57.974 29.353 1.00 82.32 108 GLY C N 1
ATOM 6157 C CA . GLY C 1 105 ? 39.528 59.064 30.077 1.00 80.84 108 GLY C CA 1
ATOM 6158 C C . GLY C 1 105 ? 40.510 59.772 30.990 1.00 79.70 108 GLY C C 1
ATOM 6159 O O . GLY C 1 105 ? 41.689 59.914 30.651 1.00 79.94 108 GLY C O 1
ATOM 6160 N N . ARG C 1 106 ? 40.040 60.218 32.149 1.00 77.98 109 ARG C N 1
ATOM 6161 C CA . ARG C 1 106 ? 40.925 60.892 33.088 1.00 76.63 109 ARG C CA 1
ATOM 6162 C C . ARG C 1 106 ? 41.532 59.864 34.037 1.00 75.45 109 ARG C C 1
ATOM 6163 O O . ARG C 1 106 ? 42.168 60.210 35.035 1.00 74.76 109 ARG C O 1
ATOM 6171 N N . GLU C 1 107 ? 41.329 58.592 33.707 1.00 74.12 110 GLU C N 1
ATOM 6172 C CA . GLU C 1 107 ? 41.863 57.497 34.502 1.00 73.56 110 GLU C CA 1
ATOM 6173 C C . GLU C 1 107 ? 43.366 57.363 34.297 1.00 72.37 110 GLU C C 1
ATOM 6174 O O . GLU C 1 107 ? 44.114 57.208 35.262 1.00 71.38 110 GLU C O 1
ATOM 6180 N N . ARG C 1 108 ? 43.808 57.423 33.043 1.00 71.73 111 ARG C N 1
ATOM 6181 C CA . ARG C 1 108 ? 45.236 57.326 32.748 1.00 70.46 111 ARG C CA 1
ATOM 6182 C C . ARG C 1 108 ? 45.929 58.453 33.486 1.00 68.28 111 ARG C C 1
ATOM 6183 O O . ARG C 1 108 ? 47.005 58.272 34.057 1.00 68.06 111 ARG C O 1
ATOM 6191 N N . GLU C 1 109 ? 45.296 59.620 33.464 1.00 66.13 112 GLU C N 1
ATOM 6192 C CA . GLU C 1 109 ? 45.825 60.790 34.141 1.00 63.95 112 GLU C CA 1
ATOM 6193 C C . GLU C 1 109 ? 46.072 60.382 35.591 1.00 62.76 112 GLU C C 1
ATOM 6194 O O . GLU C 1 109 ? 47.085 60.749 36.195 1.00 62.38 112 GLU C O 1
ATOM 6200 N N . LEU C 1 110 ? 45.141 59.600 36.134 1.00 61.44 113 LEU C N 1
ATOM 6201 C CA . LEU C 1 110 ? 45.237 59.122 37.508 1.00 59.43 113 LEU C CA 1
ATOM 6202 C C . LEU C 1 110 ? 46.524 58.312 37.704 1.00 59.28 113 LEU C C 1
ATOM 6203 O O . LEU C 1 110 ? 47.321 58.614 38.596 1.00 56.65 113 LEU C O 1
ATOM 6208 N N . LEU C 1 111 ? 46.726 57.288 36.875 1.00 60.56 114 LEU C N 1
ATOM 6209 C CA . LEU C 1 111 ? 47.932 56.467 36.969 1.00 63.25 114 LEU C CA 1
ATOM 6210 C C . LEU C 1 111 ? 49.200 57.281 36.695 1.00 64.15 114 LEU C C 1
ATOM 6211 O O . LEU C 1 111 ? 50.191 57.164 37.416 1.00 64.33 114 LEU C O 1
ATOM 6216 N N . GLU C 1 112 ? 49.168 58.106 35.654 1.00 65.83 115 GLU C N 1
ATOM 6217 C CA . GLU C 1 112 ? 50.326 58.922 35.298 1.00 66.60 115 GLU C CA 1
ATOM 6218 C C . GLU C 1 112 ? 50.708 59.898 36.407 1.00 66.44 115 GLU C C 1
ATOM 6219 O O . GLU C 1 112 ? 51.882 60.014 36.773 1.00 64.78 115 GLU C O 1
ATOM 6225 N N . ARG C 1 113 ? 49.711 60.602 36.936 1.00 66.57 116 ARG C N 1
ATOM 6226 C CA . ARG C 1 113 ? 49.945 61.577 37.996 1.00 66.74 116 ARG C CA 1
ATOM 6227 C C . ARG C 1 113 ? 49.587 61.020 39.369 1.00 67.09 116 ARG C C 1
ATOM 6228 O O . ARG C 1 113 ? 49.251 61.768 40.288 1.00 67.50 116 ARG C O 1
ATOM 6236 N N . TYR C 1 114 ? 49.677 59.700 39.503 1.00 67.30 117 TYR C N 1
ATOM 6237 C CA . TYR C 1 114 ? 49.370 59.028 40.758 1.00 67.08 117 TYR C CA 1
ATOM 6238 C C . TYR C 1 114 ? 50.155 59.675 41.893 1.00 66.91 117 TYR C C 1
ATOM 6239 O O . TYR C 1 114 ? 49.776 59.575 43.058 1.00 67.22 117 TYR C O 1
ATOM 6248 N N . THR C 1 115 ? 51.252 60.341 41.543 1.00 66.98 118 THR C N 1
ATOM 6249 C CA . THR C 1 115 ? 52.090 61.020 42.527 1.00 65.98 118 THR C CA 1
ATOM 6250 C C . THR C 1 115 ? 51.273 61.909 43.461 1.00 65.17 118 THR C C 1
ATOM 6251 O O . THR C 1 115 ? 51.633 62.097 44.621 1.00 64.66 118 THR C O 1
ATOM 6255 N N . HIS C 1 116 ? 50.179 62.464 42.955 1.00 65.43 119 HIS C N 1
ATOM 6256 C CA . HIS C 1 116 ? 49.326 63.323 43.774 1.00 65.96 119 HIS C CA 1
ATOM 6257 C C . HIS C 1 116 ? 48.579 62.530 44.849 1.00 64.65 119 HIS C C 1
ATOM 6258 O O . HIS C 1 116 ? 48.420 62.993 45.977 1.00 64.82 119 HIS C O 1
ATOM 6265 N N . VAL C 1 117 ? 48.112 61.342 44.487 1.00 63.59 120 VAL C N 1
ATOM 6266 C CA . VAL C 1 117 ? 47.377 60.492 45.415 1.00 63.47 120 VAL C CA 1
ATOM 6267 C C . VAL C 1 117 ? 48.280 60.039 46.562 1.00 64.09 120 VAL C C 1
ATOM 6268 O O . VAL C 1 117 ? 48.052 60.386 47.726 1.00 63.91 120 VAL C O 1
ATOM 6272 N N . THR C 1 118 ? 49.309 59.266 46.225 1.00 63.05 121 THR C N 1
ATOM 6273 C CA . THR C 1 118 ? 50.245 58.771 47.222 1.00 62.93 121 THR C CA 1
ATOM 6274 C C . THR C 1 118 ? 50.804 59.915 48.049 1.00 62.84 121 THR C C 1
ATOM 6275 O O . THR C 1 118 ? 51.209 59.724 49.192 1.00 63.21 121 THR C O 1
ATOM 6279 N N . ARG C 1 119 ? 50.817 61.110 47.471 1.00 63.74 122 ARG C N 1
ATOM 6280 C CA . ARG C 1 119 ? 51.335 62.276 48.174 1.00 65.30 122 ARG C CA 1
ATOM 6281 C C . ARG C 1 119 ? 50.364 62.716 49.267 1.00 64.88 122 ARG C C 1
ATOM 6282 O O . ARG C 1 119 ? 50.772 63.026 50.387 1.00 65.26 122 ARG C O 1
ATOM 6290 N N . ALA C 1 120 ? 49.075 62.741 48.941 1.00 63.85 123 ALA C N 1
ATOM 6291 C CA . ALA C 1 120 ? 48.059 63.129 49.914 1.00 63.56 123 ALA C CA 1
ATOM 6292 C C . ALA C 1 120 ? 47.903 61.995 50.923 1.00 62.03 123 ALA C C 1
ATOM 6293 O O . ALA C 1 120 ? 47.657 62.223 52.107 1.00 61.14 123 ALA C O 1
ATOM 6295 N N . TYR C 1 121 ? 48.066 60.772 50.428 1.00 61.53 124 TYR C N 1
ATOM 6296 C CA . TYR C 1 121 ? 47.954 59.555 51.228 1.00 61.52 124 TYR C CA 1
ATOM 6297 C C . TYR C 1 121 ? 48.939 59.502 52.389 1.00 62.81 124 TYR C C 1
ATOM 6298 O O . TYR C 1 121 ? 48.695 58.815 53.379 1.00 64.20 124 TYR C O 1
ATOM 6307 N N . SER C 1 122 ? 50.050 60.223 52.274 1.00 62.78 125 SER C N 1
ATOM 6308 C CA . SER C 1 122 ? 51.051 60.220 53.334 1.00 63.72 125 SER C CA 1
ATOM 6309 C C . SER C 1 122 ? 50.710 61.232 54.417 1.00 64.11 125 SER C C 1
ATOM 6310 O O . SER C 1 122 ? 51.223 61.160 55.533 1.00 64.57 125 SER C O 1
ATOM 6313 N N . ARG C 1 123 ? 49.830 62.168 54.086 1.00 64.81 126 ARG C N 1
ATOM 6314 C CA . ARG C 1 123 ? 49.427 63.204 55.028 1.00 65.88 126 ARG C CA 1
ATOM 6315 C C . ARG C 1 123 ? 48.214 62.783 55.857 1.00 65.13 126 ARG C C 1
ATOM 6316 O O . ARG C 1 123 ? 47.782 63.509 56.750 1.00 64.97 126 ARG C O 1
ATOM 6324 N N . LEU C 1 124 ? 47.663 61.612 55.552 1.00 64.07 127 LEU C N 1
ATOM 6325 C CA . LEU C 1 124 ? 46.516 61.091 56.292 1.00 62.64 127 LEU C CA 1
ATOM 6326 C C . LEU C 1 124 ? 47.039 60.457 57.571 1.00 62.58 127 LEU C C 1
ATOM 6327 O O . LEU C 1 124 ? 48.239 60.224 57.706 1.00 62.51 127 LEU C O 1
ATOM 6332 N N . GLY C 1 125 ? 46.141 60.180 58.510 1.00 61.49 128 GLY C N 1
ATOM 6333 C CA . GLY C 1 125 ? 46.566 59.537 59.736 1.00 61.52 128 GLY C CA 1
ATOM 6334 C C . GLY C 1 125 ? 47.112 58.169 59.366 1.00 60.15 128 GLY C C 1
ATOM 6335 O O . GLY C 1 125 ? 46.894 57.703 58.247 1.00 60.38 128 GLY C O 1
ATOM 6336 N N . LYS C 1 126 ? 47.818 57.522 60.288 1.00 58.87 129 LYS C N 1
ATOM 6337 C CA . LYS C 1 126 ? 48.387 56.204 60.024 1.00 56.18 129 LYS C CA 1
ATOM 6338 C C . LYS C 1 126 ? 47.307 55.122 59.956 1.00 53.59 129 LYS C C 1
ATOM 6339 O O . LYS C 1 126 ? 47.398 54.195 59.147 1.00 52.28 129 LYS C O 1
ATOM 6345 N N . ALA C 1 127 ? 46.290 55.234 60.808 1.00 50.30 130 ALA C N 1
ATOM 6346 C CA . ALA C 1 127 ? 45.212 54.250 60.816 1.00 48.04 130 ALA C CA 1
ATOM 6347 C C . ALA C 1 127 ? 44.507 54.218 59.459 1.00 46.70 130 ALA C C 1
ATOM 6348 O O . ALA C 1 127 ? 44.195 53.143 58.942 1.00 45.96 130 ALA C O 1
ATOM 6350 N N . TYR C 1 128 ? 44.263 55.394 58.879 1.00 46.00 131 TYR C N 1
ATOM 6351 C CA . TYR C 1 128 ? 43.607 55.476 57.573 1.00 45.74 131 TYR C CA 1
ATOM 6352 C C . TYR C 1 128 ? 44.469 54.796 56.517 1.00 46.69 131 TYR C C 1
ATOM 6353 O O . TYR C 1 128 ? 43.972 54.023 55.695 1.00 47.00 131 TYR C O 1
ATOM 6362 N N . GLN C 1 129 ? 45.764 55.095 56.546 1.00 47.92 132 GLN C N 1
ATOM 6363 C CA . GLN C 1 129 ? 46.711 54.521 55.600 1.00 48.95 132 GLN C CA 1
ATOM 6364 C C . GLN C 1 129 ? 46.679 52.999 55.592 1.00 48.02 132 GLN C C 1
ATOM 6365 O O . GLN C 1 129 ? 46.667 52.379 54.532 1.00 48.94 132 GLN C O 1
ATOM 6371 N N . ASP C 1 130 ? 46.656 52.399 56.776 1.00 48.12 133 ASP C N 1
ATOM 6372 C CA . ASP C 1 130 ? 46.654 50.939 56.890 1.00 47.43 133 ASP C CA 1
ATOM 6373 C C . ASP C 1 130 ? 45.383 50.278 56.361 1.00 44.90 133 ASP C C 1
ATOM 6374 O O . ASP C 1 130 ? 45.442 49.221 55.722 1.00 44.49 133 ASP C O 1
ATOM 6379 N N . VAL C 1 131 ? 44.234 50.884 56.641 1.00 42.24 134 VAL C N 1
ATOM 6380 C CA . VAL C 1 131 ? 42.969 50.342 56.158 1.00 39.09 134 VAL C CA 1
ATOM 6381 C C . VAL C 1 131 ? 43.034 50.277 54.639 1.00 37.41 134 VAL C C 1
ATOM 6382 O O . VAL C 1 131 ? 42.832 49.223 54.046 1.00 38.44 134 VAL C O 1
ATOM 6386 N N . ILE C 1 132 ? 43.338 51.410 54.014 1.00 38.32 135 ILE C N 1
ATOM 6387 C CA . ILE C 1 132 ? 43.425 51.489 52.559 1.00 37.68 135 ILE C CA 1
ATOM 6388 C C . ILE C 1 132 ? 44.397 50.461 51.979 1.00 39.27 135 ILE C C 1
ATOM 6389 O O . ILE C 1 132 ? 44.051 49.738 51.039 1.00 39.15 135 ILE C O 1
ATOM 6394 N N . SER C 1 133 ? 45.611 50.389 52.529 1.00 40.75 136 SER C N 1
ATOM 6395 C CA . SER C 1 133 ? 46.601 49.416 52.041 1.00 42.13 136 SER C CA 1
ATOM 6396 C C . SER C 1 133 ? 46.015 48.009 52.137 1.00 40.96 136 SER C C 1
ATOM 6397 O O . SER C 1 133 ? 46.035 47.242 51.172 1.00 41.93 136 SER C O 1
ATOM 6400 N N . GLY C 1 134 ? 45.487 47.685 53.314 1.00 41.43 137 GLY C N 1
ATOM 6401 C CA . GLY C 1 134 ? 44.905 46.372 53.543 1.00 40.72 137 GLY C CA 1
ATOM 6402 C C . GLY C 1 134 ? 43.833 45.972 52.550 1.00 40.76 137 GLY C C 1
ATOM 6403 O O . GLY C 1 134 ? 43.930 44.904 51.946 1.00 40.58 137 GLY C O 1
ATOM 6404 N N . ILE C 1 135 ? 42.807 46.808 52.370 1.00 40.97 138 ILE C N 1
ATOM 6405 C CA . ILE C 1 135 ? 41.740 46.477 51.419 1.00 39.19 138 ILE C CA 1
ATOM 6406 C C . ILE C 1 135 ? 42.275 46.432 49.995 1.00 39.43 138 ILE C C 1
ATOM 6407 O O . ILE C 1 135 ? 41.919 45.555 49.211 1.00 39.15 138 ILE C O 1
ATOM 6412 N N . CYS C 1 136 ? 43.132 47.387 49.665 1.00 41.56 139 CYS C N 1
ATOM 6413 C CA . CYS C 1 136 ? 43.726 47.446 48.339 1.00 43.12 139 CYS C CA 1
ATOM 6414 C C . CYS C 1 136 ? 44.388 46.112 47.985 1.00 43.44 139 CYS C C 1
ATOM 6415 O O . CYS C 1 136 ? 44.059 45.487 46.972 1.00 41.04 139 CYS C O 1
ATOM 6418 N N . GLU C 1 137 ? 45.320 45.679 48.833 1.00 45.02 140 GLU C N 1
ATOM 6419 C CA . GLU C 1 137 ? 46.029 44.418 48.624 1.00 44.64 140 GLU C CA 1
ATOM 6420 C C . GLU C 1 137 ? 45.064 43.245 48.520 1.00 43.93 140 GLU C C 1
ATOM 6421 O O . GLU C 1 137 ? 45.169 42.417 47.617 1.00 43.63 140 GLU C O 1
ATOM 6427 N N . ARG C 1 138 ? 44.116 43.176 49.445 1.00 45.58 141 ARG C N 1
ATOM 6428 C CA . ARG C 1 138 ? 43.142 42.092 49.439 1.00 45.67 141 ARG C CA 1
ATOM 6429 C C . ARG C 1 138 ? 42.266 42.101 48.185 1.00 45.69 141 ARG C C 1
ATOM 6430 O O . ARG C 1 138 ? 41.919 41.041 47.657 1.00 45.37 141 ARG C O 1
ATOM 6438 N N . MET C 1 139 ? 41.912 43.291 47.703 1.00 45.84 142 MET C N 1
ATOM 6439 C CA . MET C 1 139 ? 41.091 43.393 46.499 1.00 45.06 142 MET C CA 1
ATOM 6440 C C . MET C 1 139 ? 41.950 43.015 45.300 1.00 43.30 142 MET C C 1
ATOM 6441 O O . MET C 1 139 ? 41.517 42.275 44.420 1.00 42.17 142 MET C O 1
ATOM 6446 N N . ALA C 1 140 ? 43.170 43.540 45.268 1.00 45.05 143 ALA C N 1
ATOM 6447 C CA . ALA C 1 140 ? 44.102 43.244 44.182 1.00 47.62 143 ALA C CA 1
ATOM 6448 C C . ALA C 1 140 ? 44.259 41.734 43.986 1.00 48.28 143 ALA C C 1
ATOM 6449 O O . ALA C 1 140 ? 44.172 41.238 42.863 1.00 49.71 143 ALA C O 1
ATOM 6451 N N . ASN C 1 141 ? 44.472 41.004 45.081 1.00 48.42 144 ASN C N 1
ATOM 6452 C CA . ASN C 1 141 ? 44.645 39.557 44.999 1.00 48.19 144 ASN C CA 1
ATOM 6453 C C . ASN C 1 141 ? 43.371 38.833 44.603 1.00 47.09 144 ASN C C 1
ATOM 6454 O O . ASN C 1 141 ? 43.419 37.749 44.019 1.00 44.77 144 ASN C O 1
ATOM 6459 N N . GLY C 1 142 ? 42.228 39.428 44.927 1.00 46.93 145 GLY C N 1
ATOM 6460 C CA . GLY C 1 142 ? 40.960 38.818 44.566 1.00 46.43 145 GLY C CA 1
ATOM 6461 C C . GLY C 1 142 ? 40.739 38.944 43.067 1.00 46.92 145 GLY C C 1
ATOM 6462 O O . GLY C 1 142 ? 40.145 38.068 42.435 1.00 44.75 145 GLY C O 1
ATOM 6463 N N . MET C 1 143 ? 41.215 40.050 42.499 1.00 49.03 146 MET C N 1
ATOM 6464 C CA . MET C 1 143 ? 41.087 40.284 41.064 1.00 52.11 146 MET C CA 1
ATOM 6465 C C . MET C 1 143 ? 41.942 39.264 40.312 1.00 52.38 146 MET C C 1
ATOM 6466 O O . MET C 1 143 ? 41.486 38.641 39.353 1.00 51.94 146 MET C O 1
ATOM 6471 N N . CYS C 1 144 ? 43.181 39.094 40.757 1.00 53.09 147 CYS C N 1
ATOM 6472 C CA . CYS C 1 144 ? 44.076 38.130 40.136 1.00 54.07 147 CYS C CA 1
ATOM 6473 C C . CYS C 1 144 ? 43.374 36.783 40.094 1.00 55.28 147 CYS C C 1
ATOM 6474 O O . CYS C 1 144 ? 43.373 36.113 39.067 1.00 55.67 147 CYS C O 1
ATOM 6477 N N . ASP C 1 145 ? 42.770 36.397 41.216 1.00 56.79 148 ASP C N 1
ATOM 6478 C CA . ASP C 1 145 ? 42.060 35.122 41.309 1.00 59.05 148 ASP C CA 1
ATOM 6479 C C . ASP C 1 145 ? 41.110 34.915 40.126 1.00 59.81 148 ASP C C 1
ATOM 6480 O O . ASP C 1 145 ? 41.175 33.892 39.447 1.00 59.11 148 ASP C O 1
ATOM 6485 N N . PHE C 1 146 ? 40.238 35.890 39.878 1.00 61.54 149 PHE C N 1
ATOM 6486 C CA . PHE C 1 146 ? 39.274 35.803 38.781 1.00 61.61 149 PHE C CA 1
ATOM 6487 C C . PHE C 1 146 ? 39.840 36.328 37.468 1.00 63.68 149 PHE C C 1
ATOM 6488 O O . PHE C 1 146 ? 39.132 36.429 36.464 1.00 62.99 149 PHE C O 1
ATOM 6496 N N . LEU C 1 147 ? 41.123 36.662 37.480 1.00 66.75 150 LEU C N 1
ATOM 6497 C CA . LEU C 1 147 ? 41.779 37.167 36.284 1.00 71.12 150 LEU C CA 1
ATOM 6498 C C . LEU C 1 147 ? 42.181 35.970 35.421 1.00 73.46 150 LEU C C 1
ATOM 6499 O O . LEU C 1 147 ? 42.424 36.100 34.220 1.00 73.69 150 LEU C O 1
ATOM 6504 N N . THR C 1 148 ? 42.230 34.801 36.054 1.00 75.88 151 THR C N 1
ATOM 6505 C CA . THR C 1 148 ? 42.594 33.558 35.384 1.00 77.88 151 THR C CA 1
ATOM 6506 C C . THR C 1 148 ? 41.529 32.483 35.620 1.00 78.96 151 THR C C 1
ATOM 6507 O O . THR C 1 148 ? 41.680 31.337 35.191 1.00 79.34 151 THR C O 1
ATOM 6511 N N . ARG C 1 149 ? 40.457 32.866 36.309 1.00 79.46 152 ARG C N 1
ATOM 6512 C CA . ARG C 1 149 ? 39.346 31.965 36.611 1.00 79.11 152 ARG C CA 1
ATOM 6513 C C . ARG C 1 149 ? 38.070 32.633 36.110 1.00 78.25 152 ARG C C 1
ATOM 6514 O O . ARG C 1 149 ? 38.110 33.776 35.650 1.00 79.11 152 ARG C O 1
ATOM 6522 N N . LYS C 1 150 ? 36.942 31.932 36.195 1.00 76.60 153 LYS C N 1
ATOM 6523 C CA . LYS C 1 150 ? 35.674 32.487 35.727 1.00 74.52 153 LYS C CA 1
ATOM 6524 C C . LYS C 1 150 ? 34.532 32.249 36.718 1.00 72.08 153 LYS C C 1
ATOM 6525 O O . LYS C 1 150 ? 34.540 31.271 37.466 1.00 71.71 153 LYS C O 1
ATOM 6531 N N . VAL C 1 151 ? 33.551 33.149 36.712 1.00 69.17 154 VAL C N 1
ATOM 6532 C CA . VAL C 1 151 ? 32.400 33.056 37.608 1.00 66.42 154 VAL C CA 1
ATOM 6533 C C . VAL C 1 151 ? 31.355 32.088 37.067 1.00 64.83 154 VAL C C 1
ATOM 6534 O O . VAL C 1 151 ? 30.602 32.423 36.153 1.00 64.30 154 VAL C O 1
ATOM 6538 N N . GLU C 1 152 ? 31.302 30.893 37.649 1.00 63.88 155 GLU C N 1
ATOM 6539 C CA . GLU C 1 152 ? 30.358 29.866 37.218 1.00 62.04 155 GLU C CA 1
ATOM 6540 C C . GLU C 1 152 ? 29.178 29.694 38.163 1.00 59.56 155 GLU C C 1
ATOM 6541 O O . GLU C 1 152 ? 28.020 29.722 37.741 1.00 60.50 155 GLU C O 1
ATOM 6547 N N . THR C 1 153 ? 29.483 29.507 39.442 1.00 56.16 156 THR C N 1
ATOM 6548 C CA . THR C 1 153 ? 28.457 29.292 40.457 1.00 53.29 156 THR C CA 1
ATOM 6549 C C . THR C 1 153 ? 28.089 30.544 41.236 1.00 51.70 156 THR C C 1
ATOM 6550 O O . THR C 1 153 ? 28.731 31.587 41.111 1.00 50.66 156 THR C O 1
ATOM 6554 N N . LYS C 1 154 ? 27.051 30.411 42.057 1.00 50.52 157 LYS C N 1
ATOM 6555 C CA . LYS C 1 154 ? 26.573 31.501 42.890 1.00 48.35 157 LYS C CA 1
ATOM 6556 C C . LYS C 1 154 ? 27.625 31.853 43.933 1.00 49.32 157 LYS C C 1
ATOM 6557 O O . LYS C 1 154 ? 27.724 33.005 44.360 1.00 49.62 157 LYS C O 1
ATOM 6563 N N . ALA C 1 155 ? 28.416 30.859 44.335 1.00 48.23 158 ALA C N 1
ATOM 6564 C CA . ALA C 1 155 ? 29.473 31.082 45.316 1.00 47.20 158 ALA C CA 1
ATOM 6565 C C . ALA C 1 155 ? 30.540 31.953 44.669 1.00 46.63 158 ALA C C 1
ATOM 6566 O O . ALA C 1 155 ? 31.088 32.863 45.292 1.00 46.98 158 ALA C O 1
ATOM 6568 N N . ASP C 1 156 ? 30.841 31.661 43.408 1.00 46.57 159 ASP C N 1
ATOM 6569 C CA . ASP C 1 156 ? 31.824 32.440 42.673 1.00 45.66 159 ASP C CA 1
ATOM 6570 C C . ASP C 1 156 ? 31.268 33.856 42.519 1.00 43.54 159 ASP C C 1
ATOM 6571 O O . ASP C 1 156 ? 31.999 34.835 42.643 1.00 43.26 159 ASP C O 1
ATOM 6576 N N . TYR C 1 157 ? 29.966 33.945 42.250 1.00 41.08 160 TYR C N 1
ATOM 6577 C CA . TYR C 1 157 ? 29.279 35.222 42.072 1.00 41.52 160 TYR C CA 1
ATOM 6578 C C . TYR C 1 157 ? 29.402 36.060 43.347 1.00 40.70 160 TYR C C 1
ATOM 6579 O O . TYR C 1 157 ? 29.843 37.207 43.298 1.00 41.17 160 TYR C O 1
ATOM 6588 N N . ASP C 1 158 ? 29.029 35.475 44.483 1.00 39.19 161 ASP C N 1
ATOM 6589 C CA . ASP C 1 158 ? 29.125 36.154 45.775 1.00 39.38 161 ASP C CA 1
ATOM 6590 C C . ASP C 1 158 ? 30.570 36.504 46.108 1.00 39.44 161 ASP C C 1
ATOM 6591 O O . ASP C 1 158 ? 30.856 37.578 46.646 1.00 39.97 161 ASP C O 1
ATOM 6596 N N . LEU C 1 159 ? 31.487 35.597 45.787 1.00 39.79 162 LEU C N 1
ATOM 6597 C CA . LEU C 1 159 ? 32.898 35.825 46.073 1.00 40.20 162 LEU C CA 1
ATOM 6598 C C . LEU C 1 159 ? 33.465 36.939 45.201 1.00 40.33 162 LEU C C 1
ATOM 6599 O O . LEU C 1 159 ? 34.267 37.759 45.659 1.00 41.12 162 LEU C O 1
ATOM 6604 N N . TYR C 1 160 ? 33.058 36.960 43.939 1.00 39.57 163 TYR C N 1
ATOM 6605 C CA . TYR C 1 160 ? 33.534 37.992 43.035 1.00 41.38 163 TYR C CA 1
ATOM 6606 C C . TYR C 1 160 ? 33.075 39.358 43.526 1.00 38.85 163 TYR C C 1
ATOM 6607 O O . TYR C 1 160 ? 33.852 40.306 43.538 1.00 38.03 163 TYR C O 1
ATOM 6616 N N . CYS C 1 161 ? 31.810 39.450 43.933 1.00 36.82 164 CYS C N 1
ATOM 6617 C CA . CYS C 1 161 ? 31.262 40.713 44.424 1.00 36.55 164 CYS C CA 1
ATOM 6618 C C . CYS C 1 161 ? 31.948 41.148 45.703 1.00 35.47 164 CYS C C 1
ATOM 6619 O O . CYS C 1 161 ? 32.149 42.353 45.940 1.00 33.43 164 CYS C O 1
ATOM 6622 N N . HIS C 1 162 ? 32.329 40.165 46.519 1.00 34.96 165 HIS C N 1
ATOM 6623 C CA . HIS C 1 162 ? 33.019 40.459 47.766 1.00 35.08 165 HIS C CA 1
ATOM 6624 C C . HIS C 1 162 ? 34.333 41.157 47.464 1.00 34.61 165 HIS C C 1
ATOM 6625 O O . HIS C 1 162 ? 34.678 42.156 48.093 1.00 36.48 165 HIS C O 1
ATOM 6632 N N . TYR C 1 163 ? 35.067 40.637 46.489 1.00 35.20 166 TYR C N 1
ATOM 6633 C CA . TYR C 1 163 ? 36.359 41.225 46.138 1.00 37.27 166 TYR C CA 1
ATOM 6634 C C . TYR C 1 163 ? 36.313 42.677 45.647 1.00 36.18 166 TYR C C 1
ATOM 6635 O O . TYR C 1 163 ? 37.161 43.489 46.024 1.00 36.41 166 TYR C O 1
ATOM 6644 N N . VAL C 1 164 ? 35.323 43.016 44.827 1.00 35.35 167 VAL C N 1
ATOM 6645 C CA . VAL C 1 164 ? 35.252 44.373 44.283 1.00 34.64 167 VAL C CA 1
ATOM 6646 C C . VAL C 1 164 ? 34.246 45.301 44.946 1.00 34.19 167 VAL C C 1
ATOM 6647 O O . VAL C 1 164 ? 34.315 46.510 44.743 1.00 34.62 167 VAL C O 1
ATOM 6651 N N . ALA C 1 165 ? 33.325 44.751 45.740 1.00 33.63 168 ALA C N 1
ATOM 6652 C CA . ALA C 1 165 ? 32.313 45.582 46.405 1.00 32.65 168 ALA C CA 1
ATOM 6653 C C . ALA C 1 165 ? 32.237 45.379 47.922 1.00 31.41 168 ALA C C 1
ATOM 6654 O O . ALA C 1 165 ? 32.304 46.340 48.689 1.00 30.90 168 ALA C O 1
ATOM 6656 N N . GLY C 1 166 ? 32.085 44.128 48.348 1.00 31.49 169 GLY C N 1
ATOM 6657 C CA . GLY C 1 166 ? 32.017 43.837 49.770 1.00 29.27 169 GLY C CA 1
ATOM 6658 C C . GLY C 1 166 ? 33.231 44.359 50.517 1.00 30.03 169 GLY C C 1
ATOM 6659 O O . GLY C 1 166 ? 33.104 44.913 51.611 1.00 28.55 169 GLY C O 1
ATOM 6660 N N . LEU C 1 167 ? 34.412 44.197 49.923 1.00 31.30 170 LEU C N 1
ATOM 6661 C CA . LEU C 1 167 ? 35.637 44.667 50.551 1.00 33.11 170 LEU C CA 1
ATOM 6662 C C . LEU C 1 167 ? 35.630 46.185 50.686 1.00 33.85 170 LEU C C 1
ATOM 6663 O O . LEU C 1 167 ? 36.259 46.740 51.588 1.00 34.15 170 LEU C O 1
ATOM 6668 N N . VAL C 1 168 ? 34.923 46.860 49.786 1.00 33.36 171 VAL C N 1
ATOM 6669 C CA . VAL C 1 168 ? 34.843 48.312 49.868 1.00 33.86 171 VAL C CA 1
ATOM 6670 C C . VAL C 1 168 ? 33.984 48.607 51.096 1.00 31.32 171 VAL C C 1
ATOM 6671 O O . VAL C 1 168 ? 34.209 49.580 51.793 1.00 33.85 171 VAL C O 1
ATOM 6675 N N . GLY C 1 169 ? 33.004 47.749 51.356 1.00 29.60 172 GLY C N 1
ATOM 6676 C CA . GLY C 1 169 ? 32.174 47.923 52.533 1.00 31.05 172 GLY C CA 1
ATOM 6677 C C . GLY C 1 169 ? 33.030 47.770 53.782 1.00 32.79 172 GLY C C 1
ATOM 6678 O O . GLY C 1 169 ? 32.929 48.581 54.716 1.00 31.77 172 GLY C O 1
ATOM 6679 N N . HIS C 1 170 ? 33.872 46.730 53.806 1.00 32.48 173 HIS C N 1
ATOM 6680 C CA . HIS C 1 170 ? 34.778 46.501 54.943 1.00 32.96 173 HIS C CA 1
ATOM 6681 C C . HIS C 1 170 ? 35.649 47.743 55.144 1.00 33.99 173 HIS C C 1
ATOM 6682 O O . HIS C 1 170 ? 35.778 48.258 56.260 1.00 35.46 173 HIS C O 1
ATOM 6689 N N . GLY C 1 171 ? 36.249 48.223 54.054 1.00 33.15 174 GLY C N 1
ATOM 6690 C CA . GLY C 1 171 ? 37.114 49.386 54.147 1.00 32.40 174 GLY C CA 1
ATOM 6691 C C . GLY C 1 171 ? 36.451 50.624 54.729 1.00 34.14 174 GLY C C 1
ATOM 6692 O O . GLY C 1 171 ? 37.018 51.315 55.588 1.00 32.14 174 GLY C O 1
ATOM 6693 N N . LEU C 1 172 ? 35.244 50.918 54.256 1.00 34.27 175 LEU C N 1
ATOM 6694 C CA . LEU C 1 172 ? 34.520 52.094 54.736 1.00 33.58 175 LEU C CA 1
ATOM 6695 C C . LEU C 1 172 ? 34.195 51.935 56.215 1.00 32.40 175 LEU C C 1
ATOM 6696 O O . LEU C 1 172 ? 34.394 52.858 57.019 1.00 33.27 175 LEU C O 1
ATOM 6701 N N . THR C 1 173 ? 33.705 50.755 56.576 1.00 31.04 176 THR C N 1
ATOM 6702 C CA . THR C 1 173 ? 33.375 50.490 57.966 1.00 30.74 176 THR C CA 1
ATOM 6703 C C . THR C 1 173 ? 34.618 50.708 58.817 1.00 31.10 176 THR C C 1
ATOM 6704 O O . THR C 1 173 ? 34.560 51.352 59.864 1.00 30.44 176 THR C O 1
ATOM 6708 N N . LEU C 1 174 ? 35.743 50.162 58.367 1.00 33.37 177 LEU C N 1
ATOM 6709 C CA . LEU C 1 174 ? 36.990 50.324 59.104 1.00 35.78 177 LEU C CA 1
ATOM 6710 C C . LEU C 1 174 ? 37.315 51.802 59.207 1.00 36.11 177 LEU C C 1
ATOM 6711 O O . LEU C 1 174 ? 37.737 52.282 60.267 1.00 37.53 177 LEU C O 1
ATOM 6716 N N . LEU C 1 175 ? 37.098 52.531 58.113 1.00 36.71 178 LEU C N 1
ATOM 6717 C CA . LEU C 1 175 ? 37.376 53.962 58.115 1.00 35.21 178 LEU C CA 1
ATOM 6718 C C . LEU C 1 175 ? 36.475 54.703 59.094 1.00 35.37 178 LEU C C 1
ATOM 6719 O O . LEU C 1 175 ? 36.937 55.621 59.767 1.00 37.07 178 LEU C O 1
ATOM 6724 N N . TYR C 1 176 ? 35.202 54.307 59.189 1.00 35.40 179 TYR C N 1
ATOM 6725 C CA . TYR C 1 176 ? 34.267 54.965 60.118 1.00 35.37 179 TYR C CA 1
ATOM 6726 C C . TYR C 1 176 ? 34.739 54.832 61.569 1.00 37.61 179 TYR C C 1
ATOM 6727 O O . TYR C 1 176 ? 34.584 55.753 62.374 1.00 37.14 179 TYR C O 1
ATOM 6736 N N . VAL C 1 177 ? 35.291 53.669 61.906 1.00 38.95 180 VAL C N 1
ATOM 6737 C CA . VAL C 1 177 ? 35.783 53.428 63.257 1.00 43.03 180 VAL C CA 1
ATOM 6738 C C . VAL C 1 177 ? 37.051 54.242 63.479 1.00 44.61 180 VAL C C 1
ATOM 6739 O O . VAL C 1 177 ? 37.162 55.005 64.438 1.00 46.11 180 VAL C O 1
ATOM 6743 N N . SER C 1 178 ? 37.999 54.089 62.567 1.00 46.17 181 SER C N 1
ATOM 6744 C CA . SER C 1 178 ? 39.263 54.796 62.658 1.00 46.76 181 SER C CA 1
ATOM 6745 C C . SER C 1 178 ? 39.108 56.313 62.746 1.00 46.03 181 SER C C 1
ATOM 6746 O O . SER C 1 178 ? 40.004 57.003 63.242 1.00 45.66 181 SER C O 1
ATOM 6749 N N . SER C 1 179 ? 37.976 56.830 62.269 1.00 43.28 182 SER C N 1
ATOM 6750 C CA . SER C 1 179 ? 37.716 58.272 62.284 1.00 38.50 182 SER C CA 1
ATOM 6751 C C . SER C 1 179 ? 37.182 58.734 63.632 1.00 38.16 182 SER C C 1
ATOM 6752 O O . SER C 1 179 ? 37.208 59.927 63.940 1.00 37.98 182 SER C O 1
ATOM 6755 N N . GLY C 1 180 ? 36.681 57.789 64.422 1.00 37.20 183 GLY C N 1
ATOM 6756 C CA . GLY C 1 180 ? 36.129 58.124 65.724 1.00 37.57 183 GLY C CA 1
ATOM 6757 C C . GLY C 1 180 ? 34.646 58.455 65.657 1.00 39.25 183 GLY C C 1
ATOM 6758 O O . GLY C 1 180 ? 33.970 58.566 66.696 1.00 39.36 183 GLY C O 1
ATOM 6759 N N . LEU C 1 181 ? 34.135 58.602 64.433 1.00 36.51 184 LEU C N 1
ATOM 6760 C CA . LEU C 1 181 ? 32.736 58.942 64.216 1.00 36.25 184 LEU C CA 1
ATOM 6761 C C . LEU C 1 181 ? 31.752 57.844 64.615 1.00 35.78 184 LEU C C 1
ATOM 6762 O O . LEU C 1 181 ? 30.628 58.135 65.023 1.00 37.41 184 LEU C O 1
ATOM 6767 N N . GLU C 1 182 ? 32.162 56.590 64.480 1.00 36.59 185 GLU C N 1
ATOM 6768 C CA . GLU C 1 182 ? 31.313 55.461 64.855 1.00 40.02 185 GLU C CA 1
ATOM 6769 C C . GLU C 1 182 ? 32.007 54.652 65.962 1.00 42.16 185 GLU C C 1
ATOM 6770 O O . GLU C 1 182 ? 33.234 54.642 66.057 1.00 40.52 185 GLU C O 1
ATOM 6776 N N . ASP C 1 183 ? 31.211 53.983 66.795 1.00 45.76 186 ASP C N 1
ATOM 6777 C CA . ASP C 1 183 ? 31.728 53.164 67.889 1.00 47.53 186 ASP C CA 1
ATOM 6778 C C . ASP C 1 183 ? 32.706 52.115 67.359 1.00 48.30 186 ASP C C 1
ATOM 6779 O O . ASP C 1 183 ? 32.495 51.532 66.294 1.00 47.67 186 ASP C O 1
ATOM 6784 N N . VAL C 1 184 ? 33.778 51.882 68.108 1.00 49.05 187 VAL C N 1
ATOM 6785 C CA . VAL C 1 184 ? 34.796 50.913 67.709 1.00 50.47 187 VAL C CA 1
ATOM 6786 C C . VAL C 1 184 ? 34.241 49.503 67.494 1.00 50.06 187 VAL C C 1
ATOM 6787 O O . VAL C 1 184 ? 34.857 48.684 66.815 1.00 53.35 187 VAL C O 1
ATOM 6791 N N . ARG C 1 185 ? 33.069 49.234 68.052 1.00 50.17 188 ARG C N 1
ATOM 6792 C CA . ARG C 1 185 ? 32.436 47.923 67.935 1.00 51.30 188 ARG C CA 1
ATOM 6793 C C . ARG C 1 185 ? 31.799 47.687 66.566 1.00 49.76 188 ARG C C 1
ATOM 6794 O O . ARG C 1 185 ? 31.420 46.558 66.230 1.00 47.02 188 ARG C O 1
ATOM 6802 N N . LEU C 1 186 ? 31.680 48.754 65.781 1.00 47.28 189 LEU C N 1
ATOM 6803 C CA . LEU C 1 186 ? 31.075 48.667 64.455 1.00 43.68 189 LEU C CA 1
ATOM 6804 C C . LEU C 1 186 ? 31.783 47.666 63.551 1.00 40.64 189 LEU C C 1
ATOM 6805 O O . LEU C 1 186 ? 31.139 46.924 62.819 1.00 41.23 189 LEU C O 1
ATOM 6810 N N . ALA C 1 187 ? 33.108 47.647 63.607 1.00 41.27 190 ALA C N 1
ATOM 6811 C CA . ALA C 1 187 ? 33.901 46.736 62.785 1.00 41.84 190 ALA C CA 1
ATOM 6812 C C . ALA C 1 187 ? 34.087 45.331 63.363 1.00 41.92 190 ALA C C 1
ATOM 6813 O O . ALA C 1 187 ? 34.842 44.538 62.802 1.00 41.59 190 ALA C O 1
ATOM 6815 N N . ASP C 1 188 ? 33.419 45.007 64.469 1.00 42.05 191 ASP C N 1
ATOM 6816 C CA . ASP C 1 188 ? 33.579 43.668 65.041 1.00 43.89 191 ASP C CA 1
ATOM 6817 C C . ASP C 1 188 ? 33.219 42.610 64.008 1.00 44.08 191 ASP C C 1
ATOM 6818 O O . ASP C 1 188 ? 34.047 41.768 63.650 1.00 45.15 191 ASP C O 1
ATOM 6823 N N . ASP C 1 189 ? 31.977 42.652 63.541 1.00 42.81 192 ASP C N 1
ATOM 6824 C CA . ASP C 1 189 ? 31.496 41.712 62.535 1.00 43.39 192 ASP C CA 1
ATOM 6825 C C . ASP C 1 189 ? 31.332 42.497 61.233 1.00 42.82 192 ASP C C 1
ATOM 6826 O O . ASP C 1 189 ? 30.590 43.473 61.184 1.00 43.01 192 ASP C O 1
ATOM 6831 N N . LEU C 1 190 ? 32.020 42.075 60.181 1.00 41.62 193 LEU C N 1
ATOM 6832 C CA . LEU C 1 190 ? 31.941 42.774 58.903 1.00 38.62 193 LEU C CA 1
ATOM 6833 C C . LEU C 1 190 ? 31.031 42.121 57.863 1.00 37.55 193 LEU C C 1
ATOM 6834 O O . LEU C 1 190 ? 31.042 42.497 56.687 1.00 33.10 193 LEU C O 1
ATOM 6839 N N . THR C 1 191 ? 30.225 41.159 58.301 1.00 36.60 194 THR C N 1
ATOM 6840 C CA . THR C 1 191 ? 29.311 40.471 57.401 1.00 36.56 194 THR C CA 1
ATOM 6841 C C . THR C 1 191 ? 28.216 41.375 56.812 1.00 34.80 194 THR C C 1
ATOM 6842 O O . THR C 1 191 ? 27.831 41.220 55.644 1.00 34.21 194 THR C O 1
ATOM 6846 N N . ASN C 1 192 ? 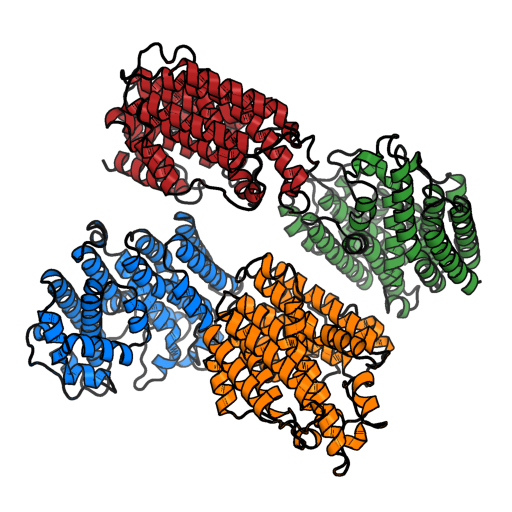27.696 42.308 57.599 1.00 32.03 195 ASN C N 1
ATOM 6847 C CA . ASN C 1 192 ? 26.661 43.184 57.068 1.00 31.06 195 ASN C CA 1
ATOM 6848 C C . ASN C 1 192 ? 27.307 44.242 56.179 1.00 30.65 195 ASN C C 1
ATOM 6849 O O . ASN C 1 192 ? 26.695 44.722 55.234 1.00 29.57 195 ASN C O 1
ATOM 6854 N N . ALA C 1 193 ? 28.553 44.593 56.477 1.00 30.31 196 ALA C N 1
ATOM 6855 C CA . ALA C 1 193 ? 29.265 45.561 55.661 1.00 31.44 196 ALA C CA 1
ATOM 6856 C C . ALA C 1 193 ? 29.401 44.950 54.279 1.00 32.63 196 ALA C C 1
ATOM 6857 O O . ALA C 1 193 ? 29.239 45.632 53.271 1.00 33.02 196 ALA C O 1
ATOM 6859 N N . ASN C 1 194 ? 29.682 43.647 54.244 1.00 31.71 197 ASN C N 1
ATOM 6860 C CA . ASN C 1 194 ? 29.833 42.915 52.991 1.00 31.95 197 ASN C CA 1
ATOM 6861 C C . ASN C 1 194 ? 28.494 42.811 52.273 1.00 31.14 197 ASN C C 1
ATOM 6862 O O . ASN C 1 194 ? 28.445 42.819 51.043 1.00 31.33 197 ASN C O 1
ATOM 6867 N N . HIS C 1 195 ? 27.411 42.700 53.036 1.00 29.66 198 HIS C N 1
ATOM 6868 C CA . HIS C 1 195 ? 26.084 42.631 52.434 1.00 29.59 198 HIS C CA 1
ATOM 6869 C C . HIS C 1 195 ? 25.790 43.952 51.713 1.00 29.29 198 HIS C C 1
ATOM 6870 O O . HIS C 1 195 ? 25.253 43.965 50.600 1.00 27.40 198 HIS C O 1
ATOM 6877 N N . MET C 1 196 ? 26.160 45.054 52.359 1.00 28.16 199 MET C N 1
ATOM 6878 C CA . MET C 1 196 ? 25.959 46.389 51.808 1.00 27.15 199 MET C CA 1
ATOM 6879 C C . MET C 1 196 ? 26.613 46.473 50.427 1.00 26.89 199 MET C C 1
ATOM 6880 O O . MET C 1 196 ? 25.989 46.918 49.468 1.00 24.70 199 MET C O 1
ATOM 6885 N N . GLY C 1 197 ? 27.868 46.027 50.340 1.00 27.03 200 GLY C N 1
ATOM 6886 C CA . GLY C 1 197 ? 28.598 46.050 49.085 1.00 25.94 200 GLY C CA 1
ATOM 6887 C C . GLY C 1 197 ? 27.980 45.186 48.004 1.00 28.20 200 GLY C C 1
ATOM 6888 O O . GLY C 1 197 ? 27.835 45.619 46.856 1.00 29.18 200 GLY C O 1
ATOM 6889 N N . LEU C 1 198 ? 27.606 43.962 48.362 1.00 27.72 201 LEU C N 1
ATOM 6890 C CA . LEU C 1 198 ? 27.015 43.047 47.399 1.00 28.15 201 LEU C CA 1
ATOM 6891 C C . LEU C 1 198 ? 25.694 43.546 46.837 1.00 29.12 201 LEU C C 1
ATOM 6892 O O . LEU C 1 198 ? 25.396 43.327 45.671 1.00 29.45 201 LEU C O 1
ATOM 6897 N N . PHE C 1 199 ? 24.893 44.205 47.663 1.00 29.36 202 PHE C N 1
ATOM 6898 C CA . PHE C 1 199 ? 23.620 44.698 47.178 1.00 26.80 202 PHE C CA 1
ATOM 6899 C C . PHE C 1 199 ? 23.812 45.732 46.075 1.00 28.07 202 PHE C C 1
ATOM 6900 O O . PHE C 1 199 ? 23.128 45.682 45.047 1.00 25.85 202 PHE C O 1
ATOM 6908 N N . LEU C 1 200 ? 24.749 46.659 46.275 1.00 29.12 203 LEU C N 1
ATOM 6909 C CA . LEU C 1 200 ? 25.020 47.670 45.258 1.00 30.99 203 LEU C CA 1
ATOM 6910 C C . LEU C 1 200 ? 25.531 46.998 43.990 1.00 32.38 203 LEU C C 1
ATOM 6911 O O . LEU C 1 200 ? 24.901 47.061 42.926 1.00 34.31 203 LEU C O 1
ATOM 6916 N N . GLN C 1 201 ? 26.675 46.337 44.124 1.00 33.20 204 GLN C N 1
ATOM 6917 C CA . GLN C 1 201 ? 27.312 45.667 43.007 1.00 32.96 204 GLN C CA 1
ATOM 6918 C C . GLN C 1 201 ? 26.347 44.808 42.215 1.00 32.52 204 GLN C C 1
ATOM 6919 O O . GLN C 1 201 ? 26.268 44.934 40.993 1.00 33.11 204 GLN C O 1
ATOM 6925 N N . LYS C 1 202 ? 25.602 43.948 42.902 1.00 31.07 205 LYS C N 1
ATOM 6926 C CA . LYS C 1 202 ? 24.660 43.066 42.225 1.00 29.97 205 LYS C CA 1
ATOM 6927 C C . LYS C 1 202 ? 23.548 43.809 41.484 1.00 31.98 205 LYS C C 1
ATOM 6928 O O . LYS C 1 202 ? 23.086 43.358 40.426 1.00 31.17 205 LYS C O 1
ATOM 6934 N N . THR C 1 203 ? 23.109 44.942 42.021 1.00 31.50 206 THR C N 1
ATOM 6935 C CA . THR C 1 203 ? 22.071 45.694 41.333 1.00 32.21 206 THR C CA 1
ATOM 6936 C C . THR C 1 203 ? 22.646 46.277 40.038 1.00 32.87 206 THR C C 1
ATOM 6937 O O . THR C 1 203 ? 21.966 46.309 39.011 1.00 30.45 206 THR C O 1
ATOM 6941 N N . ASN C 1 204 ? 23.899 46.718 40.069 1.00 32.66 207 ASN C N 1
ATOM 6942 C CA . ASN C 1 204 ? 24.504 47.260 38.851 1.00 34.66 207 ASN C CA 1
ATOM 6943 C C . ASN C 1 204 ? 24.729 46.155 37.812 1.00 36.87 207 ASN C C 1
ATOM 6944 O O . ASN C 1 204 ? 24.536 46.367 36.613 1.00 39.09 207 ASN C O 1
ATOM 6949 N N . ILE C 1 205 ? 25.128 44.975 38.278 1.00 37.10 208 ILE C N 1
ATOM 6950 C CA . ILE C 1 205 ? 25.374 43.842 37.395 1.00 36.40 208 ILE C CA 1
ATOM 6951 C C . ILE C 1 205 ? 24.095 43.413 36.701 1.00 36.03 208 ILE C C 1
ATOM 6952 O O . ILE C 1 205 ? 24.111 42.998 35.547 1.00 36.75 208 ILE C O 1
ATOM 6957 N N . ILE C 1 206 ? 22.983 43.515 37.414 1.00 36.29 209 ILE C N 1
ATOM 6958 C CA . ILE C 1 206 ? 21.696 43.147 36.859 1.00 37.76 209 ILE C CA 1
ATOM 6959 C C . ILE C 1 206 ? 21.275 44.213 35.845 1.00 40.77 209 ILE C C 1
ATOM 6960 O O . ILE C 1 206 ? 20.924 43.905 34.706 1.00 39.02 209 ILE C O 1
ATOM 6965 N N . ARG C 1 207 ? 21.337 45.472 36.262 1.00 42.40 210 ARG C N 1
ATOM 6966 C CA . ARG C 1 207 ? 20.946 46.576 35.397 1.00 45.06 210 ARG C CA 1
ATOM 6967 C C . ARG C 1 207 ? 21.818 46.734 34.155 1.00 46.35 210 ARG C C 1
ATOM 6968 O O . ARG C 1 207 ? 21.312 47.048 33.081 1.00 47.15 210 ARG C O 1
ATOM 6976 N N . ASP C 1 208 ? 23.121 46.507 34.297 1.00 48.14 211 ASP C N 1
ATOM 6977 C CA . ASP C 1 208 ? 24.047 46.663 33.174 1.00 49.19 211 ASP C CA 1
ATOM 6978 C C . ASP C 1 208 ? 24.234 45.446 32.278 1.00 49.84 211 ASP C C 1
ATOM 6979 O O . ASP C 1 208 ? 25.232 45.360 31.568 1.00 49.61 211 ASP C O 1
ATOM 6984 N N . PHE C 1 209 ? 23.285 44.518 32.286 1.00 51.26 212 PHE C N 1
ATOM 6985 C CA . PHE C 1 209 ? 23.416 43.321 31.465 1.00 53.50 212 PHE C CA 1
ATOM 6986 C C . PHE C 1 209 ? 23.678 43.578 29.982 1.00 56.40 212 PHE C C 1
ATOM 6987 O O . PHE C 1 209 ? 24.696 43.142 29.446 1.00 55.71 212 PHE C O 1
ATOM 6995 N N . TYR C 1 210 ? 22.754 44.268 29.319 1.00 59.96 213 TYR C N 1
ATOM 6996 C CA . TYR C 1 210 ? 22.895 44.554 27.891 1.00 63.90 213 TYR C CA 1
ATOM 6997 C C . TYR C 1 210 ? 24.203 45.271 27.596 1.00 65.59 213 TYR C C 1
ATOM 6998 O O . TYR C 1 210 ? 25.006 44.821 26.777 1.00 64.44 213 TYR C O 1
ATOM 7007 N N . GLU C 1 211 ? 24.407 46.394 28.274 1.00 67.97 214 GLU C N 1
ATOM 7008 C CA . GLU C 1 211 ? 25.613 47.191 28.108 1.00 70.25 214 GLU C CA 1
ATOM 7009 C C . GLU C 1 211 ? 26.886 46.358 28.261 1.00 72.08 214 GLU C C 1
ATOM 7010 O O . GLU C 1 211 ? 27.858 46.566 27.535 1.00 73.11 214 GLU C O 1
ATOM 7016 N N . ASP C 1 212 ? 26.880 45.418 29.203 1.00 73.19 215 ASP C N 1
ATOM 7017 C CA . ASP C 1 212 ? 28.048 44.576 29.441 1.00 75.07 215 ASP C CA 1
ATOM 7018 C C . ASP C 1 212 ? 28.229 43.464 28.417 1.00 77.32 215 ASP C C 1
ATOM 7019 O O . ASP C 1 212 ? 29.289 42.840 28.350 1.00 77.48 215 ASP C O 1
ATOM 7024 N N . ILE C 1 213 ? 27.199 43.209 27.621 1.00 79.62 216 ILE C N 1
ATOM 7025 C CA . ILE C 1 213 ? 27.289 42.158 26.620 1.00 81.68 216 ILE C CA 1
ATOM 7026 C C . ILE C 1 213 ? 27.444 42.765 25.224 1.00 83.26 216 ILE C C 1
ATOM 7027 O O . ILE C 1 213 ? 27.651 42.052 24.241 1.00 83.37 216 ILE C O 1
ATOM 7032 N N . CYS C 1 214 ? 27.348 44.090 25.153 1.00 85.07 217 CYS C N 1
ATOM 7033 C CA . CYS C 1 214 ? 27.498 44.812 23.895 1.00 87.27 217 CYS C CA 1
ATOM 7034 C C . CYS C 1 214 ? 28.843 45.527 23.878 1.00 88.77 217 CYS C C 1
ATOM 7035 O O . CYS C 1 214 ? 28.969 46.651 23.389 1.00 88.69 217 CYS C O 1
ATOM 7038 N N . GLU C 1 215 ? 29.839 44.857 24.442 1.00 90.47 218 GLU C N 1
ATOM 7039 C CA . GLU C 1 215 ? 31.205 45.359 24.500 1.00 91.91 218 GLU C CA 1
ATOM 7040 C C . GLU C 1 215 ? 32.078 44.203 24.058 1.00 92.14 218 GLU C C 1
ATOM 7041 O O . GLU C 1 215 ? 32.133 43.187 24.739 1.00 92.38 218 GLU C O 1
ATOM 7047 N N . VAL C 1 216 ? 32.752 44.338 22.924 1.00 91.80 219 VAL C N 1
ATOM 7048 C CA . VAL C 1 216 ? 33.615 43.257 22.465 1.00 90.92 219 VAL C CA 1
ATOM 7049 C C . VAL C 1 216 ? 35.011 43.482 23.030 1.00 89.83 219 VAL C C 1
ATOM 7050 O O . VAL C 1 216 ? 35.590 44.553 22.856 1.00 90.28 219 VAL C O 1
ATOM 7054 N N . PRO C 1 217 ? 35.569 42.475 23.724 1.00 88.80 220 PRO C N 1
ATOM 7055 C CA . PRO C 1 217 ? 34.990 41.157 24.009 1.00 88.25 220 PRO C CA 1
ATOM 7056 C C . PRO C 1 217 ? 33.899 41.187 25.082 1.00 87.78 220 PRO C C 1
ATOM 7057 O O . PRO C 1 217 ? 34.146 41.601 26.218 1.00 88.11 220 PRO C O 1
ATOM 7061 N N . PRO C 1 218 ? 32.681 40.734 24.736 1.00 86.37 221 PRO C N 1
ATOM 7062 C CA . PRO C 1 218 ? 31.534 40.700 25.650 1.00 85.01 221 PRO C CA 1
ATOM 7063 C C . PRO C 1 218 ? 31.863 40.298 27.088 1.00 83.73 221 PRO C C 1
ATOM 7064 O O . PRO C 1 218 ? 32.660 39.387 27.327 1.00 83.61 221 PRO C O 1
ATOM 7068 N N . ARG C 1 219 ? 31.244 40.996 28.038 1.00 81.65 222 ARG C N 1
ATOM 7069 C CA . ARG C 1 219 ? 31.440 40.725 29.458 1.00 78.17 222 ARG C CA 1
ATOM 7070 C C . ARG C 1 219 ? 30.204 40.058 30.045 1.00 75.42 222 ARG C C 1
ATOM 7071 O O . ARG C 1 219 ? 29.088 40.554 29.893 1.00 75.55 222 ARG C O 1
ATOM 7079 N N . VAL C 1 220 ? 30.411 38.930 30.710 1.00 71.69 223 VAL C N 1
ATOM 7080 C CA . VAL C 1 220 ? 29.320 38.211 31.345 1.00 68.41 223 VAL C CA 1
ATOM 7081 C C . VAL C 1 220 ? 29.584 38.234 32.838 1.00 65.44 223 VAL C C 1
ATOM 7082 O O . VAL C 1 220 ? 30.716 38.041 33.275 1.00 64.55 223 VAL C O 1
ATOM 7086 N N . PHE C 1 221 ? 28.540 38.483 33.619 1.00 62.22 224 PHE C N 1
ATOM 7087 C CA . PHE C 1 221 ? 28.682 38.522 35.066 1.00 58.37 224 PHE C CA 1
ATOM 7088 C C . PHE C 1 221 ? 27.662 37.635 35.746 1.00 55.81 224 PHE C C 1
ATOM 7089 O O . PHE C 1 221 ? 27.922 37.100 36.819 1.00 55.81 224 PHE C O 1
ATOM 7097 N N . TRP C 1 222 ? 26.507 37.472 35.111 1.00 53.82 225 TRP C N 1
ATOM 7098 C CA . TRP C 1 222 ? 25.454 36.628 35.653 1.00 53.11 225 TRP C CA 1
ATOM 7099 C C . TRP C 1 222 ? 26.012 35.208 35.809 1.00 55.30 225 TRP C C 1
ATOM 7100 O O . TRP C 1 222 ? 26.722 34.717 34.931 1.00 54.88 225 TRP C O 1
ATOM 7111 N N . PRO C 1 223 ? 25.708 34.542 36.939 1.00 56.47 226 PRO C N 1
ATOM 7112 C CA . PRO C 1 223 ? 26.163 33.181 37.253 1.00 57.12 226 PRO C CA 1
ATOM 7113 C C . PRO C 1 223 ? 25.480 32.032 36.506 1.00 57.70 226 PRO C C 1
ATOM 7114 O O . PRO C 1 223 ? 24.252 31.901 36.520 1.00 56.84 226 PRO C O 1
ATOM 7118 N N . ARG C 1 224 ? 26.296 31.191 35.874 1.00 58.85 227 ARG C N 1
ATOM 7119 C CA . ARG C 1 224 ? 25.803 30.040 35.128 1.00 57.99 227 ARG C CA 1
ATOM 7120 C C . ARG C 1 224 ? 24.838 29.222 35.968 1.00 57.81 227 ARG C C 1
ATOM 7121 O O . ARG C 1 224 ? 23.805 28.770 35.476 1.00 58.30 227 ARG C O 1
ATOM 7129 N N . GLU C 1 225 ? 25.177 29.029 37.239 1.00 56.96 228 GLU C N 1
ATOM 7130 C CA . GLU C 1 225 ? 24.330 28.248 38.133 1.00 55.58 228 GLU C CA 1
ATOM 7131 C C . GLU C 1 225 ? 22.909 28.797 38.173 1.00 55.67 228 GLU C C 1
ATOM 7132 O O . GLU C 1 225 ? 21.983 28.102 38.600 1.00 55.14 228 GLU C O 1
ATOM 7138 N N . ILE C 1 226 ? 22.745 30.046 37.738 1.00 55.25 229 ILE C N 1
ATOM 7139 C CA . ILE C 1 226 ? 21.433 30.683 37.718 1.00 55.22 229 ILE C CA 1
ATOM 7140 C C . ILE C 1 226 ? 20.800 30.709 36.328 1.00 55.85 229 ILE C C 1
ATOM 7141 O O . ILE C 1 226 ? 19.667 30.274 36.154 1.00 55.71 229 ILE C O 1
ATOM 7146 N N . TRP C 1 227 ? 21.525 31.216 35.338 1.00 57.54 230 TRP C N 1
ATOM 7147 C CA . TRP C 1 227 ? 20.967 31.296 33.996 1.00 59.84 230 TRP C CA 1
ATOM 7148 C C . TRP C 1 227 ? 20.976 29.987 33.207 1.00 60.94 230 TRP C C 1
ATOM 7149 O O . TRP C 1 227 ? 20.178 29.819 32.286 1.00 61.71 230 TRP C O 1
ATOM 7160 N N . GLU C 1 228 ? 21.865 29.064 33.567 1.00 62.28 231 GLU C N 1
ATOM 7161 C CA . GLU C 1 228 ? 21.962 27.786 32.862 1.00 63.77 231 GLU C CA 1
ATOM 7162 C C . GLU C 1 228 ? 20.612 27.085 32.773 1.00 63.10 231 GLU C C 1
ATOM 7163 O O . GLU C 1 228 ? 20.401 26.261 31.887 1.00 64.34 231 GLU C O 1
ATOM 7169 N N . LYS C 1 229 ? 19.700 27.407 33.686 1.00 63.48 232 LYS C N 1
ATOM 7170 C CA . LYS C 1 229 ? 18.375 26.789 33.670 1.00 64.31 232 LYS C CA 1
ATOM 7171 C C . LYS C 1 229 ? 17.333 27.643 32.965 1.00 63.26 232 LYS C C 1
ATOM 7172 O O . LYS C 1 229 ? 16.130 27.399 33.080 1.00 63.85 232 LYS C O 1
ATOM 7178 N N . TYR C 1 230 ? 17.803 28.644 32.231 1.00 61.92 233 TYR C N 1
ATOM 7179 C CA . TYR C 1 230 ? 16.920 29.527 31.480 1.00 61.87 233 TYR C CA 1
ATOM 7180 C C . TYR C 1 230 ? 17.371 29.544 30.028 1.00 61.70 233 TYR C C 1
ATOM 7181 O O . TYR C 1 230 ? 16.567 29.730 29.115 1.00 60.73 233 TYR C O 1
ATOM 7190 N N . THR C 1 231 ? 18.666 29.330 29.827 1.00 63.57 234 THR C N 1
ATOM 7191 C CA . THR C 1 231 ? 19.240 29.316 28.488 1.00 66.31 234 THR C CA 1
ATOM 7192 C C . THR C 1 231 ? 20.586 28.590 28.481 1.00 68.51 234 THR C C 1
ATOM 7193 O O . THR C 1 231 ? 21.177 28.337 29.534 1.00 68.38 234 THR C O 1
ATOM 7197 N N . ASP C 1 232 ? 21.062 28.256 27.286 1.00 71.15 235 ASP C N 1
ATOM 7198 C CA . ASP C 1 232 ? 22.337 27.567 27.125 1.00 73.59 235 ASP C CA 1
ATOM 7199 C C . ASP C 1 232 ? 23.340 28.489 26.437 1.00 74.08 235 ASP C C 1
ATOM 7200 O O . ASP C 1 232 ? 24.461 28.089 26.117 1.00 75.00 235 ASP C O 1
ATOM 7205 N N . ASP C 1 233 ? 22.914 29.727 26.211 1.00 74.16 236 ASP C N 1
ATOM 7206 C CA . ASP C 1 233 ? 23.748 30.751 25.591 1.00 74.18 236 ASP C CA 1
ATOM 7207 C C . ASP C 1 233 ? 23.217 32.090 26.087 1.00 74.29 236 ASP C C 1
ATOM 7208 O O . ASP C 1 233 ? 22.169 32.568 25.640 1.00 74.69 236 ASP C O 1
ATOM 7213 N N . LEU C 1 234 ? 23.942 32.687 27.024 1.00 73.44 237 LEU C N 1
ATOM 7214 C CA . LEU C 1 234 ? 23.537 33.954 27.610 1.00 72.83 237 LEU C CA 1
ATOM 7215 C C . LEU C 1 234 ? 23.346 35.053 26.569 1.00 72.55 237 LEU C C 1
ATOM 7216 O O . LEU C 1 234 ? 22.751 36.091 26.862 1.00 72.94 237 LEU C O 1
ATOM 7221 N N . HIS C 1 235 ? 23.846 34.832 25.357 1.00 71.60 238 HIS C N 1
ATOM 7222 C CA . HIS C 1 235 ? 23.692 35.824 24.297 1.00 71.01 238 HIS C CA 1
ATOM 7223 C C . HIS C 1 235 ? 22.275 35.804 23.742 1.00 70.63 238 HIS C C 1
ATOM 7224 O O . HIS C 1 235 ? 21.780 36.815 23.239 1.00 70.25 238 HIS C O 1
ATOM 7231 N N . ALA C 1 236 ? 21.625 34.649 23.846 1.00 69.72 239 ALA C N 1
ATOM 7232 C CA . ALA C 1 236 ? 20.261 34.489 23.360 1.00 69.82 239 ALA C CA 1
ATOM 7233 C C . ALA C 1 236 ? 19.348 35.593 23.892 1.00 70.35 239 ALA C C 1
ATOM 7234 O O . ALA C 1 236 ? 18.487 36.108 23.174 1.00 69.94 239 ALA C O 1
ATOM 7236 N N . PHE C 1 237 ? 19.544 35.962 25.153 1.00 70.25 240 PHE C N 1
ATOM 7237 C CA . PHE C 1 237 ? 18.718 36.988 25.769 1.00 70.67 240 PHE C CA 1
ATOM 7238 C C . PHE C 1 237 ? 18.713 38.324 25.035 1.00 71.84 240 PHE C C 1
ATOM 7239 O O . PHE C 1 237 ? 17.892 39.193 25.333 1.00 71.45 240 PHE C O 1
ATOM 7247 N N . LYS C 1 238 ? 19.616 38.496 24.075 1.00 73.33 241 LYS C N 1
ATOM 7248 C CA . LYS C 1 238 ? 19.654 39.743 23.324 1.00 74.91 241 LYS C CA 1
ATOM 7249 C C . LYS C 1 238 ? 18.509 39.818 22.318 1.00 76.73 241 LYS C C 1
ATOM 7250 O O . LYS C 1 238 ? 18.058 40.909 21.966 1.00 76.77 241 LYS C O 1
ATOM 7256 N N . ASP C 1 239 ? 18.033 38.660 21.862 1.00 78.74 242 ASP C N 1
ATOM 7257 C CA . ASP C 1 239 ? 16.932 38.627 20.904 1.00 80.14 242 ASP C CA 1
ATOM 7258 C C . ASP C 1 239 ? 15.589 38.472 21.602 1.00 80.34 242 ASP C C 1
ATOM 7259 O O . ASP C 1 239 ? 15.468 37.782 22.615 1.00 80.09 242 ASP C O 1
ATOM 7264 N N . GLU C 1 240 ? 14.585 39.123 21.030 1.00 80.66 243 GLU C N 1
ATOM 7265 C CA . GLU C 1 240 ? 13.227 39.137 21.552 1.00 81.66 243 GLU C CA 1
ATOM 7266 C C . GLU C 1 240 ? 12.506 37.789 21.609 1.00 82.20 243 GLU C C 1
ATOM 7267 O O . GLU C 1 240 ? 11.614 37.596 22.438 1.00 82.89 243 GLU C O 1
ATOM 7273 N N . LEU C 1 241 ? 12.882 36.860 20.738 1.00 81.99 244 LEU C N 1
ATOM 7274 C CA . LEU C 1 241 ? 12.232 35.554 20.712 1.00 81.34 244 LEU C CA 1
ATOM 7275 C C . LEU C 1 241 ? 12.408 34.787 22.020 1.00 81.43 244 LEU C C 1
ATOM 7276 O O . LEU C 1 241 ? 11.665 33.847 22.300 1.00 81.70 244 LEU C O 1
ATOM 7281 N N . HIS C 1 242 ? 13.386 35.194 22.823 1.00 81.15 245 HIS C N 1
ATOM 7282 C CA . HIS C 1 242 ? 13.655 34.522 24.090 1.00 80.00 245 HIS C CA 1
ATOM 7283 C C . HIS C 1 242 ? 13.379 35.391 25.314 1.00 78.46 245 HIS C C 1
ATOM 7284 O O . HIS C 1 242 ? 13.735 35.018 26.430 1.00 78.12 245 HIS C O 1
ATOM 7291 N N . GLU C 1 243 ? 12.745 36.541 25.114 1.00 77.03 246 GLU C N 1
ATOM 7292 C CA . GLU C 1 243 ? 12.460 37.432 26.233 1.00 75.27 246 GLU C CA 1
ATOM 7293 C C . GLU C 1 243 ? 11.582 36.757 27.285 1.00 73.27 246 GLU C C 1
ATOM 7294 O O . GLU C 1 243 ? 11.401 37.280 28.383 1.00 73.23 246 GLU C O 1
ATOM 7300 N N . ALA C 1 244 ? 11.039 35.592 26.948 1.00 71.10 247 ALA C N 1
ATOM 7301 C CA . ALA C 1 244 ? 10.196 34.854 27.880 1.00 68.75 247 ALA C CA 1
ATOM 7302 C C . ALA C 1 244 ? 11.085 34.271 28.973 1.00 67.33 247 ALA C C 1
ATOM 7303 O O . ALA C 1 244 ? 10.778 34.363 30.162 1.00 67.32 247 ALA C O 1
ATOM 7305 N N . LYS C 1 245 ? 12.191 33.667 28.556 1.00 64.88 248 LYS C N 1
ATOM 7306 C CA . LYS C 1 245 ? 13.137 33.084 29.493 1.00 63.32 248 LYS C CA 1
ATOM 7307 C C . LYS C 1 245 ? 14.097 34.161 29.982 1.00 61.52 248 LYS C C 1
ATOM 7308 O O . LYS C 1 245 ? 14.774 33.991 30.994 1.00 61.60 248 LYS C O 1
ATOM 7314 N N . ALA C 1 246 ? 14.146 35.271 29.255 1.00 59.08 249 ALA C N 1
ATOM 7315 C CA . ALA C 1 246 ? 15.011 36.382 29.618 1.00 57.09 249 ALA C CA 1
ATOM 7316 C C . ALA C 1 246 ? 14.538 36.983 30.937 1.00 55.80 249 ALA C C 1
ATOM 7317 O O . ALA C 1 246 ? 15.268 36.991 31.929 1.00 54.25 249 ALA C O 1
ATOM 7319 N N . VAL C 1 247 ? 13.306 37.476 30.940 1.00 54.78 250 VAL C N 1
ATOM 7320 C CA . VAL C 1 247 ? 12.734 38.081 32.130 1.00 55.19 250 VAL C CA 1
ATOM 7321 C C . VAL C 1 247 ? 12.750 37.103 33.301 1.00 56.17 250 VAL C C 1
ATOM 7322 O O . VAL C 1 247 ? 13.056 37.489 34.434 1.00 56.89 250 VAL C O 1
ATOM 7326 N N . GLU C 1 248 ? 12.433 35.840 33.026 1.00 55.61 251 GLU C N 1
ATOM 7327 C CA . GLU C 1 248 ? 12.407 34.814 34.066 1.00 55.34 251 GLU C CA 1
ATOM 7328 C C . GLU C 1 248 ? 13.772 34.696 34.744 1.00 53.59 251 GLU C C 1
ATOM 7329 O O . GLU C 1 248 ? 13.857 34.515 35.961 1.00 54.69 251 GLU C O 1
ATOM 7335 N N . CYS C 1 249 ? 14.839 34.809 33.961 1.00 51.10 252 CYS C N 1
ATOM 7336 C CA . CYS C 1 249 ? 16.181 34.736 34.511 1.00 48.61 252 CYS C CA 1
ATOM 7337 C C . CYS C 1 249 ? 16.466 36.027 35.289 1.00 47.02 252 CYS C C 1
ATOM 7338 O O . CYS C 1 249 ? 16.932 35.988 36.428 1.00 45.59 252 CYS C O 1
ATOM 7341 N N . LEU C 1 250 ? 16.175 37.164 34.663 1.00 44.01 253 LEU C N 1
ATOM 7342 C CA . LEU C 1 250 ? 16.365 38.474 35.280 1.00 41.73 253 LEU C CA 1
ATOM 7343 C C . LEU C 1 250 ? 15.707 38.503 36.658 1.00 41.79 253 LEU C C 1
ATOM 7344 O O . LEU C 1 250 ? 16.287 39.016 37.612 1.00 42.94 253 LEU C O 1
ATOM 7349 N N . ASN C 1 251 ? 14.505 37.939 36.764 1.00 40.97 254 ASN C N 1
ATOM 7350 C CA . ASN C 1 251 ? 13.793 37.917 38.039 1.00 40.10 254 ASN C CA 1
ATOM 7351 C C . ASN C 1 251 ? 14.470 37.032 39.083 1.00 41.39 254 ASN C C 1
ATOM 7352 O O . ASN C 1 251 ? 14.291 37.237 40.288 1.00 41.81 254 ASN C O 1
ATOM 7357 N N . ALA C 1 252 ? 15.250 36.055 38.624 1.00 40.61 255 ALA C N 1
ATOM 7358 C CA . ALA C 1 252 ? 15.978 35.171 39.531 1.00 38.98 255 ALA C CA 1
ATOM 7359 C C . ALA C 1 252 ? 17.208 35.944 40.024 1.00 39.81 255 ALA C C 1
ATOM 7360 O O . ALA C 1 252 ? 17.654 35.781 41.165 1.00 41.32 255 ALA C O 1
ATOM 7362 N N . MET C 1 253 ? 17.757 36.788 39.157 1.00 39.30 256 MET C N 1
ATOM 7363 C CA . MET C 1 253 ? 18.909 37.595 39.532 1.00 39.11 256 MET C CA 1
ATOM 7364 C C . MET C 1 253 ? 18.489 38.590 40.619 1.00 37.64 256 MET C C 1
ATOM 7365 O O . MET C 1 253 ? 19.230 38.829 41.571 1.00 40.83 256 MET C O 1
ATOM 7370 N N . VAL C 1 254 ? 17.290 39.150 40.479 1.00 35.29 257 VAL C N 1
ATOM 7371 C CA . VAL C 1 254 ? 16.762 40.109 41.447 1.00 33.65 257 VAL C CA 1
ATOM 7372 C C . VAL C 1 254 ? 16.484 39.416 42.777 1.00 33.85 257 VAL C C 1
ATOM 7373 O O . VAL C 1 254 ? 16.707 39.986 43.835 1.00 34.89 257 VAL C O 1
ATOM 7377 N N . ALA C 1 255 ? 15.986 38.185 42.726 1.00 35.03 258 ALA C N 1
ATOM 7378 C CA . ALA C 1 255 ? 15.713 37.443 43.950 1.00 35.23 258 ALA C CA 1
ATOM 7379 C C . ALA C 1 255 ? 17.028 37.244 44.696 1.00 35.91 258 ALA C C 1
ATOM 7380 O O . ALA C 1 255 ? 17.089 37.374 45.914 1.00 34.15 258 ALA C O 1
ATOM 7382 N N . ASP C 1 256 ? 18.084 36.938 43.948 1.00 36.81 259 ASP C N 1
ATOM 7383 C CA . ASP C 1 256 ? 19.393 36.723 44.543 1.00 36.40 259 ASP C CA 1
ATOM 7384 C C . ASP C 1 256 ? 19.879 37.993 45.232 1.00 35.94 259 ASP C C 1
ATOM 7385 O O . ASP C 1 256 ? 20.422 37.941 46.331 1.00 38.38 259 ASP C O 1
ATOM 7390 N N . ALA C 1 257 ? 19.687 39.137 44.585 1.00 34.58 260 ALA C N 1
ATOM 7391 C CA . ALA C 1 257 ? 20.110 40.405 45.167 1.00 28.40 260 ALA C CA 1
ATOM 7392 C C . ALA C 1 257 ? 19.268 40.780 46.389 1.00 27.42 260 ALA C C 1
ATOM 7393 O O . ALA C 1 257 ? 19.796 41.328 47.353 1.00 22.55 260 ALA C O 1
ATOM 7395 N N . LEU C 1 258 ? 17.969 40.478 46.353 1.00 25.82 261 LEU C N 1
ATOM 7396 C CA . LEU C 1 258 ? 17.086 40.829 47.462 1.00 28.57 261 LEU C CA 1
ATOM 7397 C C . LEU C 1 258 ? 17.476 40.169 48.788 1.00 29.70 261 LEU C C 1
ATOM 7398 O O . LEU C 1 258 ? 17.068 40.616 49.866 1.00 29.39 261 LEU C O 1
ATOM 7403 N N . VAL C 1 259 ? 18.272 39.112 48.711 1.00 29.40 262 VAL C N 1
ATOM 7404 C CA . VAL C 1 259 ? 18.729 38.412 49.907 1.00 30.94 262 VAL C CA 1
ATOM 7405 C C . VAL C 1 259 ? 19.500 39.336 50.853 1.00 31.14 262 VAL C C 1
ATOM 7406 O O . VAL C 1 259 ? 19.463 39.168 52.073 1.00 31.50 262 VAL C O 1
ATOM 7410 N N . HIS C 1 260 ? 20.181 40.333 50.304 1.00 30.50 263 HIS C N 1
ATOM 7411 C CA . HIS C 1 260 ? 20.979 41.226 51.139 1.00 28.93 263 HIS C CA 1
ATOM 7412 C C . HIS C 1 260 ? 20.262 42.369 51.857 1.00 28.23 263 HIS C C 1
ATOM 7413 O O . HIS C 1 260 ? 20.821 42.954 52.785 1.00 29.43 263 HIS C O 1
ATOM 7420 N N . VAL C 1 261 ? 19.031 42.671 51.458 1.00 26.44 264 VAL C N 1
ATOM 7421 C CA . VAL C 1 261 ? 18.302 43.802 52.033 1.00 28.41 264 VAL C CA 1
ATOM 7422 C C . VAL C 1 261 ? 18.117 43.829 53.546 1.00 30.24 264 VAL C C 1
ATOM 7423 O O . VAL C 1 261 ? 18.415 44.839 54.197 1.00 28.76 264 VAL C O 1
ATOM 7427 N N . PRO C 1 262 ? 17.657 42.719 54.140 1.00 31.84 265 PRO C N 1
ATOM 7428 C CA . PRO C 1 262 ? 17.472 42.742 55.593 1.00 30.94 265 PRO C CA 1
ATOM 7429 C C . PRO C 1 262 ? 18.762 43.132 56.299 1.00 29.09 265 PRO C C 1
ATOM 7430 O O . PRO C 1 262 ? 18.739 43.789 57.332 1.00 30.79 265 PRO C O 1
ATOM 7434 N N . HIS C 1 263 ? 19.889 42.720 55.731 1.00 30.01 266 HIS C N 1
ATOM 7435 C CA . HIS C 1 263 ? 21.196 43.025 56.304 1.00 28.42 266 HIS C CA 1
ATOM 7436 C C . HIS C 1 263 ? 21.585 44.468 56.029 1.00 27.11 266 HIS C C 1
ATOM 7437 O O . HIS C 1 263 ? 22.284 45.077 56.830 1.00 28.60 266 HIS C O 1
ATOM 7444 N N . VAL C 1 264 ? 21.168 45.005 54.882 1.00 26.19 267 VAL C N 1
ATOM 7445 C CA . VAL C 1 264 ? 21.471 46.407 54.569 1.00 25.06 267 VAL C CA 1
ATOM 7446 C C . VAL C 1 264 ? 20.741 47.230 55.635 1.00 25.97 267 VAL C C 1
ATOM 7447 O O . VAL C 1 264 ? 21.282 48.193 56.186 1.00 25.91 267 VAL C O 1
ATOM 7451 N N . VAL C 1 265 ? 19.500 46.834 55.915 1.00 24.36 268 VAL C N 1
ATOM 7452 C CA . VAL C 1 265 ? 18.697 47.505 56.917 1.00 25.83 268 VAL C CA 1
ATOM 7453 C C . VAL C 1 265 ? 19.380 47.491 58.274 1.00 28.57 268 VAL C C 1
ATOM 7454 O O . VAL C 1 265 ? 19.448 48.521 58.936 1.00 28.70 268 VAL C O 1
ATOM 7458 N N . GLU C 1 266 ? 19.882 46.330 58.698 1.00 30.28 269 GLU C N 1
ATOM 7459 C CA . GLU C 1 266 ? 20.554 46.246 59.998 1.00 28.29 269 GLU C CA 1
ATOM 7460 C C . GLU C 1 266 ? 21.789 47.131 60.025 1.00 27.37 269 GLU C C 1
ATOM 7461 O O . GLU C 1 266 ? 22.047 47.797 61.018 1.00 24.58 269 GLU C O 1
ATOM 7467 N N . TYR C 1 267 ? 22.563 47.136 58.942 1.00 26.58 270 TYR C N 1
ATOM 7468 C CA . TYR C 1 267 ? 23.752 47.969 58.917 1.00 24.80 270 TYR C CA 1
ATOM 7469 C C . TYR C 1 267 ? 23.404 49.455 59.072 1.00 25.98 270 TYR C C 1
ATOM 7470 O O . TYR C 1 267 ? 23.987 50.148 59.904 1.00 26.81 270 TYR C O 1
ATOM 7479 N N . LEU C 1 268 ? 22.457 49.951 58.281 1.00 27.13 271 LEU C N 1
ATOM 7480 C CA . LEU C 1 268 ? 22.093 51.365 58.377 1.00 27.92 271 LEU C CA 1
ATOM 7481 C C . LEU C 1 268 ? 21.622 51.710 59.781 1.00 28.94 271 LEU C C 1
ATOM 7482 O O . LEU C 1 268 ? 21.977 52.753 60.327 1.00 31.05 271 LEU C O 1
ATOM 7487 N N . ALA C 1 269 ? 20.845 50.810 60.375 1.00 30.34 272 ALA C N 1
ATOM 7488 C CA . ALA C 1 269 ? 20.297 51.024 61.711 1.00 29.73 272 ALA C CA 1
ATOM 7489 C C . ALA C 1 269 ? 21.341 51.087 62.822 1.00 29.80 272 ALA C C 1
ATOM 7490 O O . ALA C 1 269 ? 21.076 51.614 63.901 1.00 30.38 272 ALA C O 1
ATOM 7492 N N . SER C 1 270 ? 22.532 50.564 62.564 1.00 30.46 273 SER C N 1
ATOM 7493 C CA . SER C 1 270 ? 23.581 50.578 63.577 1.00 30.97 273 SER C CA 1
ATOM 7494 C C . SER C 1 270 ? 24.452 51.840 63.562 1.00 33.18 273 SER C C 1
ATOM 7495 O O . SER C 1 270 ? 25.182 52.108 64.522 1.00 35.68 273 SER C O 1
ATOM 7498 N N . LEU C 1 271 ? 24.370 52.624 62.488 1.00 31.42 274 LEU C N 1
ATOM 7499 C CA . LEU C 1 271 ? 25.178 53.840 62.374 1.00 30.38 274 LEU C CA 1
ATOM 7500 C C . LEU C 1 271 ? 24.720 54.956 63.318 1.00 31.19 274 LEU C C 1
ATOM 7501 O O . LEU C 1 271 ? 23.521 55.200 63.471 1.00 32.60 274 LEU C O 1
ATOM 7506 N N . ARG C 1 272 ? 25.675 55.634 63.945 1.00 30.17 275 ARG C N 1
ATOM 7507 C CA . ARG C 1 272 ? 25.343 56.709 64.879 1.00 33.87 275 ARG C CA 1
ATOM 7508 C C . ARG C 1 272 ? 25.629 58.114 64.340 1.00 33.01 275 ARG C C 1
ATOM 7509 O O . ARG C 1 272 ? 24.947 59.071 64.709 1.00 34.53 275 ARG C O 1
ATOM 7517 N N . ASP C 1 273 ? 26.637 58.246 63.479 1.00 31.03 276 ASP C N 1
ATOM 7518 C CA . ASP C 1 273 ? 26.973 59.559 62.943 1.00 29.59 276 ASP C CA 1
ATOM 7519 C C . ASP C 1 273 ? 26.111 59.958 61.747 1.00 28.28 276 ASP C C 1
ATOM 7520 O O . ASP C 1 273 ? 25.975 59.202 60.791 1.00 29.50 276 ASP C O 1
ATOM 7525 N N . PRO C 1 274 ? 25.534 61.169 61.784 1.00 29.58 277 PRO C N 1
ATOM 7526 C CA . PRO C 1 274 ? 24.671 61.709 60.724 1.00 30.61 277 PRO C CA 1
ATOM 7527 C C . PRO C 1 274 ? 25.332 61.724 59.347 1.00 30.00 277 PRO C C 1
ATOM 7528 O O . PRO C 1 274 ? 24.708 61.369 58.356 1.00 30.12 277 PRO C O 1
ATOM 7532 N N . SER C 1 275 ? 26.595 62.139 59.293 1.00 30.69 278 SER C N 1
ATOM 7533 C CA . SER C 1 275 ? 27.328 62.192 58.029 1.00 29.67 278 SER C CA 1
ATOM 7534 C C . SER C 1 275 ? 27.573 60.775 57.516 1.00 26.96 278 SER C C 1
ATOM 7535 O O . SER C 1 275 ? 27.328 60.469 56.358 1.00 24.76 278 SER C O 1
ATOM 7538 N N . VAL C 1 276 ? 28.064 59.908 58.389 1.00 27.22 279 VAL C N 1
ATOM 7539 C CA . VAL C 1 276 ? 28.306 58.520 58.010 1.00 25.32 279 VAL C CA 1
ATOM 7540 C C . VAL C 1 276 ? 27.007 57.890 57.501 1.00 24.44 279 VAL C C 1
ATOM 7541 O O . VAL C 1 276 ? 27.000 57.188 56.484 1.00 23.24 279 VAL C O 1
ATOM 7545 N N . PHE C 1 277 ? 25.904 58.153 58.195 1.00 25.25 280 PHE C N 1
ATOM 7546 C CA . PHE C 1 277 ? 24.626 57.575 57.792 1.00 26.65 280 PHE C CA 1
ATOM 7547 C C . PHE C 1 277 ? 24.154 57.975 56.397 1.00 26.30 280 PHE C C 1
ATOM 7548 O O . PHE C 1 277 ? 23.760 57.122 55.610 1.00 26.89 280 PHE C O 1
ATOM 7556 N N . ALA C 1 278 ? 24.162 59.275 56.106 1.00 27.21 281 ALA C N 1
ATOM 7557 C CA . ALA C 1 278 ? 23.718 59.768 54.806 1.00 26.69 281 ALA C CA 1
ATOM 7558 C C . ALA C 1 278 ? 24.574 59.203 53.681 1.00 26.58 281 ALA C C 1
ATOM 7559 O O . ALA C 1 278 ? 24.062 58.807 52.641 1.00 27.27 281 ALA C O 1
ATOM 7561 N N . PHE C 1 279 ? 25.884 59.173 53.891 1.00 26.83 282 PHE C N 1
ATOM 7562 C CA . PHE C 1 279 ? 26.797 58.654 52.883 1.00 24.60 282 PHE C CA 1
ATOM 7563 C C . PHE C 1 279 ? 26.564 57.163 52.646 1.00 25.09 282 PHE C C 1
ATOM 7564 O O . PHE C 1 279 ? 26.615 56.681 51.510 1.00 24.52 282 PHE C O 1
ATOM 7572 N N . SER C 1 280 ? 26.294 56.436 53.723 1.00 24.01 283 SER C N 1
ATOM 7573 C CA . SER C 1 280 ? 26.075 54.996 53.637 1.00 23.23 283 SER C CA 1
ATOM 7574 C C . SER C 1 280 ? 24.711 54.657 53.063 1.00 24.50 283 SER C C 1
ATOM 7575 O O . SER C 1 280 ? 24.585 53.767 52.220 1.00 22.40 283 SER C O 1
ATOM 7578 N N . ALA C 1 281 ? 23.696 55.382 53.526 1.00 24.79 284 ALA C N 1
ATOM 7579 C CA . ALA C 1 281 ? 22.308 55.159 53.119 1.00 26.48 284 ALA C CA 1
ATOM 7580 C C . ALA C 1 281 ? 21.923 55.532 51.697 1.00 25.03 284 ALA C C 1
ATOM 7581 O O . ALA C 1 281 ? 21.312 54.730 50.990 1.00 28.26 284 ALA C O 1
ATOM 7583 N N . ILE C 1 282 ? 22.255 56.752 51.282 1.00 24.40 285 ILE C N 1
ATOM 7584 C CA . ILE C 1 282 ? 21.876 57.223 49.945 1.00 22.79 285 ILE C CA 1
ATOM 7585 C C . ILE C 1 282 ? 22.084 56.236 48.813 1.00 20.44 285 ILE C C 1
ATOM 7586 O O . ILE C 1 282 ? 21.165 55.986 48.033 1.00 22.13 285 ILE C O 1
ATOM 7591 N N . PRO C 1 283 ? 23.285 55.642 48.703 1.00 22.26 286 PRO C N 1
ATOM 7592 C CA . PRO C 1 283 ? 23.505 54.686 47.612 1.00 20.39 286 PRO C CA 1
ATOM 7593 C C . PRO C 1 283 ? 22.637 53.439 47.725 1.00 21.75 286 PRO C C 1
ATOM 7594 O O . PRO C 1 283 ? 22.223 52.865 46.716 1.00 25.69 286 PRO C O 1
ATOM 7598 N N . GLN C 1 284 ? 22.359 53.011 48.950 1.00 22.66 287 GLN C N 1
ATOM 7599 C CA . GLN C 1 284 ? 21.533 51.826 49.140 1.00 23.39 287 GLN C CA 1
ATOM 7600 C C . GLN C 1 284 ? 20.090 52.106 48.674 1.00 23.04 287 GLN C C 1
ATOM 7601 O O . GLN C 1 284 ? 19.463 51.254 48.050 1.00 25.85 287 GLN C O 1
ATOM 7607 N N . VAL C 1 285 ? 19.561 53.293 48.967 1.00 23.24 288 VAL C N 1
ATOM 7608 C CA . VAL C 1 285 ? 18.194 53.613 48.524 1.00 24.10 288 VAL C CA 1
ATOM 7609 C C . VAL C 1 285 ? 18.131 53.675 46.989 1.00 22.36 288 VAL C C 1
ATOM 7610 O O . VAL C 1 285 ? 17.170 53.201 46.388 1.00 24.97 288 VAL C O 1
ATOM 7614 N N . MET C 1 286 ? 19.168 54.233 46.363 1.00 23.32 289 MET C N 1
ATOM 7615 C CA . MET C 1 286 ? 19.249 54.323 44.901 1.00 24.93 289 MET C CA 1
ATOM 7616 C C . MET C 1 286 ? 19.247 52.929 44.262 1.00 25.94 289 MET C C 1
ATOM 7617 O O . MET C 1 286 ? 18.652 52.714 43.207 1.00 26.33 289 MET C O 1
ATOM 7622 N N . ALA C 1 287 ? 19.946 51.990 44.894 1.00 26.17 290 ALA C N 1
ATOM 7623 C CA . ALA C 1 287 ? 20.031 50.630 44.379 1.00 25.67 290 ALA C CA 1
ATOM 7624 C C . ALA C 1 287 ? 18.671 49.964 44.423 1.00 25.15 290 ALA C C 1
ATOM 7625 O O . ALA C 1 287 ? 18.287 49.275 43.481 1.00 27.03 290 ALA C O 1
ATOM 7627 N N . MET C 1 288 ? 17.942 50.163 45.518 1.00 26.13 291 MET C N 1
ATOM 7628 C CA . MET C 1 288 ? 16.616 49.565 45.629 1.00 27.24 291 MET C CA 1
ATOM 7629 C C . MET C 1 288 ? 15.669 50.204 44.619 1.00 26.64 291 MET C C 1
ATOM 7630 O O . MET C 1 288 ? 14.867 49.519 43.996 1.00 25.64 291 MET C O 1
ATOM 7635 N N . ALA C 1 289 ? 15.752 51.524 44.461 1.00 26.67 292 ALA C N 1
ATOM 7636 C CA . ALA C 1 289 ? 14.886 52.194 43.490 1.00 27.49 292 ALA C CA 1
ATOM 7637 C C . ALA C 1 289 ? 15.205 51.594 42.124 1.00 28.16 292 ALA C C 1
ATOM 7638 O O . ALA C 1 289 ? 14.308 51.235 41.361 1.00 29.25 292 ALA C O 1
ATOM 7640 N N . THR C 1 290 ? 16.493 51.459 41.827 1.00 29.13 293 THR C N 1
ATOM 7641 C CA . THR C 1 290 ? 16.909 50.885 40.549 1.00 30.67 293 THR C CA 1
ATOM 7642 C C . THR C 1 290 ? 16.465 49.424 40.415 1.00 30.35 293 THR C C 1
ATOM 7643 O O . THR C 1 290 ? 15.998 49.005 39.361 1.00 33.75 293 THR C O 1
ATOM 7647 N N . LEU C 1 291 ? 16.608 48.650 41.485 1.00 31.66 294 LEU C N 1
ATOM 7648 C CA . LEU C 1 291 ? 16.210 47.246 41.455 1.00 29.49 294 LEU C CA 1
ATOM 7649 C C . LEU C 1 291 ? 14.703 47.120 41.207 1.00 29.24 294 LEU C C 1
ATOM 7650 O O . LEU C 1 291 ? 14.262 46.269 40.441 1.00 28.90 294 LEU C O 1
ATOM 7655 N N . SER C 1 292 ? 13.913 47.967 41.858 1.00 29.73 295 SER C N 1
ATOM 7656 C CA . SER C 1 292 ? 12.462 47.924 41.679 1.00 32.07 295 SER C CA 1
ATOM 7657 C C . SER C 1 292 ? 12.046 48.261 40.244 1.00 33.90 295 SER C C 1
ATOM 7658 O O . SER C 1 292 ? 10.923 47.984 39.842 1.00 31.81 295 SER C O 1
ATOM 7661 N N . LEU C 1 293 ? 12.950 48.865 39.474 1.00 36.20 296 LEU C N 1
ATOM 7662 C CA . LEU C 1 293 ? 12.639 49.220 38.096 1.00 37.31 296 LEU C CA 1
ATOM 7663 C C . LEU C 1 293 ? 13.122 48.173 37.079 1.00 37.87 296 LEU C C 1
ATOM 7664 O O . LEU C 1 293 ? 12.452 47.934 36.072 1.00 36.79 296 LEU C O 1
ATOM 7669 N N . VAL C 1 294 ? 14.270 47.549 37.331 1.00 35.00 297 VAL C N 1
ATOM 7670 C CA . VAL C 1 294 ? 14.757 46.523 36.416 1.00 35.65 297 VAL C CA 1
ATOM 7671 C C . VAL C 1 294 ? 13.951 45.239 36.616 1.00 35.05 297 VAL C C 1
ATOM 7672 O O . VAL C 1 294 ? 13.805 44.436 35.700 1.00 36.30 297 VAL C O 1
ATOM 7676 N N . PHE C 1 295 ? 13.427 45.048 37.818 1.00 36.61 298 PHE C N 1
ATOM 7677 C CA . PHE C 1 295 ? 12.671 43.840 38.115 1.00 38.51 298 PHE C CA 1
ATOM 7678 C C . PHE C 1 295 ? 11.519 43.611 37.150 1.00 40.73 298 PHE C C 1
ATOM 7679 O O . PHE C 1 295 ? 10.749 44.524 36.862 1.00 39.98 298 PHE C O 1
ATOM 7687 N N . ASN C 1 296 ? 11.415 42.378 36.657 1.00 42.88 299 ASN C N 1
ATOM 7688 C CA . ASN C 1 296 ? 10.348 41.978 35.747 1.00 43.19 299 ASN C CA 1
ATOM 7689 C C . ASN C 1 296 ? 10.155 43.006 34.641 1.00 44.63 299 ASN C C 1
ATOM 7690 O O . ASN C 1 296 ? 9.028 43.338 34.285 1.00 46.87 299 ASN C O 1
ATOM 7695 N N . ASN C 1 297 ? 11.264 43.502 34.096 1.00 45.70 300 ASN C N 1
ATOM 7696 C CA . ASN C 1 297 ? 11.227 44.508 33.043 1.00 44.36 300 ASN C CA 1
ATOM 7697 C C . ASN C 1 297 ? 12.123 44.085 31.886 1.00 46.00 300 ASN C C 1
ATOM 7698 O O . ASN C 1 297 ? 13.346 44.201 31.964 1.00 45.65 300 ASN C O 1
ATOM 7703 N N . LYS C 1 298 ? 11.513 43.607 30.804 1.00 47.97 301 LYS C N 1
ATOM 7704 C CA . LYS C 1 298 ? 12.278 43.155 29.644 1.00 50.01 301 LYS C CA 1
ATOM 7705 C C . LYS C 1 298 ? 13.096 44.246 28.941 1.00 50.02 301 LYS C C 1
ATOM 7706 O O . LYS C 1 298 ? 13.904 43.941 28.067 1.00 49.04 301 LYS C O 1
ATOM 7712 N N . ASP C 1 299 ? 12.907 45.507 29.324 1.00 50.15 302 ASP C N 1
ATOM 7713 C CA . ASP C 1 299 ? 13.682 46.587 28.717 1.00 50.55 302 ASP C CA 1
ATOM 7714 C C . ASP C 1 299 ? 15.139 46.480 29.140 1.00 52.22 302 ASP C C 1
ATOM 7715 O O . ASP C 1 299 ? 16.018 47.126 28.563 1.00 53.02 302 ASP C O 1
ATOM 7720 N N . VAL C 1 300 ? 15.389 45.671 30.165 1.00 51.93 303 VAL C N 1
ATOM 7721 C CA . VAL C 1 300 ? 16.741 45.475 30.673 1.00 51.46 303 VAL C CA 1
ATOM 7722 C C . VAL C 1 300 ? 17.644 44.851 29.610 1.00 52.00 303 VAL C C 1
ATOM 7723 O O . VAL C 1 300 ? 18.869 45.013 29.647 1.00 53.00 303 VAL C O 1
ATOM 7727 N N . PHE C 1 301 ? 17.033 44.170 28.644 1.00 52.40 304 PHE C N 1
ATOM 7728 C CA . PHE C 1 301 ? 17.784 43.484 27.596 1.00 53.65 304 PHE C CA 1
ATOM 7729 C C . PHE C 1 301 ? 18.091 44.243 26.307 1.00 54.75 304 PHE C C 1
ATOM 7730 O O . PHE C 1 301 ? 18.614 43.662 25.356 1.00 54.53 304 PHE C O 1
ATOM 7738 N N . HIS C 1 302 ? 17.772 45.534 26.274 1.00 57.09 305 HIS C N 1
ATOM 7739 C CA . HIS C 1 302 ? 18.066 46.348 25.100 1.00 59.34 305 HIS C CA 1
ATOM 7740 C C . HIS C 1 302 ? 18.228 47.826 25.450 1.00 59.35 305 HIS C C 1
ATOM 7741 O O . HIS C 1 302 ? 18.119 48.694 24.580 1.00 60.45 305 HIS C O 1
ATOM 7748 N N . THR C 1 303 ? 18.494 48.111 26.722 1.00 58.47 306 THR C N 1
ATOM 7749 C CA . THR C 1 303 ? 18.679 49.488 27.166 1.00 56.99 306 THR C CA 1
ATOM 7750 C C . THR C 1 303 ? 19.065 49.590 28.638 1.00 56.41 306 THR C C 1
ATOM 7751 O O . THR C 1 303 ? 18.867 48.657 29.412 1.00 56.46 306 THR C O 1
ATOM 7755 N N . LYS C 1 304 ? 19.615 50.736 29.020 1.00 54.95 307 LYS C N 1
ATOM 7756 C CA . LYS C 1 304 ? 20.012 50.952 30.398 1.00 54.24 307 LYS C CA 1
ATOM 7757 C C . LYS C 1 304 ? 18.864 51.614 31.160 1.00 53.02 307 LYS C C 1
ATOM 7758 O O . LYS C 1 304 ? 18.571 52.794 30.964 1.00 53.78 307 LYS C O 1
ATOM 7764 N N . VAL C 1 305 ? 18.212 50.843 32.024 1.00 49.45 308 VAL C N 1
ATOM 7765 C CA . VAL C 1 305 ? 17.098 51.351 32.811 1.00 47.90 308 VAL C CA 1
ATOM 7766 C C . VAL C 1 305 ? 17.621 52.122 34.011 1.00 46.53 308 VAL C C 1
ATOM 7767 O O . VAL C 1 305 ? 18.611 51.731 34.636 1.00 46.57 308 VAL C O 1
ATOM 7771 N N . LYS C 1 306 ? 16.952 53.220 34.335 1.00 44.46 309 LYS C N 1
ATOM 7772 C CA . LYS C 1 306 ? 17.373 54.040 35.453 1.00 44.38 309 LYS C CA 1
ATOM 7773 C C . LYS C 1 306 ? 16.273 54.921 36.000 1.00 43.66 309 LYS C C 1
ATOM 7774 O O . LYS C 1 306 ? 15.293 55.231 35.316 1.00 42.81 309 LYS C O 1
ATOM 7780 N N . THR C 1 307 ? 16.448 55.313 37.255 1.00 41.40 310 THR C N 1
ATOM 7781 C CA . THR C 1 307 ? 15.493 56.164 37.932 1.00 40.09 310 THR C CA 1
ATOM 7782 C C . THR C 1 307 ? 15.550 57.547 37.286 1.00 37.20 310 THR C C 1
ATOM 7783 O O . THR C 1 307 ? 16.482 57.854 36.549 1.00 36.48 310 THR C O 1
ATOM 7787 N N . THR C 1 308 ? 14.548 58.375 37.541 1.00 34.44 311 THR C N 1
ATOM 7788 C CA . THR C 1 308 ? 14.555 59.716 36.980 1.00 34.82 311 THR C CA 1
ATOM 7789 C C . THR C 1 308 ? 15.470 60.551 37.860 1.00 33.34 311 THR C C 1
ATOM 7790 O O . THR C 1 308 ? 15.695 60.212 39.027 1.00 32.23 311 THR C O 1
ATOM 7794 N N . ARG C 1 309 ? 15.993 61.640 37.311 1.00 30.74 312 ARG C N 1
ATOM 7795 C CA . ARG C 1 309 ? 16.859 62.510 38.091 1.00 31.06 312 ARG C CA 1
ATOM 7796 C C . ARG C 1 309 ? 16.098 63.125 39.256 1.00 27.41 312 ARG C C 1
ATOM 7797 O O . ARG C 1 309 ? 16.685 63.460 40.275 1.00 28.63 312 ARG C O 1
ATOM 7805 N N . GLY C 1 310 ? 14.785 63.261 39.114 1.00 27.67 313 GLY C N 1
ATOM 7806 C CA . GLY C 1 310 ? 13.992 63.825 40.200 1.00 26.76 313 GLY C CA 1
ATOM 7807 C C . GLY C 1 310 ? 13.944 62.871 41.387 1.00 26.81 313 GLY C C 1
ATOM 7808 O O . GLY C 1 310 ? 14.007 63.292 42.545 1.00 27.38 313 GLY C O 1
ATOM 7809 N N . ALA C 1 311 ? 13.831 61.579 41.100 1.00 26.21 314 ALA C N 1
ATOM 7810 C CA . ALA C 1 311 ? 13.803 60.572 42.159 1.00 29.67 314 ALA C CA 1
ATOM 7811 C C . ALA C 1 311 ? 15.173 60.519 42.864 1.00 27.06 314 ALA C C 1
ATOM 7812 O O . ALA C 1 311 ? 15.247 60.444 44.088 1.00 26.34 314 ALA C O 1
ATOM 7814 N N . THR C 1 312 ? 16.263 60.581 42.100 1.00 28.63 315 THR C N 1
ATOM 7815 C CA . THR C 1 312 ? 17.583 60.544 42.729 1.00 28.87 315 THR C CA 1
ATO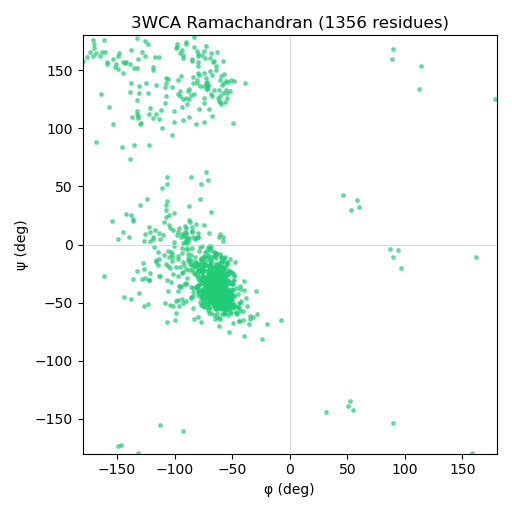M 7816 C C . THR C 1 312 ? 17.771 61.785 43.604 1.00 28.75 315 THR C C 1
ATOM 7817 O O . THR C 1 312 ? 18.406 61.720 44.662 1.00 29.67 315 THR C O 1
ATOM 7821 N N . ALA C 1 313 ? 17.210 62.917 43.182 1.00 28.43 316 ALA C N 1
ATOM 7822 C CA . ALA C 1 313 ? 17.318 64.133 43.986 1.00 26.65 316 ALA C CA 1
ATOM 7823 C C . ALA C 1 313 ? 16.484 63.990 45.254 1.00 27.45 316 ALA C C 1
ATOM 7824 O O . ALA C 1 313 ? 16.863 64.477 46.320 1.00 28.02 316 ALA C O 1
ATOM 7826 N N . ARG C 1 314 ? 15.342 63.318 45.143 1.00 27.34 317 ARG C N 1
ATOM 7827 C CA . ARG C 1 314 ? 14.480 63.139 46.303 1.00 29.04 317 ARG C CA 1
ATOM 7828 C C . ARG C 1 314 ? 15.188 62.237 47.322 1.00 26.88 317 ARG C C 1
ATOM 7829 O O . ARG C 1 314 ? 15.184 62.499 48.524 1.00 27.84 317 ARG C O 1
ATOM 7837 N N . ILE C 1 315 ? 15.798 61.174 46.823 1.00 28.67 318 ILE C N 1
ATOM 7838 C CA . ILE C 1 315 ? 16.528 60.233 47.668 1.00 29.36 318 ILE C CA 1
ATOM 7839 C C . ILE C 1 315 ? 17.679 60.943 48.373 1.00 28.46 318 ILE C C 1
ATOM 7840 O O . ILE C 1 315 ? 17.853 60.786 49.578 1.00 26.70 318 ILE C O 1
ATOM 7845 N N . PHE C 1 316 ? 18.443 61.742 47.631 1.00 29.28 319 PHE C N 1
ATOM 7846 C CA . PHE C 1 316 ? 19.560 62.478 48.221 1.00 32.60 319 PHE C CA 1
ATOM 7847 C C . PHE C 1 316 ? 19.132 63.423 49.321 1.00 34.44 319 PHE C C 1
ATOM 7848 O O . PHE C 1 316 ? 19.786 63.523 50.358 1.00 35.36 319 PHE C O 1
ATOM 7856 N N . HIS C 1 317 ? 18.043 64.138 49.084 1.00 33.97 320 HIS C N 1
ATOM 7857 C CA . HIS C 1 317 ? 17.550 65.088 50.062 1.00 32.60 320 HIS C CA 1
ATOM 7858 C C . HIS C 1 317 ? 16.988 64.443 51.317 1.00 32.61 320 HIS C C 1
ATOM 7859 O O . HIS C 1 317 ? 17.188 64.941 52.421 1.00 32.49 320 HIS C O 1
ATOM 7866 N N . TYR C 1 318 ? 16.273 63.339 51.156 1.00 33.76 321 TYR C N 1
ATOM 7867 C CA . TYR C 1 318 ? 15.656 62.711 52.312 1.00 34.65 321 TYR C CA 1
ATOM 7868 C C . TYR C 1 318 ? 16.385 61.649 53.117 1.00 32.29 321 TYR C C 1
ATOM 7869 O O . TYR C 1 318 ? 16.211 61.613 54.327 1.00 32.19 321 TYR C O 1
ATOM 7878 N N . SER C 1 319 ? 17.203 60.810 52.482 1.00 29.82 322 SER C N 1
ATOM 7879 C CA . SER C 1 319 ? 17.898 59.726 53.195 1.00 27.57 322 SER C CA 1
ATOM 7880 C C . SER C 1 319 ? 19.035 60.179 54.088 1.00 24.84 322 SER C C 1
ATOM 7881 O O . SER C 1 319 ? 20.175 59.776 53.882 1.00 23.93 322 SER C O 1
ATOM 7884 N N . THR C 1 320 ? 18.732 60.981 55.100 1.00 25.23 323 THR C N 1
ATOM 7885 C CA . THR C 1 320 ? 19.767 61.503 55.986 1.00 25.47 323 THR C CA 1
ATOM 7886 C C . THR C 1 320 ? 19.609 61.064 57.448 1.00 28.88 323 THR C C 1
ATOM 7887 O O . THR C 1 320 ? 20.422 61.414 58.316 1.00 27.02 323 THR C O 1
ATOM 7891 N N . GLU C 1 321 ? 18.548 60.314 57.722 1.00 29.00 324 GLU C N 1
ATOM 7892 C CA . GLU C 1 321 ? 18.311 59.800 59.060 1.00 30.46 324 GLU C CA 1
ATOM 7893 C C . GLU C 1 321 ? 17.523 58.519 58.857 1.00 30.21 324 GLU C C 1
ATOM 7894 O O . GLU C 1 321 ? 16.812 58.373 57.863 1.00 29.51 324 GLU C O 1
ATOM 7900 N N . LEU C 1 322 ? 17.660 57.596 59.800 1.00 30.35 325 LEU C N 1
ATOM 7901 C CA . LEU C 1 322 ? 17.041 56.280 59.707 1.00 28.61 325 LEU C CA 1
ATOM 7902 C C . LEU C 1 322 ? 15.586 56.143 59.292 1.00 26.78 325 LEU C C 1
ATOM 7903 O O . LEU C 1 322 ? 15.282 55.419 58.343 1.00 27.30 325 LEU C O 1
ATOM 7908 N N . GLN C 1 323 ? 14.678 56.830 59.969 1.00 28.13 326 GLN C N 1
ATOM 7909 C CA . GLN C 1 323 ? 13.264 56.686 59.635 1.00 28.26 326 GLN C CA 1
ATOM 7910 C C . GLN C 1 323 ? 12.881 57.002 58.198 1.00 28.78 326 GLN C C 1
ATOM 7911 O O . GLN C 1 323 ? 12.152 56.232 57.564 1.00 26.76 326 GLN C O 1
ATOM 7917 N N . ALA C 1 324 ? 13.362 58.125 57.669 1.00 29.74 327 ALA C N 1
ATOM 7918 C CA . ALA C 1 324 ? 13.025 58.495 56.296 1.00 30.30 327 ALA C CA 1
ATOM 7919 C C . ALA C 1 324 ? 13.599 57.492 55.301 1.00 31.07 327 ALA C C 1
ATOM 7920 O O . ALA C 1 324 ? 12.983 57.175 54.281 1.00 32.15 327 ALA C O 1
ATOM 7922 N N . THR C 1 325 ? 14.785 56.983 55.599 1.00 31.86 328 THR C N 1
ATOM 7923 C CA . THR C 1 325 ? 15.417 56.014 54.708 1.00 31.68 328 THR C CA 1
ATOM 7924 C C . THR C 1 325 ? 14.604 54.730 54.660 1.00 29.61 328 THR C C 1
ATOM 7925 O O . THR C 1 325 ? 14.340 54.190 53.587 1.00 30.12 328 THR C O 1
ATOM 7929 N N . LEU C 1 326 ? 14.214 54.240 55.832 1.00 30.23 329 LEU C N 1
ATOM 7930 C CA . LEU C 1 326 ? 13.429 53.017 55.910 1.00 30.63 329 LEU C CA 1
ATOM 7931 C C . LEU C 1 326 ? 12.134 53.193 55.142 1.00 32.21 329 LEU C C 1
ATOM 7932 O O . LEU C 1 326 ? 11.750 52.338 54.349 1.00 32.96 329 LEU C O 1
ATOM 7937 N N . GLN C 1 327 ? 11.465 54.317 55.363 1.00 33.34 330 GLN C N 1
ATOM 7938 C CA . GLN C 1 327 ? 10.212 54.575 54.671 1.00 34.20 330 GLN C CA 1
ATOM 7939 C C . GLN C 1 327 ? 10.401 54.562 53.160 1.00 33.08 330 GLN C C 1
ATOM 7940 O O . GLN C 1 327 ? 9.566 54.021 52.436 1.00 33.20 330 GLN C O 1
ATOM 7946 N N . MET C 1 328 ? 11.493 55.145 52.668 1.00 30.79 331 MET C N 1
ATOM 7947 C CA . MET C 1 328 ? 11.721 55.130 51.225 1.00 29.80 331 MET C CA 1
ATOM 7948 C C . MET C 1 328 ? 12.057 53.733 50.732 1.00 26.70 331 MET C C 1
ATOM 7949 O O . MET C 1 328 ? 11.595 53.328 49.668 1.00 24.02 331 MET C O 1
ATOM 7954 N N . LEU C 1 329 ? 12.870 53.007 51.497 1.00 25.91 332 LEU C N 1
ATOM 7955 C CA . LEU C 1 329 ? 13.255 51.645 51.112 1.00 30.03 332 LEU C CA 1
ATOM 7956 C C . LEU C 1 329 ? 12.023 50.771 50.999 1.00 28.79 332 LEU C C 1
ATOM 7957 O O . LEU C 1 329 ? 11.863 50.004 50.037 1.00 28.73 332 LEU C O 1
ATOM 7962 N N . LYS C 1 330 ? 11.149 50.901 51.986 1.00 29.58 333 LYS C N 1
ATOM 7963 C CA . LYS C 1 330 ? 9.930 50.114 52.005 1.00 33.74 333 LYS C CA 1
ATOM 7964 C C . LYS C 1 330 ? 9.082 50.445 50.786 1.00 33.20 333 LYS C C 1
ATOM 7965 O O . LYS C 1 330 ? 8.627 49.551 50.068 1.00 33.83 333 LYS C O 1
ATOM 7971 N N . THR C 1 331 ? 8.884 51.735 50.536 1.00 33.86 334 THR C N 1
ATOM 7972 C CA . THR C 1 331 ? 8.076 52.150 49.393 1.00 32.74 334 THR C CA 1
ATOM 7973 C C . THR C 1 331 ? 8.590 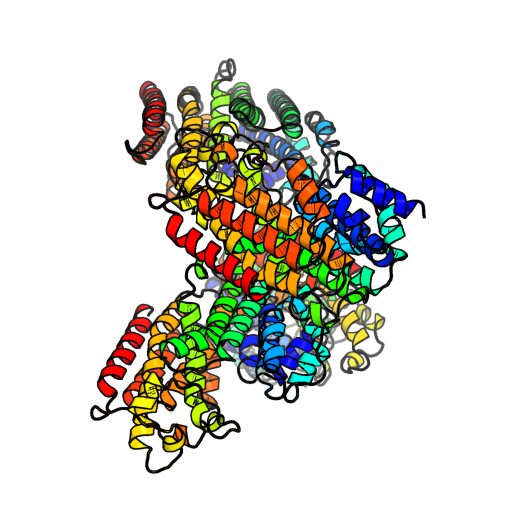51.523 48.107 1.00 32.25 334 THR C C 1
ATOM 7974 O O . THR C 1 331 ? 7.815 50.972 47.327 1.00 33.62 334 THR C O 1
ATOM 7978 N N . TYR C 1 332 ? 9.898 51.594 47.888 1.00 31.73 335 TYR C N 1
ATOM 7979 C CA . TYR C 1 332 ? 10.475 51.018 46.685 1.00 31.98 335 TYR C CA 1
ATOM 7980 C C . TYR C 1 332 ? 10.360 49.499 46.674 1.00 30.46 335 TYR C C 1
ATOM 7981 O O . TYR C 1 332 ? 10.175 48.898 45.618 1.00 30.34 335 TYR C O 1
ATOM 7990 N N . THR C 1 333 ? 10.455 48.880 47.846 1.00 30.57 336 THR C N 1
ATOM 7991 C CA . THR C 1 333 ? 10.342 47.430 47.924 1.00 33.61 336 THR C CA 1
ATOM 7992 C C . THR C 1 333 ? 8.904 47.026 47.585 1.00 34.18 336 THR C C 1
ATOM 7993 O O . THR C 1 333 ? 8.677 46.045 46.884 1.00 33.10 336 THR C O 1
ATOM 7997 N N . LEU C 1 334 ? 7.938 47.794 48.076 1.00 35.41 337 LEU C N 1
ATOM 7998 C CA . LEU C 1 334 ? 6.539 47.509 47.786 1.00 38.67 337 LEU C CA 1
ATOM 7999 C C . LEU C 1 334 ? 6.252 47.740 46.304 1.00 37.63 337 LEU C C 1
ATOM 8000 O O . LEU C 1 334 ? 5.384 47.091 45.735 1.00 37.90 337 LEU C O 1
ATOM 8005 N N . ARG C 1 335 ? 6.983 48.657 45.674 1.00 39.04 338 ARG C N 1
ATOM 8006 C CA . ARG C 1 335 ? 6.787 48.918 44.249 1.00 38.07 338 ARG C CA 1
ATOM 8007 C C . ARG C 1 335 ? 7.296 47.723 43.464 1.00 37.54 338 ARG C C 1
ATOM 8008 O O . ARG C 1 335 ? 6.726 47.353 42.437 1.00 37.46 338 ARG C O 1
ATOM 8016 N N . LEU C 1 336 ? 8.394 47.134 43.935 1.00 35.77 339 LEU C N 1
ATOM 8017 C CA . LEU C 1 336 ? 8.976 45.982 43.256 1.00 35.42 339 LEU C CA 1
ATOM 8018 C C . LEU C 1 336 ? 7.992 44.807 43.275 1.00 37.17 339 LEU C C 1
ATOM 8019 O O . LEU C 1 336 ? 7.695 44.216 42.236 1.00 38.46 339 LEU C O 1
ATOM 8024 N N . ALA C 1 337 ? 7.476 44.482 44.454 1.00 38.11 340 ALA C N 1
ATOM 8025 C CA . ALA C 1 337 ? 6.533 43.375 44.587 1.00 42.21 340 ALA C CA 1
ATOM 8026 C C . ALA C 1 337 ? 5.294 43.565 43.711 1.00 44.50 340 ALA C C 1
ATOM 8027 O O . ALA C 1 337 ? 4.800 42.613 43.103 1.00 44.43 340 ALA C O 1
ATOM 8029 N N . ALA C 1 338 ? 4.807 44.801 43.644 1.00 44.38 341 ALA C N 1
ATOM 8030 C CA . ALA C 1 338 ? 3.620 45.125 42.867 1.00 45.84 341 ALA C CA 1
ATOM 8031 C C . ALA C 1 338 ? 3.788 44.921 41.363 1.00 47.92 341 ALA C C 1
ATOM 8032 O O . ALA C 1 338 ? 2.822 45.030 40.610 1.00 47.64 341 ALA C O 1
ATOM 8034 N N . ARG C 1 339 ? 5.001 44.618 40.921 1.00 48.64 342 ARG C N 1
ATOM 8035 C CA . ARG C 1 339 ? 5.242 44.439 39.501 1.00 49.69 342 ARG C CA 1
ATOM 8036 C C . ARG C 1 339 ? 5.148 43.005 39.001 1.00 50.95 342 ARG C C 1
ATOM 8037 O O . ARG C 1 339 ? 5.486 42.722 37.851 1.00 51.86 342 ARG C O 1
ATOM 8045 N N . MET C 1 340 ? 4.679 42.101 39.853 1.00 50.75 343 MET C N 1
ATOM 8046 C CA . MET C 1 340 ? 4.533 40.705 39.461 1.00 52.98 343 MET C CA 1
ATOM 8047 C C . MET C 1 340 ? 3.147 40.202 39.857 1.00 55.17 343 MET C C 1
ATOM 8048 O O . MET C 1 340 ? 2.339 40.955 40.405 1.00 54.88 343 MET C O 1
ATOM 8053 N N . ASN C 1 341 ? 2.872 38.933 39.567 1.00 58.16 344 ASN C N 1
ATOM 8054 C CA . ASN C 1 341 ? 1.591 38.322 39.924 1.00 60.73 344 ASN C CA 1
ATOM 8055 C C . ASN C 1 341 ? 1.647 36.802 39.824 1.00 61.50 344 ASN C C 1
ATOM 8056 O O . ASN C 1 341 ? 2.547 36.242 39.194 1.00 61.75 344 ASN C O 1
ATOM 8061 N N . ALA C 1 342 ? 0.677 36.150 40.460 1.00 62.96 345 ALA C N 1
ATOM 8062 C CA . ALA C 1 342 ? 0.568 34.694 40.506 1.00 63.00 345 ALA C CA 1
ATOM 8063 C C . ALA C 1 342 ? 1.323 33.905 39.442 1.00 63.89 345 ALA C C 1
ATOM 8064 O O . ALA C 1 342 ? 2.287 33.213 39.759 1.00 64.47 345 ALA C O 1
ATOM 8066 N N . GLN C 1 343 ? 0.891 33.998 38.189 1.00 64.99 346 GLN C N 1
ATOM 8067 C CA . GLN C 1 343 ? 1.540 33.247 37.114 1.00 66.65 346 GLN C CA 1
ATOM 8068 C C . GLN C 1 343 ? 3.049 33.442 36.964 1.00 65.78 346 GLN C C 1
ATOM 8069 O O . GLN C 1 343 ? 3.709 32.643 36.294 1.00 66.24 346 GLN C O 1
ATOM 8075 N N . ASP C 1 344 ? 3.602 34.490 37.568 1.00 63.50 347 ASP C N 1
ATOM 8076 C CA . ASP C 1 344 ? 5.044 34.706 37.474 1.00 62.17 347 ASP C CA 1
ATOM 8077 C C . ASP C 1 344 ? 5.735 33.590 38.248 1.00 60.59 347 ASP C C 1
ATOM 8078 O O . ASP C 1 344 ? 5.416 33.343 39.411 1.00 60.58 347 ASP C O 1
ATOM 8083 N N . ALA C 1 345 ? 6.678 32.915 37.603 1.00 59.92 348 ALA C N 1
ATOM 8084 C CA . ALA C 1 345 ? 7.396 31.815 38.242 1.00 60.22 348 ALA C CA 1
ATOM 8085 C C . ALA C 1 345 ? 8.111 32.232 39.525 1.00 59.80 348 ALA C C 1
ATOM 8086 O O . ALA C 1 345 ? 8.196 31.455 40.478 1.00 60.96 348 ALA C O 1
ATOM 8088 N N . CYS C 1 346 ? 8.614 33.461 39.546 1.00 58.67 349 CYS C N 1
ATOM 8089 C CA . CYS C 1 346 ? 9.345 33.981 40.696 1.00 57.50 349 CYS C CA 1
ATOM 8090 C C . CYS C 1 346 ? 8.455 34.398 41.853 1.00 56.62 349 CYS C C 1
ATOM 8091 O O . CYS C 1 346 ? 8.940 34.612 42.962 1.00 57.43 349 CYS C O 1
ATOM 8094 N N . TYR C 1 347 ? 7.156 34.501 41.601 1.00 56.26 350 TYR C N 1
ATOM 8095 C CA . TYR C 1 347 ? 6.214 34.957 42.618 1.00 55.28 350 TYR C CA 1
ATOM 8096 C C . TYR C 1 347 ? 6.485 34.572 44.068 1.00 53.84 350 TYR C C 1
ATOM 8097 O O . TYR C 1 347 ? 6.717 35.439 44.905 1.00 54.01 350 TYR C O 1
ATOM 8106 N N . ASP C 1 348 ? 6.445 33.279 44.369 1.00 53.24 351 ASP C N 1
ATOM 8107 C CA . ASP C 1 348 ? 6.648 32.810 45.736 1.00 52.08 351 ASP C CA 1
ATOM 8108 C C . ASP C 1 348 ? 8.009 33.154 46.337 1.00 49.41 351 ASP C C 1
ATOM 8109 O O . ASP C 1 348 ? 8.087 33.557 47.493 1.00 49.34 351 ASP C O 1
ATOM 8114 N N . ARG C 1 349 ? 9.077 32.984 45.562 1.00 46.63 352 ARG C N 1
ATOM 8115 C CA . ARG C 1 349 ? 10.422 33.290 46.030 1.00 44.00 352 ARG C CA 1
ATOM 8116 C C . ARG C 1 349 ? 10.521 34.793 46.306 1.00 44.63 352 ARG C C 1
ATOM 8117 O O . ARG C 1 349 ? 10.949 35.210 47.384 1.00 42.57 352 ARG C O 1
ATOM 8125 N N . ILE C 1 350 ? 10.099 35.603 45.336 1.00 44.63 353 ILE C N 1
ATOM 8126 C CA . ILE C 1 350 ? 10.132 37.053 45.481 1.00 43.53 353 ILE C CA 1
ATOM 8127 C C . ILE C 1 350 ? 9.294 37.533 46.658 1.00 42.89 353 ILE C C 1
ATOM 8128 O O . ILE C 1 350 ? 9.769 38.309 47.486 1.00 43.20 353 ILE C O 1
ATOM 8133 N N . GLU C 1 351 ? 8.048 37.074 46.732 1.00 44.43 354 GLU C N 1
ATOM 8134 C CA . GLU C 1 351 ? 7.154 37.481 47.810 1.00 43.79 354 GLU C CA 1
ATOM 8135 C C . GLU C 1 351 ? 7.782 37.235 49.170 1.00 43.12 354 GLU C C 1
ATOM 8136 O O . GLU C 1 351 ? 7.651 38.050 50.083 1.00 44.83 354 GLU C O 1
ATOM 8142 N N . HIS C 1 352 ? 8.460 36.103 49.308 1.00 41.39 355 HIS C N 1
ATOM 8143 C CA . HIS C 1 352 ? 9.107 35.763 50.570 1.00 39.59 355 HIS C CA 1
ATOM 8144 C C . HIS C 1 352 ? 10.252 36.737 50.888 1.00 38.36 355 HIS C C 1
ATOM 8145 O O . HIS C 1 352 ? 10.350 37.245 52.007 1.00 36.90 355 HIS C O 1
ATOM 8152 N N . LEU C 1 353 ? 11.117 36.979 49.905 1.00 37.06 356 LEU C N 1
ATOM 8153 C CA . LEU C 1 353 ? 12.243 37.892 50.083 1.00 38.04 356 LEU C CA 1
ATOM 8154 C C . LEU C 1 353 ? 11.747 39.308 50.398 1.00 38.39 356 LEU C C 1
ATOM 8155 O O . LEU C 1 353 ? 12.311 39.998 51.243 1.00 39.13 356 LEU C O 1
ATOM 8160 N N . VAL C 1 354 ? 10.671 39.723 49.737 1.00 39.86 357 VAL C N 1
ATOM 8161 C CA . VAL C 1 354 ? 10.094 41.041 49.965 1.00 39.83 357 VAL C CA 1
ATOM 8162 C C . VAL C 1 354 ? 9.593 41.181 51.396 1.00 40.83 357 VAL C C 1
ATOM 8163 O O . VAL C 1 354 ? 9.961 42.119 52.108 1.00 41.39 357 VAL C O 1
ATOM 8167 N N . ASN C 1 355 ? 8.748 40.247 51.817 1.00 40.01 358 ASN C N 1
ATOM 8168 C CA . ASN C 1 355 ? 8.197 40.287 53.162 1.00 40.24 358 ASN C CA 1
ATOM 8169 C C . ASN C 1 355 ? 9.294 40.290 54.220 1.00 39.05 358 ASN C C 1
ATOM 8170 O O . ASN C 1 355 ? 9.169 40.950 55.250 1.00 40.92 358 ASN C O 1
ATOM 8175 N N . ASP C 1 356 ? 10.372 39.560 53.962 1.00 37.36 359 ASP C N 1
ATOM 8176 C CA . ASP C 1 356 ? 11.496 39.517 54.882 1.00 36.77 359 ASP C CA 1
ATOM 8177 C C . ASP C 1 356 ? 12.178 40.881 54.924 1.00 37.16 359 ASP C C 1
ATOM 8178 O O . ASP C 1 356 ? 12.649 41.323 55.980 1.00 36.59 359 ASP C O 1
ATOM 8183 N N . ALA C 1 357 ? 12.252 41.535 53.767 1.00 34.64 360 ALA C N 1
ATOM 8184 C CA . ALA C 1 357 ? 12.891 42.841 53.692 1.00 34.29 360 ALA C CA 1
ATOM 8185 C C . ALA C 1 357 ? 12.063 43.829 54.496 1.00 32.62 360 ALA C C 1
ATOM 8186 O O . ALA C 1 357 ? 12.579 44.538 55.344 1.00 29.80 360 ALA C O 1
ATOM 8188 N N . ILE C 1 358 ? 10.762 43.839 54.234 1.00 34.49 361 ILE C N 1
ATOM 8189 C CA . ILE C 1 358 ? 9.836 44.727 54.916 1.00 36.59 361 ILE C CA 1
ATOM 8190 C C . ILE C 1 358 ? 9.804 44.496 56.433 1.00 39.63 361 ILE C C 1
ATOM 8191 O O . ILE C 1 358 ? 9.800 45.453 57.208 1.00 42.71 361 ILE C O 1
ATOM 8196 N N . ARG C 1 359 ? 9.803 43.241 56.869 1.00 39.86 362 ARG C N 1
ATOM 8197 C CA . ARG C 1 359 ? 9.817 42.960 58.303 1.00 40.31 362 ARG C CA 1
ATOM 8198 C C . ARG C 1 359 ? 11.062 43.570 58.961 1.00 39.27 362 ARG C C 1
ATOM 8199 O O . ARG C 1 359 ? 11.000 44.099 60.070 1.00 38.95 362 ARG C O 1
ATOM 8207 N N . ALA C 1 360 ? 12.198 43.486 58.283 1.00 36.99 363 ALA C N 1
ATOM 8208 C CA . ALA C 1 360 ? 13.422 44.052 58.836 1.00 37.38 363 ALA C CA 1
ATOM 8209 C C . ALA C 1 360 ? 13.252 45.573 58.964 1.00 37.14 363 ALA C C 1
ATOM 8210 O O . ALA C 1 360 ? 13.622 46.167 59.970 1.00 35.34 363 ALA C O 1
ATOM 8212 N N . MET C 1 361 ? 12.671 46.192 57.941 1.00 38.02 364 MET C N 1
ATOM 8213 C CA . MET C 1 361 ? 12.434 47.631 57.952 1.00 38.80 364 MET C CA 1
ATOM 8214 C C . MET C 1 361 ? 11.475 48.050 59.076 1.00 41.49 364 MET C C 1
ATOM 8215 O O . MET C 1 361 ? 11.741 49.006 59.806 1.00 42.07 364 MET C O 1
ATOM 8220 N N . GLU C 1 362 ? 10.365 47.331 59.230 1.00 44.29 365 GLU C N 1
ATOM 8221 C CA . GLU C 1 362 ? 9.390 47.679 60.268 1.00 45.83 365 GLU C CA 1
ATOM 8222 C C . GLU C 1 362 ? 9.895 47.400 61.682 1.00 44.87 365 GLU C C 1
ATOM 8223 O O . GLU C 1 362 ? 9.419 47.990 62.643 1.00 44.37 365 GLU C O 1
ATOM 8229 N N . SER C 1 363 ? 10.877 46.517 61.802 1.00 46.69 366 SER C N 1
ATOM 8230 C CA . SER C 1 363 ? 11.434 46.175 63.106 1.00 46.95 366 SER C CA 1
ATOM 8231 C C . SER C 1 363 ? 12.309 47.293 63.670 1.00 48.39 366 SER C C 1
ATOM 8232 O O . SER C 1 363 ? 12.776 47.211 64.810 1.00 50.10 366 SER C O 1
ATOM 8235 N N . HIS C 1 364 ? 12.543 48.327 62.866 1.00 48.76 367 HIS C N 1
ATOM 8236 C CA . HIS C 1 364 ? 13.365 49.465 63.283 1.00 48.58 367 HIS C CA 1
ATOM 8237 C C . HIS C 1 364 ? 12.569 50.757 63.266 1.00 50.03 367 HIS C C 1
ATOM 8238 O O . HIS C 1 364 ? 13.117 51.840 63.465 1.00 50.59 367 HIS C O 1
ATOM 8245 N N . GLN C 1 365 ? 11.271 50.629 63.015 1.00 50.38 368 GLN C N 1
ATOM 8246 C CA . GLN C 1 365 ? 10.380 51.771 62.995 1.00 50.39 368 GLN C CA 1
ATOM 8247 C C . GLN C 1 365 ? 9.609 51.792 64.306 1.00 51.63 368 GLN C C 1
ATOM 8248 O O . GLN C 1 365 ? 8.657 52.552 64.456 1.00 54.65 368 GLN C O 1
ATOM 8254 N N . ASP D 1 25 ? 80.363 15.501 6.204 1.00 101.66 28 ASP D N 1
ATOM 8255 C CA . ASP D 1 25 ? 81.266 15.250 7.322 1.00 101.88 28 ASP D CA 1
ATOM 8256 C C . ASP D 1 25 ? 80.965 16.242 8.433 1.00 101.83 28 ASP D C 1
ATOM 8257 O O . ASP D 1 25 ? 79.916 16.883 8.411 1.00 102.01 28 ASP D O 1
ATOM 8262 N N . GLU D 1 26 ? 81.879 16.355 9.398 1.00 101.65 29 GLU D N 1
ATOM 8263 C CA . GLU D 1 26 ? 81.726 17.273 10.528 1.00 101.16 29 GLU D CA 1
ATOM 8264 C C . GLU D 1 26 ? 80.523 18.184 10.349 1.00 100.89 29 GLU D C 1
ATOM 8265 O O . GLU D 1 26 ? 79.546 18.117 11.096 1.00 100.74 29 GLU D O 1
ATOM 8271 N N . ASP D 1 27 ? 80.621 19.029 9.330 1.00 100.71 30 ASP D N 1
ATOM 8272 C CA . ASP D 1 27 ? 79.594 19.995 8.975 1.00 100.19 30 ASP D CA 1
ATOM 8273 C C . ASP D 1 27 ? 78.207 19.371 8.793 1.00 99.46 30 ASP D C 1
ATOM 8274 O O . ASP D 1 27 ? 77.325 19.521 9.641 1.00 98.97 30 ASP D O 1
ATOM 8279 N N . LEU D 1 28 ? 78.027 18.681 7.671 1.00 98.53 31 LEU D N 1
ATOM 8280 C CA . LEU D 1 28 ? 76.764 18.033 7.340 1.00 97.90 31 LEU D CA 1
ATOM 8281 C C . LEU D 1 28 ? 76.332 16.967 8.350 1.00 97.76 31 LEU D C 1
ATOM 8282 O O . LEU D 1 28 ? 75.146 16.845 8.660 1.00 97.62 31 LEU D O 1
ATOM 8287 N N . ARG D 1 29 ? 77.288 16.199 8.863 1.00 97.48 32 ARG D N 1
ATOM 8288 C CA . ARG D 1 29 ? 76.974 15.162 9.841 1.00 97.10 32 ARG D CA 1
ATOM 8289 C C . ARG D 1 29 ? 76.278 15.799 11.038 1.00 96.03 32 ARG D C 1
ATOM 8290 O O . ARG D 1 29 ? 75.494 15.154 11.733 1.00 95.95 32 ARG D O 1
ATOM 8298 N N . PHE D 1 30 ? 76.572 17.073 11.273 1.00 94.84 33 PHE D N 1
ATOM 8299 C CA . PHE D 1 30 ? 75.971 17.808 12.378 1.00 93.92 33 PHE D CA 1
ATOM 8300 C C . PHE D 1 30 ? 74.515 18.122 12.069 1.00 93.03 33 PHE D C 1
ATOM 8301 O O . PHE D 1 30 ? 73.656 18.061 12.947 1.00 93.27 33 PHE D O 1
ATOM 8309 N N . CYS D 1 31 ? 74.246 18.466 10.814 1.00 91.87 34 CYS D N 1
ATOM 8310 C CA . CYS D 1 31 ? 72.893 18.791 10.388 1.00 90.59 34 CYS D CA 1
ATOM 8311 C C . CYS D 1 31 ? 71.931 17.647 10.687 1.00 89.38 34 CYS D C 1
ATOM 8312 O O . CYS D 1 31 ? 70.866 17.857 11.263 1.00 89.43 34 CYS D O 1
ATOM 8315 N N . TYR D 1 32 ? 72.307 16.434 10.298 1.00 87.83 35 TYR D N 1
ATOM 8316 C CA . TYR D 1 32 ? 71.453 15.280 10.534 1.00 86.63 35 TYR D CA 1
ATOM 8317 C C . TYR D 1 32 ? 71.207 15.039 12.018 1.00 85.38 35 TYR D C 1
ATOM 8318 O O . TYR D 1 32 ? 70.076 14.779 12.430 1.00 85.15 35 TYR D O 1
ATOM 8327 N N . ASP D 1 33 ? 72.260 15.139 12.820 1.00 83.83 36 ASP D N 1
ATOM 8328 C CA . ASP D 1 33 ? 72.136 14.923 14.255 1.00 82.43 36 ASP D CA 1
ATOM 8329 C C . ASP D 1 33 ? 71.162 15.904 14.898 1.00 80.35 36 ASP D C 1
ATOM 8330 O O . ASP D 1 33 ? 70.345 15.514 15.732 1.00 80.35 36 ASP D O 1
ATOM 8335 N N . ILE D 1 34 ? 71.242 17.174 14.514 1.00 77.86 37 ILE D N 1
ATOM 8336 C CA . ILE D 1 34 ? 70.340 18.179 15.066 1.00 75.60 37 ILE D CA 1
ATOM 8337 C C . ILE D 1 34 ? 68.937 17.962 14.504 1.00 74.48 37 ILE D C 1
ATOM 8338 O O . ILE D 1 34 ? 67.940 18.236 15.171 1.00 73.30 37 ILE D O 1
ATOM 8343 N N . LEU D 1 35 ? 68.871 17.463 13.275 1.00 73.43 38 LEU D N 1
ATOM 8344 C CA . LEU D 1 35 ? 67.595 17.197 12.628 1.00 73.33 38 LEU D CA 1
ATOM 8345 C C . LEU D 1 35 ? 66.879 16.085 13.383 1.00 73.28 38 LEU D C 1
ATOM 8346 O O . LEU D 1 35 ? 65.722 16.233 13.777 1.00 72.82 38 LEU D O 1
ATOM 8351 N N . GLN D 1 36 ? 67.576 14.972 13.586 1.00 73.89 39 GLN D N 1
ATOM 8352 C CA . GLN D 1 36 ? 67.008 13.836 14.301 1.00 74.71 39 GLN D CA 1
ATOM 8353 C C . GLN D 1 36 ? 66.526 14.277 15.675 1.00 74.62 39 GLN D C 1
ATOM 8354 O O . GLN D 1 36 ? 65.596 13.699 16.232 1.00 75.05 39 GLN D O 1
ATOM 8360 N N . ALA D 1 37 ? 67.162 15.313 16.211 1.00 75.07 40 ALA D N 1
ATOM 8361 C CA . ALA D 1 37 ? 66.808 15.832 17.526 1.00 75.61 40 ALA D CA 1
ATOM 8362 C C . ALA D 1 37 ? 65.634 16.810 17.504 1.00 76.08 40 ALA D C 1
ATOM 8363 O O . ALA D 1 37 ? 64.736 16.725 18.343 1.00 75.69 40 ALA D O 1
ATOM 8365 N N . VAL D 1 38 ? 65.637 17.733 16.545 1.00 76.54 41 VAL D N 1
ATOM 8366 C CA . VAL D 1 38 ? 64.579 18.736 16.451 1.00 76.58 41 VAL D CA 1
ATOM 8367 C C . VAL D 1 38 ? 63.315 18.260 15.748 1.00 76.20 41 VAL D C 1
ATOM 8368 O O . VAL D 1 38 ? 62.232 18.795 15.983 1.00 75.64 41 VAL D O 1
ATOM 8372 N N . SER D 1 39 ? 63.451 17.254 14.890 1.00 76.47 42 SER D N 1
ATOM 8373 C CA . SER D 1 39 ? 62.309 16.723 14.152 1.00 76.77 42 SER D CA 1
ATOM 8374 C C . SER D 1 39 ? 62.311 15.207 14.048 1.00 76.48 42 SER D C 1
ATOM 8375 O O . SER D 1 39 ? 62.568 14.655 12.982 1.00 76.91 42 SER D O 1
ATOM 8378 N N . ARG D 1 40 ? 62.010 14.539 15.152 1.00 76.78 43 ARG D N 1
ATOM 8379 C CA . ARG D 1 40 ? 61.976 13.081 15.192 1.00 77.03 43 ARG D CA 1
ATOM 8380 C C . ARG D 1 40 ? 61.356 12.427 13.951 1.00 75.69 43 ARG D C 1
ATOM 8381 O O . ARG D 1 40 ? 62.000 11.614 13.285 1.00 75.17 43 ARG D O 1
ATOM 8389 N N . SER D 1 41 ? 60.109 12.784 13.650 1.00 74.13 44 SER D N 1
ATOM 8390 C CA . SER D 1 41 ? 59.383 12.219 12.511 1.00 71.99 44 SER D CA 1
ATOM 8391 C C . SER D 1 41 ? 60.025 12.504 11.157 1.00 70.15 44 SER D C 1
ATOM 8392 O O . SER D 1 41 ? 60.552 11.602 10.505 1.00 69.56 44 SER D O 1
ATOM 8395 N N . PHE D 1 42 ? 59.970 13.761 10.736 1.00 68.18 45 PHE D N 1
ATOM 8396 C CA . PHE D 1 42 ? 60.535 14.160 9.458 1.00 66.53 45 PHE D CA 1
ATOM 8397 C C . PHE D 1 42 ? 61.963 13.642 9.281 1.00 64.11 45 PHE D C 1
ATOM 8398 O O . PHE D 1 42 ? 62.437 13.477 8.159 1.00 63.55 45 PHE D O 1
ATOM 8406 N N . ALA D 1 43 ? 62.645 13.382 10.390 1.00 62.10 46 ALA D N 1
ATOM 8407 C CA . ALA D 1 43 ? 64.013 12.875 10.335 1.00 60.07 46 ALA D CA 1
ATOM 8408 C C . ALA D 1 43 ? 64.021 11.459 9.774 1.00 58.58 46 ALA D C 1
ATOM 8409 O O . ALA D 1 43 ? 65.020 11.014 9.207 1.00 58.07 46 ALA D O 1
ATOM 8411 N N . VAL D 1 44 ? 62.900 10.758 9.936 1.00 55.12 47 VAL D N 1
ATOM 8412 C CA . VAL D 1 44 ? 62.760 9.394 9.445 1.00 52.37 47 VAL D CA 1
ATOM 8413 C C . VAL D 1 44 ? 62.323 9.373 7.977 1.00 50.03 47 VAL D C 1
ATOM 8414 O O . VAL D 1 44 ? 62.875 8.627 7.170 1.00 47.50 47 VAL D O 1
ATOM 8418 N N . VAL D 1 45 ? 61.332 10.197 7.640 1.00 47.45 48 VAL D N 1
ATOM 8419 C CA . VAL D 1 45 ? 60.821 10.278 6.271 1.00 46.45 48 VAL D CA 1
ATOM 8420 C C . VAL D 1 45 ? 61.921 10.701 5.296 1.00 46.91 48 VAL D C 1
ATOM 8421 O O . VAL D 1 45 ? 62.045 10.140 4.211 1.00 45.81 48 VAL D O 1
ATOM 8425 N N . ILE D 1 46 ? 62.724 11.683 5.703 1.00 48.12 49 ILE D N 1
ATOM 8426 C CA . ILE D 1 46 ? 63.802 12.211 4.877 1.00 49.38 49 ILE D CA 1
ATOM 8427 C C . ILE D 1 46 ? 64.792 11.144 4.441 1.00 51.41 49 ILE D C 1
ATOM 8428 O O . ILE D 1 46 ? 65.467 11.299 3.426 1.00 51.34 49 ILE D O 1
ATOM 8433 N N . MET D 1 47 ? 64.882 10.063 5.210 1.00 52.23 50 MET D N 1
ATOM 8434 C CA . MET D 1 47 ? 65.792 8.974 4.877 1.00 52.63 50 MET D CA 1
ATOM 8435 C C . MET D 1 47 ? 65.308 8.202 3.652 1.00 52.57 50 MET D C 1
ATOM 8436 O O . MET D 1 47 ? 66.032 7.365 3.115 1.00 51.92 50 MET D O 1
ATOM 8441 N N . GLU D 1 48 ? 64.079 8.473 3.220 1.00 53.86 51 GLU D N 1
ATOM 8442 C CA . GLU D 1 48 ? 63.523 7.816 2.039 1.00 54.89 51 GLU D CA 1
ATOM 8443 C C . GLU D 1 48 ? 64.244 8.345 0.799 1.00 56.54 51 GLU D C 1
ATOM 8444 O O . GLU D 1 48 ? 64.252 7.699 -0.248 1.00 55.67 51 GLU D O 1
ATOM 8450 N N . LEU D 1 49 ? 64.842 9.528 0.931 1.00 58.78 52 LEU D N 1
ATOM 8451 C CA . LEU D 1 49 ? 65.551 10.182 -0.169 1.00 61.93 52 LEU D CA 1
ATOM 8452 C C . LEU D 1 49 ? 66.990 9.723 -0.325 1.00 64.99 52 LEU D C 1
ATOM 8453 O O . LEU D 1 49 ? 67.599 9.217 0.616 1.00 66.20 52 LEU D O 1
ATOM 8458 N N . ASP D 1 50 ? 67.528 9.916 -1.524 1.00 69.30 53 ASP D N 1
ATOM 8459 C CA . ASP D 1 50 ? 68.898 9.530 -1.830 1.00 72.58 53 ASP D CA 1
ATOM 8460 C C . ASP D 1 50 ? 69.935 10.576 -1.443 1.00 73.81 53 ASP D C 1
ATOM 8461 O O . ASP D 1 50 ? 69.621 11.752 -1.275 1.00 73.59 53 ASP D O 1
ATOM 8466 N N . GLU D 1 51 ? 71.176 10.115 -1.312 1.00 76.98 54 GLU D N 1
ATOM 8467 C CA . GLU D 1 51 ? 72.329 10.941 -0.953 1.00 78.71 54 GLU D CA 1
ATOM 8468 C C . GLU D 1 51 ? 72.136 12.419 -1.304 1.00 78.91 54 GLU D C 1
ATOM 8469 O O . GLU D 1 51 ? 71.799 13.238 -0.443 1.00 78.77 54 GLU D O 1
ATOM 8475 N N . GLU D 1 52 ? 72.361 12.747 -2.574 1.00 78.87 55 GLU D N 1
ATOM 8476 C CA . GLU D 1 52 ? 72.219 14.109 -3.087 1.00 78.36 55 GLU D CA 1
ATOM 8477 C C . GLU D 1 52 ? 71.007 14.838 -2.509 1.00 77.19 55 GLU D C 1
ATOM 8478 O O . GLU D 1 52 ? 71.132 15.669 -1.607 1.00 76.48 55 GLU D O 1
ATOM 8484 N N . MET D 1 53 ? 69.839 14.511 -3.057 1.00 75.98 56 MET D N 1
ATOM 8485 C CA . MET D 1 53 ? 68.557 15.090 -2.662 1.00 74.31 56 MET D CA 1
ATOM 8486 C C . MET D 1 53 ? 68.378 15.227 -1.148 1.00 72.38 56 MET D C 1
ATOM 8487 O O . MET D 1 53 ? 68.012 16.293 -0.651 1.00 72.24 56 MET D O 1
ATOM 8492 N N . ARG D 1 54 ? 68.636 14.147 -0.419 1.00 69.80 57 ARG D N 1
ATOM 8493 C CA . ARG D 1 54 ? 68.473 14.153 1.028 1.00 68.42 57 ARG D CA 1
ATOM 8494 C C . ARG D 1 54 ? 69.235 15.269 1.733 1.00 67.32 57 ARG D C 1
ATOM 8495 O O . ARG D 1 54 ? 68.653 16.023 2.516 1.00 66.05 57 ARG D O 1
ATOM 8503 N N . ASP D 1 55 ? 70.535 15.371 1.462 1.00 66.19 58 ASP D N 1
ATOM 8504 C CA . ASP D 1 55 ? 71.362 16.406 2.079 1.00 64.49 58 ASP D CA 1
ATOM 8505 C C . ASP D 1 55 ? 70.737 17.781 1.872 1.00 62.51 58 ASP D C 1
ATOM 8506 O O . ASP D 1 55 ? 70.717 18.612 2.783 1.00 61.90 58 ASP D O 1
ATOM 8511 N N . ALA D 1 56 ? 70.219 18.008 0.668 1.00 60.43 59 ALA D N 1
ATOM 8512 C CA . ALA D 1 56 ? 69.593 19.277 0.322 1.00 58.13 59 ALA D CA 1
ATOM 8513 C C . ALA D 1 56 ? 68.358 19.565 1.171 1.00 57.48 59 ALA D C 1
ATOM 8514 O O . ALA D 1 56 ? 68.254 20.632 1.785 1.00 56.42 59 ALA D O 1
ATOM 8516 N N . VAL D 1 57 ? 67.424 18.615 1.200 1.00 54.71 60 VAL D N 1
ATOM 8517 C CA . VAL D 1 57 ? 66.194 18.769 1.971 1.00 52.68 60 VAL D CA 1
ATOM 8518 C C . VAL D 1 57 ? 66.472 18.924 3.467 1.00 51.68 60 VAL D C 1
ATOM 8519 O O . VAL D 1 57 ? 65.707 19.568 4.186 1.00 50.66 60 VAL D O 1
ATOM 8523 N N . CYS D 1 58 ? 67.569 18.331 3.927 1.00 51.79 61 CYS D N 1
ATOM 8524 C CA . CYS D 1 58 ? 67.965 18.418 5.331 1.00 52.10 61 CYS D CA 1
ATOM 8525 C C . CYS D 1 58 ? 68.289 19.873 5.685 1.00 52.27 61 CYS D C 1
ATOM 8526 O O . CYS D 1 58 ? 67.729 20.438 6.624 1.00 51.00 61 CYS D O 1
ATOM 8529 N N . ILE D 1 59 ? 69.199 20.473 4.922 1.00 54.07 62 ILE D N 1
ATOM 8530 C CA . ILE D 1 59 ? 69.596 21.861 5.132 1.00 55.01 62 ILE D CA 1
ATOM 8531 C C . ILE D 1 59 ? 68.380 22.764 4.960 1.00 55.63 62 ILE D C 1
ATOM 8532 O O . ILE D 1 59 ? 68.154 23.687 5.746 1.00 56.44 62 ILE D O 1
ATOM 8537 N N . PHE D 1 60 ? 67.601 22.488 3.921 1.00 54.79 63 PHE D N 1
ATOM 8538 C CA . PHE D 1 60 ? 66.396 23.251 3.640 1.00 55.80 63 PHE D CA 1
ATOM 8539 C C . PHE D 1 60 ? 65.496 23.255 4.876 1.00 56.37 63 PHE D C 1
ATOM 8540 O O . PHE D 1 60 ? 64.912 24.286 5.231 1.00 56.87 63 PHE D O 1
ATOM 8548 N N . TYR D 1 61 ? 65.397 22.103 5.536 1.00 56.66 64 TYR D N 1
ATOM 8549 C CA . TYR D 1 61 ? 64.567 21.974 6.731 1.00 56.26 64 TYR D CA 1
ATOM 8550 C C . TYR D 1 61 ? 65.150 22.736 7.919 1.00 55.70 64 TYR D C 1
ATOM 8551 O O . TYR D 1 61 ? 64.431 23.436 8.632 1.00 55.68 64 TYR D O 1
ATOM 8560 N N . LEU D 1 62 ? 66.450 22.585 8.139 1.00 55.46 65 LEU D N 1
ATOM 8561 C CA . LEU D 1 62 ? 67.111 23.259 9.249 1.00 56.94 65 LEU D CA 1
ATOM 8562 C C . LEU D 1 62 ? 67.005 24.777 9.122 1.00 57.51 65 LEU D C 1
ATOM 8563 O O . LEU D 1 62 ? 66.589 25.454 10.061 1.00 56.14 65 LEU D O 1
ATOM 8568 N N . VAL D 1 63 ? 67.375 25.300 7.952 1.00 59.30 66 VAL D N 1
ATOM 8569 C CA . VAL D 1 63 ? 67.311 26.735 7.682 1.00 59.13 66 VAL D CA 1
ATOM 8570 C C . VAL D 1 63 ? 65.919 27.281 7.988 1.00 60.26 66 VAL D C 1
ATOM 8571 O O . VAL D 1 63 ? 65.780 28.362 8.556 1.00 61.25 66 VAL D O 1
ATOM 8575 N N . LEU D 1 64 ? 64.888 26.533 7.608 1.00 61.81 67 LEU D N 1
ATOM 8576 C CA . LEU D 1 64 ? 63.513 26.951 7.862 1.00 62.48 67 LEU D CA 1
ATOM 8577 C C . LEU D 1 64 ? 63.159 26.745 9.322 1.00 63.52 67 LEU D C 1
ATOM 8578 O O . LEU D 1 64 ? 62.253 27.391 9.851 1.00 62.87 67 LEU D O 1
ATOM 8583 N N . ARG D 1 65 ? 63.876 25.832 9.970 1.00 65.08 68 ARG D N 1
ATOM 8584 C CA . ARG D 1 65 ? 63.641 25.548 11.377 1.00 66.26 68 ARG D CA 1
ATOM 8585 C C . ARG D 1 65 ? 64.263 26.673 12.194 1.00 66.05 68 ARG D C 1
ATOM 8586 O O . ARG D 1 65 ? 63.692 27.124 13.187 1.00 65.28 68 ARG D O 1
ATOM 8594 N N . ALA D 1 66 ? 65.432 27.132 11.758 1.00 66.00 69 ALA D N 1
ATOM 8595 C CA . ALA D 1 66 ? 66.117 28.223 12.434 1.00 67.32 69 ALA D CA 1
ATOM 8596 C C . ALA D 1 66 ? 65.248 29.476 12.359 1.00 67.74 69 ALA D C 1
ATOM 8597 O O . ALA D 1 66 ? 65.141 30.234 13.325 1.00 67.72 69 ALA D O 1
ATOM 8599 N N . LEU D 1 67 ? 64.626 29.678 11.201 1.00 68.27 70 LEU D N 1
ATOM 8600 C CA . LEU D 1 67 ? 63.768 30.833 10.967 1.00 69.49 70 LEU D CA 1
ATOM 8601 C C . LEU D 1 67 ? 62.624 30.885 11.975 1.00 70.76 70 LEU D C 1
ATOM 8602 O O . LEU D 1 67 ? 62.362 31.928 12.575 1.00 69.67 70 LEU D O 1
ATOM 8607 N N . ASP D 1 68 ? 61.940 29.758 12.153 1.00 72.62 71 ASP D N 1
ATOM 8608 C CA . ASP D 1 68 ? 60.821 29.685 13.087 1.00 74.57 71 ASP D CA 1
ATOM 8609 C C . ASP D 1 68 ? 61.261 30.038 14.504 1.00 75.55 71 ASP D C 1
ATOM 8610 O O . ASP D 1 68 ? 60.615 30.835 15.180 1.00 75.46 71 ASP D O 1
ATOM 8615 N N . THR D 1 69 ? 62.357 29.431 14.947 1.00 77.16 72 THR D N 1
ATOM 8616 C CA . THR D 1 69 ? 62.891 29.663 16.285 1.00 79.45 72 THR D CA 1
ATOM 8617 C C . THR D 1 69 ? 62.847 31.138 16.675 1.00 80.99 72 THR D C 1
ATOM 8618 O O . THR D 1 69 ? 62.396 31.491 17.765 1.00 80.28 72 THR D O 1
ATOM 8622 N N . VAL D 1 70 ? 63.320 31.991 15.773 1.00 83.34 73 VAL D N 1
ATOM 8623 C CA . VAL D 1 70 ? 63.342 33.430 15.999 1.00 85.65 73 VAL D CA 1
ATOM 8624 C C . VAL D 1 70 ? 61.931 34.018 16.081 1.00 88.05 73 VAL D C 1
ATOM 8625 O O . VAL D 1 70 ? 61.662 34.889 16.908 1.00 88.43 73 VAL D O 1
ATOM 8629 N N . GLU D 1 71 ? 61.034 33.534 15.228 1.00 90.68 74 GLU D N 1
ATOM 8630 C CA . GLU D 1 71 ? 59.658 34.021 15.198 1.00 94.09 74 GLU D CA 1
ATOM 8631 C C . GLU D 1 71 ? 58.831 33.507 16.375 1.00 96.79 74 GLU D C 1
ATOM 8632 O O . GLU D 1 71 ? 58.027 34.243 16.949 1.00 96.96 74 GLU D O 1
ATOM 8638 N N . ASP D 1 72 ? 59.042 32.246 16.735 1.00 100.36 75 ASP D N 1
ATOM 8639 C CA . ASP D 1 72 ? 58.311 31.616 17.831 1.00 104.18 75 ASP D CA 1
ATOM 8640 C C . ASP D 1 72 ? 58.815 31.997 19.222 1.00 106.80 75 ASP D C 1
ATOM 8641 O O . ASP D 1 72 ? 58.086 31.869 20.208 1.00 107.06 75 ASP D O 1
ATOM 8646 N N . ASP D 1 73 ? 60.054 32.472 19.300 1.00 109.73 76 ASP D N 1
ATOM 8647 C CA . ASP D 1 73 ? 60.651 32.846 20.579 1.00 112.83 76 ASP D CA 1
ATOM 8648 C C . ASP D 1 73 ? 60.199 34.211 21.103 1.00 114.15 76 ASP D C 1
ATOM 8649 O O . ASP D 1 73 ? 60.461 35.243 20.486 1.00 114.13 76 ASP D O 1
ATOM 8654 N N . MET D 1 74 ? 59.526 34.201 22.252 1.00 115.69 77 MET D N 1
ATOM 8655 C CA . MET D 1 74 ? 59.038 35.426 22.882 1.00 117.35 77 MET D CA 1
ATOM 8656 C C . MET D 1 74 ? 60.107 36.037 23.784 1.00 118.46 77 MET D C 1
ATOM 8657 O O . MET D 1 74 ? 59.794 36.630 24.817 1.00 118.34 77 MET D O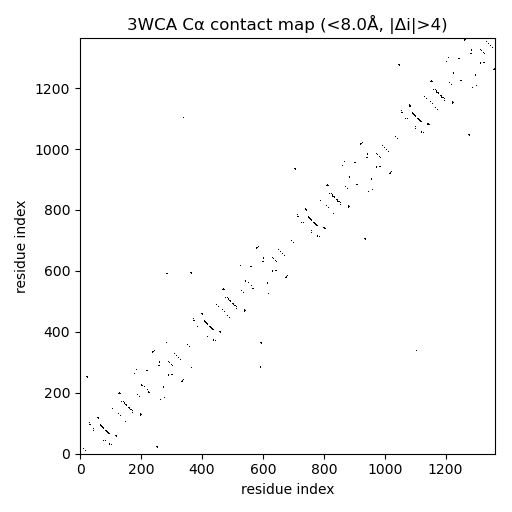 1
ATOM 8662 N N . SER D 1 75 ? 61.369 35.885 23.391 1.00 119.90 78 SER D N 1
ATOM 8663 C CA . SER D 1 75 ? 62.481 36.420 24.169 1.00 121.56 78 SER D CA 1
ATOM 8664 C C . SER D 1 75 ? 63.050 37.667 23.507 1.00 122.46 78 SER D C 1
ATOM 8665 O O . SER D 1 75 ? 63.863 38.378 24.097 1.00 122.66 78 SER D O 1
ATOM 8668 N N . ILE D 1 76 ? 62.623 37.924 22.276 1.00 123.40 79 ILE D N 1
ATOM 8669 C CA . ILE D 1 76 ? 63.098 39.085 21.535 1.00 124.44 79 ILE D CA 1
ATOM 8670 C C . ILE D 1 76 ? 61.941 39.956 21.046 1.00 125.02 79 ILE D C 1
ATOM 8671 O O . ILE D 1 76 ? 60.910 39.449 20.600 1.00 125.19 79 ILE D O 1
ATOM 8676 N N . PRO D 1 77 ? 62.099 41.287 21.140 1.00 125.39 80 PRO D N 1
ATOM 8677 C CA . PRO D 1 77 ? 61.095 42.270 20.719 1.00 125.35 80 PRO D CA 1
ATOM 8678 C C . PRO D 1 77 ? 60.808 42.255 19.218 1.00 125.13 80 PRO D C 1
ATOM 8679 O O . PRO D 1 77 ? 61.680 41.940 18.406 1.00 124.83 80 PRO D O 1
ATOM 8683 N N . VAL D 1 78 ? 59.578 42.614 18.865 1.00 124.96 81 VAL D N 1
ATOM 8684 C CA . VAL D 1 78 ? 59.140 42.640 17.475 1.00 124.82 81 VAL D CA 1
ATOM 8685 C C . VAL D 1 78 ? 59.772 43.758 16.649 1.00 124.85 81 VAL D C 1
ATOM 8686 O O . VAL D 1 78 ? 59.355 44.015 15.521 1.00 124.93 81 VAL D O 1
ATOM 8690 N N . GLU D 1 79 ? 60.773 44.424 17.218 1.00 124.88 82 GLU D N 1
ATOM 8691 C CA . GLU D 1 79 ? 61.484 45.504 16.535 1.00 124.66 82 GLU D CA 1
ATOM 8692 C C . GLU D 1 79 ? 62.726 44.878 15.912 1.00 124.11 82 GLU D C 1
ATOM 8693 O O . GLU D 1 79 ? 63.329 45.422 14.984 1.00 123.69 82 GLU D O 1
ATOM 8699 N N . PHE D 1 80 ? 63.082 43.712 16.440 1.00 123.27 83 PHE D N 1
ATOM 8700 C CA . PHE D 1 80 ? 64.239 42.958 15.989 1.00 122.39 83 PHE D CA 1
ATOM 8701 C C . PHE D 1 80 ? 63.799 41.881 15.004 1.00 121.54 83 PHE D C 1
ATOM 8702 O O . PHE D 1 80 ? 64.571 41.461 14.141 1.00 121.59 83 PHE D O 1
ATOM 8710 N N . LYS D 1 81 ? 62.552 41.440 15.141 1.00 120.27 84 LYS D N 1
ATOM 8711 C CA . LYS D 1 81 ? 62.002 40.404 14.274 1.00 118.91 84 LYS D CA 1
ATOM 8712 C C . LYS D 1 81 ? 61.649 40.926 12.887 1.00 118.03 84 LYS D C 1
ATOM 8713 O O . LYS D 1 81 ? 62.074 40.363 11.878 1.00 118.26 84 LYS D O 1
ATOM 8719 N N . LEU D 1 82 ? 60.868 41.999 12.836 1.00 116.67 85 LEU D N 1
ATOM 8720 C CA . LEU D 1 82 ? 60.473 42.582 11.561 1.00 115.57 85 LEU D CA 1
ATOM 8721 C C . LEU D 1 82 ? 61.691 43.222 10.907 1.00 114.77 85 LEU D C 1
ATOM 8722 O O . LEU D 1 82 ? 61.619 43.723 9.785 1.00 114.27 85 LEU D O 1
ATOM 8727 N N . ARG D 1 83 ? 62.812 43.190 11.623 1.00 114.26 86 ARG D N 1
ATOM 8728 C CA . ARG D 1 83 ? 64.062 43.765 11.142 1.00 113.65 86 ARG D CA 1
ATOM 8729 C C . ARG D 1 83 ? 64.950 42.707 10.493 1.00 113.10 86 ARG D C 1
ATOM 8730 O O . ARG D 1 83 ? 65.390 42.867 9.356 1.00 112.77 86 ARG D O 1
ATOM 8738 N N . GLU D 1 84 ? 65.205 41.625 11.222 1.00 112.61 87 GLU D N 1
ATOM 8739 C CA . GLU D 1 84 ? 66.064 40.554 10.729 1.00 112.28 87 GLU D CA 1
ATOM 8740 C C . GLU D 1 84 ? 65.416 39.568 9.761 1.00 111.44 87 GLU D C 1
ATOM 8741 O O . GLU D 1 84 ? 65.844 39.459 8.614 1.00 111.32 87 GLU D O 1
ATOM 8747 N N . LEU D 1 85 ? 64.396 38.850 10.225 1.00 110.56 88 LEU D N 1
ATOM 8748 C CA . LEU D 1 85 ? 63.706 37.853 9.404 1.00 109.59 88 LEU D CA 1
ATOM 8749 C C . LEU D 1 85 ? 63.725 38.141 7.899 1.00 108.96 88 LEU D C 1
ATOM 8750 O O . LEU D 1 85 ? 64.236 37.337 7.118 1.00 109.02 88 LEU D O 1
ATOM 8755 N N . PRO D 1 86 ? 63.170 39.290 7.473 1.00 108.12 89 PRO D N 1
ATOM 8756 C CA . PRO D 1 86 ? 63.143 39.646 6.049 1.00 107.51 89 PRO D CA 1
ATOM 8757 C C . PRO D 1 86 ? 64.528 39.788 5.416 1.00 106.84 89 PRO D C 1
ATOM 8758 O O . PRO D 1 86 ? 64.651 40.196 4.262 1.00 106.58 89 PRO D O 1
ATOM 8762 N N . LYS D 1 87 ? 65.564 39.452 6.176 1.00 106.32 90 LYS D N 1
ATOM 8763 C CA . LYS D 1 87 ? 66.936 39.537 5.692 1.00 105.94 90 LYS D CA 1
ATOM 8764 C C . LYS D 1 87 ? 67.756 38.342 6.165 1.00 105.25 90 LYS D C 1
ATOM 8765 O O . LYS D 1 87 ? 68.968 38.289 5.958 1.00 105.15 90 LYS D O 1
ATOM 8771 N N . PHE D 1 88 ? 67.088 37.385 6.798 1.00 104.56 91 PHE D N 1
ATOM 8772 C CA . PHE D 1 88 ? 67.754 36.191 7.302 1.00 104.11 91 PHE D CA 1
ATOM 8773 C C . PHE D 1 88 ? 68.342 35.403 6.133 1.00 103.78 91 PHE D C 1
ATOM 8774 O O . PHE D 1 88 ? 69.459 34.890 6.218 1.00 103.53 91 PHE D O 1
ATOM 8782 N N . HIS D 1 89 ? 67.593 35.319 5.039 1.00 103.15 92 HIS D N 1
ATOM 8783 C CA . HIS D 1 89 ? 68.056 34.594 3.862 1.00 102.75 92 HIS D CA 1
ATOM 8784 C C . HIS D 1 89 ? 69.461 35.039 3.470 1.00 102.58 92 HIS D C 1
ATOM 8785 O O . HIS D 1 89 ? 70.262 34.244 2.981 1.00 102.11 92 HIS D O 1
ATOM 8792 N N . GLU D 1 90 ? 69.750 36.316 3.694 1.00 102.79 93 GLU D N 1
ATOM 8793 C CA . GLU D 1 90 ? 71.049 36.887 3.360 1.00 103.05 93 GLU D CA 1
ATOM 8794 C C . GLU D 1 90 ? 72.176 36.302 4.202 1.00 103.16 93 GLU D C 1
ATOM 8795 O O . GLU D 1 90 ? 73.322 36.233 3.754 1.00 102.99 93 GLU D O 1
ATOM 8801 N N . HIS D 1 91 ? 71.850 35.877 5.419 1.00 103.39 94 HIS D N 1
ATOM 8802 C CA . HIS D 1 91 ? 72.846 35.297 6.312 1.00 103.83 94 HIS D CA 1
ATOM 8803 C C . HIS D 1 91 ? 73.366 33.958 5.791 1.00 104.25 94 HIS D C 1
ATOM 8804 O O . HIS D 1 91 ? 74.434 33.502 6.197 1.00 103.51 94 HIS D O 1
ATOM 8811 N N . LEU D 1 92 ? 72.608 33.334 4.893 1.00 105.23 95 LEU D N 1
ATOM 8812 C CA . LEU D 1 92 ? 72.994 32.045 4.324 1.00 106.39 95 LEU D CA 1
ATOM 8813 C C . LEU D 1 92 ? 74.414 32.068 3.776 1.00 107.16 95 LEU D C 1
ATOM 8814 O O . LEU D 1 92 ? 75.062 31.028 3.663 1.00 107.09 95 LEU D O 1
ATOM 8819 N N . HIS D 1 93 ? 74.893 33.258 3.433 1.00 108.27 96 HIS D N 1
ATOM 8820 C CA . HIS D 1 93 ? 76.241 33.406 2.904 1.00 109.64 96 HIS D CA 1
ATOM 8821 C C . HIS D 1 93 ? 77.157 34.045 3.942 1.00 110.68 96 HIS D C 1
ATOM 8822 O O . HIS D 1 93 ? 77.749 35.098 3.702 1.00 110.85 96 HIS D O 1
ATOM 8829 N N . ASP D 1 94 ? 77.262 33.396 5.098 1.00 111.76 97 ASP D N 1
ATOM 8830 C CA . ASP D 1 94 ? 78.102 33.879 6.192 1.00 112.59 97 ASP D CA 1
ATOM 8831 C C . ASP D 1 94 ? 78.690 32.678 6.937 1.00 112.57 97 ASP D C 1
ATOM 8832 O O . ASP D 1 94 ? 78.153 32.241 7.956 1.00 112.56 97 ASP D O 1
ATOM 8837 N N . THR D 1 95 ? 79.796 32.153 6.417 1.00 112.61 98 THR D N 1
ATOM 8838 C CA . THR D 1 95 ? 80.467 30.993 7.002 1.00 112.64 98 THR D CA 1
ATOM 8839 C C . THR D 1 95 ? 80.892 31.196 8.453 1.00 112.74 98 THR D C 1
ATOM 8840 O O . THR D 1 95 ? 81.565 30.340 9.030 1.00 112.78 98 THR D O 1
ATOM 8844 N N . THR D 1 96 ? 80.498 32.322 9.042 1.00 112.72 99 THR D N 1
ATOM 8845 C CA . THR D 1 96 ? 80.857 32.632 10.423 1.00 112.60 99 THR D CA 1
ATOM 8846 C C . THR D 1 96 ? 79.684 33.220 11.209 1.00 112.43 99 THR D C 1
ATOM 8847 O O . THR D 1 96 ? 79.885 33.940 12.187 1.00 112.51 99 THR D O 1
ATOM 8851 N N . TRP D 1 97 ? 78.462 32.900 10.793 1.00 112.04 100 TRP D N 1
ATOM 8852 C CA . TRP D 1 97 ? 77.277 33.436 11.455 1.00 111.57 100 TRP D CA 1
ATOM 8853 C C . TRP D 1 97 ? 76.739 32.584 12.602 1.00 111.39 100 TRP D C 1
ATOM 8854 O O . TRP D 1 97 ? 77.195 31.463 12.829 1.00 111.67 100 TRP D O 1
ATOM 8865 N N . CYS D 1 98 ? 75.761 33.145 13.312 1.00 110.99 101 CYS D N 1
ATOM 8866 C CA . CYS D 1 98 ? 75.088 32.500 14.441 1.00 110.44 101 CYS D CA 1
ATOM 8867 C C . CYS D 1 98 ? 74.456 33.571 15.327 1.00 110.24 101 CYS D C 1
ATOM 8868 O O . CYS D 1 98 ? 74.537 34.763 15.030 1.00 109.75 101 CYS D O 1
ATOM 8871 N N . MET D 1 99 ? 73.816 33.136 16.407 1.00 110.45 102 MET D N 1
ATOM 8872 C CA . MET D 1 99 ? 73.202 34.045 17.370 1.00 110.94 102 MET D CA 1
ATOM 8873 C C . MET D 1 99 ? 72.904 33.296 18.667 1.00 111.77 102 MET D C 1
ATOM 8874 O O . MET D 1 99 ? 72.292 32.225 18.662 1.00 111.54 102 MET D O 1
ATOM 8879 N N . SER D 1 100 ? 73.349 33.879 19.777 1.00 112.64 103 SER D N 1
ATOM 8880 C CA . SER D 1 100 ? 73.210 33.282 21.102 1.00 113.83 103 SER D CA 1
ATOM 8881 C C . SER D 1 100 ? 71.845 33.352 21.792 1.00 114.43 103 SER D C 1
ATOM 8882 O O . SER D 1 100 ? 71.199 32.328 22.015 1.00 114.41 103 SER D O 1
ATOM 8885 N N . GLY D 1 101 ? 71.428 34.564 22.140 1.00 115.34 104 GLY D N 1
ATOM 8886 C CA . GLY D 1 101 ? 70.171 34.776 22.842 1.00 116.49 104 GLY D CA 1
ATOM 8887 C C . GLY D 1 101 ? 68.928 33.977 22.485 1.00 117.20 104 GLY D C 1
ATOM 8888 O O . GLY D 1 101 ? 68.095 33.707 23.354 1.00 117.36 104 GLY D O 1
ATOM 8889 N N . VAL D 1 102 ? 68.790 33.595 21.221 1.00 117.59 105 VAL D N 1
ATOM 8890 C CA . VAL D 1 102 ? 67.612 32.855 20.780 1.00 117.38 105 VAL D CA 1
ATOM 8891 C C . VAL D 1 102 ? 67.662 31.356 21.022 1.00 116.63 105 VAL D C 1
ATOM 8892 O O . VAL D 1 102 ? 68.699 30.796 21.378 1.00 116.57 105 VAL D O 1
ATOM 8896 N N . GLY D 1 103 ? 66.518 30.716 20.814 1.00 115.84 106 GLY D N 1
ATOM 8897 C CA . GLY D 1 103 ? 66.430 29.283 20.981 1.00 115.27 106 GLY D CA 1
ATOM 8898 C C . GLY D 1 103 ? 66.087 28.800 22.373 1.00 114.69 106 GLY D C 1
ATOM 8899 O O . GLY D 1 103 ? 66.242 29.513 23.363 1.00 114.88 106 GLY D O 1
ATOM 8900 N N . VAL D 1 104 ? 65.609 27.563 22.422 1.00 114.10 107 VAL D N 1
ATOM 8901 C CA . VAL D 1 104 ? 65.230 26.882 23.651 1.00 113.27 107 VAL D CA 1
ATOM 8902 C C . VAL D 1 104 ? 65.310 25.399 23.307 1.00 112.46 107 VAL D C 1
ATOM 8903 O O . VAL D 1 104 ? 64.605 24.924 22.414 1.00 112.28 107 VAL D O 1
ATOM 8907 N N . GLY D 1 105 ? 66.177 24.674 24.003 1.00 111.23 108 GLY D N 1
ATOM 8908 C CA . GLY D 1 105 ? 66.333 23.260 23.720 1.00 109.71 108 GLY D CA 1
ATOM 8909 C C . GLY D 1 105 ? 67.407 23.072 22.666 1.00 108.48 108 GLY D C 1
ATOM 8910 O O . GLY D 1 105 ? 68.297 23.913 22.530 1.00 107.97 108 GLY D O 1
ATOM 8911 N N . ARG D 1 106 ? 67.330 21.980 21.911 1.00 107.65 109 ARG D N 1
ATOM 8912 C CA . ARG D 1 106 ? 68.322 21.711 20.876 1.00 107.17 109 ARG D CA 1
ATOM 8913 C C . ARG D 1 106 ? 68.302 22.763 19.771 1.00 106.63 109 ARG D C 1
ATOM 8914 O O . ARG D 1 106 ? 69.271 22.911 19.027 1.00 106.18 109 ARG D O 1
ATOM 8922 N N . GLU D 1 107 ? 67.194 23.490 19.668 1.00 106.15 110 GLU D N 1
ATOM 8923 C CA . GLU D 1 107 ? 67.063 24.538 18.664 1.00 105.61 110 GLU D CA 1
ATOM 8924 C C . GLU D 1 107 ? 68.086 25.621 18.959 1.00 105.85 110 GLU D C 1
ATOM 8925 O O . GLU D 1 107 ? 68.627 26.247 18.049 1.00 105.86 110 GLU D O 1
ATOM 8931 N N . ARG D 1 108 ? 68.342 25.832 20.246 1.00 106.09 111 ARG D N 1
ATOM 8932 C CA . ARG D 1 108 ? 69.292 26.841 20.690 1.00 106.15 111 ARG D CA 1
ATOM 8933 C C . ARG D 1 108 ? 70.652 26.602 20.051 1.00 105.75 111 ARG D C 1
ATOM 8934 O O . ARG D 1 108 ? 71.264 27.519 19.506 1.00 105.75 111 ARG D O 1
ATOM 8942 N N . GLU D 1 109 ? 71.118 25.360 20.121 1.00 105.45 112 GLU D N 1
ATOM 8943 C CA . GLU D 1 109 ? 72.411 25.001 19.558 1.00 105.31 112 GLU D CA 1
ATOM 8944 C C . GLU D 1 109 ? 72.444 25.152 18.042 1.00 104.90 112 GLU D C 1
ATOM 8945 O O . GLU D 1 109 ? 73.481 25.493 17.473 1.00 104.97 112 GLU D O 1
ATOM 8951 N N . LEU D 1 110 ? 71.312 24.896 17.392 1.00 104.21 113 LEU D N 1
ATOM 8952 C CA . LEU D 1 110 ? 71.224 25.009 15.940 1.00 103.56 113 LEU D CA 1
ATOM 8953 C C . LEU D 1 110 ? 71.671 26.386 15.464 1.00 103.46 113 LEU D C 1
ATOM 8954 O O . LEU D 1 110 ? 72.446 26.503 14.516 1.00 103.32 113 LEU D O 1
ATOM 8959 N N . LEU D 1 111 ? 71.179 27.427 16.127 1.00 103.73 114 LEU D N 1
ATOM 8960 C CA . LEU D 1 111 ? 71.530 28.795 15.772 1.00 104.09 114 LEU D CA 1
ATOM 8961 C C . LEU D 1 111 ? 72.890 29.204 16.337 1.00 104.75 114 LEU D C 1
ATOM 8962 O O . LEU D 1 111 ? 73.633 29.946 15.697 1.00 105.15 114 LEU D O 1
ATOM 8967 N N . GLU D 1 112 ? 73.217 28.715 17.531 1.00 105.12 115 GLU D N 1
ATOM 8968 C CA . GLU D 1 112 ? 74.500 29.031 18.158 1.00 105.57 115 GLU D CA 1
ATOM 8969 C C . GLU D 1 112 ? 75.631 28.233 17.514 1.00 105.24 115 GLU D C 1
ATOM 8970 O O . GLU D 1 112 ? 76.797 28.374 17.882 1.00 105.31 115 GLU D O 1
ATOM 8976 N N . ARG D 1 113 ? 75.272 27.393 16.551 1.00 104.63 116 ARG D N 1
ATOM 8977 C CA . ARG D 1 113 ? 76.237 26.564 15.841 1.00 104.45 116 ARG D CA 1
ATOM 8978 C C . ARG D 1 113 ? 75.763 26.538 14.392 1.00 104.21 116 ARG D C 1
ATOM 8979 O O . ARG D 1 113 ? 76.028 25.596 13.642 1.00 103.60 116 ARG D O 1
ATOM 8987 N N . TYR D 1 114 ? 75.055 27.603 14.025 1.00 104.27 117 TYR D N 1
ATOM 8988 C CA . TYR D 1 114 ? 74.484 27.791 12.695 1.00 104.39 117 TYR D CA 1
ATOM 8989 C C . TYR D 1 114 ? 75.571 28.008 11.642 1.00 104.28 117 TYR D C 1
ATOM 8990 O O . TYR D 1 114 ? 75.347 28.671 10.631 1.00 103.99 117 TYR D O 1
ATOM 8999 N N . THR D 1 115 ? 76.750 27.448 11.885 1.00 104.67 118 THR D N 1
ATOM 9000 C CA . THR D 1 115 ? 77.858 27.581 10.948 1.00 105.25 118 THR D CA 1
ATOM 9001 C C . THR D 1 115 ? 77.933 26.350 10.052 1.00 105.04 118 THR D C 1
ATOM 9002 O O . THR D 1 115 ? 78.184 26.462 8.854 1.00 104.76 118 THR D O 1
ATOM 9006 N N . HIS D 1 116 ? 77.705 25.178 10.637 1.00 105.19 119 HIS D N 1
ATOM 9007 C CA . HIS D 1 116 ? 77.746 23.933 9.881 1.00 105.77 119 HIS D CA 1
ATOM 9008 C C . HIS D 1 116 ? 76.603 23.897 8.871 1.00 105.56 119 HIS D C 1
ATOM 9009 O O . HIS D 1 116 ? 76.646 23.156 7.889 1.00 105.60 119 HIS D O 1
ATOM 9016 N N . VAL D 1 117 ? 75.577 24.701 9.123 1.00 104.94 120 VAL D N 1
ATOM 9017 C CA . VAL D 1 117 ? 74.428 24.763 8.231 1.00 104.29 120 VAL D CA 1
ATOM 9018 C C . VAL D 1 117 ? 74.805 25.569 6.994 1.00 103.78 120 VAL D C 1
ATOM 9019 O O . VAL D 1 117 ? 74.438 25.219 5.872 1.00 103.91 120 VAL D O 1
ATOM 9023 N N . THR D 1 118 ? 75.549 26.648 7.211 1.00 103.00 121 THR D N 1
ATOM 9024 C CA . THR D 1 118 ? 75.983 27.517 6.129 1.00 102.22 121 THR D CA 1
ATOM 9025 C C . THR D 1 118 ? 77.069 26.853 5.291 1.00 101.55 121 THR D C 1
ATOM 9026 O O . THR D 1 118 ? 77.031 26.898 4.063 1.00 101.48 121 THR D O 1
ATOM 9030 N N . ARG D 1 119 ? 78.035 26.236 5.961 1.00 100.82 122 ARG D N 1
ATOM 9031 C CA . ARG D 1 119 ? 79.128 25.564 5.272 1.00 100.63 122 ARG D CA 1
ATOM 9032 C C . ARG D 1 119 ? 78.576 24.525 4.295 1.00 100.06 122 ARG D C 1
ATOM 9033 O O . ARG D 1 119 ? 78.994 24.465 3.138 1.00 99.93 122 ARG D O 1
ATOM 9041 N N . ALA D 1 120 ? 77.633 23.712 4.769 1.00 99.08 123 ALA D N 1
ATOM 9042 C CA . ALA D 1 120 ? 77.022 22.673 3.944 1.00 97.50 123 ALA D CA 1
ATOM 9043 C C . ALA D 1 120 ? 76.220 23.298 2.810 1.00 96.43 123 ALA D C 1
ATOM 9044 O O . ALA D 1 120 ? 76.278 22.846 1.668 1.00 95.84 123 ALA D O 1
ATOM 9046 N N . TYR D 1 121 ? 75.471 24.343 3.143 1.00 95.36 124 TYR D N 1
ATOM 9047 C CA . TYR D 1 121 ? 74.654 25.062 2.174 1.00 94.89 124 TYR D CA 1
ATOM 9048 C C . TYR D 1 121 ? 75.503 25.529 0.993 1.00 93.79 124 TYR D C 1
ATOM 9049 O O . TYR D 1 121 ? 74.977 25.884 -0.063 1.00 93.05 124 TYR D O 1
ATOM 9058 N N . SER D 1 122 ? 76.820 25.525 1.181 1.00 92.76 125 SER D N 1
ATOM 9059 C CA . SER D 1 122 ? 77.747 25.954 0.141 1.00 91.62 125 SER D CA 1
ATOM 9060 C C . SER D 1 122 ? 77.923 24.903 -0.943 1.00 90.73 125 SER D C 1
ATOM 9061 O O . SER D 1 122 ? 77.928 25.227 -2.132 1.00 90.73 125 SER D O 1
ATOM 9064 N N . ARG D 1 123 ? 78.070 23.647 -0.532 1.00 89.40 126 ARG D N 1
ATOM 9065 C CA . ARG D 1 123 ? 78.260 22.557 -1.484 1.00 88.41 126 ARG D CA 1
ATOM 9066 C C . ARG D 1 123 ? 77.012 22.229 -2.301 1.00 87.30 126 ARG D C 1
ATOM 9067 O O . ARG D 1 123 ? 77.110 21.663 -3.391 1.00 86.36 126 ARG D O 1
ATOM 9075 N N . LEU D 1 124 ? 75.841 22.581 -1.778 1.00 86.29 127 LEU D N 1
ATOM 9076 C CA . LEU D 1 124 ? 74.593 22.309 -2.483 1.00 85.81 127 LEU D CA 1
ATOM 9077 C C . LEU D 1 124 ? 74.598 22.941 -3.864 1.00 85.60 127 LEU D C 1
ATOM 9078 O O . LEU D 1 124 ? 75.061 24.068 -4.041 1.00 86.12 127 LEU D O 1
ATOM 9083 N N . GLY D 1 125 ? 74.081 22.205 -4.841 1.00 85.00 128 GLY D N 1
ATOM 9084 C CA . GLY D 1 125 ? 74.033 22.711 -6.198 1.00 84.40 128 GLY D CA 1
ATOM 9085 C C . GLY D 1 125 ? 73.469 24.116 -6.250 1.00 83.48 128 GLY D C 1
ATOM 9086 O O . GLY D 1 125 ? 72.524 24.444 -5.528 1.00 83.40 128 GLY D O 1
ATOM 9087 N N . LYS D 1 126 ? 74.057 24.948 -7.102 1.00 82.40 129 LYS D N 1
ATOM 9088 C CA . LYS D 1 126 ? 73.619 26.327 -7.257 1.00 81.20 129 LYS D CA 1
ATOM 9089 C C . LYS D 1 126 ? 72.097 26.365 -7.333 1.00 80.44 129 LYS D C 1
ATOM 9090 O O . LYS D 1 126 ? 71.455 27.214 -6.712 1.00 80.25 129 LYS D O 1
ATOM 9096 N N . ALA D 1 127 ? 71.531 25.424 -8.084 1.00 79.55 130 ALA D N 1
ATOM 9097 C CA . ALA D 1 127 ? 70.088 25.330 -8.269 1.00 78.66 130 ALA D CA 1
ATOM 9098 C C . ALA D 1 127 ? 69.308 25.224 -6.957 1.00 78.08 130 ALA D C 1
ATOM 9099 O O . ALA D 1 127 ? 68.259 25.850 -6.802 1.00 77.94 130 ALA D O 1
ATOM 9101 N N . TYR D 1 128 ? 69.819 24.431 -6.020 1.00 76.99 131 TYR D N 1
ATOM 9102 C CA . TYR D 1 128 ? 69.155 24.247 -4.731 1.00 76.09 131 TYR D CA 1
ATOM 9103 C C . TYR D 1 128 ? 69.184 25.506 -3.873 1.00 75.79 131 TYR D C 1
ATOM 9104 O O . TYR D 1 128 ? 68.141 26.036 -3.484 1.00 74.39 131 TYR D O 1
ATOM 9113 N N . GLN D 1 129 ? 70.392 25.975 -3.582 1.00 76.22 132 GLN D N 1
ATOM 9114 C CA . GLN D 1 129 ? 70.598 27.161 -2.758 1.00 76.16 132 GLN D CA 1
ATOM 9115 C C . GLN D 1 129 ? 69.564 28.251 -3.013 1.00 75.38 132 GLN D C 1
ATOM 9116 O O . GLN D 1 129 ? 69.018 28.830 -2.071 1.00 74.41 132 GLN D O 1
ATOM 9122 N N . ASP D 1 130 ? 69.298 28.526 -4.288 1.00 74.66 133 ASP D N 1
ATOM 9123 C CA . ASP D 1 130 ? 68.340 29.559 -4.666 1.00 74.19 133 ASP D CA 1
ATOM 9124 C C . ASP D 1 130 ? 66.943 29.278 -4.132 1.00 73.53 133 ASP D C 1
ATOM 9125 O O . ASP D 1 130 ? 66.317 30.150 -3.526 1.00 72.46 133 ASP D O 1
ATOM 9130 N N . VAL D 1 131 ? 66.457 28.063 -4.371 1.00 72.66 134 VAL D N 1
ATOM 9131 C CA . VAL D 1 131 ? 65.135 27.654 -3.910 1.00 71.47 134 VAL D CA 1
ATOM 9132 C C . VAL D 1 131 ? 65.026 27.921 -2.410 1.00 70.58 134 VAL D C 1
ATOM 9133 O O . VAL D 1 131 ? 64.048 28.505 -1.937 1.00 69.95 134 VAL D O 1
ATOM 9137 N N . ILE D 1 132 ? 66.041 27.494 -1.667 1.00 69.66 135 ILE D N 1
ATOM 9138 C CA . ILE D 1 132 ? 66.059 27.693 -0.224 1.00 69.70 135 ILE D CA 1
ATOM 9139 C C . ILE D 1 132 ? 65.900 29.174 0.090 1.00 69.18 135 ILE D C 1
ATOM 9140 O O . ILE D 1 132 ? 64.958 29.572 0.775 1.00 69.02 135 ILE D O 1
ATOM 9145 N N . SER D 1 133 ? 66.824 29.982 -0.426 1.00 68.92 136 SER D N 1
ATOM 9146 C CA . SER D 1 133 ? 66.807 31.428 -0.224 1.00 67.55 136 SER D CA 1
ATOM 9147 C C . SER D 1 133 ? 65.444 31.996 -0.591 1.00 66.93 136 SER D C 1
ATOM 9148 O O . SER D 1 133 ? 64.808 32.683 0.209 1.00 66.63 136 SER D O 1
ATOM 9151 N N . GLY D 1 134 ? 65.008 31.707 -1.813 1.00 66.09 137 GLY D N 1
ATOM 9152 C CA . GLY D 1 134 ? 63.725 32.193 -2.277 1.00 66.97 137 GLY D CA 1
ATOM 9153 C C . GLY D 1 134 ? 62.628 31.924 -1.270 1.00 67.42 137 GLY D C 1
ATOM 9154 O O . GLY D 1 134 ? 61.915 32.842 -0.860 1.00 68.26 137 GLY D O 1
ATOM 9155 N N . ILE D 1 135 ? 62.499 30.665 -0.862 1.00 67.43 138 ILE D N 1
ATOM 9156 C CA . ILE D 1 135 ? 61.477 30.277 0.105 1.00 67.24 138 ILE D CA 1
ATOM 9157 C C . ILE D 1 135 ? 61.804 30.820 1.493 1.00 67.25 138 ILE D C 1
ATOM 9158 O O . ILE D 1 135 ? 60.926 31.325 2.191 1.00 68.05 138 ILE D O 1
ATOM 9163 N N . CYS D 1 136 ? 63.068 30.719 1.890 1.00 67.49 139 CYS D N 1
ATOM 9164 C CA . CYS D 1 136 ? 63.495 31.222 3.190 1.00 68.46 139 CYS D CA 1
ATOM 9165 C C . CYS D 1 136 ? 63.043 32.670 3.334 1.00 68.56 139 CYS D C 1
ATOM 9166 O O . CYS D 1 136 ? 62.379 33.039 4.307 1.00 68.75 139 CYS D O 1
ATOM 9169 N N . GLU D 1 137 ? 63.403 33.482 2.345 1.00 69.03 140 GLU D N 1
ATOM 9170 C CA . GLU D 1 137 ? 63.048 34.895 2.325 1.00 69.37 140 GLU D CA 1
ATOM 9171 C C . GLU D 1 137 ? 61.542 35.113 2.252 1.00 68.33 140 GLU D C 1
ATOM 9172 O O . GLU D 1 137 ? 61.002 35.982 2.931 1.00 68.48 140 GLU D O 1
ATOM 9178 N N . ARG D 1 138 ? 60.867 34.322 1.428 1.00 67.81 141 ARG D N 1
ATOM 9179 C CA . ARG D 1 138 ? 59.426 34.457 1.275 1.00 67.13 141 ARG D CA 1
ATOM 9180 C C . ARG D 1 138 ? 58.666 34.032 2.523 1.00 68.34 141 ARG D C 1
ATOM 9181 O O . ARG D 1 138 ? 57.647 34.635 2.867 1.00 68.85 141 ARG D O 1
ATOM 9189 N N . MET D 1 139 ? 59.158 33.000 3.204 1.00 68.85 142 MET D N 1
ATOM 9190 C CA . MET D 1 139 ? 58.511 32.541 4.428 1.00 69.36 142 MET D CA 1
ATOM 9191 C C . MET D 1 139 ? 58.730 33.610 5.498 1.00 69.93 142 MET D C 1
ATOM 9192 O O . MET D 1 139 ? 57.807 33.971 6.231 1.00 69.49 142 MET D O 1
ATOM 9197 N N . ALA D 1 140 ? 59.960 34.117 5.568 1.00 70.46 143 ALA D N 1
ATOM 9198 C CA . ALA D 1 140 ? 60.329 35.147 6.533 1.00 72.70 143 ALA D CA 1
ATOM 9199 C C . ALA D 1 140 ? 59.336 36.305 6.524 1.00 73.99 143 ALA D C 1
ATOM 9200 O O . ALA D 1 140 ? 58.615 36.522 7.499 1.00 74.01 143 ALA D O 1
ATOM 9202 N N . ASN D 1 141 ? 59.307 37.047 5.419 1.00 76.01 144 ASN D N 1
ATOM 9203 C CA . ASN D 1 141 ? 58.403 38.185 5.280 1.00 77.79 144 ASN D CA 1
ATOM 9204 C C . ASN D 1 141 ? 56.970 37.801 5.610 1.00 78.53 144 ASN D C 1
ATOM 9205 O O . ASN D 1 141 ? 56.202 38.612 6.133 1.00 77.98 144 ASN D O 1
ATOM 9210 N N . GLY D 1 142 ? 56.612 36.560 5.301 1.00 78.90 145 GLY D N 1
ATOM 9211 C CA . GLY D 1 142 ? 55.265 36.102 5.574 1.00 79.97 145 GLY D CA 1
ATOM 9212 C C . GLY D 1 142 ? 54.988 36.040 7.061 1.00 80.82 145 GLY D C 1
ATOM 9213 O O . GLY D 1 142 ? 53.857 36.252 7.501 1.00 80.49 145 GLY D O 1
ATOM 9214 N N . MET D 1 143 ? 56.025 35.754 7.839 1.00 82.25 146 MET D N 1
ATOM 9215 C CA . MET D 1 143 ? 55.881 35.656 9.286 1.00 84.60 146 MET D CA 1
ATOM 9216 C C . MET D 1 143 ? 55.775 37.031 9.936 1.00 85.61 146 MET D C 1
ATOM 9217 O O . MET D 1 143 ? 55.281 37.158 11.056 1.00 85.52 146 MET D O 1
ATOM 9222 N N . CYS D 1 144 ? 56.233 38.056 9.223 1.00 86.63 147 CYS D N 1
ATOM 9223 C CA . CYS D 1 144 ? 56.184 39.424 9.725 1.00 87.98 147 CYS D CA 1
ATOM 9224 C C . CYS D 1 144 ? 54.766 39.990 9.726 1.00 89.92 147 CYS D C 1
ATOM 9225 O O . CYS D 1 144 ? 54.354 40.647 10.682 1.00 90.51 147 CYS D O 1
ATOM 9228 N N . ASP D 1 145 ? 54.025 39.735 8.652 1.00 91.92 148 ASP D N 1
ATOM 9229 C CA . ASP D 1 145 ? 52.653 40.221 8.535 1.00 93.88 148 ASP D CA 1
ATOM 9230 C C . ASP D 1 145 ? 51.791 39.761 9.706 1.00 94.75 148 ASP D C 1
ATOM 9231 O O . ASP D 1 145 ? 51.061 40.554 10.299 1.00 94.66 148 ASP D O 1
ATOM 9236 N N . PHE D 1 146 ? 51.883 38.475 10.031 1.00 96.08 149 PHE D N 1
ATOM 9237 C CA . PHE D 1 146 ? 51.113 37.895 11.126 1.00 96.99 149 PHE D CA 1
ATOM 9238 C C . PHE D 1 146 ? 51.761 38.126 12.485 1.00 97.78 149 PHE D C 1
ATOM 9239 O O . PHE D 1 146 ? 51.153 37.871 13.526 1.00 97.55 149 PHE D O 1
ATOM 9247 N N . LEU D 1 147 ? 52.997 38.610 12.470 1.00 99.12 150 LEU D N 1
ATOM 9248 C CA . LEU D 1 147 ? 53.715 38.892 13.705 1.00 100.38 150 LEU D CA 1
ATOM 9249 C C . LEU D 1 147 ? 53.231 40.241 14.231 1.00 101.08 150 LEU D C 1
ATOM 9250 O O . LEU D 1 147 ? 53.435 40.579 15.398 1.00 101.36 150 LEU D O 1
ATOM 9255 N N . THR D 1 148 ? 52.585 41.003 13.351 1.00 101.78 151 THR D N 1
ATOM 9256 C CA . THR D 1 148 ? 52.046 42.314 13.697 1.00 102.33 151 THR D CA 1
ATOM 9257 C C . THR D 1 148 ? 50.552 42.171 13.988 1.00 102.46 151 THR D C 1
ATOM 9258 O O . THR D 1 148 ? 50.091 42.488 15.087 1.00 102.59 151 THR D O 1
ATOM 9262 N N . ARG D 1 149 ? 49.804 41.691 12.995 1.00 102.25 152 ARG D N 1
ATOM 9263 C CA . ARG D 1 149 ? 48.365 41.480 13.131 1.00 101.65 152 ARG D CA 1
ATOM 9264 C C . ARG D 1 149 ? 48.128 40.038 13.571 1.00 100.65 152 ARG D C 1
ATOM 9265 O O . ARG D 1 149 ? 49.038 39.389 14.089 1.00 100.62 152 ARG D O 1
ATOM 9273 N N . LYS D 1 150 ? 46.914 39.532 13.371 1.00 99.15 153 LYS D N 1
ATOM 9274 C CA . LYS D 1 150 ? 46.628 38.161 13.765 1.00 98.09 153 LYS D CA 1
ATOM 9275 C C . LYS D 1 150 ? 45.514 37.478 12.977 1.00 96.93 153 LYS D C 1
ATOM 9276 O O . LYS D 1 150 ? 44.676 38.131 12.357 1.00 96.72 153 LYS D O 1
ATOM 9282 N N . VAL D 1 151 ? 45.525 36.148 13.016 1.00 95.67 154 VAL D N 1
ATOM 9283 C CA . VAL D 1 151 ? 44.550 35.319 12.313 1.00 94.25 154 VAL D CA 1
ATOM 9284 C C . VAL D 1 151 ? 43.143 35.385 12.906 1.00 92.99 154 VAL D C 1
ATOM 9285 O O . VAL D 1 151 ? 42.915 34.976 14.047 1.00 92.85 154 VAL D O 1
ATOM 9289 N N . GLU D 1 152 ? 42.200 35.885 12.112 1.00 91.22 155 GLU D N 1
ATOM 9290 C CA . GLU D 1 152 ? 40.810 36.010 12.538 1.00 89.23 155 GLU D CA 1
ATOM 9291 C C . GLU D 1 152 ? 39.883 35.263 11.588 1.00 87.44 155 GLU D C 1
ATOM 9292 O O . GLU D 1 152 ? 39.057 34.457 12.011 1.00 86.36 155 GLU D O 1
ATOM 9298 N N . THR D 1 153 ? 40.031 35.543 10.298 1.00 85.99 156 THR D N 1
ATOM 9299 C CA . THR D 1 153 ? 39.207 34.925 9.266 1.00 84.29 156 THR D CA 1
ATOM 9300 C C . THR D 1 153 ? 39.853 33.672 8.696 1.00 82.94 156 THR D C 1
ATOM 9301 O O . THR D 1 153 ? 41.054 33.447 8.867 1.00 83.20 156 THR D O 1
ATOM 9305 N N . LYS D 1 154 ? 39.049 32.862 8.014 1.00 80.27 157 LYS D N 1
ATOM 9306 C CA . LYS D 1 154 ? 39.551 31.648 7.389 1.00 77.65 157 LYS D CA 1
ATOM 9307 C C . LYS D 1 154 ? 40.670 32.052 6.440 1.00 77.45 157 LYS D C 1
ATOM 9308 O O . LYS D 1 154 ? 41.710 31.396 6.369 1.00 77.85 157 LYS D O 1
ATOM 9314 N N . ALA D 1 155 ? 40.443 33.141 5.710 1.00 76.93 158 ALA D N 1
ATOM 9315 C CA . ALA D 1 155 ? 41.420 33.654 4.755 1.00 75.86 158 ALA D CA 1
ATOM 9316 C C . ALA D 1 155 ? 42.783 33.853 5.416 1.00 74.80 158 ALA D C 1
ATOM 9317 O O . ALA D 1 155 ? 43.813 33.490 4.847 1.00 74.79 158 ALA D O 1
ATOM 9319 N N . ASP D 1 156 ? 42.783 34.437 6.612 1.00 74.06 159 ASP D N 1
ATOM 9320 C CA . ASP D 1 156 ? 44.020 34.670 7.352 1.00 73.55 159 ASP D CA 1
ATOM 9321 C C . ASP D 1 156 ? 44.691 33.325 7.623 1.00 73.16 159 ASP D C 1
ATOM 9322 O O . ASP D 1 156 ? 45.909 33.175 7.493 1.00 70.80 159 ASP D O 1
ATOM 9327 N N . TYR D 1 157 ? 43.861 32.360 8.009 1.00 72.52 160 TYR D N 1
ATOM 9328 C CA . TYR D 1 157 ? 44.286 31.004 8.325 1.00 72.25 160 TYR D CA 1
ATOM 9329 C C . TYR D 1 157 ? 45.018 30.378 7.141 1.00 71.82 160 TYR D C 1
ATOM 9330 O O . TYR D 1 157 ? 46.181 29.989 7.258 1.00 70.23 160 TYR D O 1
ATOM 9339 N N . ASP D 1 158 ? 44.333 30.300 6.001 1.00 71.18 161 ASP D N 1
ATOM 9340 C CA . ASP D 1 158 ? 44.901 29.721 4.785 1.00 70.94 161 ASP D CA 1
ATOM 9341 C C . ASP D 1 158 ? 46.161 30.457 4.348 1.00 69.72 161 ASP D C 1
ATOM 9342 O O . ASP D 1 158 ? 47.103 29.848 3.844 1.00 68.88 161 ASP D O 1
ATOM 9347 N N . LEU D 1 159 ? 46.173 31.770 4.545 1.00 69.38 162 LEU D N 1
ATOM 9348 C CA . LEU D 1 159 ? 47.322 32.587 4.167 1.00 68.35 162 LEU D CA 1
ATOM 9349 C C . LEU D 1 159 ? 48.511 32.282 5.068 1.00 66.57 162 LEU D C 1
ATOM 9350 O O . LEU D 1 159 ? 49.646 32.184 4.603 1.00 65.38 162 LEU D O 1
ATOM 9355 N N . TYR D 1 160 ? 48.241 32.144 6.362 1.00 66.50 163 TYR D N 1
ATOM 9356 C CA . TYR D 1 160 ? 49.287 31.840 7.327 1.00 65.65 163 TYR D CA 1
ATOM 9357 C C . TYR D 1 160 ? 49.903 30.488 6.976 1.00 64.87 163 TYR D C 1
ATOM 9358 O O . TYR D 1 160 ? 51.087 30.405 6.640 1.00 64.02 163 TYR D O 1
ATOM 9367 N N . CYS D 1 161 ? 49.087 29.438 7.047 1.00 62.66 164 CYS D N 1
ATOM 9368 C CA . CYS D 1 161 ? 49.536 28.087 6.737 1.00 61.93 164 CYS D CA 1
ATOM 9369 C C . CYS D 1 161 ? 50.399 28.097 5.481 1.00 61.75 164 CYS D C 1
ATOM 9370 O O . CYS D 1 161 ? 51.361 27.341 5.372 1.00 60.95 164 CYS D O 1
ATOM 9373 N N . HIS D 1 162 ? 50.050 28.967 4.539 1.00 62.06 165 HIS D N 1
ATOM 9374 C CA . HIS D 1 162 ? 50.788 29.093 3.286 1.00 62.63 165 HIS D CA 1
ATOM 9375 C C . HIS D 1 162 ? 52.251 29.475 3.513 1.00 62.40 165 HIS D C 1
ATOM 9376 O O . HIS D 1 162 ? 53.162 28.840 2.983 1.00 62.62 165 HIS D O 1
ATOM 9383 N N . TYR D 1 163 ? 52.461 30.523 4.298 1.00 63.33 166 TYR D N 1
ATOM 9384 C CA . TYR D 1 163 ? 53.800 31.017 4.600 1.00 63.69 166 TYR D CA 1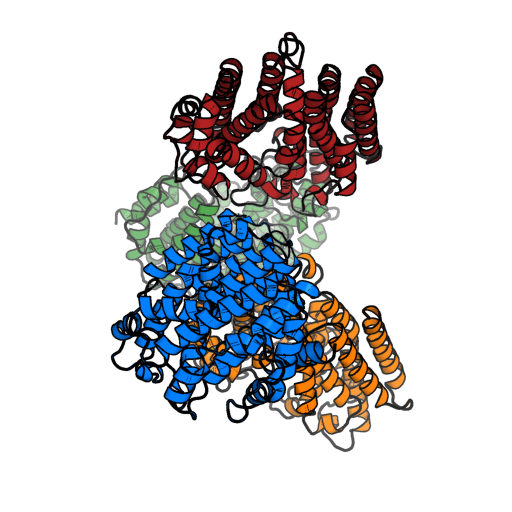
ATOM 9385 C C . TYR D 1 163 ? 54.646 30.047 5.423 1.00 62.04 166 TYR D C 1
ATOM 9386 O O . TYR D 1 163 ? 55.860 29.964 5.232 1.00 62.59 166 TYR D O 1
ATOM 9395 N N . VAL D 1 164 ? 54.012 29.322 6.341 1.00 59.23 167 VAL D N 1
ATOM 9396 C CA . VAL D 1 164 ? 54.742 28.390 7.200 1.00 57.36 167 VAL D CA 1
ATOM 9397 C C . VAL D 1 164 ? 54.816 26.948 6.698 1.00 55.54 167 VAL D C 1
ATOM 9398 O O . VAL D 1 164 ? 55.726 26.208 7.070 1.00 54.58 167 VAL D O 1
ATOM 9402 N N . ALA D 1 165 ? 53.868 26.555 5.852 1.00 53.96 168 ALA D N 1
ATOM 9403 C CA . ALA D 1 165 ? 53.834 25.193 5.329 1.00 52.33 168 ALA D CA 1
ATOM 9404 C C . ALA D 1 165 ? 53.677 25.114 3.807 1.00 52.02 168 ALA D C 1
ATOM 9405 O O . ALA D 1 165 ? 54.328 24.296 3.153 1.00 53.09 168 ALA D O 1
ATOM 9407 N N . GLY D 1 166 ? 52.812 25.959 3.250 1.00 51.33 169 GLY D N 1
ATOM 9408 C CA . GLY D 1 166 ? 52.582 25.957 1.815 1.00 48.80 169 GLY D CA 1
ATOM 9409 C C . GLY D 1 166 ? 53.845 26.166 1.008 1.00 48.54 169 GLY D C 1
ATOM 9410 O O . GLY D 1 166 ? 54.112 25.445 0.042 1.00 46.28 169 GLY D O 1
ATOM 9411 N N . LEU D 1 167 ? 54.630 27.158 1.409 1.00 50.27 170 LEU D N 1
ATOM 9412 C CA . LEU D 1 167 ? 55.872 27.473 0.715 1.00 51.23 170 LEU D CA 1
ATOM 9413 C C . LEU D 1 167 ? 56.862 26.326 0.814 1.00 50.64 170 LEU D C 1
ATOM 9414 O O . LEU D 1 167 ? 57.765 26.205 -0.013 1.00 49.93 170 LEU D O 1
ATOM 9419 N N . VAL D 1 168 ? 56.698 25.489 1.834 1.00 50.98 171 VAL D N 1
ATOM 9420 C CA . VAL D 1 168 ? 57.577 24.339 2.001 1.00 49.66 171 VAL D CA 1
ATOM 9421 C C . VAL D 1 168 ? 57.320 23.445 0.800 1.00 47.78 171 VAL D C 1
ATOM 9422 O O . VAL D 1 168 ? 58.248 22.933 0.179 1.00 47.02 171 VAL D O 1
ATOM 9426 N N . GLY D 1 169 ? 56.042 23.277 0.472 1.00 48.53 172 GLY D N 1
ATOM 9427 C CA . GLY D 1 169 ? 55.672 22.471 -0.680 1.00 48.89 172 GLY D CA 1
ATOM 9428 C C . GLY D 1 169 ? 56.316 23.043 -1.930 1.00 49.30 172 GLY D C 1
ATOM 9429 O O . GLY D 1 169 ? 56.911 22.303 -2.719 1.00 49.01 172 GLY D O 1
ATOM 9430 N N . HIS D 1 170 ? 56.208 24.362 -2.104 1.00 47.85 173 HIS D N 1
ATOM 9431 C CA . HIS D 1 170 ? 56.814 25.033 -3.255 1.00 49.08 173 HIS D CA 1
ATOM 9432 C C . HIS D 1 170 ? 58.290 24.666 -3.304 1.00 48.90 173 HIS D C 1
ATOM 9433 O O . HIS D 1 170 ? 58.807 24.249 -4.337 1.00 50.94 173 HIS D O 1
ATOM 9440 N N . GLY D 1 171 ? 58.964 24.834 -2.172 1.00 48.61 174 GLY D N 1
ATOM 9441 C CA . GLY D 1 171 ? 60.378 24.523 -2.098 1.00 49.31 174 GLY D CA 1
ATOM 9442 C C . GLY D 1 171 ? 60.686 23.089 -2.472 1.00 50.39 174 GLY D C 1
ATOM 9443 O O . GLY D 1 171 ? 61.495 22.835 -3.364 1.00 51.63 174 GLY D O 1
ATOM 9444 N N . LEU D 1 172 ? 60.049 22.145 -1.786 1.00 50.55 175 LEU D N 1
ATOM 9445 C CA . LEU D 1 172 ? 60.273 20.736 -2.077 1.00 49.72 175 LEU D CA 1
ATOM 9446 C C . LEU D 1 172 ? 60.040 20.450 -3.559 1.00 49.16 175 LEU D C 1
ATOM 9447 O O . LEU D 1 172 ? 60.890 19.858 -4.224 1.00 47.02 175 LEU D O 1
ATOM 9452 N N . THR D 1 173 ? 58.894 20.889 -4.073 1.00 49.96 176 THR D N 1
ATOM 9453 C CA . THR D 1 173 ? 58.552 20.675 -5.478 1.00 50.64 176 THR D CA 1
ATOM 9454 C C . THR D 1 173 ? 59.645 21.200 -6.408 1.00 51.96 176 THR D C 1
ATOM 9455 O O . THR D 1 173 ? 60.066 20.509 -7.339 1.00 51.14 176 THR D O 1
ATOM 9459 N N . LEU D 1 174 ? 60.102 22.423 -6.145 1.00 53.45 177 LEU D N 1
ATOM 9460 C CA . LEU D 1 174 ? 61.153 23.046 -6.945 1.00 54.31 177 LEU D CA 1
ATOM 9461 C C . LEU D 1 174 ? 62.453 22.261 -6.833 1.00 54.07 177 LEU D C 1
ATOM 9462 O O . LEU D 1 174 ? 63.239 22.201 -7.777 1.00 54.47 177 LEU D O 1
ATOM 9467 N N . LEU D 1 175 ? 62.683 21.667 -5.668 1.00 54.45 178 LEU D N 1
ATOM 9468 C CA . LEU D 1 175 ? 63.882 20.872 -5.452 1.00 54.32 178 LEU D CA 1
ATOM 9469 C C . LEU D 1 175 ? 63.799 19.565 -6.243 1.00 54.08 178 LEU D C 1
ATOM 9470 O O . LEU D 1 175 ? 64.790 19.128 -6.830 1.00 55.04 178 LEU D O 1
ATOM 9475 N N . TYR D 1 176 ? 62.618 18.943 -6.258 1.00 53.29 179 TYR D N 1
ATOM 9476 C CA . TYR D 1 176 ? 62.429 17.691 -6.992 1.00 52.26 179 TYR D CA 1
ATOM 9477 C C . TYR D 1 176 ? 62.689 17.933 -8.482 1.00 52.96 179 TYR D C 1
ATOM 9478 O O . TYR D 1 176 ? 63.295 17.100 -9.166 1.00 50.15 179 TYR D O 1
ATOM 9487 N N . VAL D 1 177 ? 62.214 19.075 -8.977 1.00 54.01 180 VAL D N 1
ATOM 9488 C CA . VAL D 1 177 ? 62.370 19.434 -10.388 1.00 56.17 180 VAL D CA 1
ATOM 9489 C C . VAL D 1 177 ? 63.825 19.664 -10.784 1.00 56.04 180 VAL D C 1
ATOM 9490 O O . VAL D 1 177 ? 64.277 19.174 -11.818 1.00 56.93 180 VAL D O 1
ATOM 9494 N N . SER D 1 178 ? 64.555 20.408 -9.961 1.00 56.59 181 SER D N 1
ATOM 9495 C CA . SER D 1 178 ? 65.957 20.694 -10.244 1.00 59.05 181 SER D CA 1
ATOM 9496 C C . SER D 1 178 ? 66.873 19.499 -9.964 1.00 59.12 181 SER D C 1
ATOM 9497 O O . SER D 1 178 ? 68.045 19.493 -10.348 1.00 59.57 181 SER D O 1
ATOM 9500 N N . SER D 1 179 ? 66.338 18.488 -9.294 1.00 59.07 182 SER D N 1
ATOM 9501 C CA . SER D 1 179 ? 67.120 17.301 -8.994 1.00 59.61 182 SER D CA 1
ATOM 9502 C C . SER D 1 179 ? 67.194 16.485 -10.275 1.00 59.18 182 SER D C 1
ATOM 9503 O O . SER D 1 179 ? 68.156 15.761 -10.509 1.00 59.32 182 SER D O 1
ATOM 9506 N N . GLY D 1 180 ? 66.162 16.621 -11.102 1.00 58.02 183 GLY D N 1
ATOM 9507 C CA . GLY D 1 180 ? 66.103 15.887 -12.350 1.00 57.47 183 GLY D CA 1
ATOM 9508 C C . GLY D 1 180 ? 65.321 14.595 -12.194 1.00 56.78 183 GLY D C 1
ATOM 9509 O O . GLY D 1 180 ? 65.083 13.875 -13.167 1.00 55.24 183 GLY D O 1
ATOM 9510 N N . LEU D 1 181 ? 64.918 14.305 -10.960 1.00 56.50 184 LEU D N 1
ATOM 9511 C CA . LEU D 1 181 ? 64.169 13.091 -10.654 1.00 55.70 184 LEU D CA 1
ATOM 9512 C C . LEU D 1 181 ? 62.719 13.176 -11.116 1.00 56.22 184 LEU D C 1
ATOM 9513 O O . LEU D 1 181 ? 62.109 12.160 -11.454 1.00 55.70 184 LEU D O 1
ATOM 9518 N N . GLU D 1 182 ? 62.165 14.386 -11.115 1.00 56.67 185 GLU D N 1
ATOM 9519 C CA . GLU D 1 182 ? 60.793 14.598 -11.567 1.00 57.96 185 GLU D CA 1
ATOM 9520 C C . GLU D 1 182 ? 60.815 15.442 -12.839 1.00 60.63 185 GLU D C 1
ATOM 9521 O O . GLU D 1 182 ? 61.812 16.110 -13.132 1.00 60.55 185 GLU D O 1
ATOM 9527 N N . ASP D 1 183 ? 59.722 15.410 -13.596 1.00 62.66 186 ASP D N 1
ATOM 9528 C CA . ASP D 1 183 ? 59.649 16.186 -14.829 1.00 64.38 186 ASP D CA 1
ATOM 9529 C C . ASP D 1 183 ? 59.809 17.673 -14.514 1.00 65.24 186 ASP D C 1
ATOM 9530 O O . ASP D 1 183 ? 59.299 18.165 -13.505 1.00 64.41 186 ASP D O 1
ATOM 9535 N N . VAL D 1 184 ? 60.515 18.387 -15.383 1.00 66.03 187 VAL D N 1
ATOM 9536 C CA . VAL D 1 184 ? 60.748 19.812 -15.185 1.00 67.29 187 VAL D CA 1
ATOM 9537 C C . VAL D 1 184 ? 59.460 20.654 -15.234 1.00 67.98 187 VAL D C 1
ATOM 9538 O O . VAL D 1 184 ? 59.468 21.836 -14.883 1.00 68.34 187 VAL D O 1
ATOM 9542 N N . ARG D 1 185 ? 58.354 20.040 -15.649 1.00 67.44 188 ARG D N 1
ATOM 9543 C CA . ARG D 1 185 ? 57.075 20.741 -15.730 1.00 68.03 188 ARG D CA 1
ATOM 9544 C C . ARG D 1 185 ? 56.207 20.566 -14.487 1.00 67.34 188 ARG D C 1
ATOM 9545 O O . ARG D 1 185 ? 55.053 21.004 -14.459 1.00 67.24 188 ARG D O 1
ATOM 9553 N N . LEU D 1 186 ? 56.755 19.926 -13.462 1.00 65.79 189 LEU D N 1
ATOM 9554 C CA . LEU D 1 186 ? 56.001 19.691 -12.236 1.00 64.66 189 LEU D CA 1
ATOM 9555 C C . LEU D 1 186 ? 55.791 20.956 -11.405 1.00 64.22 189 LEU D C 1
ATOM 9556 O O . LEU D 1 186 ? 54.787 21.087 -10.709 1.00 63.55 189 LEU D O 1
ATOM 9561 N N . ALA D 1 187 ? 56.736 21.885 -11.485 1.00 64.59 190 ALA D N 1
ATOM 9562 C CA . ALA D 1 187 ? 56.657 23.123 -10.720 1.00 66.10 190 ALA D CA 1
ATOM 9563 C C . ALA D 1 187 ? 55.919 24.264 -11.420 1.00 66.98 190 ALA D C 1
ATOM 9564 O O . ALA D 1 187 ? 55.799 25.355 -10.860 1.00 67.21 190 ALA D O 1
ATOM 9566 N N . ASP D 1 188 ? 55.418 24.021 -12.629 1.00 67.36 191 ASP D N 1
ATOM 9567 C CA . ASP D 1 188 ? 54.718 25.066 -13.369 1.00 67.30 191 ASP D CA 1
ATOM 9568 C C . ASP D 1 188 ? 53.560 25.681 -12.590 1.00 66.03 191 ASP D C 1
ATOM 9569 O O . ASP D 1 188 ? 53.356 26.892 -12.640 1.00 66.74 191 ASP D O 1
ATOM 9574 N N . ASP D 1 189 ? 52.799 24.861 -11.875 1.00 64.54 192 ASP D N 1
ATOM 9575 C CA . ASP D 1 189 ? 51.700 25.384 -11.066 1.00 61.87 192 ASP D CA 1
ATOM 9576 C C . ASP D 1 189 ? 51.793 24.752 -9.685 1.00 60.40 192 ASP D C 1
ATOM 9577 O O . ASP D 1 189 ? 51.572 23.548 -9.525 1.00 59.23 192 ASP D O 1
ATOM 9582 N N . LEU D 1 190 ? 52.112 25.576 -8.691 1.00 57.68 193 LEU D N 1
ATOM 9583 C CA . LEU D 1 190 ? 52.285 25.117 -7.320 1.00 55.37 193 LEU D CA 1
ATOM 9584 C C . LEU D 1 190 ? 51.038 25.140 -6.439 1.00 55.22 193 LEU D C 1
ATOM 9585 O O . LEU D 1 190 ? 51.136 25.049 -5.212 1.00 53.34 193 LEU D O 1
ATOM 9590 N N . THR D 1 191 ? 49.866 25.251 -7.053 1.00 55.23 194 THR D N 1
ATOM 9591 C CA . THR D 1 191 ? 48.626 25.271 -6.281 1.00 55.40 194 THR D CA 1
ATOM 9592 C C . THR D 1 191 ? 48.481 23.996 -5.449 1.00 54.35 194 THR D C 1
ATOM 9593 O O . THR D 1 191 ? 48.172 24.054 -4.260 1.00 53.72 194 THR D O 1
ATOM 9597 N N . ASN D 1 192 ? 48.702 22.843 -6.072 1.00 54.47 195 ASN D N 1
ATOM 9598 C CA . ASN D 1 192 ? 48.588 21.579 -5.353 1.00 53.64 195 ASN D CA 1
ATOM 9599 C C . ASN D 1 192 ? 49.733 21.426 -4.360 1.00 51.85 195 ASN D C 1
ATOM 9600 O O . ASN D 1 192 ? 49.538 20.952 -3.239 1.00 51.96 195 ASN D O 1
ATOM 9605 N N . ALA D 1 193 ? 50.927 21.835 -4.771 1.00 48.82 196 ALA D N 1
ATOM 9606 C CA . ALA D 1 193 ? 52.082 21.779 -3.891 1.00 48.56 196 ALA D CA 1
ATOM 9607 C C . ALA D 1 193 ? 51.751 22.538 -2.603 1.00 48.29 196 ALA D C 1
ATOM 9608 O O . ALA D 1 193 ? 52.218 22.184 -1.522 1.00 48.63 196 ALA D O 1
ATOM 9610 N N . ASN D 1 194 ? 50.932 23.579 -2.731 1.00 48.45 197 ASN D N 1
ATOM 9611 C CA . ASN D 1 194 ? 50.520 24.397 -1.594 1.00 47.79 197 ASN D CA 1
ATOM 9612 C C . ASN D 1 194 ? 49.494 23.641 -0.759 1.00 47.76 197 ASN D C 1
ATOM 9613 O O . ASN D 1 194 ? 49.542 23.664 0.472 1.00 46.47 197 ASN D O 1
ATOM 9618 N N . HIS D 1 195 ? 48.563 22.976 -1.439 1.00 48.03 198 HIS D N 1
ATOM 9619 C CA . HIS D 1 195 ? 47.526 22.201 -0.770 1.00 49.33 198 HIS D CA 1
ATOM 9620 C C . HIS D 1 195 ? 48.145 21.104 0.089 1.00 49.51 198 HIS D C 1
ATOM 9621 O O . HIS D 1 195 ? 47.616 20.749 1.147 1.00 50.19 198 HIS D O 1
ATOM 9628 N N . MET D 1 196 ? 49.255 20.551 -0.385 1.00 48.82 199 MET D N 1
ATOM 9629 C CA . MET D 1 196 ? 49.952 19.501 0.349 1.00 48.12 199 MET D CA 1
ATOM 9630 C C . MET D 1 196 ? 50.403 20.083 1.687 1.00 47.80 199 MET D C 1
ATOM 9631 O O . MET D 1 196 ? 50.095 19.547 2.750 1.00 47.67 199 MET D O 1
ATOM 9636 N N . GLY D 1 197 ? 51.133 21.192 1.606 1.00 49.28 200 GLY D N 1
ATOM 9637 C CA . GLY D 1 197 ? 51.645 21.860 2.790 1.00 49.36 200 GLY D CA 1
ATOM 9638 C C . GLY D 1 197 ? 50.586 22.270 3.792 1.00 48.34 200 GLY D C 1
ATOM 9639 O O . GLY D 1 197 ? 50.823 22.211 4.999 1.00 48.80 200 GLY D O 1
ATOM 9640 N N . LEU D 1 198 ? 49.415 22.675 3.308 1.00 46.98 201 LEU D N 1
ATOM 9641 C CA . LEU D 1 198 ? 48.346 23.101 4.202 1.00 45.58 201 LEU D CA 1
ATOM 9642 C C . LEU D 1 198 ? 47.591 21.920 4.807 1.00 45.62 201 LEU D C 1
ATOM 9643 O O . LEU D 1 198 ? 47.015 22.028 5.890 1.00 41.77 201 LEU D O 1
ATOM 9648 N N . PHE D 1 199 ? 47.579 20.786 4.118 1.00 45.01 202 PHE D N 1
ATOM 9649 C CA . PHE D 1 199 ? 46.863 19.652 4.680 1.00 43.63 202 PHE D CA 1
ATOM 9650 C C . PHE D 1 199 ? 47.629 19.141 5.886 1.00 43.75 202 PHE D C 1
ATOM 9651 O O . PHE D 1 199 ? 47.040 18.615 6.834 1.00 44.03 202 PHE D O 1
ATOM 9659 N N . LEU D 1 200 ? 48.945 19.297 5.850 1.00 43.56 203 LEU D N 1
ATOM 9660 C CA . LEU D 1 200 ? 49.766 18.848 6.962 1.00 46.03 203 LEU D CA 1
ATOM 9661 C C . LEU D 1 200 ? 49.627 19.801 8.140 1.00 46.66 203 LEU D C 1
ATOM 9662 O O . LEU D 1 200 ? 49.297 19.382 9.251 1.00 47.06 203 LEU D O 1
ATOM 9667 N N . GLN D 1 201 ? 49.863 21.086 7.889 1.00 48.52 204 GLN D N 1
ATOM 9668 C CA . GLN D 1 201 ? 49.797 22.097 8.938 1.00 50.31 204 GLN D CA 1
ATOM 9669 C C . GLN D 1 201 ? 48.443 22.145 9.623 1.00 49.97 204 GLN D C 1
ATOM 9670 O O . GLN D 1 201 ? 48.361 22.202 10.846 1.00 50.40 204 GLN D O 1
ATOM 9676 N N . LYS D 1 202 ? 47.376 22.116 8.840 1.00 50.46 205 LYS D N 1
ATOM 9677 C CA . LYS D 1 202 ? 46.049 22.166 9.426 1.00 52.20 205 LYS D CA 1
ATOM 9678 C C . LYS D 1 202 ? 45.776 20.954 10.311 1.00 51.33 205 LYS D C 1
ATOM 9679 O O . LYS D 1 202 ? 45.252 21.102 11.416 1.00 50.94 205 LYS D O 1
ATOM 9685 N N . THR D 1 203 ? 46.142 19.764 9.839 1.00 51.54 206 THR D N 1
ATOM 9686 C CA . THR D 1 203 ? 45.938 18.546 10.623 1.00 51.35 206 THR D CA 1
ATOM 9687 C C . THR D 1 203 ? 46.744 18.662 11.923 1.00 51.48 206 THR D C 1
ATOM 9688 O O . THR D 1 203 ? 46.323 18.184 12.974 1.00 50.91 206 THR D O 1
ATOM 9692 N N . ASN D 1 204 ? 47.906 19.305 11.837 1.00 52.94 207 ASN D N 1
ATOM 9693 C CA . ASN D 1 204 ? 48.772 19.523 12.993 1.00 55.59 207 ASN D CA 1
ATOM 9694 C C . ASN D 1 204 ? 48.117 20.519 13.957 1.00 56.98 207 ASN D C 1
ATOM 9695 O O . ASN D 1 204 ? 48.136 20.327 15.176 1.00 56.91 207 ASN D O 1
ATOM 9700 N N . ILE D 1 205 ? 47.544 21.582 13.397 1.00 56.67 208 ILE D N 1
ATOM 9701 C CA . ILE D 1 205 ? 46.879 22.608 14.191 1.00 56.30 208 ILE D CA 1
ATOM 9702 C C . ILE D 1 205 ? 45.762 21.975 15.007 1.00 56.46 208 ILE D C 1
ATOM 9703 O O . ILE D 1 205 ? 45.699 22.140 16.222 1.00 58.29 208 ILE D O 1
ATOM 9708 N N . ILE D 1 206 ? 44.883 21.245 14.330 1.00 55.37 209 ILE D N 1
ATOM 9709 C CA . ILE D 1 206 ? 43.753 20.607 14.993 1.00 54.69 209 ILE D CA 1
ATOM 9710 C C . ILE D 1 206 ? 44.181 19.711 16.147 1.00 55.97 209 ILE D C 1
ATOM 9711 O O . ILE D 1 206 ? 43.716 19.877 17.274 1.00 55.42 209 ILE D O 1
ATOM 9716 N N . ARG D 1 207 ? 45.076 18.771 15.859 1.00 56.40 210 ARG D N 1
ATOM 9717 C CA . ARG D 1 207 ? 45.561 17.825 16.854 1.00 57.44 210 ARG D CA 1
ATOM 9718 C C . ARG D 1 207 ? 46.393 18.456 17.979 1.00 59.17 210 ARG D C 1
ATOM 9719 O O . ARG D 1 207 ? 46.237 18.082 19.142 1.00 57.87 210 ARG D O 1
ATOM 9727 N N . ASP D 1 208 ? 47.272 19.401 17.639 1.00 61.60 211 ASP D N 1
ATOM 9728 C CA . ASP D 1 208 ? 48.125 20.065 18.633 1.00 63.99 211 ASP D CA 1
ATOM 9729 C C . ASP D 1 208 ? 47.424 21.173 19.422 1.00 67.18 211 ASP D C 1
ATOM 9730 O O . ASP D 1 208 ? 48.063 21.890 20.198 1.00 65.87 211 ASP D O 1
ATOM 9735 N N . PHE D 1 209 ? 46.117 21.314 19.228 1.00 71.09 212 PHE D N 1
ATOM 9736 C CA . PHE D 1 209 ? 45.353 22.348 19.916 1.00 75.86 212 PHE D CA 1
ATOM 9737 C C . PHE D 1 209 ? 45.702 22.453 21.397 1.00 78.47 212 PHE D C 1
ATOM 9738 O O . PHE D 1 209 ? 46.256 23.459 21.846 1.00 77.70 212 PHE D O 1
ATOM 9746 N N . TYR D 1 210 ? 45.380 21.406 22.150 1.00 81.84 213 TYR D N 1
ATOM 9747 C CA . TYR D 1 210 ? 45.642 21.383 23.582 1.00 85.71 213 TYR D CA 1
ATOM 9748 C C . TYR D 1 210 ? 47.048 21.861 23.938 1.00 87.92 213 TYR D C 1
ATOM 9749 O O . TYR D 1 210 ? 47.207 22.830 24.678 1.00 88.47 213 TYR D O 1
ATOM 9758 N N . GLU D 1 211 ? 48.066 21.183 23.415 1.00 90.31 214 GLU D N 1
ATOM 9759 C CA . GLU D 1 211 ? 49.446 21.563 23.704 1.00 92.89 214 GLU D CA 1
ATOM 9760 C C . GLU D 1 211 ? 49.655 23.071 23.624 1.00 93.70 214 GLU D C 1
ATOM 9761 O O . GLU D 1 211 ? 50.129 23.693 24.574 1.00 93.72 214 GLU D O 1
ATOM 9767 N N . ASP D 1 212 ? 49.294 23.653 22.486 1.00 94.86 215 ASP D N 1
ATOM 9768 C CA . ASP D 1 212 ? 49.461 25.084 22.272 1.00 96.35 215 ASP D CA 1
ATOM 9769 C C . ASP D 1 212 ? 48.580 25.941 23.180 1.00 97.31 215 ASP D C 1
ATOM 9770 O O . ASP D 1 212 ? 48.968 27.042 23.570 1.00 97.38 215 ASP D O 1
ATOM 9775 N N . ILE D 1 213 ? 47.399 25.433 23.515 1.00 98.48 216 ILE D N 1
ATOM 9776 C CA . ILE D 1 213 ? 46.463 26.162 24.367 1.00 99.38 216 ILE D CA 1
ATOM 9777 C C . ILE D 1 213 ? 46.844 26.105 25.849 1.00 100.06 216 ILE D C 1
ATOM 9778 O O . ILE D 1 213 ? 46.449 26.971 26.634 1.00 100.25 216 ILE D O 1
ATOM 9783 N N . CYS D 1 214 ? 47.616 25.090 26.226 1.00 100.86 217 CYS D N 1
ATOM 9784 C CA . CYS D 1 214 ? 48.032 24.923 27.615 1.00 101.56 217 CYS D CA 1
ATOM 9785 C C . CYS D 1 214 ? 49.501 25.251 27.877 1.00 102.37 217 CYS D C 1
ATOM 9786 O O . CYS D 1 214 ? 50.226 24.442 28.454 1.00 102.98 217 CYS D O 1
ATOM 9789 N N . GLU D 1 215 ? 49.942 26.433 27.460 1.00 103.01 218 GLU D N 1
ATOM 9790 C CA . GLU D 1 215 ? 51.325 26.835 27.692 1.00 103.83 218 GLU D CA 1
ATOM 9791 C C . GLU D 1 215 ? 51.456 28.342 27.890 1.00 104.09 218 GLU D C 1
ATOM 9792 O O . GLU D 1 215 ? 50.536 29.102 27.588 1.00 104.24 218 GLU D O 1
ATOM 9798 N N . VAL D 1 216 ? 52.607 28.763 28.406 1.00 104.05 219 VAL D N 1
ATOM 9799 C CA . VAL D 1 216 ? 52.871 30.175 28.659 1.00 103.84 219 VAL D CA 1
ATOM 9800 C C . VAL D 1 216 ? 54.017 30.727 27.814 1.00 103.28 219 VAL D C 1
ATOM 9801 O O . VAL D 1 216 ? 55.176 30.347 27.993 1.00 103.11 219 VAL D O 1
ATOM 9805 N N . PRO D 1 217 ? 53.703 31.638 26.879 1.00 102.41 220 PRO D N 1
ATOM 9806 C CA . PRO D 1 217 ? 52.346 32.132 26.613 1.00 101.73 220 PRO D CA 1
ATOM 9807 C C . PRO D 1 217 ? 51.549 31.138 25.769 1.00 101.13 220 PRO D C 1
ATOM 9808 O O . PRO D 1 217 ? 52.124 30.355 25.013 1.00 101.33 220 PRO D O 1
ATOM 9812 N N . PRO D 1 218 ? 50.212 31.153 25.889 1.00 100.25 221 PRO D N 1
ATOM 9813 C CA . PRO D 1 218 ? 49.396 30.226 25.101 1.00 99.03 221 PRO D CA 1
ATOM 9814 C C . PRO D 1 218 ? 49.386 30.641 23.630 1.00 97.89 221 PRO D C 1
ATOM 9815 O O . PRO D 1 218 ? 49.262 31.826 23.313 1.00 97.30 221 PRO D O 1
ATOM 9819 N N . ARG D 1 219 ? 49.530 29.665 22.738 1.00 96.66 222 ARG D N 1
ATOM 9820 C CA . ARG D 1 219 ? 49.535 29.939 21.306 1.00 95.04 222 ARG D CA 1
ATOM 9821 C C . ARG D 1 219 ? 48.300 29.385 20.604 1.00 93.46 222 ARG D C 1
ATOM 9822 O O . ARG D 1 219 ? 48.084 28.174 20.561 1.00 93.51 222 ARG D O 1
ATOM 9830 N N . VAL D 1 220 ? 47.490 30.285 20.058 1.00 91.43 223 VAL D N 1
ATOM 9831 C CA . VAL D 1 220 ? 46.276 29.903 19.350 1.00 89.62 223 VAL D CA 1
ATOM 9832 C C . VAL D 1 220 ? 46.426 30.112 17.849 1.00 88.14 223 VAL D C 1
ATOM 9833 O O . VAL D 1 220 ? 46.933 31.142 17.401 1.00 87.54 223 VAL D O 1
ATOM 9837 N N . PHE D 1 221 ? 45.976 29.123 17.082 1.00 86.33 224 PHE D N 1
ATOM 9838 C CA . PHE D 1 221 ? 46.054 29.169 15.629 1.00 83.82 224 PHE D CA 1
ATOM 9839 C C . PHE D 1 221 ? 44.678 29.055 14.983 1.00 82.05 224 PHE D C 1
ATOM 9840 O O . PHE D 1 221 ? 44.477 29.507 13.858 1.00 82.52 224 PHE D O 1
ATOM 9848 N N . TRP D 1 222 ? 43.735 28.448 15.695 1.00 80.26 225 TRP D N 1
ATOM 9849 C CA . TRP D 1 222 ? 42.380 28.280 15.179 1.00 79.43 225 TRP D CA 1
ATOM 9850 C C . TRP D 1 222 ? 41.741 29.633 14.863 1.00 80.05 225 TRP D C 1
ATOM 9851 O O . TRP D 1 222 ? 41.593 30.484 15.740 1.00 80.61 225 TRP D O 1
ATOM 9862 N N . PRO D 1 223 ? 41.347 29.842 13.595 1.00 80.48 226 PRO D N 1
ATOM 9863 C CA . PRO D 1 223 ? 40.723 31.081 13.117 1.00 80.28 226 PRO D CA 1
ATOM 9864 C C . PRO D 1 223 ? 39.408 31.436 13.803 1.00 80.25 226 PRO D C 1
ATOM 9865 O O . PRO D 1 223 ? 38.455 30.655 13.781 1.00 78.70 226 PRO D O 1
ATOM 9869 N N . ARG D 1 224 ? 39.365 32.626 14.398 1.00 81.47 227 ARG D N 1
ATOM 9870 C CA . ARG D 1 224 ? 38.172 33.104 15.092 1.00 82.33 227 ARG D CA 1
ATOM 9871 C C . ARG D 1 224 ? 36.927 32.932 14.229 1.00 82.52 227 ARG D C 1
ATOM 9872 O O . ARG D 1 224 ? 35.864 32.570 14.728 1.00 82.37 227 ARG D O 1
ATOM 9880 N N . GLU D 1 225 ? 37.067 33.185 12.932 1.00 83.55 228 GLU D N 1
ATOM 9881 C CA . GLU D 1 225 ? 35.949 33.060 12.004 1.00 84.55 228 GLU D CA 1
ATOM 9882 C C . GLU D 1 225 ? 35.292 31.686 12.091 1.00 85.86 228 GLU D C 1
ATOM 9883 O O . GLU D 1 225 ? 34.087 31.551 11.878 1.00 86.34 228 GLU D O 1
ATOM 9889 N N . ILE D 1 226 ? 36.087 30.667 12.403 1.00 86.89 229 ILE D N 1
ATOM 9890 C CA . ILE D 1 226 ? 35.573 29.308 12.511 1.00 88.27 229 ILE D CA 1
ATOM 9891 C C . ILE D 1 226 ? 34.767 29.104 13.791 1.00 88.99 229 ILE D C 1
ATOM 9892 O O . ILE D 1 226 ? 33.647 28.594 13.750 1.00 88.97 229 ILE D O 1
ATOM 9897 N N . TRP D 1 227 ? 35.334 29.505 14.925 1.00 89.89 230 TRP D N 1
ATOM 9898 C CA . TRP D 1 227 ? 34.655 29.343 16.205 1.00 90.88 230 TRP D CA 1
ATOM 9899 C C . TRP D 1 227 ? 33.826 30.547 16.646 1.00 92.24 230 TRP D C 1
ATOM 9900 O O . TRP D 1 227 ? 33.338 30.585 17.776 1.00 92.33 230 TRP D O 1
ATOM 9911 N N . GLU D 1 228 ? 33.667 31.528 15.762 1.00 93.87 231 GLU D N 1
ATOM 9912 C CA . GLU D 1 228 ? 32.874 32.713 16.080 1.00 95.03 231 GLU D CA 1
ATOM 9913 C C . GLU D 1 228 ? 31.417 32.307 16.262 1.00 95.36 231 GLU D C 1
ATOM 9914 O O . GLU D 1 228 ? 30.580 33.120 16.656 1.00 95.92 231 GLU D O 1
ATOM 9920 N N . LYS D 1 229 ? 31.125 31.041 15.978 1.00 95.31 232 LYS D N 1
ATOM 9921 C CA . LYS D 1 229 ? 29.771 30.512 16.094 1.00 95.93 232 LYS D CA 1
ATOM 9922 C C . LYS D 1 229 ? 29.707 29.319 17.046 1.00 96.50 232 LYS D C 1
ATOM 9923 O O . LYS D 1 229 ? 28.722 28.579 17.073 1.00 95.96 232 LYS D O 1
ATOM 9929 N N . TYR D 1 230 ? 30.757 29.140 17.839 1.00 97.11 233 TYR D N 1
ATOM 9930 C CA . TYR D 1 230 ? 30.799 28.028 18.777 1.00 97.83 233 TYR D CA 1
ATOM 9931 C C . TYR D 1 230 ? 31.087 28.503 20.192 1.00 98.51 233 TYR D C 1
ATOM 9932 O O . TYR D 1 230 ? 30.786 27.809 21.164 1.00 98.78 233 TYR D O 1
ATOM 9941 N N . THR D 1 231 ? 31.660 29.695 20.303 1.00 99.19 234 THR D N 1
ATOM 9942 C CA . THR D 1 231 ? 31.981 30.259 21.604 1.00 100.70 234 THR D CA 1
ATOM 9943 C C . THR D 1 231 ? 32.621 31.631 21.465 1.00 101.53 234 THR D C 1
ATOM 9944 O O . THR D 1 231 ? 33.177 31.968 20.418 1.00 101.47 234 THR D O 1
ATOM 9948 N N . ASP D 1 232 ? 32.537 32.414 22.535 1.00 102.30 235 ASP D N 1
ATOM 9949 C CA . ASP D 1 232 ? 33.106 33.753 22.565 1.00 102.75 235 ASP D CA 1
ATOM 9950 C C . ASP D 1 232 ? 34.567 33.684 22.999 1.00 102.74 235 ASP D C 1
ATOM 9951 O O . ASP D 1 232 ? 35.354 34.593 22.724 1.00 102.76 235 ASP D O 1
ATOM 9956 N N . ASP D 1 233 ? 34.924 32.600 23.681 1.00 102.35 236 ASP D N 1
ATOM 9957 C CA . ASP D 1 233 ? 36.291 32.412 24.144 1.00 102.31 236 ASP D CA 1
ATOM 9958 C C . ASP D 1 233 ? 36.799 31.026 23.763 1.00 101.92 236 ASP D C 1
ATOM 9959 O O . ASP D 1 233 ? 36.091 30.029 23.903 1.00 101.59 236 ASP D O 1
ATOM 9964 N N . LEU D 1 234 ? 38.038 30.976 23.287 1.00 101.59 237 LEU D N 1
ATOM 9965 C CA . LEU D 1 234 ? 38.651 29.727 22.852 1.00 101.24 237 LEU D CA 1
ATOM 9966 C C . LEU D 1 234 ? 39.177 28.875 24.009 1.00 100.80 237 LEU D C 1
ATOM 9967 O O . LEU D 1 234 ? 39.024 27.653 24.004 1.00 100.67 237 LEU D O 1
ATOM 9972 N N . HIS D 1 235 ? 39.794 29.514 24.999 1.00 100.05 238 HIS D N 1
ATOM 9973 C CA . HIS D 1 235 ? 40.331 28.786 26.145 1.00 99.42 238 HIS D CA 1
ATOM 9974 C C . HIS D 1 235 ? 39.226 28.014 26.866 1.00 99.21 238 HIS D C 1
ATOM 9975 O O . HIS D 1 235 ? 39.499 27.142 27.691 1.00 98.56 238 HIS D O 1
ATOM 9982 N N . ALA D 1 236 ? 37.978 28.338 26.543 1.00 99.53 239 ALA D N 1
ATOM 9983 C CA . ALA D 1 236 ? 36.824 27.691 27.158 1.00 100.14 239 ALA D CA 1
ATOM 9984 C C . ALA D 1 236 ? 36.690 26.235 26.731 1.00 100.60 239 ALA D C 1
ATOM 9985 O O . ALA D 1 236 ? 36.072 25.430 27.428 1.00 101.02 239 ALA D O 1
ATOM 9987 N N . PHE D 1 237 ? 37.266 25.905 25.580 1.00 101.22 240 PHE D N 1
ATOM 9988 C CA . PHE D 1 237 ? 37.208 24.548 25.050 1.00 101.39 240 PHE D CA 1
ATOM 9989 C C . PHE D 1 237 ? 37.830 23.518 25.989 1.00 101.77 240 PHE D C 1
ATOM 9990 O O . PHE D 1 237 ? 37.606 22.317 25.837 1.00 101.58 240 PHE D O 1
ATOM 9998 N N . LYS D 1 238 ? 38.605 23.991 26.961 1.00 102.16 241 LYS D N 1
ATOM 9999 C CA . LYS D 1 238 ? 39.251 23.104 27.923 1.00 102.47 241 LYS D CA 1
ATOM 10000 C C . LYS D 1 238 ? 38.233 22.389 28.813 1.00 103.16 241 LYS D C 1
ATOM 10001 O O . LYS D 1 238 ? 38.331 21.181 29.042 1.00 102.94 241 LYS D O 1
ATOM 10007 N N . ASP D 1 239 ? 37.258 23.145 29.311 1.00 103.81 242 ASP D N 1
ATOM 10008 C CA . ASP D 1 239 ? 36.231 22.610 30.200 1.00 104.65 242 ASP D CA 1
ATOM 10009 C C . ASP D 1 239 ? 35.363 21.511 29.602 1.00 104.71 242 ASP D C 1
ATOM 10010 O O . ASP D 1 239 ? 34.856 21.636 28.487 1.00 104.96 242 ASP D O 1
ATOM 10015 N N . GLU D 1 240 ? 35.192 20.438 30.370 1.00 104.88 243 GLU D N 1
ATOM 10016 C CA . GLU D 1 240 ? 34.385 19.292 29.965 1.00 104.87 243 GLU D CA 1
ATOM 10017 C C . GLU D 1 240 ? 32.933 19.728 29.815 1.00 104.85 243 GLU D C 1
ATOM 10018 O O . GLU D 1 240 ? 32.135 19.067 29.150 1.00 105.08 243 GLU D O 1
ATOM 10024 N N . LEU D 1 241 ? 32.604 20.849 30.446 1.00 104.86 244 LEU D N 1
ATOM 10025 C CA . LEU D 1 241 ? 31.256 21.401 30.416 1.00 104.67 244 LEU D CA 1
ATOM 10026 C C . LEU D 1 241 ? 30.820 21.821 29.016 1.00 104.76 244 LEU D C 1
ATOM 10027 O O . LEU D 1 241 ? 29.628 22.003 28.759 1.00 104.67 244 LEU D O 1
ATOM 10032 N N . HIS D 1 242 ? 31.782 21.962 28.109 1.00 104.69 245 HIS D N 1
ATOM 10033 C CA . HIS D 1 242 ? 31.479 22.394 26.748 1.00 104.11 245 HIS D CA 1
ATOM 10034 C C . HIS D 1 242 ? 31.966 21.439 25.661 1.00 103.01 245 HIS D C 1
ATOM 10035 O O . HIS D 1 242 ? 32.430 21.880 24.611 1.00 103.13 245 HIS D O 1
ATOM 10042 N N . GLU D 1 243 ? 31.858 20.137 25.904 1.00 101.61 246 GLU D N 1
ATOM 10043 C CA . GLU D 1 243 ? 32.293 19.153 24.921 1.00 100.17 246 GLU D CA 1
ATOM 10044 C C . GLU D 1 243 ? 31.443 19.229 23.660 1.00 99.23 246 GLU D C 1
ATOM 10045 O O . GLU D 1 243 ? 31.937 19.003 22.558 1.00 99.15 246 GLU D O 1
ATOM 10051 N N . ALA D 1 244 ? 30.163 19.547 23.828 1.00 97.99 247 ALA D N 1
ATOM 10052 C CA . ALA D 1 244 ? 29.244 19.647 22.699 1.00 96.51 247 ALA D CA 1
ATOM 10053 C C . ALA D 1 244 ? 29.609 20.814 21.786 1.00 95.77 247 ALA D C 1
ATOM 10054 O O . ALA D 1 244 ? 29.637 20.673 20.561 1.00 95.71 247 ALA D O 1
ATOM 10056 N N . LYS D 1 245 ? 29.889 21.964 22.390 1.00 94.54 248 LYS D N 1
ATOM 10057 C CA . LYS D 1 245 ? 30.252 23.163 21.641 1.00 92.97 248 LYS D CA 1
ATOM 10058 C C . LYS D 1 245 ? 31.697 23.052 21.159 1.00 91.30 248 LYS D C 1
ATOM 10059 O O . LYS D 1 245 ? 32.098 23.710 20.200 1.00 90.97 248 LYS D O 1
ATOM 10065 N N . ALA D 1 246 ? 32.472 22.208 21.829 1.00 89.40 249 ALA D N 1
ATOM 10066 C CA . ALA D 1 246 ? 33.871 22.005 21.480 1.00 87.93 249 ALA D CA 1
ATOM 10067 C C . ALA D 1 246 ? 34.032 21.106 20.260 1.00 86.78 249 ALA D C 1
ATOM 10068 O O . ALA D 1 246 ? 34.753 21.441 19.318 1.00 85.94 249 ALA D O 1
ATOM 10070 N N . VAL D 1 247 ? 33.358 19.962 20.286 1.00 85.78 250 VAL D N 1
ATOM 10071 C CA . VAL D 1 247 ? 33.424 19.006 19.190 1.00 84.73 250 VAL D CA 1
ATOM 10072 C C . VAL D 1 247 ? 32.988 19.627 17.866 1.00 84.12 250 VAL D C 1
ATOM 10073 O O . VAL D 1 247 ? 33.622 19.406 16.833 1.00 83.93 250 VAL D O 1
ATOM 10077 N N . GLU D 1 248 ? 31.910 20.406 17.895 1.00 83.30 251 GLU D N 1
ATOM 10078 C CA . GLU D 1 248 ? 31.414 21.044 16.681 1.00 81.67 251 GLU D CA 1
ATOM 10079 C C . GLU D 1 248 ? 32.463 21.935 16.033 1.00 79.17 251 GLU D C 1
ATOM 10080 O O . GLU D 1 248 ? 32.619 21.934 14.814 1.00 79.48 251 GLU D O 1
ATOM 10086 N N . CYS D 1 249 ? 33.173 22.704 16.848 1.00 75.79 252 CYS D N 1
ATOM 10087 C CA . CYS D 1 249 ? 34.208 23.581 16.324 1.00 73.47 252 CYS D CA 1
ATOM 10088 C C . CYS D 1 249 ? 35.300 22.712 15.699 1.00 73.11 252 CYS D C 1
ATOM 10089 O O . CYS D 1 249 ? 35.900 23.071 14.683 1.00 72.83 252 CYS D O 1
ATOM 10092 N N . LEU D 1 250 ? 35.546 21.562 16.321 1.00 71.76 253 LEU D N 1
ATOM 10093 C CA . LEU D 1 250 ? 36.539 20.612 15.839 1.00 70.57 253 LEU D CA 1
ATOM 10094 C C . LEU D 1 250 ? 36.107 20.079 14.475 1.00 70.00 253 LEU D C 1
ATOM 10095 O O . LEU D 1 250 ? 36.856 20.154 13.503 1.00 69.90 253 LEU D O 1
ATOM 10100 N N . ASN D 1 251 ? 34.891 19.548 14.410 1.00 69.07 254 ASN D N 1
ATOM 10101 C CA . ASN D 1 251 ? 34.350 19.014 13.168 1.00 68.45 254 ASN D CA 1
ATOM 10102 C C . ASN D 1 251 ? 34.373 20.065 12.067 1.00 68.91 254 ASN D C 1
ATOM 10103 O O . ASN D 1 251 ? 34.510 19.740 10.884 1.00 69.76 254 ASN D O 1
ATOM 10108 N N . ALA D 1 252 ? 34.233 21.327 12.458 1.00 68.15 255 ALA D N 1
ATOM 10109 C CA . ALA D 1 252 ? 34.246 22.425 11.502 1.00 67.62 255 ALA D CA 1
ATOM 10110 C C . ALA D 1 252 ? 35.675 22.611 11.008 1.00 66.82 255 ALA D C 1
ATOM 10111 O O . ALA D 1 252 ? 35.903 22.983 9.855 1.00 66.22 255 ALA D O 1
ATOM 10113 N N . MET D 1 253 ? 36.632 22.351 11.895 1.00 66.36 256 MET D N 1
ATOM 10114 C CA . MET D 1 253 ? 38.047 22.465 11.561 1.00 66.52 256 MET D CA 1
ATOM 10115 C C . MET D 1 253 ? 38.418 21.360 10.572 1.00 65.30 256 MET D C 1
ATOM 10116 O O . MET D 1 253 ? 39.029 21.611 9.535 1.00 64.86 256 MET D O 1
ATOM 10121 N N . VAL D 1 254 ? 38.037 20.133 10.905 1.00 64.32 257 VAL D N 1
ATOM 10122 C CA . VAL D 1 254 ? 38.321 18.987 10.050 1.00 63.30 257 VAL D CA 1
ATOM 10123 C C . VAL D 1 254 ? 37.751 19.226 8.654 1.00 63.03 257 VAL D C 1
ATOM 10124 O O . VAL D 1 254 ? 38.455 19.088 7.650 1.00 61.92 257 VAL D O 1
ATOM 10128 N N . ALA D 1 255 ? 36.475 19.591 8.595 1.00 63.04 258 ALA D N 1
ATOM 10129 C CA . ALA D 1 255 ? 35.833 19.859 7.316 1.00 62.41 258 ALA D CA 1
ATOM 10130 C C . ALA D 1 255 ? 36.722 20.823 6.542 1.00 61.68 258 ALA D C 1
ATOM 10131 O O . ALA D 1 255 ? 37.031 20.601 5.371 1.00 62.96 258 ALA D O 1
ATOM 10133 N N . ASP D 1 256 ? 37.151 21.886 7.208 1.00 60.24 259 ASP D N 1
ATOM 10134 C CA . ASP D 1 256 ? 38.014 22.870 6.575 1.00 58.67 259 ASP D CA 1
ATOM 10135 C C . ASP D 1 256 ? 39.271 22.229 5.990 1.00 58.79 259 ASP D C 1
ATOM 10136 O O . ASP D 1 256 ? 39.802 22.691 4.977 1.00 59.04 259 ASP D O 1
ATOM 10141 N N . ALA D 1 257 ? 39.747 21.168 6.635 1.00 57.97 260 ALA D N 1
ATOM 10142 C CA . ALA D 1 257 ? 40.958 20.482 6.194 1.00 55.59 260 ALA D CA 1
ATOM 10143 C C . ALA D 1 257 ? 40.712 19.548 5.018 1.00 54.57 260 ALA D C 1
ATOM 10144 O O . ALA D 1 257 ? 41.507 19.501 4.081 1.00 52.08 260 ALA D O 1
ATOM 10146 N N . LEU D 1 258 ? 39.604 18.816 5.069 1.00 54.74 261 LEU D N 1
ATOM 10147 C CA . LEU D 1 258 ? 39.256 17.868 4.022 1.00 54.71 261 LEU D CA 1
ATOM 10148 C C . LEU D 1 258 ? 39.173 18.501 2.633 1.00 56.57 261 LEU D C 1
ATOM 10149 O O . LEU D 1 258 ? 39.090 17.796 1.623 1.00 57.47 261 LEU D O 1
ATOM 10154 N N . VAL D 1 259 ? 39.206 19.829 2.587 1.00 56.41 262 VAL D N 1
ATOM 10155 C CA . VAL D 1 259 ? 39.145 20.564 1.329 1.00 55.82 262 VAL D CA 1
ATOM 10156 C C . VAL D 1 259 ? 40.423 20.403 0.500 1.00 55.67 262 VAL D C 1
ATOM 10157 O O . VAL D 1 259 ? 40.398 20.501 -0.730 1.00 54.34 262 VAL D O 1
ATOM 10161 N N . HIS D 1 260 ? 41.538 20.143 1.176 1.00 55.96 263 HIS D N 1
ATOM 10162 C CA . HIS D 1 260 ? 42.831 20.003 0.506 1.00 55.45 263 HIS D CA 1
ATOM 10163 C C . HIS D 1 260 ? 43.169 18.598 0.005 1.00 53.92 263 HIS D C 1
ATOM 10164 O O . HIS D 1 260 ? 44.100 18.422 -0.783 1.00 53.07 263 HIS D O 1
ATOM 10171 N N . VAL D 1 261 ? 42.412 17.605 0.456 1.00 53.14 264 VAL D N 1
ATOM 10172 C CA . VAL D 1 261 ? 42.661 16.224 0.068 1.00 52.15 264 VAL D CA 1
ATOM 10173 C C . VAL D 1 261 ? 42.681 15.966 -1.438 1.00 51.61 264 VAL D C 1
ATOM 10174 O O . VAL D 1 261 ? 43.663 15.441 -1.967 1.00 50.13 264 VAL D O 1
ATOM 10178 N N . PRO D 1 262 ? 41.602 16.336 -2.152 1.00 51.15 265 PRO D N 1
ATOM 10179 C CA . PRO D 1 262 ? 41.554 16.114 -3.600 1.00 49.07 265 PRO D CA 1
ATOM 10180 C C . PRO D 1 262 ? 42.828 16.547 -4.312 1.00 48.61 265 PRO D C 1
ATOM 10181 O O . PRO D 1 262 ? 43.274 15.897 -5.257 1.00 48.63 265 PRO D O 1
ATOM 10185 N N . HIS D 1 263 ? 43.415 17.644 -3.849 1.00 47.39 266 HIS D N 1
ATOM 10186 C CA . HIS D 1 263 ? 44.634 18.165 -4.453 1.00 47.14 266 HIS D CA 1
ATOM 10187 C C . HIS D 1 263 ? 45.867 17.406 -3.967 1.00 44.52 266 HIS D C 1
ATOM 10188 O O . HIS D 1 263 ? 46.872 17.329 -4.670 1.00 43.91 266 HIS D O 1
ATOM 10195 N N . VAL D 1 264 ? 45.789 16.849 -2.761 1.00 42.86 267 VAL D N 1
ATOM 10196 C CA . VAL D 1 264 ? 46.894 16.063 -2.225 1.00 41.37 267 VAL D CA 1
ATOM 10197 C C . VAL D 1 264 ? 47.007 14.848 -3.151 1.00 41.09 267 VAL D C 1
ATOM 10198 O O . VAL D 1 264 ? 48.077 14.541 -3.680 1.00 39.34 267 VAL D O 1
ATOM 10202 N N . VAL D 1 265 ? 45.877 14.176 -3.353 1.00 41.59 268 VAL D N 1
ATOM 10203 C CA . VAL D 1 265 ? 45.821 13.006 -4.215 1.00 43.02 268 VAL D CA 1
ATOM 10204 C C . VAL D 1 265 ? 46.385 13.352 -5.580 1.00 45.25 268 VAL D C 1
ATOM 10205 O O . VAL D 1 265 ? 47.280 12.674 -6.087 1.00 46.77 268 VAL D O 1
ATOM 10209 N N . GLU D 1 266 ? 45.867 14.429 -6.160 1.00 46.39 269 GLU D N 1
ATOM 10210 C CA . GLU D 1 266 ? 46.293 14.871 -7.476 1.00 46.94 269 GLU D CA 1
ATOM 10211 C C . GLU D 1 266 ? 47.802 15.033 -7.562 1.00 46.05 269 GLU D C 1
ATOM 10212 O O . GLU D 1 266 ? 48.429 14.604 -8.530 1.00 48.63 269 GLU D O 1
ATOM 10218 N N . TYR D 1 267 ? 48.382 15.655 -6.545 1.00 44.24 270 TYR D N 1
ATOM 10219 C CA . TYR D 1 267 ? 49.818 15.885 -6.507 1.00 40.92 270 TYR D CA 1
ATOM 10220 C C . TYR D 1 267 ? 50.622 14.590 -6.425 1.00 41.22 270 TYR D C 1
ATOM 10221 O O . TYR D 1 267 ? 51.577 14.398 -7.175 1.00 39.89 270 TYR D O 1
ATOM 10230 N N . LEU D 1 268 ? 50.244 13.704 -5.510 1.00 40.47 271 LEU D N 1
ATOM 10231 C CA . LEU D 1 268 ? 50.973 12.451 -5.352 1.00 39.96 271 LEU D CA 1
ATOM 10232 C C . LEU D 1 268 ? 50.901 11.600 -6.612 1.00 41.14 271 LEU D C 1
ATOM 10233 O O . LEU D 1 268 ? 51.833 10.858 -6.934 1.00 38.65 271 LEU D O 1
ATOM 10238 N N . ALA D 1 269 ? 49.791 11.727 -7.328 1.00 42.39 272 ALA D N 1
ATOM 10239 C CA . ALA D 1 269 ? 49.579 10.974 -8.552 1.00 43.48 272 ALA D CA 1
ATOM 10240 C C . ALA D 1 269 ? 50.504 11.445 -9.663 1.00 43.13 272 ALA D C 1
ATOM 10241 O O . ALA D 1 269 ? 50.731 10.727 -10.638 1.00 43.49 272 ALA D O 1
ATOM 10243 N N . SER D 1 270 ? 51.051 12.646 -9.509 1.00 43.89 273 SER D N 1
ATOM 10244 C CA . SER D 1 270 ? 51.935 13.209 -10.525 1.00 43.83 273 SER D CA 1
ATOM 10245 C C . SER D 1 270 ? 53.401 12.809 -10.391 1.00 45.32 273 SER D C 1
ATOM 10246 O O . SER D 1 270 ? 54.175 12.949 -11.342 1.00 46.69 273 SER D O 1
ATOM 10249 N N . LEU D 1 271 ? 53.784 12.311 -9.220 1.00 45.51 274 LEU D N 1
ATOM 10250 C CA . LEU D 1 271 ? 55.173 11.934 -8.973 1.00 46.06 274 LEU D CA 1
ATOM 10251 C C . LEU D 1 271 ? 55.597 10.660 -9.694 1.00 47.74 274 LEU D C 1
ATOM 10252 O O . LEU D 1 271 ? 54.842 9.687 -9.745 1.00 48.36 274 LEU D O 1
ATOM 10257 N N . ARG D 1 272 ? 56.815 10.665 -10.234 1.00 48.03 275 ARG D N 1
ATOM 10258 C CA . ARG D 1 272 ? 57.334 9.517 -10.970 1.00 49.49 275 ARG D CA 1
ATOM 10259 C C . ARG D 1 272 ? 58.532 8.809 -10.337 1.00 48.65 275 ARG D C 1
ATOM 10260 O O . ARG D 1 272 ? 58.844 7.671 -10.698 1.00 48.72 275 ARG D O 1
ATOM 10268 N N . ASP D 1 273 ? 59.217 9.471 -9.411 1.00 47.00 276 ASP D N 1
ATOM 10269 C CA . ASP D 1 273 ? 60.366 8.846 -8.762 1.00 45.17 276 ASP D CA 1
ATOM 10270 C C . ASP D 1 273 ? 59.972 8.195 -7.444 1.00 43.62 276 ASP D C 1
ATOM 10271 O O . ASP D 1 273 ? 59.377 8.839 -6.578 1.00 44.34 276 ASP D O 1
ATOM 10276 N N . PRO D 1 274 ? 60.322 6.910 -7.266 1.00 41.67 277 PRO D N 1
ATOM 10277 C CA . PRO D 1 274 ? 59.991 6.171 -6.040 1.00 40.08 277 PRO D CA 1
ATOM 10278 C C . PRO D 1 274 ? 60.385 6.874 -4.743 1.00 38.69 277 PRO D C 1
ATOM 10279 O O . PRO D 1 274 ? 59.588 6.952 -3.809 1.00 37.80 277 PRO D O 1
ATOM 10283 N N . SER D 1 275 ? 61.615 7.373 -4.681 1.00 38.61 278 SER D N 1
ATOM 10284 C CA . SER D 1 275 ? 62.090 8.067 -3.491 1.00 39.05 278 SER D CA 1
ATOM 10285 C C . SER D 1 275 ? 61.274 9.312 -3.180 1.00 38.38 278 SER D C 1
ATOM 10286 O O . SER D 1 275 ? 60.822 9.490 -2.053 1.00 35.78 278 SER D O 1
ATOM 10289 N N . VAL D 1 276 ? 61.099 10.173 -4.181 1.00 39.05 279 VAL D N 1
ATOM 10290 C CA . VAL D 1 276 ? 60.344 11.406 -4.002 1.00 39.37 279 VAL D CA 1
ATOM 10291 C C . VAL D 1 276 ? 58.926 11.092 -3.574 1.00 39.47 279 VAL D C 1
ATOM 10292 O O . VAL D 1 276 ? 58.353 11.766 -2.713 1.00 37.77 279 VAL D O 1
ATOM 10296 N N . PHE D 1 277 ? 58.360 10.060 -4.183 1.00 38.72 280 PHE D N 1
ATOM 10297 C CA . PHE D 1 277 ? 57.001 9.683 -3.869 1.00 39.29 280 PHE D CA 1
ATOM 10298 C C . PHE D 1 277 ? 56.843 9.217 -2.435 1.00 39.68 280 PHE D C 1
ATOM 10299 O O . PHE D 1 277 ? 55.915 9.636 -1.746 1.00 40.77 280 PHE D O 1
ATOM 10307 N N . ALA D 1 278 ? 57.742 8.354 -1.979 1.00 38.20 281 ALA D N 1
ATOM 10308 C CA . ALA D 1 278 ? 57.636 7.854 -0.616 1.00 38.13 281 ALA D CA 1
ATOM 10309 C C . ALA D 1 278 ? 57.751 9.014 0.366 1.00 37.07 281 ALA D C 1
ATOM 10310 O O . ALA D 1 278 ? 56.923 9.167 1.269 1.00 34.29 281 ALA D O 1
ATOM 10312 N N . PHE D 1 279 ? 58.775 9.838 0.172 1.00 36.58 282 PHE D N 1
ATOM 10313 C CA . PHE D 1 279 ? 59.007 10.982 1.040 1.00 38.58 282 PHE D CA 1
ATOM 10314 C C . PHE D 1 279 ? 57.808 11.932 1.050 1.00 38.26 282 PHE D C 1
ATOM 10315 O O . PHE D 1 279 ? 57.519 12.574 2.058 1.00 38.95 282 PHE D O 1
ATOM 10323 N N . SER D 1 280 ? 57.096 11.987 -0.071 1.00 38.52 283 SER D N 1
ATOM 10324 C CA . SER D 1 280 ? 55.938 12.859 -0.219 1.00 37.66 283 SER D CA 1
ATOM 10325 C C . SER D 1 280 ? 54.608 12.289 0.267 1.00 35.90 283 SER D C 1
ATOM 10326 O O . SER D 1 280 ? 53.782 13.010 0.820 1.00 37.44 283 SER D O 1
ATOM 10329 N N . ALA D 1 281 ? 54.394 11.000 0.073 1.00 35.13 284 ALA D N 1
ATOM 10330 C CA . ALA D 1 281 ? 53.124 10.404 0.467 1.00 35.82 284 ALA D CA 1
ATOM 10331 C C . ALA D 1 281 ? 52.959 10.084 1.950 1.00 34.57 284 ALA D C 1
ATOM 10332 O O . ALA D 1 281 ? 51.884 10.282 2.518 1.00 35.44 284 ALA D O 1
ATOM 10334 N N . ILE D 1 282 ? 54.023 9.605 2.582 1.00 33.65 285 ILE D N 1
ATOM 10335 C CA . ILE D 1 282 ? 53.950 9.211 3.983 1.00 30.83 285 ILE D CA 1
ATOM 10336 C C . ILE D 1 282 ? 53.416 10.278 4.939 1.00 31.60 285 ILE D C 1
ATOM 10337 O O . ILE D 1 282 ? 52.489 10.006 5.713 1.00 31.41 285 ILE D O 1
ATOM 10342 N N . PRO D 1 283 ? 53.968 11.505 4.902 1.00 31.19 286 PRO D N 1
ATOM 10343 C CA . PRO D 1 283 ? 53.434 12.515 5.828 1.00 31.53 286 PRO D CA 1
ATOM 10344 C C . PRO D 1 283 ? 51.950 12.767 5.542 1.00 32.17 286 PRO D C 1
ATOM 10345 O O . PRO D 1 283 ? 51.135 12.931 6.458 1.00 33.90 286 PRO D O 1
ATOM 10349 N N . GLN D 1 284 ? 51.609 12.768 4.260 1.00 33.34 287 GLN D N 1
ATOM 10350 C CA . GLN D 1 284 ? 50.240 12.991 3.826 1.00 33.92 287 GLN D CA 1
ATOM 10351 C C . GLN D 1 284 ? 49.297 11.911 4.333 1.00 35.39 287 GLN D C 1
ATOM 10352 O O . GLN D 1 284 ? 48.190 12.211 4.769 1.00 36.44 287 GLN D O 1
ATOM 10358 N N . VAL D 1 285 ? 49.733 10.655 4.273 1.00 36.34 288 VAL D N 1
ATOM 10359 C CA . VAL D 1 285 ? 48.909 9.542 4.734 1.00 35.62 288 VAL D CA 1
ATOM 10360 C C . VAL D 1 285 ? 48.760 9.586 6.251 1.00 37.05 288 VAL D C 1
ATOM 10361 O O . VAL D 1 285 ? 47.691 9.285 6.788 1.00 37.51 288 VAL D O 1
ATOM 10365 N N . MET D 1 286 ? 49.839 9.960 6.934 1.00 37.89 289 MET D N 1
ATOM 10366 C CA . MET D 1 286 ? 49.844 10.078 8.389 1.00 39.95 289 MET D CA 1
ATOM 10367 C C . MET D 1 286 ? 48.851 11.156 8.845 1.00 40.85 289 MET D C 1
ATOM 10368 O O . MET D 1 286 ? 48.185 11.014 9.871 1.00 40.59 289 MET D O 1
ATOM 10373 N N . ALA D 1 287 ? 48.779 12.242 8.082 1.00 41.58 290 ALA D N 1
ATOM 10374 C CA . ALA D 1 287 ? 47.864 13.335 8.388 1.00 42.81 290 ALA D CA 1
ATOM 10375 C C . ALA D 1 287 ? 46.428 12.825 8.289 1.00 43.25 290 ALA D C 1
ATOM 10376 O O . ALA D 1 287 ? 45.614 13.055 9.185 1.00 44.16 290 ALA D O 1
ATOM 10378 N N . MET D 1 288 ? 46.120 12.117 7.208 1.00 43.15 291 MET D N 1
ATOM 10379 C CA . MET D 1 288 ? 44.775 11.587 7.036 1.00 46.14 291 MET D CA 1
ATOM 10380 C C . MET D 1 288 ? 44.428 10.620 8.164 1.00 47.35 291 MET D C 1
ATOM 10381 O O . MET D 1 288 ? 43.280 10.562 8.614 1.00 48.13 291 MET D O 1
ATOM 10386 N N . ALA D 1 289 ? 45.420 9.854 8.612 1.00 46.23 292 ALA D N 1
ATOM 10387 C CA . ALA D 1 289 ? 45.206 8.892 9.684 1.00 46.92 292 ALA D CA 1
ATOM 10388 C C . ALA D 1 289 ? 44.909 9.618 10.992 1.00 46.49 292 ALA D C 1
ATOM 10389 O O . ALA D 1 289 ? 44.011 9.231 11.737 1.00 45.33 292 ALA D O 1
ATOM 10391 N N . THR D 1 290 ? 45.673 10.670 11.262 1.00 47.28 293 THR D N 1
ATOM 10392 C CA . THR D 1 290 ? 45.486 11.458 12.475 1.00 49.80 293 THR D CA 1
ATOM 10393 C C . THR D 1 290 ? 44.136 12.178 12.424 1.00 50.81 293 THR D C 1
ATOM 10394 O O . THR D 1 290 ? 43.407 12.227 13.411 1.00 52.80 293 THR D O 1
ATOM 10398 N N . LEU D 1 291 ? 43.814 12.734 11.263 1.00 51.61 294 LEU D N 1
ATOM 10399 C CA . LEU D 1 291 ? 42.560 13.446 11.075 1.00 52.36 294 LEU D CA 1
ATOM 10400 C C . LEU D 1 291 ? 41.398 12.504 11.362 1.00 53.03 294 LEU D C 1
ATOM 10401 O O . LEU D 1 291 ? 40.494 12.836 12.120 1.00 55.06 294 LEU D O 1
ATOM 10406 N N . SER D 1 292 ? 41.432 11.323 10.758 1.00 53.59 295 SER D N 1
ATOM 10407 C CA . SER D 1 292 ? 40.377 10.333 10.945 1.00 53.28 295 SER D CA 1
ATOM 10408 C C . SER D 1 292 ? 40.246 9.934 12.411 1.00 54.74 295 SER D C 1
ATOM 10409 O O . SER D 1 292 ? 39.292 9.256 12.801 1.00 54.91 295 SER D O 1
ATOM 10412 N N . LEU D 1 293 ? 41.207 10.357 13.221 1.00 55.44 296 LEU D N 1
ATOM 10413 C CA . LEU D 1 293 ? 41.212 10.007 14.634 1.00 57.38 296 LEU D CA 1
ATOM 10414 C C . LEU D 1 293 ? 40.623 11.105 15.524 1.00 58.32 296 LEU D C 1
ATOM 10415 O O . LEU D 1 293 ? 39.788 10.826 16.389 1.00 58.25 296 LEU D O 1
ATOM 10420 N N . VAL D 1 294 ? 41.061 12.343 15.297 1.00 59.03 297 VAL D N 1
ATOM 10421 C CA . VAL D 1 294 ? 40.617 13.496 16.075 1.00 61.09 297 VAL D CA 1
ATOM 10422 C C . VAL D 1 294 ? 39.217 13.986 15.729 1.00 62.16 297 VAL D C 1
ATOM 10423 O O . VAL D 1 294 ? 38.593 14.696 16.515 1.00 62.82 297 VAL D O 1
ATOM 10427 N N . PHE D 1 295 ? 38.730 13.618 14.550 1.00 62.87 298 PHE D N 1
ATOM 10428 C CA . PHE D 1 295 ? 37.407 14.037 14.106 1.00 62.97 298 PHE D CA 1
ATOM 10429 C C . PHE D 1 295 ? 36.307 13.516 15.023 1.00 64.21 298 PHE D C 1
ATOM 10430 O O . PHE D 1 295 ? 36.217 12.313 15.278 1.00 64.04 298 PHE D O 1
ATOM 10438 N N . ASN D 1 296 ? 35.474 14.433 15.512 1.00 65.71 299 ASN D N 1
ATOM 10439 C CA . ASN D 1 296 ? 34.357 14.099 16.396 1.00 66.03 299 ASN D CA 1
ATOM 10440 C C . ASN D 1 296 ? 34.856 13.388 17.650 1.00 66.39 299 ASN D C 1
ATOM 10441 O O . ASN D 1 296 ? 34.222 12.460 18.150 1.00 65.75 299 ASN D O 1
ATOM 10446 N N . ASN D 1 297 ? 36.000 13.834 18.154 1.00 67.44 300 ASN D N 1
ATOM 10447 C CA . ASN D 1 297 ? 36.595 13.238 19.341 1.00 70.15 300 ASN D CA 1
ATOM 10448 C C . ASN D 1 297 ? 37.005 14.322 20.329 1.00 71.07 300 ASN D C 1
ATOM 10449 O O . ASN D 1 297 ? 37.942 15.086 20.082 1.00 70.61 300 ASN D O 1
ATOM 10454 N N . LYS D 1 298 ? 36.292 14.381 21.450 1.00 72.13 301 LYS D N 1
ATOM 10455 C CA . LYS D 1 298 ? 36.552 15.378 22.481 1.00 73.04 301 LYS D CA 1
ATOM 10456 C C . LYS D 1 298 ? 37.877 15.216 23.220 1.00 73.19 301 LYS D C 1
ATOM 10457 O O . LYS D 1 298 ? 38.286 16.110 23.961 1.00 73.24 301 LYS D O 1
ATOM 10463 N N . ASP D 1 299 ? 38.553 14.090 23.015 1.00 72.94 302 ASP D N 1
ATOM 10464 C CA . ASP D 1 299 ? 39.826 13.859 23.686 1.00 73.47 302 ASP D CA 1
ATOM 10465 C C . ASP D 1 299 ? 40.891 14.811 23.160 1.00 73.50 302 ASP D C 1
ATOM 10466 O O . ASP D 1 299 ? 41.917 15.029 23.802 1.00 73.82 302 ASP D O 1
ATOM 10471 N N . VAL D 1 300 ? 40.637 15.385 21.990 1.00 73.52 303 VAL D N 1
ATOM 10472 C CA . VAL D 1 300 ? 41.576 16.316 21.377 1.00 73.10 303 VAL D CA 1
ATOM 10473 C C . VAL D 1 300 ? 41.765 17.548 22.252 1.00 73.47 303 VAL D C 1
ATOM 10474 O O . VAL D 1 300 ? 42.774 18.253 22.143 1.00 73.72 303 VAL D O 1
ATOM 10478 N N . PHE D 1 301 ? 40.794 17.794 23.128 1.00 73.36 304 PHE D N 1
ATOM 10479 C CA . PHE D 1 301 ? 40.820 18.959 24.007 1.00 72.60 304 PHE D CA 1
ATOM 10480 C C . PHE D 1 301 ? 41.484 18.765 25.369 1.00 72.99 304 PHE D C 1
ATOM 10481 O O . PHE D 1 301 ? 41.508 19.689 26.182 1.00 72.69 304 PHE D O 1
ATOM 10489 N N . HIS D 1 302 ? 42.020 17.579 25.633 1.00 73.37 305 HIS D N 1
ATOM 10490 C CA . HIS D 1 302 ? 42.679 17.355 26.912 1.00 73.58 305 HIS D CA 1
ATOM 10491 C C . HIS D 1 302 ? 43.893 16.437 26.838 1.00 72.73 305 HIS D C 1
ATOM 10492 O O . HIS D 1 302 ? 44.421 16.016 27.868 1.00 73.32 305 HIS D O 1
ATOM 10499 N N . THR D 1 303 ? 44.340 16.141 25.620 1.00 71.47 306 THR D N 1
ATOM 10500 C CA . THR D 1 303 ? 45.503 15.283 25.413 1.00 69.28 306 THR D CA 1
ATOM 10501 C C . THR D 1 303 ? 45.932 15.302 23.949 1.00 68.06 306 THR D C 1
ATOM 10502 O O . THR D 1 303 ? 45.285 15.931 23.110 1.00 68.28 306 THR D O 1
ATOM 10506 N N . LYS D 1 304 ? 47.034 14.623 23.650 1.00 66.14 307 LYS D N 1
ATOM 10507 C CA . LYS D 1 304 ? 47.540 14.549 22.287 1.00 63.63 307 LYS D CA 1
ATOM 10508 C C . LYS D 1 304 ? 47.140 13.205 21.686 1.00 62.42 307 LYS D C 1
ATOM 10509 O O . LYS D 1 304 ? 47.703 12.170 22.038 1.00 61.98 307 LYS D O 1
ATOM 10515 N N . VAL D 1 305 ? 46.152 13.226 20.796 1.00 61.28 308 VAL D N 1
ATOM 10516 C CA . VAL D 1 305 ? 45.675 12.010 20.147 1.00 60.80 308 VAL D CA 1
ATOM 10517 C C . VAL D 1 305 ? 46.695 11.579 19.094 1.00 60.17 308 VAL D C 1
ATOM 10518 O O . VAL D 1 305 ? 47.197 12.411 18.336 1.00 61.20 308 VAL D O 1
ATOM 10522 N N . LYS D 1 306 ? 46.996 10.282 19.044 1.00 57.89 309 LYS D N 1
ATOM 10523 C CA . LYS D 1 306 ? 47.986 9.765 18.099 1.00 54.57 309 LYS D CA 1
ATOM 10524 C C . LYS D 1 306 ? 47.619 8.448 17.434 1.00 51.33 309 LYS D C 1
ATOM 10525 O O . LYS D 1 306 ? 46.838 7.655 17.960 1.00 50.40 309 LYS D O 1
ATOM 10531 N N . THR D 1 307 ? 48.197 8.215 16.264 1.00 48.49 310 THR D N 1
ATOM 10532 C CA . THR D 1 307 ? 47.972 6.955 15.582 1.00 46.40 310 THR D CA 1
ATOM 10533 C C . THR D 1 307 ? 48.918 6.020 16.339 1.00 42.53 310 THR D C 1
ATOM 10534 O O . THR D 1 307 ? 49.980 6.448 16.789 1.00 40.13 310 THR D O 1
ATOM 10538 N N . THR D 1 308 ? 48.524 4.762 16.502 1.00 41.08 311 THR D N 1
ATOM 10539 C CA . THR D 1 308 ? 49.345 3.789 17.218 1.00 39.30 311 THR D CA 1
ATOM 10540 C C . THR D 1 308 ? 50.659 3.478 16.500 1.00 36.51 311 THR D C 1
ATOM 10541 O O . THR D 1 308 ? 50.768 3.689 15.292 1.00 33.72 311 THR D O 1
ATOM 10545 N N . ARG D 1 309 ? 51.651 2.982 17.245 1.00 36.73 312 ARG D N 1
ATOM 10546 C CA . ARG D 1 309 ? 52.951 2.646 16.659 1.00 35.93 312 ARG D CA 1
ATOM 10547 C C . ARG D 1 309 ? 52.765 1.679 15.496 1.00 35.50 312 ARG D C 1
ATOM 10548 O O . ARG D 1 309 ? 53.409 1.821 14.460 1.00 36.81 312 ARG D O 1
ATOM 10556 N N . GLY D 1 310 ? 51.874 0.706 15.667 1.00 34.64 313 GLY D N 1
ATOM 10557 C CA . GLY D 1 310 ? 51.625 -0.272 14.616 1.00 33.20 313 GLY D CA 1
ATOM 10558 C C . GLY D 1 310 ? 51.037 0.343 13.359 1.00 33.83 313 GLY D C 1
ATOM 10559 O O . GLY D 1 310 ? 51.410 -0.017 12.236 1.00 31.97 313 GLY D O 1
ATOM 10560 N N . ALA D 1 311 ? 50.109 1.277 13.539 1.00 32.18 314 ALA D N 1
ATOM 10561 C CA . ALA D 1 311 ? 49.495 1.939 12.401 1.00 31.10 314 ALA D CA 1
ATOM 10562 C C . ALA D 1 311 ? 50.557 2.727 11.631 1.00 29.93 314 ALA D C 1
ATOM 10563 O O . ALA D 1 311 ? 50.607 2.684 10.409 1.00 31.22 314 ALA D O 1
ATOM 10565 N N . THR D 1 312 ? 51.418 3.442 12.338 1.00 29.48 315 THR D N 1
ATOM 10566 C CA . THR D 1 312 ? 52.437 4.211 11.642 1.00 32.61 315 THR D CA 1
ATOM 10567 C C . THR D 1 312 ? 53.500 3.322 10.969 1.00 31.26 315 THR D C 1
ATOM 10568 O O . THR D 1 312 ? 54.030 3.671 9.908 1.00 34.53 315 THR D O 1
ATOM 10572 N N . ALA D 1 313 ? 53.793 2.167 11.549 1.00 29.28 316 ALA D N 1
ATOM 10573 C CA . ALA D 1 313 ? 54.766 1.268 10.934 1.00 30.80 316 ALA D CA 1
ATOM 10574 C C . ALA D 1 313 ? 54.207 0.832 9.581 1.00 30.00 316 ALA D C 1
ATOM 10575 O O . ALA D 1 313 ? 54.945 0.731 8.598 1.00 31.63 316 ALA D O 1
ATOM 10577 N N . ARG D 1 314 ? 52.899 0.579 9.536 1.00 28.57 317 ARG D N 1
ATOM 10578 C CA . ARG D 1 314 ? 52.243 0.168 8.299 1.00 29.77 317 ARG D CA 1
ATOM 10579 C C . ARG D 1 314 ? 52.222 1.271 7.246 1.00 30.51 317 ARG D C 1
ATOM 10580 O O . ARG D 1 314 ? 52.456 1.015 6.072 1.00 32.05 317 ARG D O 1
ATOM 10588 N N . ILE D 1 315 ? 51.922 2.496 7.665 1.00 33.74 318 ILE D N 1
ATOM 10589 C CA . ILE D 1 315 ? 51.887 3.638 6.752 1.00 32.15 318 ILE D CA 1
ATOM 10590 C C . ILE D 1 315 ? 53.258 3.809 6.072 1.00 31.87 318 ILE D C 1
ATOM 10591 O O . ILE D 1 315 ? 53.347 3.970 4.854 1.00 31.20 318 ILE D O 1
ATOM 10596 N N . PHE D 1 316 ? 54.319 3.771 6.868 1.00 32.62 319 PHE D N 1
ATOM 10597 C CA . PHE D 1 316 ? 55.680 3.910 6.349 1.00 32.62 319 PHE D CA 1
ATOM 10598 C C . PHE D 1 316 ? 56.038 2.760 5.406 1.00 32.29 319 PHE D C 1
ATOM 10599 O O . PHE D 1 316 ? 56.677 2.948 4.371 1.00 32.06 319 PHE D O 1
ATOM 10607 N N . HIS D 1 317 ? 55.616 1.561 5.774 1.00 33.39 320 HIS D N 1
ATOM 10608 C CA . HIS D 1 317 ? 55.895 0.368 4.989 1.00 34.31 320 HIS D CA 1
ATOM 10609 C C . HIS D 1 317 ? 55.178 0.288 3.634 1.00 35.24 320 HIS D C 1
ATOM 10610 O O . HIS D 1 317 ? 55.784 -0.089 2.623 1.00 32.94 320 HIS D O 1
ATOM 10617 N N . TYR D 1 318 ? 53.897 0.654 3.612 1.00 33.93 321 TYR D N 1
ATOM 10618 C CA . TYR D 1 318 ? 53.083 0.554 2.398 1.00 34.04 321 TYR D CA 1
ATOM 10619 C C . TYR D 1 318 ? 53.005 1.734 1.412 1.00 35.00 321 TYR D C 1
ATOM 10620 O O . TYR D 1 318 ? 52.880 1.526 0.207 1.00 35.56 321 TYR D O 1
ATOM 10629 N N . SER D 1 319 ? 53.078 2.962 1.908 1.00 36.78 322 SER D N 1
ATOM 10630 C CA . SER D 1 319 ? 52.972 4.148 1.050 1.00 37.00 322 SER D CA 1
ATOM 10631 C C . SER D 1 319 ? 54.171 4.399 0.128 1.00 35.47 322 SER D C 1
ATOM 10632 O O . SER D 1 319 ? 54.745 5.482 0.138 1.00 35.66 322 SER D O 1
ATOM 10635 N N . THR D 1 320 ? 54.525 3.422 -0.695 1.00 35.47 323 THR D N 1
ATOM 10636 C CA . THR D 1 320 ? 55.679 3.564 -1.580 1.00 35.84 323 THR D CA 1
ATOM 10637 C C . THR D 1 320 ? 55.318 3.710 -3.046 1.00 37.68 323 THR D C 1
ATOM 10638 O O . THR D 1 320 ? 56.179 3.976 -3.889 1.00 40.19 323 THR D O 1
ATOM 10642 N N . GLU D 1 321 ? 54.048 3.513 -3.358 1.00 38.30 324 GLU D N 1
ATOM 10643 C CA . GLU D 1 321 ? 53.592 3.649 -4.728 1.00 39.22 324 GLU D CA 1
ATOM 10644 C C . GLU D 1 321 ? 52.149 4.132 -4.669 1.00 37.65 324 GLU D C 1
ATOM 10645 O O . GLU D 1 321 ? 51.436 3.859 -3.701 1.00 37.22 324 GLU D O 1
ATOM 10651 N N . LEU D 1 322 ? 51.736 4.866 -5.696 1.00 36.77 325 LEU D N 1
ATOM 10652 C CA . LEU D 1 322 ? 50.406 5.445 -5.750 1.00 36.87 325 LEU D CA 1
ATOM 10653 C C . LEU D 1 322 ? 49.252 4.555 -5.317 1.00 38.21 325 LEU D C 1
ATOM 10654 O O . LEU D 1 322 ? 48.511 4.915 -4.403 1.00 38.69 325 LEU D O 1
ATOM 10659 N N . GLN D 1 323 ? 49.091 3.403 -5.960 1.00 38.24 326 GLN D N 1
ATOM 10660 C CA . GLN D 1 323 ? 47.981 2.522 -5.625 1.00 39.47 326 GLN D CA 1
ATOM 10661 C C . GLN D 1 323 ? 47.860 2.196 -4.152 1.00 40.56 326 GLN D C 1
ATOM 10662 O O . GLN D 1 323 ? 46.827 2.468 -3.548 1.00 43.41 326 GLN D O 1
ATOM 10668 N N . ALA D 1 324 ? 48.903 1.619 -3.566 1.00 40.42 327 ALA D N 1
ATOM 10669 C CA . ALA D 1 324 ? 48.859 1.264 -2.151 1.00 40.09 327 ALA D CA 1
ATOM 10670 C C . ALA D 1 324 ? 48.588 2.502 -1.303 1.00 39.88 327 ALA D C 1
ATOM 10671 O O . ALA D 1 324 ? 47.909 2.431 -0.274 1.00 39.02 327 ALA D O 1
ATOM 10673 N N . THR D 1 325 ? 49.124 3.639 -1.733 1.00 39.30 328 THR D N 1
ATOM 10674 C CA . THR D 1 325 ? 48.923 4.871 -0.990 1.00 40.48 328 THR D CA 1
ATOM 10675 C C . THR D 1 325 ? 47.451 5.291 -1.025 1.00 41.57 328 THR D C 1
ATOM 10676 O O . THR D 1 325 ? 46.896 5.697 -0.011 1.00 40.96 328 THR D O 1
ATOM 10680 N N . LEU D 1 326 ? 46.819 5.175 -2.187 1.00 42.89 329 LEU D N 1
ATOM 10681 C CA . LEU D 1 326 ? 45.418 5.555 -2.320 1.00 44.33 329 LEU D CA 1
ATOM 10682 C C . LEU D 1 326 ? 44.516 4.652 -1.487 1.00 45.57 329 LEU D C 1
ATOM 10683 O O . LEU D 1 326 ? 43.579 5.124 -0.835 1.00 45.04 329 LEU D O 1
ATOM 10688 N N . GLN D 1 327 ? 44.798 3.355 -1.497 1.00 46.09 330 GLN D N 1
ATOM 10689 C CA . GLN D 1 327 ? 43.994 2.419 -0.718 1.00 47.24 330 GLN D CA 1
ATOM 10690 C C . GLN D 1 327 ? 44.005 2.798 0.761 1.00 46.67 330 GLN D C 1
ATOM 10691 O O . GLN D 1 327 ? 43.011 2.616 1.463 1.00 47.50 330 GLN D O 1
ATOM 10697 N N . MET D 1 328 ? 45.128 3.322 1.237 1.00 45.27 331 MET D N 1
ATOM 10698 C CA . MET D 1 328 ? 45.226 3.695 2.643 1.00 44.94 331 MET D CA 1
ATOM 10699 C C . MET D 1 328 ? 44.512 4.992 2.937 1.00 44.86 331 MET D C 1
ATOM 10700 O O . MET D 1 328 ? 43.810 5.105 3.938 1.00 44.14 331 MET D O 1
ATOM 10705 N N . LEU D 1 329 ? 44.705 5.973 2.064 1.00 45.14 332 LEU D N 1
ATOM 10706 C CA . LEU D 1 329 ? 44.060 7.263 2.228 1.00 46.78 332 LEU D CA 1
ATOM 10707 C C . LEU D 1 329 ? 42.558 7.052 2.240 1.00 47.70 332 LEU D C 1
ATOM 10708 O O . LEU D 1 329 ? 41.839 7.722 2.977 1.00 48.27 332 LEU D O 1
ATOM 10713 N N . LYS D 1 330 ? 42.091 6.115 1.420 1.00 48.89 333 LYS D N 1
ATOM 10714 C CA . LYS D 1 330 ? 40.668 5.819 1.348 1.00 50.42 333 LYS D CA 1
ATOM 10715 C C . LYS D 1 330 ? 40.207 5.190 2.648 1.00 50.39 333 LYS D C 1
ATOM 10716 O O . LYS D 1 330 ? 39.204 5.607 3.227 1.00 50.57 333 LYS D O 1
ATOM 10722 N N . THR D 1 331 ? 40.943 4.177 3.095 1.00 49.21 334 THR D N 1
ATOM 10723 C CA . THR D 1 331 ? 40.614 3.482 4.329 1.00 47.57 334 THR D CA 1
ATOM 10724 C C . THR D 1 331 ? 40.406 4.476 5.459 1.00 47.06 334 THR D C 1
ATOM 10725 O O . THR D 1 331 ? 39.446 4.365 6.224 1.00 44.27 334 THR D O 1
ATOM 10729 N N . TYR D 1 332 ? 41.309 5.446 5.555 1.00 46.24 335 TYR D N 1
ATOM 10730 C CA . TYR D 1 332 ? 41.224 6.447 6.602 1.00 48.87 335 TYR D CA 1
ATOM 10731 C C . TYR D 1 332 ? 40.087 7.432 6.365 1.00 49.92 335 TYR D C 1
ATOM 10732 O O . TYR D 1 332 ? 39.335 7.748 7.287 1.00 49.14 335 TYR D O 1
ATOM 10741 N N . THR D 1 333 ? 39.946 7.901 5.130 1.00 52.02 336 THR D N 1
ATOM 10742 C CA . THR D 1 333 ? 38.881 8.842 4.803 1.00 55.06 336 THR D CA 1
ATOM 10743 C C . THR D 1 333 ? 37.495 8.256 5.089 1.00 56.69 336 THR D C 1
ATOM 10744 O O . THR D 1 333 ? 36.592 8.977 5.514 1.00 58.01 336 THR D O 1
ATOM 10748 N N . LEU D 1 334 ? 37.326 6.955 4.858 1.00 57.25 337 LEU D N 1
ATOM 10749 C CA . LEU D 1 334 ? 36.049 6.295 5.121 1.00 59.10 337 LEU D CA 1
ATOM 10750 C C . LEU D 1 334 ? 35.856 6.141 6.626 1.00 61.51 337 LEU D C 1
ATOM 10751 O O . LEU D 1 334 ? 34.772 6.386 7.161 1.00 62.14 337 LEU D O 1
ATOM 10756 N N . ARG D 1 335 ? 36.922 5.722 7.298 1.00 63.02 338 ARG D N 1
ATOM 10757 C CA . ARG D 1 335 ? 36.919 5.530 8.742 1.00 64.20 338 ARG D CA 1
ATOM 10758 C C . ARG D 1 335 ? 36.597 6.857 9.437 1.00 64.79 338 ARG D C 1
ATOM 10759 O O . ARG D 1 335 ? 36.140 6.883 10.579 1.00 64.95 338 ARG D O 1
ATOM 10767 N N . LEU D 1 336 ? 36.834 7.957 8.731 1.00 64.54 339 LEU D N 1
ATOM 10768 C CA . LEU D 1 336 ? 36.577 9.290 9.259 1.00 65.38 339 LEU D CA 1
ATOM 10769 C C . LEU D 1 336 ? 35.088 9.625 9.167 1.00 67.89 339 LEU D C 1
ATOM 10770 O O . LEU D 1 336 ? 34.533 10.283 10.048 1.00 67.46 339 LEU D O 1
ATOM 10775 N N . ALA D 1 337 ? 34.450 9.161 8.096 1.00 70.79 340 ALA D N 1
ATOM 10776 C CA . ALA D 1 337 ? 33.029 9.406 7.865 1.00 73.05 340 ALA D CA 1
ATOM 10777 C C . ALA D 1 337 ? 32.130 8.568 8.771 1.00 75.11 340 ALA D C 1
ATOM 10778 O O . ALA D 1 337 ? 31.055 9.018 9.178 1.00 76.02 340 ALA D O 1
ATOM 10780 N N . ALA D 1 338 ? 32.568 7.352 9.083 1.00 76.50 341 ALA D N 1
ATOM 10781 C CA . ALA D 1 338 ? 31.796 6.456 9.935 1.00 78.48 341 ALA D CA 1
ATOM 10782 C C . ALA D 1 338 ? 31.789 6.941 11.380 1.00 80.23 341 ALA D C 1
ATOM 10783 O O . ALA D 1 338 ? 31.143 6.347 12.245 1.00 80.46 341 ALA D O 1
ATOM 10785 N N . ARG D 1 339 ? 32.510 8.026 11.633 1.00 81.81 342 ARG D N 1
ATOM 10786 C CA . ARG D 1 339 ? 32.603 8.599 12.970 1.00 83.99 342 ARG D CA 1
ATOM 10787 C C . ARG D 1 339 ? 31.391 9.449 13.351 1.00 86.27 342 ARG D C 1
ATOM 10788 O O . ARG D 1 339 ? 31.383 10.082 14.407 1.00 86.30 342 ARG D O 1
ATOM 10796 N N . MET D 1 340 ? 30.362 9.456 12.509 1.00 89.04 343 MET D N 1
ATOM 10797 C CA . MET D 1 340 ? 29.190 10.274 12.796 1.00 91.99 343 MET D CA 1
ATOM 10798 C C . MET D 1 340 ? 27.861 9.725 12.280 1.00 93.74 343 MET D C 1
ATOM 10799 O O . MET D 1 340 ? 27.783 8.607 11.767 1.00 93.55 343 MET D O 1
ATOM 10804 N N . ASN D 1 341 ? 26.818 10.542 12.429 1.00 96.10 344 ASN D N 1
ATOM 10805 C CA . ASN D 1 341 ? 25.464 10.207 11.993 1.00 97.63 344 ASN D CA 1
ATOM 10806 C C . ASN D 1 341 ? 24.751 11.477 11.528 1.00 98.51 344 ASN D C 1
ATOM 10807 O O . ASN D 1 341 ? 25.362 12.542 11.435 1.00 98.26 344 ASN D O 1
ATOM 10812 N N . ALA D 1 342 ? 23.456 11.363 11.246 1.00 99.58 345 ALA D N 1
ATOM 10813 C CA . ALA D 1 342 ? 22.672 12.507 10.790 1.00 100.70 345 ALA D CA 1
ATOM 10814 C C . ALA D 1 342 ? 22.573 13.597 11.857 1.00 101.20 345 ALA D C 1
ATOM 10815 O O . ALA D 1 342 ? 22.630 14.789 11.547 1.00 101.29 345 ALA D O 1
ATOM 10817 N N . GLN D 1 343 ? 22.428 13.179 13.111 1.00 101.62 346 GLN D N 1
ATOM 10818 C CA . GLN D 1 343 ? 22.305 14.102 14.237 1.00 102.32 346 GLN D CA 1
ATOM 10819 C C . GLN D 1 343 ? 23.365 15.203 14.270 1.00 102.00 346 GLN D C 1
ATOM 10820 O O . GLN D 1 343 ? 23.088 16.323 14.702 1.00 102.23 346 GLN D O 1
ATOM 10826 N N . ASP D 1 344 ? 24.578 14.885 13.824 1.00 101.18 347 ASP D N 1
ATOM 10827 C CA . ASP D 1 344 ? 25.663 15.862 13.817 1.00 99.57 347 ASP D CA 1
ATOM 10828 C C . ASP D 1 344 ? 25.395 16.979 12.809 1.00 98.39 347 ASP D C 1
ATOM 10829 O O . ASP D 1 344 ? 24.807 16.749 11.751 1.00 97.83 347 ASP D O 1
ATOM 10834 N N . ALA D 1 345 ? 25.831 18.187 13.151 1.00 97.02 348 ALA D N 1
ATOM 10835 C CA . ALA D 1 345 ? 25.632 19.363 12.307 1.00 95.84 348 ALA D CA 1
ATOM 10836 C C . ALA D 1 345 ? 26.359 19.306 10.966 1.00 94.98 348 ALA D C 1
ATOM 10837 O O . ALA D 1 345 ? 25.762 19.524 9.909 1.00 94.85 348 ALA D O 1
ATOM 10839 N N . CYS D 1 346 ? 27.653 19.018 11.021 1.00 93.81 349 CYS D N 1
ATOM 10840 C CA . CYS D 1 346 ? 28.496 18.949 9.833 1.00 92.55 349 CYS D CA 1
ATOM 10841 C C . CYS D 1 346 ? 28.245 17.731 8.942 1.00 91.01 349 CYS D C 1
ATOM 10842 O O . CYS D 1 346 ? 28.819 17.626 7.858 1.00 90.81 349 CYS D O 1
ATOM 10845 N N . TYR D 1 347 ? 27.390 16.818 9.393 1.00 88.93 350 TYR D N 1
ATOM 10846 C CA . TYR D 1 347 ? 27.100 15.601 8.638 1.00 86.83 350 TYR D CA 1
ATOM 10847 C C . TYR D 1 347 ? 26.906 15.816 7.142 1.00 85.59 350 TYR D C 1
ATOM 10848 O O . TYR D 1 347 ? 27.336 14.997 6.333 1.00 85.63 350 TYR D O 1
ATOM 10857 N N . ASP D 1 348 ? 26.257 16.911 6.771 1.00 84.50 351 ASP D N 1
ATOM 10858 C CA . ASP D 1 348 ? 26.027 17.186 5.360 1.00 83.37 351 ASP D CA 1
ATOM 10859 C C . ASP D 1 348 ? 27.274 17.703 4.652 1.00 81.79 351 ASP D C 1
ATOM 10860 O O . ASP D 1 348 ? 27.551 17.309 3.520 1.00 81.70 351 ASP D O 1
ATOM 10865 N N . ARG D 1 349 ? 28.028 18.578 5.311 1.00 79.76 352 ARG D N 1
ATOM 10866 C CA . ARG D 1 349 ? 29.240 19.110 4.700 1.00 78.85 352 ARG D CA 1
ATOM 10867 C C . ARG D 1 349 ? 30.369 18.083 4.700 1.00 78.94 352 ARG D C 1
ATOM 10868 O O . ARG D 1 349 ? 31.233 18.104 3.822 1.00 79.34 352 ARG D O 1
ATOM 10876 N N . ILE D 1 350 ? 30.362 17.193 5.688 1.00 78.44 353 ILE D N 1
ATOM 10877 C CA . ILE D 1 350 ? 31.377 16.151 5.797 1.00 77.52 353 ILE D CA 1
ATOM 10878 C C . ILE D 1 350 ? 31.113 15.043 4.779 1.00 77.46 353 ILE D C 1
ATOM 10879 O O . ILE D 1 350 ? 32.010 14.659 4.028 1.00 77.34 353 ILE D O 1
ATOM 10884 N N . GLU D 1 351 ? 29.884 14.536 4.753 1.00 77.07 354 GLU D N 1
ATOM 10885 C CA . GLU D 1 351 ? 29.522 13.479 3.816 1.00 77.45 354 GLU D CA 1
ATOM 10886 C C . GLU D 1 351 ? 29.788 13.969 2.398 1.00 76.85 354 GLU D C 1
ATOM 10887 O O . GLU D 1 351 ? 29.909 13.176 1.467 1.00 77.80 354 GLU D O 1
ATOM 10893 N N . HIS D 1 352 ? 29.872 15.286 2.249 1.00 76.26 355 HIS D N 1
ATOM 10894 C CA . HIS D 1 352 ? 30.139 15.911 0.959 1.00 75.04 355 HIS D CA 1
ATOM 10895 C C . HIS D 1 352 ? 31.642 15.911 0.685 1.00 73.22 355 HIS D C 1
ATOM 10896 O O . HIS D 1 352 ? 32.109 15.271 -0.256 1.00 72.34 355 HIS D O 1
ATOM 10903 N N . LEU D 1 353 ? 32.393 16.629 1.515 1.00 71.50 356 LEU D N 1
ATOM 10904 C CA . LEU D 1 353 ? 33.842 16.711 1.371 1.00 69.94 356 LEU D CA 1
ATOM 10905 C C . LEU D 1 353 ? 34.468 15.322 1.300 1.00 69.45 356 LEU D C 1
ATOM 10906 O O . LEU D 1 353 ? 35.370 15.082 0.499 1.00 68.94 356 LEU D O 1
ATOM 10911 N N . VAL D 1 354 ? 33.990 14.415 2.147 1.00 69.15 357 VAL D N 1
ATOM 10912 C CA . VAL D 1 354 ? 34.498 13.051 2.167 1.00 68.98 357 VAL D CA 1
ATOM 10913 C C . VAL D 1 354 ? 34.338 12.433 0.783 1.00 69.54 357 VAL D C 1
ATOM 10914 O O . VAL D 1 354 ? 35.222 11.718 0.303 1.00 70.02 357 VAL D O 1
ATOM 10918 N N . ASN D 1 355 ? 33.212 12.722 0.139 1.00 68.70 358 ASN D N 1
ATOM 10919 C CA . ASN D 1 355 ? 32.954 12.191 -1.190 1.00 67.90 358 ASN D CA 1
ATOM 10920 C C . ASN D 1 355 ? 33.874 12.783 -2.251 1.00 66.64 358 ASN D C 1
ATOM 10921 O O . ASN D 1 355 ? 34.303 12.077 -3.160 1.00 66.32 358 ASN D O 1
ATOM 10926 N N . ASP D 1 356 ? 34.177 14.073 -2.143 1.00 65.21 359 ASP D N 1
ATOM 10927 C CA . ASP D 1 356 ? 35.064 14.705 -3.111 1.00 64.26 359 ASP D CA 1
ATOM 10928 C C . ASP D 1 356 ? 36.434 14.035 -3.078 1.00 63.00 359 ASP D C 1
ATOM 10929 O O . ASP D 1 356 ? 37.038 13.777 -4.121 1.00 62.00 359 ASP D O 1
ATOM 10934 N N . ALA D 1 357 ? 36.915 13.753 -1.869 1.00 60.19 360 ALA D N 1
ATOM 10935 C CA . ALA D 1 357 ? 38.219 13.127 -1.678 1.00 58.09 360 ALA D CA 1
ATOM 10936 C C . ALA D 1 357 ? 38.284 11.709 -2.239 1.00 56.73 360 ALA D C 1
ATOM 10937 O O . ALA D 1 357 ? 39.258 11.338 -2.888 1.00 56.07 360 ALA D O 1
ATOM 10939 N N . ILE D 1 358 ? 37.245 10.923 -1.983 1.00 56.24 361 ILE D N 1
ATOM 10940 C CA . ILE D 1 358 ? 37.190 9.546 -2.453 1.00 54.69 361 ILE D CA 1
ATOM 10941 C C . ILE D 1 358 ? 37.101 9.427 -3.970 1.00 54.42 361 ILE D C 1
ATOM 10942 O O . ILE D 1 358 ? 37.750 8.565 -4.562 1.00 53.50 361 ILE D O 1
ATOM 10947 N N . ARG D 1 359 ? 36.304 10.271 -4.617 1.00 54.34 362 ARG D N 1
ATOM 10948 C CA . ARG D 1 359 ? 36.221 10.164 -6.066 1.00 54.86 362 ARG D CA 1
ATOM 10949 C C . ARG D 1 359 ? 37.504 10.662 -6.720 1.00 52.60 362 ARG D C 1
ATOM 10950 O O . ARG D 1 359 ? 37.819 10.280 -7.842 1.00 51.32 362 ARG D O 1
ATOM 10958 N N . ALA D 1 360 ? 38.251 11.504 -6.012 1.00 51.16 363 ALA D N 1
ATOM 10959 C CA . ALA D 1 360 ? 39.523 11.994 -6.531 1.00 49.48 363 ALA D CA 1
ATOM 10960 C C . ALA D 1 360 ? 40.452 10.782 -6.514 1.00 49.68 363 ALA D C 1
ATOM 10961 O O . ALA D 1 360 ? 41.207 10.535 -7.457 1.00 48.92 363 ALA D O 1
ATOM 10963 N N . MET D 1 361 ? 40.367 10.022 -5.425 1.00 48.21 364 MET D N 1
ATOM 10964 C CA . MET D 1 361 ? 41.164 8.818 -5.237 1.00 48.76 364 MET D CA 1
ATOM 10965 C C . MET D 1 361 ? 40.838 7.743 -6.272 1.00 50.01 364 MET D C 1
ATOM 10966 O O . MET D 1 361 ? 41.741 7.105 -6.820 1.00 49.15 364 MET D O 1
ATOM 10971 N N . GLU D 1 362 ? 39.547 7.552 -6.537 1.00 50.47 365 GLU D N 1
ATOM 10972 C CA . GLU D 1 362 ? 39.086 6.544 -7.493 1.00 51.28 365 GLU D CA 1
ATOM 10973 C C . GLU D 1 362 ? 39.452 6.842 -8.948 1.00 51.04 365 GLU D C 1
ATOM 10974 O O . GLU D 1 362 ? 39.547 5.926 -9.766 1.00 51.29 365 GLU D O 1
ATOM 10980 N N . SER D 1 363 ? 39.648 8.116 -9.275 1.00 49.20 366 SER D N 1
ATOM 10981 C CA . SER D 1 363 ? 39.986 8.491 -10.640 1.00 50.08 366 SER D CA 1
ATOM 10982 C C . SER D 1 363 ? 41.451 8.228 -10.963 1.00 50.97 366 SER D C 1
ATOM 10983 O O . SER D 1 363 ? 41.899 8.464 -12.085 1.00 50.78 366 SER D O 1
ATOM 10986 N N . HIS D 1 364 ? 42.199 7.750 -9.975 1.00 51.83 367 HIS D N 1
ATOM 10987 C CA . HIS D 1 364 ? 43.614 7.456 -10.165 1.00 53.11 367 HIS D CA 1
ATOM 10988 C C . HIS D 1 364 ? 43.880 5.983 -9.935 1.00 53.16 367 HIS D C 1
ATOM 10989 O O . HIS D 1 364 ? 45.021 5.532 -9.949 1.00 55.02 367 HIS D O 1
ATOM 10996 N N . GLN D 1 365 ? 42.806 5.238 -9.720 1.00 53.82 368 GLN D N 1
ATOM 10997 C CA . GLN D 1 365 ? 42.890 3.802 -9.517 1.00 55.46 368 GLN D CA 1
ATOM 10998 C C . GLN D 1 365 ? 42.481 3.080 -10.806 1.00 56.28 368 GLN D C 1
ATOM 10999 O O . GLN D 1 365 ? 42.525 3.718 -11.888 1.00 54.53 368 GLN D O 1
#

Secondary structure (DSSP, 8-state):
-HHHHHHHHHHHHH-HHHHHHGGGS-HHHHHHHHHHHHHHHHHHHHHH-TTS-HHHHHHHGGGTGGGGG-TT---SS--SHHHHHHHHTTHHHHHHHHTS-HHHHHHHHHHHHHHHHHHHHHHSS---SHHHHHHHHIIIIIHHHHHHHHHHHHHSSS-GGGGS--HHHHHHHHHHHHHHHHHTHHHHHTSSSPP--S-HHHHTTT-S-GGGGGSGGGHHHHHHHHHHHHHHHHTTHHHHHHHHHT---HHHHHHHHHHHHHHHHHHHHHTT-GGGGTS-----HHHHHHHHHHTTSHHHHHHHHHHHHHHHHHT--SSSSSHHHHHHHHHHHHHHHHTT-/-HHHHHHHHHHHHH-SHHHHHGGGS-HHHHHHHHHHHHHHHHHHHHHH-TTS-HHHHHHHGGGGGGGGG-TT----S-SSTHHHHHHHTTHHHHHHHHTS-HHHHHHHHHHHHHHHHHHHHHHSS---SHHHHHHHHIIIIIHHHHHHHHHHHHHTSS-GGGGS-THHHHHHHHHHHHHHHHHTHHHHHSSSS----S-HHHHTTT-S-GGGGGSGGGHHHHHHHHHHHHHHHHTTHHHHHHHHHT---HHHHHHHHHHHHHHHHHHHHHTT-GGGGTS-----HHHHHHHHHHTTSHHHHHHHHHHHHHHHHTT--SSSTTHHHHHHHHHHHHHHHHTT-/-HHHHHHHHHHHHH-SSSHHHHHTS-HHHHHHHHHHHHHHHHHHHHHS-SSS-HHHHHHHGGGGGGGGG-TT----SS--TTHHHHHHTTHHHHHHHTSS-HHHHHHHHHHHHHHHHHHHHHHSS---SHHHHHHHHIIIIIHHHHHHHHHHHHTTSS-GGGGS--HHHHHHHHHHHHHHHHHTHHHHHSSSS----S-HHHHTTT-S-TTGGGSGGGHHHHHHHHHHHHHHHHTTHHHHHHHHHH---HHHHHHHHHHHHHHHHHHHHHTT-GGGGTS-----HHHHHHHHHH-SSHHHHHHHHHHHHHHHHTT--TTSTTHHHHHHHHHHHHHHHHTT-/-HHHHHHHHHHHHH-HHHHHHGGGS-HHHHHHHHHHHHHHHHHHHHHH-TTS-HHHHHHHHHHHHHHTT-TT---SS--STHHHHHHHTTTHHHHHHHHS-HHHHHHHHHHHHHHHHHHHHHHHS---SHHHHHHHHIIIIIHHHHHHHHHHHHHTSS-TTTTS--HHHHHHHHHHHHHHHHHTHHHHHTSSS----S-HHHHTTT-S-SGGGGSGGGHHHHHHHHHHHHHHHHTSHHHHHHHHHH---HHHHHHHHHHHHHHHHHHHHHTT-GGGGTS-----HHHHHHHHHHTTSHHHHHHHHHHHHHHHHTT--TTSSTHHHHHHHHHHHHHHHHTT-

Radius of gyration: 37.48 Å; Cα contacts (8 Å, |Δi|>4): 1854; chains: 4; bounding box: 103×92×102 Å

Foldseek 3Di:
DVLLVVLLVLCCVLPVPLSVLLVLDDPQLSSLLSLLVLLLLLLVQLLPFPVDDLVVLLVCQLCSLVCLQPLVAADQPTGDDSSNVCRHNVSSSSVSLVPHDPQSSCLSSVLSNQLSVLSNVPSPHAQADPVSLLSNLCSNFLSSLLSSQSSCCVVVQAPPVSNVDSPLSSLLRSLLVLLVLLLCQQVQCPDVVRHHRLHNNQLVVLDPDLVCLLDVVSLVSVLLSSQVSLLVSLLSQLSLLVSLVRHDHQSSNLSSLLSNLLSLLSSLQSHSDSVSSPDGDHDDPVVSVVSSPQSRDNPSSLVSSLVSLVSSLVPDDPPRPCNVSSVVSSVSNNVSSVVND/DVLLVVLLVLCVVPPPVQSVLLVLDDDLLSSLLSLLVLLLLLLVFQLPDPVDDLVCLLVCQLCSLVCLQPLVAADADTDDPSSNVCRHNVSSSSVSLVPRDPQSSVLSSVLSNQLSNLSNVPVPHAAADVVSLLSPLCSNFLSSLLSSQSSCVVVVQADVCLNVDSPLSSLLRLLLVLLCLLLCQQVQCPDVVSDHRPHCNQCVVQDPDLCVLLDPVSLLSVLLSSLVSLLVSLLSQLSLLVSLLRHDHQSSNLSSQLSNLLSLLSSLFSRSDSVSSVDRDHDDPVVSVVSSPQRRDNVSSLVSSLVSLVSSLVPDDCPRPCNVSSVVSSVSNNVSSVVSD/DVLQVVLLVLQVQPDDQQNVLLVLFDPQLSSLLSLLVLLLLLLVFVLVDDVDDLVVLLVCQLCSLVCLCPLPQADQPTDDGCSSVCRHVVSSSSVVLVVRDVQSSVLSSVLSNQLSNLSNVCSPPPFADVVSLLSNLCSSFLSSLLSLQSSCVVSVQAPVCSNVDSVLSSLLRLLLVLLCLLLCQQVQQPDVVRDHRDHCNQCVVLDVDSCVLLDPVSLVSNLLSSQVSLLSSLQSQLSLLVSLLRGDHLSSNLSSLLSNLQSLLSSLFSHSDSVSNPDRDHDDVVVSVVSSVQRRDLPSSLVSSLVSLVSSLVVDDDVRPCNVSSVVSSVSNNVSSVVSD/DVLLVVLLVLCCVVPVVLSVLLVLDDDQLSSLLSLLVLLLLLLVQLLVDPQDDLVVLLVPQLPVLVCLQPLPAADQRTDDPSSNVCRNVVNSSSVSLVPRPPQSSVLSSVLSNQLSNLSSVCSVPHFAAVVSLLSNLCSSFLSSLLNLQSSCLVVVQAPVCLNVDSPLSSLLRSLLVLLCLLQCVQVQCPDVVRDHRQHNNLLVPLDPDDNCLLDPVRLVSNLLSSLSSLLVSLQSQLSLLVSLLRGDHQSSSLSSLLSVLLSLQSSLVSRSDSVSNPDRDHDDPVVSVVSSVQRRHSPSSLVSSLVSLVSSLVSDDPPRDCNVSSVVSSVSNNVSSVVSD